Protein AF-0000000068979580 (afdb_homodimer)

Nearest PDB structures (foldseek):
  6kvr-assembly1_B  TM=8.149E-01  e=3.297E-34  Candida albicans
  8wv2-assembly1_D  TM=8.778E-01  e=6.333E-31  Candida parapsilosis
  3kfu-assembly1_H  TM=7.842E-01  e=4.506E-25  Thermus thermophilus HB8
  8xac-assembly1_C  TM=8.462E-01  e=1.359E-22  Pseudonocardia acaciae
  8es6-assembly2_B  TM=8.123E-01  e=9.593E-22  Escherichia coli

Secondary structure (DSSP, 8-state):
-HHHHHHHHHHHHHHT-TT---HHHHHHHHHHHHHHS-HHHHHHHHHHHHHHHHHS-------HHHHHHHHHHHHHHHHHHHHHHHHHHTS-HHHHHHHHHHHTS-HHHHHHHHHTTSS-HHHHHHHHHHHHHHHHHHHS---EEEE-THHHHHHHHHHHS--TTGGGSTTTT-EEEEETTB--TTS---TT-GGGTT---SS--HHHHHHHHTT-EEEEEE---GGG--SS---TTT-----SS-TTB---SSSHHHHHHHHTTS-SEEEEEESSSTTHHHHHHHT-EEEE--GGGS--TTB--S-TTSS-TT---EEEEEESSHHHHHHHHHHHSSHHHHHH-TTS------HHHHTTTT-PPPEEEE-SS---TTSPPPPHHHHHHHHHHHHHHHHTT-EEEE---SSHHHHHHHHHHHH-TTTTHHHHHHHTTS---HHHHHHHHHHHS-GGGHHHHHHHHHHHT-GGG--TTTTPPP-SHHHHHHHHHHHHHHHHHHHHHHHHHH---EEEEESSSSSSPBTT--HHHHSGGGHHHHHHHHTT--EEEEEEEE--HHHHHHHHHHHHHHHHTT-HHHHHHHHGGGG-TT-EEEEEEEE-TT-HHHHHHHHHHHHHHHHHHH-/-HHHHHHHHHHHHHHT-TT---HHHHHHHHHHHHHH--HHHHHHHHHHHHHHHHHS-------HHHHHHHHHHHHHHHHHHHHHHHHHHTS-HHHHHHHHHHHTS-HHHHHHHHHTTSS-HHHHHHHHHHHHHHHHHHHS---EEEE-THHHHHHHHHHHS--TTGGGSTTTT-EEEEETTB--BTS---TT-GGGTT--BSS--HHHHHHHHTT-EEEEEE---GGG--SS---TTT-----SS-TTB---SSSHHHHHHHHTTS-SEEEEEESSSTTHHHHHHHT-EEEE--GGGS--TTB--S-TTSS-TT---EEEEEESSHHHHHHHHHHHSSHHHHHH-TTS------HHHHTTTT-PPPEEEE-SS---TTSPPPPHHHHHHHHHHHHHHHHTT-EEEE---SSHHHHHHHHHHHH-TTTTHHHHHHHTTS---HHHHHHHHHHTS-GGGHHHHHHHHHHHT-GGG--TTTTPPP-SHHHHHHHHHHHHHHHHHHHHHHHHHH---EEEE-SSSSSSPBTT--HHHHSGGGHHHHHHHHTT--EEEEEEEE--HHHHHHHHHHHHHHHHTT-HHHHHHHHGGGG-TT-EEEEEEEE-TT-HHHHHHHHHHHHHHHHHTT-

InterPro domains:
  IPR023631 Amidase signature domain [PF01425] (123-612)
  IPR036928 Amidase signature (AS) superfamily [G3DSA:3.90.1300.10] (67-625)
  IPR036928 Amidase signature (AS) superfamily [SSF75304] (98-618)
  IPR052096 Endocannabinoid-regulating amidase [PTHR45847] (65-620)

Organism: Fasciola gigantica (NCBI:txid46835)

Structure (mmCIF, N/CA/C/O backbone):
data_AF-0000000068979580-model_v1
#
loop_
_entity.id
_entity.type
_entity.pdbx_description
1 polymer 'Fatty-acid amide hydrolase 1'
#
loop_
_atom_site.group_PDB
_atom_site.id
_atom_site.type_symbol
_atom_site.label_atom_id
_atom_site.label_alt_id
_atom_site.label_comp_id
_atom_site.label_asym_id
_atom_site.label_entity_id
_atom_site.label_seq_id
_atom_site.pdbx_PDB_ins_code
_atom_site.Cartn_x
_atom_site.Cartn_y
_atom_site.Cartn_z
_atom_site.occupancy
_atom_site.B_iso_or_equiv
_atom_site.auth_seq_id
_atom_site.auth_comp_id
_atom_site.auth_asym_id
_atom_site.auth_atom_id
_atom_site.pdbx_PDB_model_num
ATOM 1 N N . MET A 1 1 ? 7.863 11.422 59.75 1 36.72 1 MET A N 1
ATOM 2 C CA . MET A 1 1 ? 7.617 12.562 58.875 1 36.72 1 MET A CA 1
ATOM 3 C C . MET A 1 1 ? 8.789 13.539 58.906 1 36.72 1 MET A C 1
ATOM 5 O O . MET A 1 1 ? 9.211 14.055 57.875 1 36.72 1 MET A O 1
ATOM 9 N N . ASP A 1 2 ? 9.32 13.68 60.156 1 47.12 2 ASP A N 1
ATOM 10 C CA . ASP A 1 2 ? 10.352 14.695 60.375 1 47.12 2 ASP A CA 1
ATOM 11 C C . ASP A 1 2 ? 11.703 14.219 59.844 1 47.12 2 ASP A C 1
ATOM 13 O O . ASP A 1 2 ? 12.453 14.992 59.25 1 47.12 2 ASP A O 1
ATOM 17 N N . GLN A 1 3 ? 11.984 12.914 60.188 1 47.88 3 GLN A N 1
ATOM 18 C CA . GLN A 1 3 ? 13.281 12.406 59.75 1 47.88 3 GLN A CA 1
ATOM 19 C C . GLN A 1 3 ? 13.344 12.25 58.219 1 47.88 3 GLN A C 1
ATOM 21 O O . GLN A 1 3 ? 14.391 12.477 57.625 1 47.88 3 GLN A O 1
ATOM 26 N N . LEU A 1 4 ? 12.18 11.859 57.625 1 42.75 4 LEU A N 1
ATOM 27 C CA . LEU A 1 4 ? 12.109 11.75 56.188 1 42.75 4 LEU A CA 1
ATOM 28 C C . LEU A 1 4 ? 12.203 13.125 55.531 1 42.75 4 LEU A C 1
ATOM 30 O O . LEU A 1 4 ? 12.883 13.289 54.5 1 42.75 4 LEU A O 1
ATOM 34 N N . SER A 1 5 ? 11.594 14.141 56.125 1 46.78 5 SER A N 1
ATOM 35 C CA . SER A 1 5 ? 11.688 15.516 55.656 1 46.78 5 SER A CA 1
ATOM 36 C C . SER A 1 5 ? 13.125 16.031 55.719 1 46.78 5 SER A C 1
ATOM 38 O O . SER A 1 5 ? 13.594 16.703 54.781 1 46.78 5 SER A O 1
ATOM 40 N N . GLU A 1 6 ? 13.82 15.641 56.75 1 51.78 6 GLU A N 1
ATOM 41 C CA . GLU A 1 6 ? 15.203 16.094 56.875 1 51.78 6 GLU A CA 1
ATOM 42 C C . GLU A 1 6 ? 16.109 15.414 55.875 1 51.78 6 GLU A C 1
ATOM 44 O O . GLU A 1 6 ? 17 16.047 55.312 1 51.78 6 GLU A O 1
ATOM 49 N N . ARG A 1 7 ? 15.773 14.094 55.562 1 49.12 7 ARG A N 1
ATOM 50 C CA . ARG A 1 7 ? 16.609 13.398 54.594 1 49.12 7 ARG A CA 1
ATOM 51 C C . ARG A 1 7 ? 16.312 13.891 53.188 1 49.12 7 ARG A C 1
ATOM 53 O O . ARG A 1 7 ? 17.219 14 52.344 1 49.12 7 ARG A O 1
ATOM 60 N N . LEU A 1 8 ? 15.055 14.242 53.031 1 47.12 8 LEU A N 1
ATOM 61 C CA . LEU A 1 8 ? 14.648 14.828 51.75 1 47.12 8 LEU A CA 1
ATOM 62 C C . LEU A 1 8 ? 15.234 16.219 51.594 1 47.12 8 LEU A C 1
ATOM 64 O O . LEU A 1 8 ? 15.68 16.594 50.5 1 47.12 8 LEU A O 1
ATOM 68 N N . GLU A 1 9 ? 15.281 16.984 52.688 1 54.94 9 GLU A N 1
ATOM 69 C CA . GLU A 1 9 ? 15.938 18.297 52.656 1 54.94 9 GLU A CA 1
ATOM 70 C C . GLU A 1 9 ? 17.438 18.156 52.469 1 54.94 9 GLU A C 1
ATOM 72 O O . GLU A 1 9 ? 18.062 18.938 51.75 1 54.94 9 GLU A O 1
ATOM 77 N N . CYS A 1 10 ? 18 17.109 53.094 1 52.06 10 CYS A N 1
ATOM 78 C CA . CYS A 1 10 ? 19.422 16.844 52.906 1 52.06 10 CYS A CA 1
ATOM 79 C C . CYS A 1 10 ? 19.719 16.406 51.469 1 52.06 10 CYS A C 1
ATOM 81 O O . CYS A 1 10 ? 20.688 16.859 50.844 1 52.06 10 CYS A O 1
ATOM 83 N N . ALA A 1 11 ? 18.781 15.5 50.906 1 48.97 11 ALA A N 1
ATOM 84 C CA . ALA A 1 11 ? 18.938 15.109 49.5 1 48.97 11 ALA A CA 1
ATOM 85 C C . ALA A 1 11 ? 18.734 16.297 48.562 1 48.97 11 ALA A C 1
ATOM 87 O O . ALA A 1 11 ? 19.484 16.484 47.594 1 48.97 11 ALA A O 1
ATOM 88 N N . ARG A 1 12 ? 17.812 17.219 48.875 1 48.75 12 ARG A N 1
ATOM 89 C CA . ARG A 1 12 ? 17.594 18.469 48.156 1 48.75 12 ARG A CA 1
ATOM 90 C C . ARG A 1 12 ? 18.828 19.359 48.25 1 48.75 12 ARG A C 1
ATOM 92 O O . ARG A 1 12 ? 19.203 20 47.25 1 48.75 12 ARG A O 1
ATOM 99 N N . ARG A 1 13 ? 19.422 19.5 49.375 1 53.25 13 ARG A N 1
ATOM 100 C CA . ARG A 1 13 ? 20.625 20.312 49.562 1 53.25 13 ARG A CA 1
ATOM 101 C C . ARG A 1 13 ? 21.812 19.719 48.812 1 53.25 13 ARG A C 1
ATOM 103 O O . ARG A 1 13 ? 22.625 20.453 48.219 1 53.25 13 ARG A O 1
ATOM 110 N N . LYS A 1 14 ? 21.906 18.359 48.844 1 50.66 14 LYS A N 1
ATOM 111 C CA . LYS A 1 14 ? 23.016 17.719 48.156 1 50.66 14 LYS A CA 1
ATOM 112 C C . LYS A 1 14 ? 22.844 17.844 46.625 1 50.66 14 LYS A C 1
ATOM 114 O O . LYS A 1 14 ? 23.812 18.016 45.906 1 50.66 14 LYS A O 1
ATOM 119 N N . LEU A 1 15 ? 21.594 17.797 46.188 1 46.41 15 LEU A N 1
ATOM 120 C CA . LEU A 1 15 ? 21.297 17.922 44.75 1 46.41 15 LEU A CA 1
ATOM 121 C C . LEU A 1 15 ? 21.516 19.359 44.281 1 46.41 15 LEU A C 1
ATOM 123 O O . LEU A 1 15 ? 21.75 19.609 43.094 1 46.41 15 LEU A O 1
ATOM 127 N N . LYS A 1 16 ? 21.453 20.375 45.156 1 46.03 16 LYS A N 1
ATOM 128 C CA . LYS A 1 16 ? 21.781 21.781 44.875 1 46.03 16 LYS A CA 1
ATOM 129 C C . LYS A 1 16 ? 23.281 22.016 44.906 1 46.03 16 LYS A C 1
ATOM 131 O O . LYS A 1 16 ? 23.75 23.094 44.531 1 46.03 16 LYS A O 1
ATOM 136 N N . ASP A 1 17 ? 24.094 21.094 45.5 1 43.78 17 ASP A N 1
ATOM 137 C CA . ASP A 1 17 ? 25.547 21.234 45.438 1 43.78 17 ASP A CA 1
ATOM 138 C C . ASP A 1 17 ? 26.078 20.891 44.062 1 43.78 17 ASP A C 1
ATOM 140 O O . ASP A 1 17 ? 25.844 19.781 43.562 1 43.78 17 ASP A O 1
ATOM 144 N N . PRO A 1 18 ? 26.516 21.875 43.25 1 44.28 18 PRO A N 1
ATOM 145 C CA . PRO A 1 18 ? 27.016 21.703 41.875 1 44.28 18 PRO A CA 1
ATOM 146 C C . PRO A 1 18 ? 28.062 20.594 41.781 1 44.28 18 PRO A C 1
ATOM 148 O O . PRO A 1 18 ? 28.359 20.125 40.656 1 44.28 18 PRO A O 1
ATOM 151 N N . ASN A 1 19 ? 28.828 20.328 42.906 1 41.09 19 ASN A N 1
ATOM 152 C CA . ASN A 1 19 ? 29.906 19.359 42.875 1 41.09 19 ASN A CA 1
ATOM 153 C C . ASN A 1 19 ? 29.391 17.938 43.094 1 41.09 19 ASN A C 1
ATOM 155 O O . ASN A 1 19 ? 30.172 17 43.219 1 41.09 19 ASN A O 1
ATOM 159 N N . TYR A 1 20 ? 28.188 17.812 43.562 1 41.44 20 TYR A N 1
ATOM 160 C CA . TYR A 1 20 ? 27.75 16.453 43.875 1 41.44 20 TYR A CA 1
ATOM 161 C C . TYR A 1 20 ? 27.391 15.711 42.594 1 41.44 20 TYR A C 1
ATOM 163 O O . TYR A 1 20 ? 26.453 16.094 41.875 1 41.44 20 TYR A O 1
ATOM 171 N N . HIS A 1 21 ? 28.406 15 41.844 1 36.78 21 HIS A N 1
ATOM 172 C CA . HIS A 1 21 ? 28.375 14.297 40.562 1 36.78 21 HIS A CA 1
ATOM 173 C C . HIS A 1 21 ? 27.703 12.938 40.719 1 36.78 21 HIS A C 1
ATOM 175 O O . HIS A 1 21 ? 27.609 12.172 39.75 1 36.78 21 HIS A O 1
ATOM 181 N N . LYS A 1 22 ? 27.531 12.406 41.906 1 40.5 22 LYS A N 1
ATOM 182 C CA . LYS A 1 22 ? 27.094 11.016 41.906 1 40.5 22 LYS A CA 1
ATOM 183 C C . LYS A 1 22 ? 25.562 10.922 41.844 1 40.5 22 LYS A C 1
ATOM 185 O O . LYS A 1 22 ? 24.922 10.789 42.906 1 40.5 22 LYS A O 1
ATOM 190 N N . LEU A 1 23 ? 24.984 11.281 40.75 1 38.5 23 LEU A N 1
ATOM 191 C CA . LEU A 1 23 ? 23.562 11.164 40.438 1 38.5 23 LEU A CA 1
ATOM 192 C C . LEU A 1 23 ? 23.047 9.758 40.75 1 38.5 23 LEU A C 1
ATOM 194 O O . LEU A 1 23 ? 21.875 9.57 41.031 1 38.5 23 LEU A O 1
ATOM 198 N N . SER A 1 24 ? 23.969 8.797 40.719 1 42.97 24 SER A N 1
ATOM 199 C CA . SER A 1 24 ? 23.609 7.406 41 1 42.97 24 SER A CA 1
ATOM 200 C C . SER A 1 24 ? 23.125 7.223 42.406 1 42.97 24 SER A C 1
ATOM 202 O O . SER A 1 24 ? 22.219 6.414 42.656 1 42.97 24 SER A O 1
ATOM 204 N N . GLU A 1 25 ? 23.734 7.82 43.406 1 44.09 25 GLU A N 1
ATOM 205 C CA . GLU A 1 25 ? 23.344 7.668 44.781 1 44.09 25 GLU A CA 1
ATOM 206 C C . GLU A 1 25 ? 21.953 8.258 45.031 1 44.09 25 GLU A C 1
ATOM 208 O O . GLU A 1 25 ? 21.156 7.707 45.812 1 44.09 25 GLU A O 1
ATOM 213 N N . VAL A 1 26 ? 21.625 9.383 44.312 1 42.31 26 VAL A N 1
ATOM 214 C CA . VAL A 1 26 ? 20.281 9.945 44.438 1 42.31 26 VAL A CA 1
ATOM 215 C C . VAL A 1 26 ? 19.266 9 43.781 1 42.31 26 VAL A C 1
ATOM 217 O O . VAL A 1 26 ? 18.188 8.773 44.344 1 42.31 26 VAL A O 1
ATOM 220 N N . GLU A 1 27 ? 19.703 8.375 42.656 1 43.88 27 GLU A N 1
ATOM 221 C CA . GLU A 1 27 ? 18.797 7.395 42.031 1 43.88 27 GLU A CA 1
ATOM 222 C C . GLU A 1 27 ? 18.562 6.219 43 1 43.88 27 GLU A C 1
ATOM 224 O O . GLU A 1 27 ? 17.438 5.715 43.094 1 43.88 27 GLU A O 1
ATOM 229 N N . GLY A 1 28 ? 19.516 5.75 43.719 1 45.16 28 GLY A N 1
ATOM 230 C CA . GLY A 1 28 ? 19.375 4.695 44.719 1 45.16 28 GLY A CA 1
ATOM 231 C C . GLY A 1 28 ? 18.453 5.07 45.844 1 45.16 28 GLY A C 1
ATOM 232 O O . GLY A 1 28 ? 17.609 4.262 46.281 1 45.16 28 GLY A O 1
ATOM 233 N N . ILE A 1 29 ? 18.578 6.242 46.344 1 43.78 29 ILE A N 1
ATOM 234 C CA . ILE A 1 29 ? 17.734 6.676 47.438 1 43.78 29 ILE A CA 1
ATOM 235 C C . ILE A 1 29 ? 16.281 6.773 46.969 1 43.78 29 ILE A C 1
ATOM 237 O O . ILE A 1 29 ? 15.367 6.328 47.688 1 43.78 29 ILE A O 1
ATOM 241 N N . VAL A 1 30 ? 16.094 7.273 45.688 1 42.12 30 VAL A N 1
ATOM 242 C CA . VAL A 1 30 ? 14.727 7.398 45.188 1 42.12 30 VAL A CA 1
ATOM 243 C C . VAL A 1 30 ? 14.117 6.012 45 1 42.12 30 VAL A C 1
ATOM 245 O O . VAL A 1 30 ? 12.953 5.785 45.344 1 42.12 30 VAL A O 1
ATOM 248 N N . LYS A 1 31 ? 14.945 5.094 44.531 1 42.81 31 LYS A N 1
ATOM 249 C CA . LYS A 1 31 ? 14.477 3.721 44.375 1 42.81 31 LYS A CA 1
ATOM 250 C C . LYS A 1 31 ? 14.086 3.115 45.719 1 42.81 31 LYS A C 1
ATOM 252 O O . LYS A 1 31 ? 13.07 2.428 45.812 1 42.81 31 LYS A O 1
ATOM 257 N N . GLU A 1 32 ? 14.875 3.244 46.719 1 41.97 32 GLU A N 1
ATOM 258 C CA . GLU A 1 32 ? 14.57 2.684 48.031 1 41.97 32 GLU A CA 1
ATOM 259 C C . GLU A 1 32 ? 13.32 3.326 48.625 1 41.97 32 GLU A C 1
ATOM 261 O O . GLU A 1 32 ? 12.523 2.652 49.281 1 41.97 32 GLU A O 1
ATOM 266 N N . LEU A 1 33 ? 13.211 4.664 48.469 1 37.31 33 LEU A N 1
ATOM 267 C CA . LEU A 1 33 ? 12.023 5.324 49 1 37.31 33 LEU A CA 1
ATOM 268 C C . LEU A 1 33 ? 10.773 4.855 48.25 1 37.31 33 LEU A C 1
ATOM 270 O O . LEU A 1 33 ? 9.695 4.766 48.844 1 37.31 33 LEU A O 1
ATOM 274 N N . TRP A 1 34 ? 10.906 4.48 46.969 1 35.72 34 TRP A N 1
ATOM 275 C CA . TRP A 1 34 ? 9.758 4.008 46.219 1 35.72 34 TRP A CA 1
ATOM 276 C C . TRP A 1 34 ? 9.141 2.775 46.844 1 35.72 34 TRP A C 1
ATOM 278 O O . TRP A 1 34 ? 7.918 2.619 46.875 1 35.72 34 TRP A O 1
ATOM 288 N N . PHE A 1 35 ? 9.914 1.855 47.312 1 36.88 35 PHE A N 1
ATOM 289 C CA . PHE A 1 35 ? 9.344 0.635 47.875 1 36.88 35 PHE A CA 1
ATOM 290 C C . PHE A 1 35 ? 8.578 0.934 49.156 1 36.88 35 PHE A C 1
ATOM 292 O O . PHE A 1 35 ? 7.746 0.134 49.594 1 36.88 35 PHE A O 1
ATOM 299 N N . SER A 1 36 ? 9.109 1.795 50.031 1 33.72 36 SER A N 1
ATOM 300 C CA . SER A 1 36 ? 8.461 1.94 51.312 1 33.72 36 SER A CA 1
ATOM 301 C C . SER A 1 36 ? 7.316 2.945 51.25 1 33.72 36 SER A C 1
ATOM 303 O O . SER A 1 36 ? 6.688 3.246 52.281 1 33.72 36 SER A O 1
ATOM 305 N N . LEU A 1 37 ? 7.355 3.904 50.312 1 33.19 37 LEU A N 1
ATOM 306 C CA . LEU A 1 37 ? 6.406 5 50.469 1 33.19 37 LEU A CA 1
ATOM 307 C C . LEU A 1 37 ? 4.984 4.527 50.188 1 33.19 37 LEU A C 1
ATOM 309 O O . LEU A 1 37 ? 4.773 3.637 49.344 1 33.19 37 LEU A O 1
ATOM 313 N N . SER A 1 38 ? 4.105 4.723 51.188 1 32.22 38 SER A N 1
ATOM 314 C CA . SER A 1 38 ? 2.658 4.582 51.094 1 32.22 38 SER A CA 1
ATOM 315 C C . SER A 1 38 ? 2.129 5.234 49.812 1 32.22 38 SER A C 1
ATOM 317 O O . SER A 1 38 ? 2.809 6.062 49.219 1 32.22 38 SER A O 1
ATOM 319 N N . PHE A 1 39 ? 0.906 4.863 49.281 1 32.59 39 PHE A N 1
ATOM 320 C CA . PHE A 1 39 ? 0.174 5.262 48.094 1 32.59 39 PHE A CA 1
ATOM 321 C C . PHE A 1 39 ? 0.13 6.777 47.969 1 32.59 39 PHE A C 1
ATOM 323 O O . PHE A 1 39 ? 0.215 7.316 46.875 1 32.59 39 PHE A O 1
ATOM 330 N N . ARG A 1 40 ? -0.081 7.582 49.062 1 33.69 40 ARG A N 1
ATOM 331 C CA . ARG A 1 40 ? -0.168 9.039 49.062 1 33.69 40 ARG A CA 1
ATOM 332 C C . ARG A 1 40 ? 1.164 9.672 48.656 1 33.69 40 ARG A C 1
ATOM 334 O O . ARG A 1 40 ? 1.193 10.672 47.938 1 33.69 40 ARG A O 1
ATOM 341 N N . GLU A 1 41 ? 2.23 9.148 49.188 1 34.69 41 GLU A N 1
ATOM 342 C CA . GLU A 1 41 ? 3.572 9.672 48.938 1 34.69 41 GLU A CA 1
ATOM 343 C C . GLU A 1 41 ? 4.023 9.391 47.5 1 34.69 41 GLU A C 1
ATOM 345 O O . GLU A 1 41 ? 4.82 10.141 46.938 1 34.69 41 GLU A O 1
ATOM 350 N N . ALA A 1 42 ? 3.43 8.398 46.875 1 34.19 42 ALA A N 1
ATOM 351 C CA . ALA A 1 42 ? 3.756 8.117 45.469 1 34.19 42 ALA A CA 1
ATOM 352 C C . ALA A 1 42 ? 3.266 9.242 44.562 1 34.19 42 ALA A C 1
ATOM 354 O O . ALA A 1 42 ? 3.943 9.609 43.594 1 34.19 42 ALA A O 1
ATOM 355 N N . PHE A 1 43 ? 2.09 9.812 44.938 1 34.56 43 PHE A N 1
ATOM 356 C CA . PHE A 1 43 ? 1.573 10.93 44.156 1 34.56 43 PHE A CA 1
ATOM 357 C C . PHE A 1 43 ? 2.461 12.164 44.312 1 34.56 43 PHE A C 1
ATOM 359 O O . PHE A 1 43 ? 2.65 12.922 43.375 1 34.56 43 PHE A O 1
ATOM 366 N N . VAL A 1 44 ? 3.004 12.445 45.5 1 35 44 VAL A N 1
ATOM 367 C CA . VAL A 1 44 ? 3.908 13.57 45.719 1 35 44 VAL A CA 1
ATOM 368 C C . VAL A 1 44 ? 5.191 13.367 44.938 1 35 44 VAL A C 1
ATOM 370 O O . VAL A 1 44 ? 5.734 14.328 44.375 1 35 44 VAL A O 1
ATOM 373 N N . ILE A 1 45 ? 5.605 12.164 44.688 1 36.06 45 ILE A N 1
ATOM 374 C CA . ILE A 1 45 ? 6.824 11.93 43.906 1 36.06 45 ILE A CA 1
ATOM 375 C C . ILE A 1 45 ? 6.566 12.188 42.438 1 36.06 45 ILE A C 1
ATOM 377 O O . ILE A 1 45 ? 7.391 12.805 41.75 1 36.06 45 ILE A O 1
ATOM 381 N N . ILE A 1 46 ? 5.398 11.844 41.938 1 38.28 46 ILE A N 1
ATOM 382 C CA . ILE A 1 46 ? 5.09 12.141 40.562 1 38.28 46 ILE A CA 1
ATOM 383 C C . ILE A 1 46 ? 4.969 13.656 40.375 1 38.28 46 ILE A C 1
ATOM 385 O O . ILE A 1 46 ? 5.465 14.211 39.375 1 38.28 46 ILE A O 1
ATOM 389 N N . LYS A 1 47 ? 4.359 14.43 41.312 1 36.53 47 LYS A N 1
ATOM 390 C CA . LYS A 1 47 ? 4.34 15.891 41.281 1 36.53 47 LYS A CA 1
ATOM 391 C C . LYS A 1 47 ? 5.742 16.469 41.469 1 36.53 47 LYS A C 1
ATOM 393 O O . LYS A 1 47 ? 6.094 17.469 40.844 1 36.53 47 LYS A O 1
ATOM 398 N N . VAL A 1 48 ? 6.516 15.93 42.406 1 36.09 48 VAL A N 1
ATOM 399 C CA . VAL A 1 48 ? 7.879 16.391 42.625 1 36.09 48 VAL A CA 1
ATOM 400 C C . VAL A 1 48 ? 8.734 16.094 41.406 1 36.09 48 VAL A C 1
ATOM 402 O O . VAL A 1 48 ? 9.523 16.938 40.969 1 36.09 48 VAL A O 1
ATOM 405 N N . ASP A 1 49 ? 8.609 14.922 40.812 1 35.34 49 ASP A N 1
ATOM 406 C CA . ASP A 1 49 ? 9.328 14.656 39.594 1 35.34 49 ASP A CA 1
ATOM 407 C C . ASP A 1 49 ? 8.836 15.562 38.438 1 35.34 49 ASP A C 1
ATOM 409 O O . ASP A 1 49 ? 9.641 16.062 37.656 1 35.34 49 ASP A O 1
ATOM 413 N N . TYR A 1 50 ? 7.535 15.844 38.375 1 35.66 50 TYR A N 1
ATOM 414 C CA . TYR A 1 50 ? 7.039 16.859 37.469 1 35.66 50 TYR A CA 1
ATOM 415 C C . TYR A 1 50 ? 7.582 18.234 37.812 1 35.66 50 TYR A C 1
ATOM 417 O O . TYR A 1 50 ? 7.977 19 36.938 1 35.66 50 TYR A O 1
ATOM 425 N N . THR A 1 51 ? 7.453 18.688 39.125 1 32.78 51 THR A N 1
ATOM 426 C CA . THR A 1 51 ? 8.031 19.953 39.562 1 32.78 51 THR A CA 1
ATOM 427 C C . THR A 1 51 ? 9.547 19.922 39.469 1 32.78 51 THR A C 1
ATOM 429 O O . THR A 1 51 ? 10.18 20.906 39.094 1 32.78 51 THR A O 1
ATOM 432 N N . ILE A 1 52 ? 10.18 18.875 39.969 1 34.66 52 ILE A N 1
ATOM 433 C CA . ILE A 1 52 ? 11.633 18.766 39.812 1 34.66 52 ILE A CA 1
ATOM 434 C C . ILE A 1 52 ? 11.984 18.734 38.312 1 34.66 52 ILE A C 1
ATOM 436 O O . ILE A 1 52 ? 12.961 19.344 37.906 1 34.66 52 ILE A O 1
ATOM 440 N N . GLY A 1 53 ? 11.266 18.016 37.5 1 33.97 53 GLY A N 1
ATOM 441 C CA . GLY A 1 53 ? 11.43 18.094 36.062 1 33.97 53 GLY A CA 1
ATOM 442 C C . GLY A 1 53 ? 11.172 19.469 35.5 1 33.97 53 GLY A C 1
ATOM 443 O O . GLY A 1 53 ? 11.82 19.891 34.531 1 33.97 53 GLY A O 1
ATOM 444 N N . ARG A 1 54 ? 10.203 20.25 36 1 34.34 54 ARG A N 1
ATOM 445 C CA . ARG A 1 54 ? 10.031 21.641 35.594 1 34.34 54 ARG A CA 1
ATOM 446 C C . ARG A 1 54 ? 11.234 22.484 36 1 34.34 54 ARG A C 1
ATOM 448 O O . ARG A 1 54 ? 11.578 23.453 35.344 1 34.34 54 ARG A O 1
ATOM 455 N N . MET A 1 55 ? 11.602 22.422 37.312 1 31.69 55 MET A N 1
ATOM 456 C CA . MET A 1 55 ? 12.664 23.297 37.781 1 31.69 55 MET A CA 1
ATOM 457 C C . MET A 1 55 ? 14 22.938 37.156 1 31.69 55 MET A C 1
ATOM 459 O O . MET A 1 55 ? 14.992 23.641 37.312 1 31.69 55 MET A O 1
ATOM 463 N N . SER A 1 56 ? 14.258 21.672 36.969 1 31.36 56 SER A N 1
ATOM 464 C CA . SER A 1 56 ? 15.555 21.562 36.312 1 31.36 56 SER A CA 1
ATOM 465 C C . SER A 1 56 ? 15.539 22.188 34.938 1 31.36 56 SER A C 1
ATOM 467 O O . SER A 1 56 ? 14.773 21.766 34.062 1 31.36 56 SER A O 1
ATOM 469 N N . GLN A 1 57 ? 15.68 23.406 34.844 1 33.62 57 GLN A N 1
ATOM 470 C CA . GLN A 1 57 ? 16.125 24 33.594 1 33.62 57 GLN A CA 1
ATOM 471 C C . GLN A 1 57 ? 16.875 22.984 32.719 1 33.62 57 GLN A C 1
ATOM 473 O O . GLN A 1 57 ? 17.672 22.203 33.25 1 33.62 57 GLN A O 1
ATOM 478 N N . PRO A 1 58 ? 16.25 22.531 31.641 1 36.5 58 PRO A N 1
ATOM 479 C CA . PRO A 1 58 ? 17.078 21.672 30.781 1 36.5 58 PRO A CA 1
ATOM 480 C C . PRO A 1 58 ? 18.562 22.031 30.828 1 36.5 58 PRO A C 1
ATOM 482 O O . PRO A 1 58 ? 18.953 23.125 30.438 1 36.5 58 PRO A O 1
ATOM 485 N N . LYS A 1 59 ? 19.203 21.906 32 1 36.94 59 LYS A N 1
ATOM 486 C CA . LYS A 1 59 ? 20.656 21.969 31.844 1 36.94 59 LYS A CA 1
ATOM 487 C C . LYS A 1 59 ? 21.109 21.297 30.547 1 36.94 59 LYS A C 1
ATOM 489 O O . LYS A 1 59 ? 20.766 20.141 30.297 1 36.94 59 LYS A O 1
ATOM 494 N N . MET A 1 60 ? 21.281 21.984 29.547 1 42.16 60 MET A N 1
ATOM 495 C CA . MET A 1 60 ? 22 21.672 28.312 1 42.16 60 MET A CA 1
ATOM 496 C C . MET A 1 60 ? 23.141 20.703 28.562 1 42.16 60 MET A C 1
ATOM 498 O O . MET A 1 60 ? 24.203 21.109 29.062 1 42.16 60 MET A O 1
ATOM 502 N N . LEU A 1 61 ? 22.969 19.734 29.359 1 48.41 61 LEU A N 1
ATOM 503 C CA . LEU A 1 61 ? 24.172 18.922 29.391 1 48.41 61 LEU A CA 1
ATOM 504 C C . LEU A 1 61 ? 24.656 18.609 27.969 1 48.41 61 LEU A C 1
ATOM 506 O O . LEU A 1 61 ? 24.375 17.531 27.438 1 48.41 61 LEU A O 1
ATOM 510 N N . SER A 1 62 ? 24.234 19.531 27.109 1 56.38 62 SER A N 1
ATOM 511 C CA . SER A 1 62 ? 24.812 19.172 25.828 1 56.38 62 SER A CA 1
ATOM 512 C C . SER A 1 62 ? 26.328 18.969 25.938 1 56.38 62 SER A C 1
ATOM 514 O O . SER A 1 62 ? 27 19.703 26.672 1 56.38 62 SER A O 1
ATOM 516 N N . SER A 1 63 ? 26.703 17.781 25.766 1 69.38 63 SER A N 1
ATOM 517 C CA . SER A 1 63 ? 28.125 17.484 25.625 1 69.38 63 SER A CA 1
ATOM 518 C C . SER A 1 63 ? 28.859 18.609 24.891 1 69.38 63 SER A C 1
ATOM 520 O O . SER A 1 63 ? 28.25 19.312 24.078 1 69.38 63 SER A O 1
ATOM 522 N N . PRO A 1 64 ? 29.922 19.047 25.484 1 73.75 64 PRO A N 1
ATOM 523 C CA . PRO A 1 64 ? 30.734 20.047 24.781 1 73.75 64 PRO A CA 1
ATOM 524 C C . PRO A 1 64 ? 30.75 19.828 23.266 1 73.75 64 PRO A C 1
ATOM 526 O O . PRO A 1 64 ? 30.734 20.781 22.5 1 73.75 64 PRO A O 1
ATOM 529 N N . SER A 1 65 ? 30.688 18.625 22.953 1 78.38 65 SER A N 1
ATOM 530 C CA . SER A 1 65 ? 30.703 18.312 21.531 1 78.38 65 SER A CA 1
ATOM 531 C C . SER A 1 65 ? 29.406 18.75 20.859 1 78.38 65 SER A C 1
ATOM 533 O O . SER A 1 65 ? 29.422 19.25 19.734 1 78.38 65 SER A O 1
ATOM 535 N N . VAL A 1 66 ? 28.281 18.609 21.516 1 81.12 66 VAL A N 1
ATOM 536 C CA . VAL A 1 66 ? 26.984 18.984 20.984 1 81.12 66 VAL A CA 1
ATOM 537 C C . VAL A 1 66 ? 26.875 20.516 20.891 1 81.12 66 VAL A C 1
ATOM 539 O O . VAL A 1 66 ? 26.375 21.047 19.906 1 81.12 66 VAL A O 1
ATOM 542 N N . ASN A 1 67 ? 27.422 21.156 21.797 1 82.56 67 ASN A N 1
ATOM 543 C CA . ASN A 1 67 ? 27.406 22.609 21.812 1 82.56 67 ASN A CA 1
ATOM 544 C C . ASN A 1 67 ? 28.266 23.188 20.688 1 82.56 67 ASN A C 1
ATOM 546 O O . ASN A 1 67 ? 27.891 24.203 20.078 1 82.56 67 ASN A O 1
ATOM 550 N N . LYS A 1 68 ? 29.375 22.547 20.516 1 85.19 68 LYS A N 1
ATOM 551 C CA . LYS A 1 68 ? 30.25 23.016 19.438 1 85.19 68 LYS A CA 1
ATOM 552 C C . LYS A 1 68 ? 29.578 22.844 18.078 1 85.19 68 LYS A C 1
ATOM 554 O O . LYS A 1 68 ? 29.641 23.75 17.25 1 85.19 68 LYS A O 1
ATOM 559 N N . LYS A 1 69 ? 28.953 21.734 17.906 1 87.38 69 LYS A N 1
ATOM 560 C CA . LYS A 1 69 ? 28.234 21.469 16.672 1 87.38 69 LYS A CA 1
ATOM 561 C C . LYS A 1 69 ? 27.156 22.516 16.438 1 87.38 69 LYS A C 1
ATOM 563 O O . LYS A 1 69 ? 26.969 22.984 15.312 1 87.38 69 LYS A O 1
ATOM 568 N N . LEU A 1 70 ? 26.422 22.797 17.453 1 91.25 70 LEU A N 1
ATOM 569 C CA . LEU A 1 70 ? 25.344 23.781 17.375 1 91.25 70 LEU A CA 1
ATOM 570 C C . LEU A 1 70 ? 25.891 25.172 17.047 1 91.25 70 LEU A C 1
ATOM 572 O O . LEU A 1 70 ? 25.328 25.875 16.203 1 91.25 70 LEU A O 1
ATOM 576 N N . LEU A 1 71 ? 26.953 25.547 17.641 1 90.25 71 LEU A N 1
ATOM 577 C CA . LEU A 1 71 ? 27.547 26.859 17.406 1 90.25 71 LEU A CA 1
ATOM 578 C C . LEU A 1 71 ? 28.078 26.969 15.977 1 90.25 71 LEU A C 1
ATOM 580 O O . LEU A 1 71 ? 27.906 28 15.336 1 90.25 71 LEU A O 1
ATOM 584 N N . ASP A 1 72 ? 28.719 25.938 15.562 1 89.56 72 ASP A N 1
ATOM 585 C CA . ASP A 1 72 ? 29.219 25.922 14.195 1 89.56 72 ASP A CA 1
ATOM 586 C C . ASP A 1 72 ? 28.078 26.062 13.188 1 89.56 72 ASP A C 1
ATOM 588 O O . ASP A 1 72 ? 28.203 26.812 12.211 1 89.56 72 ASP A O 1
ATOM 592 N N . LYS A 1 73 ? 27.031 25.344 13.43 1 91.38 73 LYS A N 1
ATOM 593 C CA . LYS A 1 73 ? 25.875 25.422 12.539 1 91.38 73 LYS A CA 1
ATOM 594 C C . LYS A 1 73 ? 25.266 26.812 12.555 1 91.38 73 LYS A C 1
ATOM 596 O O . LYS A 1 73 ? 24.891 27.344 11.508 1 91.38 73 LYS A O 1
ATOM 601 N N . LYS A 1 74 ? 25.156 27.406 13.672 1 90 74 LYS A N 1
ATOM 602 C CA . LYS A 1 74 ? 24.594 28.75 13.797 1 90 74 LYS A CA 1
ATOM 603 C C . LYS A 1 74 ? 25.438 29.766 13.055 1 90 74 LYS A C 1
ATOM 605 O O . LYS A 1 74 ? 24.906 30.703 12.445 1 90 74 LYS A O 1
ATOM 610 N N . CYS A 1 75 ? 26.719 29.578 13.086 1 90.25 75 CYS A N 1
ATOM 611 C CA . CYS A 1 75 ? 27.625 30.469 12.359 1 90.25 75 CYS A CA 1
ATOM 612 C C . CYS A 1 75 ? 27.438 30.312 10.852 1 90.25 75 CYS A C 1
ATOM 614 O O . CYS A 1 75 ? 27.406 31.312 10.133 1 90.25 75 CYS A O 1
ATOM 616 N N . GLU A 1 76 ? 27.344 29.125 10.5 1 89.75 76 GLU A N 1
ATOM 617 C CA . GLU A 1 76 ? 27.109 28.859 9.086 1 89.75 76 GLU A CA 1
ATOM 618 C C . GLU A 1 76 ? 25.797 29.484 8.609 1 89.75 76 GLU A C 1
ATOM 620 O O . GLU A 1 76 ? 25.75 30.094 7.543 1 89.75 76 GLU A O 1
ATOM 625 N N . LEU A 1 77 ? 24.797 29.312 9.398 1 89.62 77 LEU A N 1
ATOM 626 C CA . LEU A 1 77 ? 23.469 29.828 9.062 1 89.62 77 LEU A CA 1
ATOM 627 C C . LEU A 1 77 ? 23.484 31.344 9.008 1 89.62 77 LEU A C 1
ATOM 629 O O . LEU A 1 77 ? 22.891 31.953 8.102 1 89.62 77 LEU A O 1
ATOM 633 N N . SER A 1 78 ? 24.141 31.938 9.93 1 89.44 78 SER A N 1
ATOM 634 C CA . SER A 1 78 ? 24.25 33.375 9.977 1 89.44 78 SER A CA 1
ATOM 635 C C . SER A 1 78 ? 25 33.938 8.766 1 89.44 78 SER A C 1
ATOM 637 O O . SER A 1 78 ? 24.641 34.969 8.203 1 89.44 78 SER A O 1
ATOM 639 N N . SER A 1 79 ? 26.047 33.25 8.422 1 89.44 79 SER A N 1
ATOM 640 C CA . SER A 1 79 ? 26.828 33.656 7.266 1 89.44 79 SER A CA 1
ATOM 641 C C . SER A 1 79 ? 26.016 33.594 5.984 1 89.44 79 SER A C 1
ATOM 643 O O . SER A 1 79 ? 26.062 34.5 5.16 1 89.44 79 SER A O 1
ATOM 645 N N . ARG A 1 80 ? 25.297 32.531 5.859 1 87.19 80 ARG A N 1
ATOM 646 C CA . ARG A 1 80 ? 24.469 32.375 4.672 1 87.19 80 ARG A CA 1
ATOM 647 C C . ARG A 1 80 ? 23.344 33.406 4.629 1 87.19 80 ARG A C 1
ATOM 649 O O . ARG A 1 80 ? 23.031 33.969 3.566 1 87.19 80 ARG A O 1
ATOM 656 N N . PHE A 1 81 ? 22.781 33.625 5.773 1 89.06 81 PHE A N 1
ATOM 657 C CA . PHE A 1 81 ? 21.719 34.625 5.863 1 89.06 81 PHE A CA 1
ATOM 658 C C . PHE A 1 81 ? 22.25 36 5.5 1 89.06 81 PHE A C 1
ATOM 660 O O . PHE A 1 81 ? 21.625 36.719 4.734 1 89.06 81 PHE A O 1
ATOM 667 N N . THR A 1 82 ? 23.422 36.312 5.973 1 88.81 82 THR A N 1
ATOM 668 C CA . THR A 1 82 ? 24.047 37.625 5.715 1 88.81 82 THR A CA 1
ATOM 669 C C . THR A 1 82 ? 24.391 37.75 4.234 1 88.81 82 THR A C 1
ATOM 671 O O . THR A 1 82 ? 24.297 38.844 3.67 1 88.81 82 THR A O 1
ATOM 674 N N . PHE A 1 83 ? 24.812 36.75 3.719 1 88.75 83 PHE A N 1
ATOM 675 C CA . PHE A 1 83 ? 25.125 36.75 2.295 1 88.75 83 PHE A CA 1
ATOM 676 C C . PHE A 1 83 ? 23.922 37.188 1.472 1 88.75 83 PHE A C 1
ATOM 678 O O . PHE A 1 83 ? 24.016 38.062 0.615 1 88.75 83 PHE A O 1
ATOM 685 N N . PHE A 1 84 ? 22.797 36.594 1.749 1 88.5 84 PHE A N 1
ATOM 686 C CA . PHE A 1 84 ? 21.578 36.906 1.006 1 88.5 84 PHE A CA 1
ATOM 687 C C . PHE A 1 84 ? 21.078 38.312 1.341 1 88.5 84 PHE A C 1
ATOM 689 O O . PHE A 1 84 ? 20.578 39.031 0.468 1 88.5 84 PHE A O 1
ATOM 696 N N . GLU A 1 85 ? 21.234 38.656 2.572 1 87.94 85 GLU A N 1
ATOM 697 C CA . GLU A 1 85 ? 20.859 40 2.996 1 87.94 85 GLU A CA 1
ATOM 698 C C . GLU A 1 85 ? 21.672 41.062 2.252 1 87.94 85 GLU A C 1
ATOM 700 O O . GLU A 1 85 ? 21.125 42.062 1.78 1 87.94 85 GLU A O 1
ATOM 705 N N . ASN A 1 86 ? 22.938 40.875 2.143 1 88.5 86 ASN A N 1
ATOM 706 C CA . ASN A 1 86 ? 23.828 41.812 1.488 1 88.5 86 ASN A CA 1
ATOM 707 C C . ASN A 1 86 ? 23.547 41.906 -0.008 1 88.5 86 ASN A C 1
ATOM 709 O O . ASN A 1 86 ? 23.656 43 -0.595 1 88.5 86 ASN A O 1
ATOM 713 N N . LYS A 1 87 ? 23.234 40.844 -0.532 1 83.62 87 LYS A N 1
ATOM 714 C CA . LYS A 1 87 ? 22.906 40.844 -1.952 1 83.62 87 LYS A CA 1
ATOM 715 C C . LYS A 1 87 ? 21.672 41.688 -2.229 1 83.62 87 LYS A C 1
ATOM 717 O O . LYS A 1 87 ? 21.625 42.406 -3.221 1 83.62 87 LYS A O 1
ATOM 722 N N . LEU A 1 88 ? 20.766 41.656 -1.363 1 81.5 88 LEU A N 1
ATOM 723 C CA . LEU A 1 88 ? 19.5 42.344 -1.595 1 81.5 88 LEU A CA 1
ATOM 724 C C . LEU A 1 88 ? 19.562 43.812 -1.104 1 81.5 88 LEU A C 1
ATOM 726 O O . LEU A 1 88 ? 18.781 44.656 -1.525 1 81.5 88 LEU A O 1
ATOM 730 N N . LYS A 1 89 ? 20.484 44.094 -0.238 1 81.5 89 LYS A N 1
ATOM 731 C CA . LYS A 1 89 ? 20.734 45.469 0.232 1 81.5 89 LYS A CA 1
ATOM 732 C C . LYS A 1 89 ? 21.219 46.375 -0.902 1 81.5 89 LYS A C 1
ATOM 734 O O . LYS A 1 89 ? 21.078 47.594 -0.845 1 81.5 89 LYS A O 1
ATOM 739 N N . GLN A 1 90 ? 21.812 45.75 -1.877 1 83.19 90 GLN A N 1
ATOM 740 C CA . GLN A 1 90 ? 22.375 46.5 -2.996 1 83.19 90 GLN A CA 1
ATOM 741 C C . GLN A 1 90 ? 21.266 47.031 -3.918 1 83.19 90 GLN A C 1
ATOM 743 O O . GLN A 1 90 ? 21.516 47.875 -4.777 1 83.19 90 GLN A O 1
ATOM 748 N N . LEU A 1 91 ? 20.094 46.625 -3.537 1 83.94 91 LEU A N 1
ATOM 749 C CA . LEU A 1 91 ? 18.969 47.031 -4.375 1 83.94 91 LEU A CA 1
ATOM 750 C C . LEU A 1 91 ? 18.547 48.469 -4.055 1 83.94 91 LEU A C 1
ATOM 752 O O . LEU A 1 91 ? 18.656 48.906 -2.91 1 83.94 91 LEU A O 1
ATOM 756 N N . THR A 1 92 ? 18.109 49.219 -5.078 1 85.88 92 THR A N 1
ATOM 757 C CA . THR A 1 92 ? 17.578 50.562 -4.902 1 85.88 92 THR A CA 1
ATOM 758 C C . THR A 1 92 ? 16.203 50.531 -4.238 1 85.88 92 THR A C 1
ATOM 760 O O . THR A 1 92 ? 15.57 49.469 -4.168 1 85.88 92 THR A O 1
ATOM 763 N N . ASP A 1 93 ? 15.836 51.656 -3.797 1 86.44 93 ASP A N 1
ATOM 764 C CA . ASP A 1 93 ? 14.516 51.781 -3.174 1 86.44 93 ASP A CA 1
ATOM 765 C C . ASP A 1 93 ? 13.414 51.406 -4.156 1 86.44 93 ASP A C 1
ATOM 767 O O . ASP A 1 93 ? 12.422 50.781 -3.775 1 86.44 93 ASP A O 1
ATOM 771 N N . ASP A 1 94 ? 13.633 51.781 -5.34 1 88.25 94 ASP A N 1
ATOM 772 C CA . ASP A 1 94 ? 12.664 51.438 -6.379 1 88.25 94 ASP A CA 1
ATOM 773 C C . ASP A 1 94 ? 12.602 49.938 -6.629 1 88.25 94 ASP A C 1
ATOM 775 O O . ASP A 1 94 ? 11.523 49.375 -6.805 1 88.25 94 ASP A O 1
ATOM 779 N N . GLU A 1 95 ? 13.703 49.406 -6.59 1 88 95 GLU A N 1
ATOM 780 C CA . GLU A 1 95 ? 13.789 47.969 -6.789 1 88 95 GLU A CA 1
ATOM 781 C C . GLU A 1 95 ? 13.164 47.219 -5.617 1 88 95 GLU A C 1
ATOM 783 O O . GLU A 1 95 ? 12.477 46.219 -5.816 1 88 95 GLU A O 1
ATOM 788 N N . ARG A 1 96 ? 13.375 47.688 -4.5 1 89 96 ARG A N 1
ATOM 789 C CA . ARG A 1 96 ? 12.797 47.094 -3.301 1 89 96 ARG A CA 1
ATOM 790 C C . ARG A 1 96 ? 11.281 47.219 -3.312 1 89 96 ARG A C 1
ATOM 792 O O . ARG A 1 96 ? 10.586 46.281 -2.9 1 89 96 ARG A O 1
ATOM 799 N N . GLY A 1 97 ? 10.867 48.375 -3.674 1 90.06 97 GLY A N 1
ATOM 800 C CA . GLY A 1 97 ? 9.43 48.562 -3.809 1 90.06 97 GLY A CA 1
ATOM 801 C C . GLY A 1 97 ? 8.797 47.594 -4.805 1 90.06 97 GLY A C 1
ATOM 802 O O . GLY A 1 97 ? 7.715 47.062 -4.555 1 90.06 97 GLY A O 1
ATOM 803 N N . LYS A 1 98 ? 9.445 47.438 -5.828 1 92.94 98 LYS A N 1
AT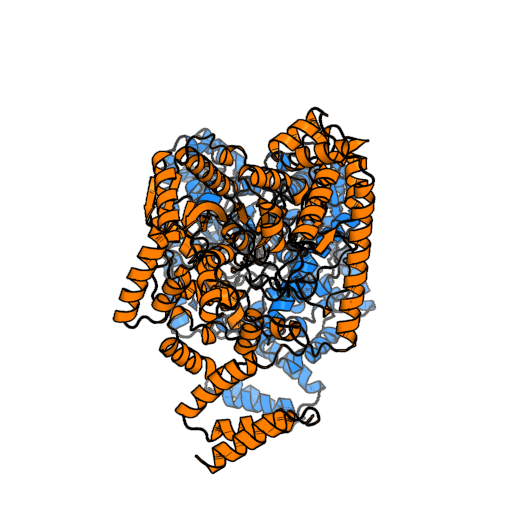OM 804 C CA . LYS A 1 98 ? 8.969 46.5 -6.844 1 92.94 98 LYS A CA 1
ATOM 805 C C . LYS A 1 98 ? 8.922 45.062 -6.301 1 92.94 98 LYS A C 1
ATOM 807 O O . LYS A 1 98 ? 7.938 44.344 -6.504 1 92.94 98 LYS A O 1
ATOM 812 N N . LEU A 1 99 ? 9.945 44.719 -5.633 1 94.06 99 LEU A N 1
ATOM 813 C CA . LEU A 1 99 ? 10.016 43.375 -5.074 1 94.06 99 LEU A CA 1
ATOM 814 C C . LEU A 1 99 ? 8.93 43.156 -4.027 1 94.06 99 LEU A C 1
ATOM 816 O O . LEU A 1 99 ? 8.32 42.094 -3.967 1 94.06 99 LEU A O 1
ATOM 820 N N . SER A 1 100 ? 8.711 44.156 -3.234 1 94 100 SER A N 1
ATOM 821 C CA . SER A 1 100 ? 7.645 44.094 -2.236 1 94 100 SER A CA 1
ATOM 822 C C . SER A 1 100 ? 6.281 43.906 -2.895 1 94 100 SER A C 1
ATOM 824 O O . SER A 1 100 ? 5.426 43.188 -2.369 1 94 100 SER A O 1
ATOM 826 N N . GLY A 1 101 ? 6.098 44.594 -3.943 1 95.5 101 GLY A N 1
ATOM 827 C CA . GLY A 1 101 ? 4.867 44.438 -4.703 1 95.5 101 GLY A CA 1
ATOM 828 C C . GLY A 1 101 ? 4.684 43.062 -5.266 1 95.5 101 GLY A C 1
ATOM 829 O O . GLY A 1 101 ? 3.576 42.5 -5.246 1 95.5 101 GLY A O 1
ATOM 830 N N . ILE A 1 102 ? 5.715 42.5 -5.742 1 97.12 102 ILE A N 1
ATOM 831 C CA . ILE A 1 102 ? 5.691 41.156 -6.309 1 97.12 102 ILE A CA 1
ATOM 832 C C . ILE A 1 102 ? 5.355 40.125 -5.215 1 97.12 102 ILE A C 1
ATOM 834 O O . ILE A 1 102 ? 4.57 39.219 -5.441 1 97.12 102 ILE A O 1
ATOM 838 N N . ALA A 1 103 ? 5.871 40.312 -4.039 1 96.94 103 ALA A N 1
ATOM 839 C CA . ALA A 1 103 ? 5.684 39.375 -2.936 1 96.94 103 ALA A CA 1
ATOM 840 C C . ALA A 1 103 ? 4.242 39.375 -2.439 1 96.94 103 ALA A C 1
ATOM 842 O O . ALA A 1 103 ? 3.814 38.469 -1.724 1 96.94 103 ALA A O 1
ATOM 843 N N . ARG A 1 104 ? 3.475 40.375 -2.842 1 96.5 104 ARG A N 1
ATOM 844 C CA . ARG A 1 104 ? 2.092 40.531 -2.396 1 96.5 104 ARG A CA 1
ATOM 845 C C . ARG A 1 104 ? 1.128 39.906 -3.41 1 96.5 104 ARG A C 1
ATOM 847 O O . ARG A 1 104 ? -0.052 39.719 -3.113 1 96.5 104 ARG A O 1
ATOM 854 N N . LEU A 1 105 ? 1.647 39.531 -4.527 1 96.69 105 LEU A N 1
ATOM 855 C CA . LEU A 1 105 ? 0.807 38.969 -5.57 1 96.69 105 LEU A CA 1
ATOM 856 C C . LEU A 1 105 ? 0.381 37.562 -5.207 1 96.69 105 LEU A C 1
ATOM 858 O O . LEU A 1 105 ? 1.129 36.812 -4.551 1 96.69 105 LEU A O 1
ATOM 862 N N . SER A 1 106 ? -0.825 37.219 -5.652 1 96.62 106 SER A N 1
ATOM 863 C CA . SER A 1 106 ? -1.269 35.844 -5.52 1 96.62 106 SER A CA 1
ATOM 864 C C . SER A 1 106 ? -0.497 34.906 -6.457 1 96.62 106 SER A C 1
ATOM 866 O O . SER A 1 106 ? 0.143 35.375 -7.402 1 96.62 106 SER A O 1
ATOM 868 N N . LEU A 1 107 ? -0.55 33.656 -6.098 1 97.25 107 LEU A N 1
ATOM 869 C CA . LEU A 1 107 ? 0.155 32.688 -6.934 1 97.25 107 LEU A CA 1
ATOM 870 C C . LEU A 1 107 ? -0.342 32.75 -8.375 1 97.25 107 LEU A C 1
ATOM 872 O O . LEU A 1 107 ? 0.446 32.594 -9.312 1 97.25 107 LEU A O 1
ATOM 876 N N . ASP A 1 108 ? -1.65 32.969 -8.594 1 95.75 108 ASP A N 1
ATOM 877 C CA . ASP A 1 108 ? -2.191 33.094 -9.945 1 95.75 108 ASP A CA 1
ATOM 878 C C . ASP A 1 108 ? -1.613 34.344 -10.633 1 95.75 108 ASP A C 1
ATOM 880 O O . ASP A 1 108 ? -1.293 34.281 -11.828 1 95.75 108 ASP A O 1
ATOM 884 N N . GLN A 1 109 ? -1.505 35.375 -9.914 1 96.94 109 GLN A N 1
ATOM 885 C CA . GLN A 1 109 ? -0.97 36.625 -10.461 1 96.94 109 GLN A CA 1
ATOM 886 C C . GLN A 1 109 ? 0.514 36.469 -10.797 1 96.94 109 GLN A C 1
ATOM 888 O O . GLN A 1 109 ? 0.979 37 -11.812 1 96.94 109 GLN A O 1
ATOM 893 N N . LEU A 1 110 ? 1.196 35.844 -9.953 1 97.56 110 LEU A N 1
ATOM 894 C CA . LEU A 1 110 ? 2.609 35.594 -10.211 1 97.56 110 LEU A CA 1
ATOM 895 C C . LEU A 1 110 ? 2.789 34.75 -11.477 1 97.56 110 LEU A C 1
ATOM 897 O O . LEU A 1 110 ? 3.609 35.094 -12.336 1 97.56 110 LEU A O 1
ATOM 901 N N . SER A 1 111 ? 2.049 33.656 -11.555 1 95.81 111 SER A N 1
ATOM 902 C CA . SER A 1 111 ? 2.127 32.75 -12.711 1 95.81 111 SER A CA 1
ATOM 903 C C . SER A 1 111 ? 1.777 33.5 -14 1 95.81 111 SER A C 1
ATOM 905 O O . SER A 1 111 ? 2.453 33.344 -15.016 1 95.81 111 SER A O 1
ATOM 907 N N . ALA A 1 112 ? 0.741 34.281 -13.961 1 95.44 112 ALA A N 1
ATOM 908 C CA . ALA A 1 112 ? 0.343 35.094 -15.117 1 95.44 112 ALA A CA 1
ATOM 909 C C . ALA A 1 112 ? 1.428 36.094 -15.484 1 95.44 112 ALA A C 1
ATOM 911 O O . ALA A 1 112 ? 1.694 36.344 -16.672 1 95.44 112 ALA A O 1
ATOM 912 N N . GLY A 1 113 ? 1.996 36.719 -14.492 1 95.88 113 GLY A N 1
ATOM 913 C CA . GLY A 1 113 ? 3.07 37.656 -14.719 1 95.88 113 GLY A CA 1
ATOM 914 C C . GLY A 1 113 ? 4.285 37.062 -15.391 1 95.88 113 GLY A C 1
ATOM 915 O O . GLY A 1 113 ? 4.891 37.656 -16.266 1 95.88 113 GLY A O 1
ATOM 916 N N . ILE A 1 114 ? 4.617 35.875 -14.961 1 95.31 114 ILE A N 1
ATOM 917 C CA . ILE A 1 114 ? 5.746 35.188 -15.562 1 95.31 114 ILE A CA 1
ATOM 918 C C . ILE A 1 114 ? 5.418 34.812 -17.016 1 95.31 114 ILE A C 1
ATOM 920 O O . ILE A 1 114 ? 6.258 34.969 -17.906 1 95.31 114 ILE A O 1
ATOM 924 N N . GLN A 1 115 ? 4.227 34.375 -17.25 1 92.06 115 GLN A N 1
ATOM 925 C CA . GLN A 1 115 ? 3.799 33.969 -18.578 1 92.06 115 GLN A CA 1
ATOM 926 C C . GLN A 1 115 ? 3.787 35.156 -19.531 1 92.06 115 GLN A C 1
ATOM 928 O O . GLN A 1 115 ? 4.125 35 -20.719 1 92.06 115 GLN A O 1
ATOM 933 N N . ASN A 1 116 ? 3.406 36.344 -19.031 1 92.38 116 ASN A N 1
ATOM 934 C CA . ASN A 1 116 ? 3.324 37.5 -19.906 1 92.38 116 ASN A CA 1
ATOM 935 C C . ASN A 1 116 ? 4.598 38.344 -19.828 1 92.38 116 ASN A C 1
ATOM 937 O O . ASN A 1 116 ? 4.645 39.469 -20.359 1 92.38 116 ASN A O 1
ATOM 941 N N . ASN A 1 117 ? 5.52 37.938 -19.047 1 92 117 ASN A N 1
ATOM 942 C CA . ASN A 1 117 ? 6.859 38.5 -18.953 1 92 117 ASN A CA 1
ATOM 943 C C . ASN A 1 117 ? 6.844 39.844 -18.234 1 92 117 ASN A C 1
ATOM 945 O O . ASN A 1 117 ? 7.734 40.688 -18.438 1 92 117 ASN A O 1
ATOM 949 N N . SER A 1 118 ? 5.832 40.031 -17.5 1 95.38 118 SER A N 1
ATOM 950 C CA . SER A 1 118 ? 5.824 41.25 -16.672 1 95.38 118 SER A CA 1
ATOM 951 C C . SER A 1 118 ? 6.742 41.094 -15.469 1 95.38 118 SER A C 1
ATOM 953 O O . SER A 1 118 ? 7.184 42.094 -14.891 1 95.38 118 SER A O 1
ATOM 955 N N . VAL A 1 119 ? 6.941 39.906 -15.023 1 96.12 119 VAL A N 1
ATOM 956 C CA . VAL A 1 119 ? 7.941 39.562 -14.016 1 96.12 119 VAL A CA 1
ATOM 957 C C . VAL A 1 119 ? 8.727 38.344 -14.461 1 96.12 119 VAL A C 1
ATOM 959 O O . VAL A 1 119 ? 8.242 37.531 -15.273 1 96.12 119 VAL A O 1
ATOM 962 N N . THR A 1 120 ? 9.953 38.219 -14.016 1 95.88 120 THR A N 1
ATOM 963 C CA . THR A 1 120 ? 10.773 37.062 -14.336 1 95.88 120 THR A CA 1
ATOM 964 C C . THR A 1 120 ? 10.867 36.125 -13.133 1 95.88 120 THR A C 1
ATOM 966 O O . THR A 1 120 ? 10.688 36.531 -11.992 1 95.88 120 THR A O 1
ATOM 969 N N . PRO A 1 121 ? 11.164 34.844 -13.414 1 97 121 PRO A N 1
ATOM 970 C CA . PRO A 1 121 ? 11.383 33.938 -12.297 1 97 121 PRO A CA 1
ATOM 971 C C . PRO A 1 121 ? 12.414 34.438 -11.297 1 97 121 PRO A C 1
ATOM 973 O O . PRO A 1 121 ? 12.25 34.281 -10.086 1 97 121 PRO A O 1
ATOM 976 N N . LEU A 1 122 ? 13.43 35.094 -11.758 1 96.12 122 LEU A N 1
ATOM 977 C CA . LEU A 1 122 ? 14.484 35.594 -10.891 1 96.12 122 LEU A CA 1
ATOM 978 C C . LEU A 1 122 ? 13.969 36.719 -10.016 1 96.12 122 LEU A C 1
ATOM 980 O O . LEU A 1 122 ? 14.289 36.812 -8.828 1 96.12 122 LEU A O 1
ATOM 984 N N . GLU A 1 123 ? 13.195 37.625 -10.609 1 96 123 GLU A N 1
ATOM 985 C CA . GLU A 1 123 ? 12.594 38.688 -9.828 1 96 123 GLU A CA 1
ATOM 986 C C . GLU A 1 123 ? 11.664 38.156 -8.75 1 96 123 GLU A C 1
ATOM 988 O O . GLU A 1 123 ? 11.656 38.656 -7.625 1 96 123 GLU A O 1
ATOM 993 N N . VAL A 1 124 ? 10.891 37.156 -9.125 1 98 124 VAL A N 1
ATOM 994 C CA . VAL A 1 124 ? 9.969 36.562 -8.172 1 98 124 VAL A CA 1
ATOM 995 C C . VAL A 1 124 ? 10.758 35.906 -7.023 1 98 124 VAL A C 1
ATOM 997 O O . VAL A 1 124 ? 10.391 36.062 -5.855 1 98 124 VAL A O 1
ATOM 1000 N N . LEU A 1 125 ? 11.859 35.188 -7.352 1 97.56 125 LEU A N 1
ATOM 1001 C CA . LEU A 1 125 ? 12.703 34.625 -6.32 1 97.56 125 LEU A CA 1
ATOM 1002 C C . LEU A 1 125 ? 13.234 35.688 -5.371 1 97.56 125 LEU A C 1
ATOM 1004 O O . LEU A 1 125 ? 13.148 35.531 -4.148 1 97.56 125 LEU A O 1
ATOM 1008 N N . HIS A 1 126 ? 13.742 36.75 -5.918 1 96.38 126 HIS A N 1
ATOM 1009 C CA . HIS A 1 126 ? 14.305 37.844 -5.113 1 96.38 126 HIS A CA 1
ATOM 1010 C C . HIS A 1 126 ? 13.242 38.469 -4.223 1 96.38 126 HIS A C 1
ATOM 1012 O O . HIS A 1 126 ? 13.531 38.875 -3.09 1 96.38 126 HIS A O 1
ATOM 1018 N N . ALA A 1 127 ? 12.078 38.625 -4.746 1 97.62 127 ALA A N 1
ATOM 1019 C CA . ALA A 1 127 ? 10.977 39.188 -3.971 1 97.62 127 ALA A CA 1
ATOM 1020 C C . ALA A 1 127 ? 10.719 38.375 -2.707 1 97.62 127 ALA A C 1
ATOM 1022 O O . ALA A 1 127 ? 10.578 38.938 -1.617 1 97.62 127 ALA A O 1
ATOM 1023 N N . PHE A 1 128 ? 10.664 37.094 -2.814 1 98 128 PHE A N 1
ATOM 1024 C CA . PHE A 1 128 ? 10.336 36.281 -1.667 1 98 128 PHE A CA 1
ATOM 1025 C C . PHE A 1 128 ? 11.547 36.094 -0.751 1 98 128 PHE A C 1
ATOM 1027 O O . PHE A 1 128 ? 11.398 36 0.468 1 98 128 PHE A O 1
ATOM 1034 N N . GLN A 1 129 ? 12.773 36.062 -1.331 1 96.62 129 GLN A N 1
ATOM 1035 C CA . GLN A 1 129 ? 13.961 36.094 -0.482 1 96.62 129 GLN A CA 1
ATOM 1036 C C . GLN A 1 129 ? 14 37.344 0.373 1 96.62 129 GLN A C 1
ATOM 1038 O O . GLN A 1 129 ? 14.305 37.281 1.565 1 96.62 129 GLN A O 1
ATOM 1043 N N . SER A 1 130 ? 13.648 38.438 -0.267 1 95.5 130 SER A N 1
ATOM 1044 C CA . SER A 1 130 ? 13.602 39.688 0.456 1 95.5 130 SER A CA 1
ATOM 1045 C C . SER A 1 130 ? 12.547 39.656 1.556 1 95.5 130 SER A C 1
ATOM 1047 O O . SER A 1 130 ? 12.773 40.188 2.65 1 95.5 130 SER A O 1
ATOM 1049 N N . LYS A 1 131 ? 11.461 39.156 1.242 1 96.5 131 LYS A N 1
ATOM 1050 C CA . LYS A 1 131 ? 10.375 39.062 2.219 1 96.5 131 LYS A CA 1
ATOM 1051 C C . LYS A 1 131 ? 10.766 38.188 3.406 1 96.5 131 LYS A C 1
ATOM 1053 O O . LYS A 1 131 ? 10.438 38.5 4.551 1 96.5 131 LYS A O 1
ATOM 1058 N N . VAL A 1 132 ? 11.406 37.094 3.16 1 96.94 132 VAL A N 1
ATOM 1059 C CA . VAL A 1 132 ? 11.852 36.188 4.23 1 96.94 132 VAL A CA 1
ATOM 1060 C C . VAL A 1 132 ? 12.812 36.938 5.152 1 96.94 132 VAL A C 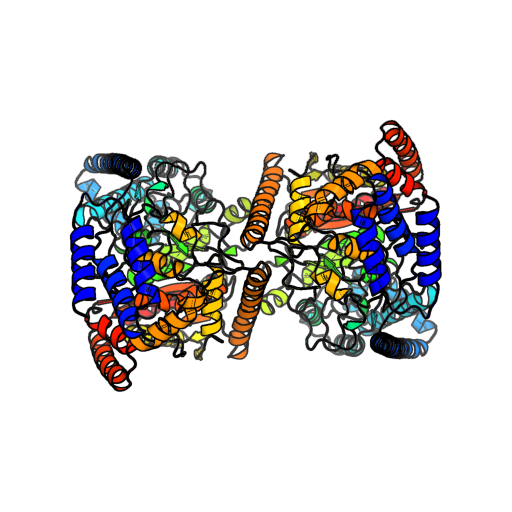1
ATOM 1062 O O . VAL A 1 132 ? 12.719 36.812 6.375 1 96.94 132 VAL A O 1
ATOM 1065 N N . ILE A 1 133 ? 13.711 37.656 4.578 1 94.44 133 ILE A N 1
ATOM 1066 C CA . ILE A 1 133 ? 14.688 38.438 5.348 1 94.44 133 ILE A CA 1
ATOM 1067 C C . ILE A 1 133 ? 13.961 39.469 6.199 1 94.44 133 ILE A C 1
ATOM 1069 O O . ILE A 1 133 ? 14.289 39.656 7.375 1 94.44 133 ILE A O 1
ATOM 1073 N N . GLU A 1 134 ? 13 40.094 5.594 1 93.56 134 GLU A N 1
ATOM 1074 C CA . GLU A 1 134 ? 12.203 41.062 6.316 1 93.56 134 GLU A CA 1
ATOM 1075 C C . GLU A 1 134 ? 11.508 40.438 7.523 1 93.56 134 GLU A C 1
ATOM 1077 O O . GLU A 1 134 ? 11.555 41 8.625 1 93.56 134 GLU A O 1
ATOM 1082 N N . ILE A 1 135 ? 10.898 39.312 7.352 1 95.44 135 ILE A N 1
ATOM 1083 C CA . ILE A 1 135 ? 10.188 38.656 8.422 1 95.44 135 ILE A CA 1
ATOM 1084 C C . ILE A 1 135 ? 11.164 38.25 9.531 1 95.44 135 ILE A C 1
ATOM 1086 O O . ILE A 1 135 ? 10.891 38.469 10.711 1 95.44 135 ILE A O 1
ATOM 1090 N N . GLN A 1 136 ? 12.266 37.688 9.133 1 93.56 136 GLN A N 1
ATOM 1091 C CA . GLN A 1 136 ? 13.25 37.219 10.109 1 93.56 136 GLN A CA 1
ATOM 1092 C C . GLN A 1 136 ? 13.812 38.406 10.914 1 93.56 136 GLN A C 1
ATOM 1094 O O . GLN A 1 136 ? 14.008 38.281 12.125 1 93.56 136 GLN A O 1
ATOM 1099 N N . LYS A 1 137 ? 14.039 39.469 10.32 1 90.62 137 LYS A N 1
ATOM 1100 C CA . LYS A 1 137 ? 14.609 40.656 10.992 1 90.62 137 LYS A CA 1
ATOM 1101 C C . LYS A 1 137 ? 13.578 41.312 11.906 1 90.62 137 LYS A C 1
ATOM 1103 O O . LYS A 1 137 ? 13.93 41.812 12.977 1 90.62 137 LYS A O 1
ATOM 1108 N N . ASN A 1 138 ? 12.398 41.281 11.484 1 90.94 138 ASN A N 1
ATOM 1109 C CA . ASN A 1 138 ? 11.352 41.969 12.234 1 90.94 138 ASN A CA 1
ATOM 1110 C C . ASN A 1 138 ? 10.898 41.156 13.445 1 90.94 138 ASN A C 1
ATOM 1112 O O . ASN A 1 138 ? 10.719 41.719 14.531 1 90.94 138 ASN A O 1
ATOM 1116 N N . SER A 1 139 ? 10.703 39.906 13.297 1 89.62 139 SER A N 1
ATOM 1117 C CA . SER A 1 139 ? 10.07 39.125 14.359 1 89.62 139 SER A CA 1
ATOM 1118 C C . SER A 1 139 ? 10.922 37.938 14.758 1 89.62 139 SER A C 1
ATOM 1120 O O . SER A 1 139 ? 10.68 37.312 15.797 1 89.62 139 SER A O 1
ATOM 1122 N N . GLY A 1 140 ? 11.898 37.625 14.008 1 90.5 140 GLY A N 1
ATOM 1123 C CA . GLY A 1 140 ? 12.672 36.438 14.273 1 90.5 140 GLY A CA 1
ATOM 1124 C C . GLY A 1 140 ? 11.859 35.156 14.133 1 90.5 140 GLY A C 1
ATOM 1125 O O . GLY A 1 140 ? 12.273 34.094 14.594 1 90.5 140 GLY A O 1
ATOM 1126 N N . ASN A 1 141 ? 10.688 35.219 13.602 1 94.5 141 ASN A N 1
ATOM 1127 C CA . ASN A 1 141 ? 9.703 34.125 13.547 1 94.5 141 ASN A CA 1
ATOM 1128 C C . ASN A 1 141 ? 9.398 33.719 12.109 1 94.5 141 ASN A C 1
ATOM 1130 O O . ASN A 1 141 ? 8.234 33.562 11.742 1 94.5 141 ASN A O 1
ATOM 1134 N N . SER A 1 142 ? 10.484 33.625 11.258 1 93.62 142 SER A N 1
ATOM 1135 C CA . SER A 1 142 ? 10.281 33.25 9.859 1 93.62 142 SER A CA 1
ATOM 1136 C C . SER A 1 142 ? 10.047 31.75 9.719 1 93.62 142 SER A C 1
ATOM 1138 O O . SER A 1 142 ? 9.492 31.297 8.711 1 93.62 142 SER A O 1
ATOM 1140 N N . GLY A 1 143 ? 10.547 30.969 10.703 1 96.56 143 GLY A N 1
ATOM 1141 C CA . GLY A 1 143 ? 10.383 29.531 10.664 1 96.56 143 GLY A CA 1
ATOM 1142 C C . GLY A 1 143 ? 11.312 28.844 9.68 1 96.56 143 GLY A C 1
ATOM 1143 O O . GLY A 1 143 ? 11.156 27.656 9.383 1 96.56 143 GLY A O 1
ATOM 1144 N N . ILE A 1 144 ? 12.336 29.516 9.117 1 96.56 144 ILE A N 1
ATOM 1145 C CA . ILE A 1 144 ? 13.195 28.906 8.109 1 96.56 144 ILE A CA 1
ATOM 1146 C C . ILE A 1 144 ? 14.414 28.281 8.781 1 96.56 144 ILE A C 1
ATOM 1148 O O . ILE A 1 144 ? 14.828 28.703 9.859 1 96.56 144 ILE A O 1
ATOM 1152 N N . CYS A 1 145 ? 14.898 27.234 8.164 1 96.5 145 CYS A N 1
ATOM 1153 C CA . CYS A 1 145 ? 16.219 26.703 8.5 1 96.5 145 CYS A CA 1
ATOM 1154 C C . CYS A 1 145 ? 17.312 27.5 7.809 1 96.5 145 CYS A C 1
ATOM 1156 O O . CYS A 1 145 ? 18.188 28.062 8.469 1 96.5 145 CYS A O 1
ATOM 1158 N N . GLU A 1 146 ? 17.203 27.516 6.5 1 95.12 146 GLU A N 1
ATOM 1159 C CA . GLU A 1 146 ? 18.203 28.219 5.703 1 95.12 146 GLU A CA 1
ATOM 1160 C C . GLU A 1 146 ? 17.75 28.391 4.258 1 95.12 146 GLU A C 1
ATOM 1162 O O . GLU A 1 146 ? 16.828 27.703 3.816 1 95.12 146 GLU A O 1
ATOM 1167 N N . PHE A 1 147 ? 18.375 29.344 3.602 1 96.62 147 PHE A N 1
ATOM 1168 C CA . PHE A 1 147 ? 18.156 29.531 2.174 1 96.62 147 PHE A CA 1
ATOM 1169 C C . PHE A 1 147 ? 18.844 28.422 1.371 1 96.62 147 PHE A C 1
ATOM 1171 O O . PHE A 1 147 ? 19.906 27.953 1.75 1 96.62 147 PHE A O 1
ATOM 1178 N N . ILE A 1 148 ? 18.219 28 0.316 1 97.44 148 ILE A N 1
ATOM 1179 C CA . ILE A 1 148 ? 18.812 27.078 -0.632 1 97.44 148 ILE A CA 1
ATOM 1180 C C . ILE A 1 148 ? 19.641 27.844 -1.668 1 97.44 148 ILE A C 1
ATOM 1182 O O . ILE A 1 148 ? 19.078 28.578 -2.484 1 97.44 148 ILE A O 1
ATOM 1186 N N . SER A 1 149 ? 20.875 27.625 -1.728 1 95.25 149 SER A N 1
ATOM 1187 C CA . SER A 1 149 ? 21.797 28.422 -2.529 1 95.25 149 SER A CA 1
ATOM 1188 C C . SER A 1 149 ? 21.562 28.203 -4.02 1 95.25 149 SER A C 1
ATOM 1190 O O . SER A 1 149 ? 21.75 29.125 -4.824 1 95.25 149 SER A O 1
ATOM 1192 N N . GLU A 1 150 ? 21.141 27.047 -4.359 1 96.88 150 GLU A N 1
ATOM 1193 C CA . GLU A 1 150 ? 20.953 26.656 -5.758 1 96.88 150 GLU A CA 1
ATOM 1194 C C . GLU A 1 150 ? 19.766 27.391 -6.383 1 96.88 150 GLU A C 1
ATOM 1196 O O . GLU A 1 150 ? 19.625 27.422 -7.605 1 96.88 150 GLU A O 1
ATOM 1201 N N . ALA A 1 151 ? 18.922 28 -5.574 1 97.94 151 ALA A N 1
ATOM 1202 C CA . ALA A 1 151 ? 17.703 28.641 -6.059 1 97.94 151 ALA A CA 1
ATOM 1203 C C . ALA A 1 151 ? 18.016 29.766 -7.043 1 97.94 151 ALA A C 1
ATOM 1205 O O . ALA A 1 151 ? 17.297 29.969 -8.016 1 97.94 151 ALA A O 1
ATOM 1206 N N . GLU A 1 152 ? 19.078 30.5 -6.785 1 95.5 152 GLU A N 1
ATOM 1207 C CA . GLU A 1 152 ? 19.469 31.609 -7.648 1 95.5 152 GLU A CA 1
ATOM 1208 C C . GLU A 1 152 ? 19.781 31.125 -9.062 1 95.5 152 GLU A C 1
ATOM 1210 O O . GLU A 1 152 ? 19.234 31.656 -10.039 1 95.5 152 GLU A O 1
ATOM 1215 N N . ASP A 1 153 ? 20.641 30.156 -9.117 1 97 153 ASP A N 1
ATOM 1216 C CA . ASP A 1 153 ? 21.016 29.609 -10.414 1 97 153 ASP A CA 1
ATOM 1217 C C . ASP A 1 153 ? 19.812 28.984 -11.125 1 97 153 ASP A C 1
ATOM 1219 O O . ASP A 1 153 ? 19.656 29.125 -12.336 1 97 153 ASP A O 1
ATOM 1223 N N . GLU A 1 154 ? 18.969 28.328 -10.406 1 97.06 154 GLU A N 1
ATOM 1224 C CA . GLU A 1 154 ? 17.781 27.703 -10.969 1 97.06 154 GLU A CA 1
ATOM 1225 C C . GLU A 1 154 ? 16.828 28.734 -11.547 1 97.06 154 GLU A C 1
ATOM 1227 O O . GLU A 1 154 ? 16.359 28.609 -12.68 1 97.06 154 GLU A O 1
ATOM 1232 N N . ALA A 1 155 ? 16.562 29.781 -10.805 1 97.38 155 ALA A N 1
ATOM 1233 C CA . ALA A 1 155 ? 15.672 30.844 -11.258 1 97.38 155 ALA A CA 1
ATOM 1234 C C . ALA A 1 155 ? 16.266 31.594 -12.453 1 97.38 155 ALA A C 1
ATOM 1236 O O . ALA A 1 155 ? 15.531 31.984 -13.367 1 97.38 155 ALA A O 1
ATOM 1237 N N . ARG A 1 156 ? 17.578 31.766 -12.422 1 96.88 156 ARG A N 1
ATOM 1238 C CA . ARG A 1 156 ? 18.25 32.438 -13.539 1 96.88 156 ARG A CA 1
ATOM 1239 C C . ARG A 1 156 ? 18.109 31.609 -14.82 1 96.88 156 ARG A C 1
ATOM 1241 O O . ARG A 1 156 ? 17.828 32.156 -15.883 1 96.88 156 ARG A O 1
ATOM 1248 N N . GLN A 1 157 ? 18.344 30.344 -14.711 1 95.81 157 GLN A N 1
ATOM 1249 C CA . GLN A 1 157 ? 18.203 29.484 -15.867 1 95.81 157 GLN A CA 1
ATOM 1250 C C . GLN A 1 157 ? 16.781 29.516 -16.438 1 95.81 157 GLN A C 1
ATOM 1252 O O . GLN A 1 157 ? 16.594 29.531 -17.656 1 95.81 157 GLN A O 1
ATOM 1257 N N . LEU A 1 158 ? 15.781 29.578 -15.586 1 96 158 LEU A N 1
ATOM 1258 C CA . LEU A 1 158 ? 14.391 29.625 -16.016 1 96 158 LEU A CA 1
ATOM 1259 C C . LEU A 1 158 ? 14.078 30.969 -16.688 1 96 158 LEU A C 1
ATOM 1261 O O . LEU A 1 158 ? 13.203 31.047 -17.547 1 96 158 LEU A O 1
ATOM 1265 N N . THR A 1 159 ? 14.773 31.984 -16.234 1 95.06 159 THR A N 1
ATOM 1266 C CA . THR A 1 159 ? 14.578 33.312 -16.781 1 95.06 159 THR A CA 1
ATOM 1267 C C . THR A 1 159 ? 15.219 33.438 -18.156 1 95.06 159 THR A C 1
ATOM 1269 O O . THR A 1 159 ? 14.602 33.969 -19.094 1 95.06 159 THR A O 1
ATOM 1272 N N . GLU A 1 160 ? 16.391 32.906 -18.281 1 94.38 160 GLU A N 1
ATOM 1273 C CA . GLU A 1 160 ? 17.203 33.125 -19.469 1 94.38 160 GLU A CA 1
ATOM 1274 C C . GLU A 1 160 ? 16.953 32.062 -20.531 1 94.38 160 GLU A C 1
ATOM 1276 O O . GLU A 1 160 ? 17.094 32.312 -21.719 1 94.38 160 GLU A O 1
ATOM 1281 N N . ASN A 1 161 ? 16.578 30.859 -20.094 1 88.88 161 ASN A N 1
ATOM 1282 C CA . ASN A 1 161 ? 16.391 29.734 -21 1 88.88 161 ASN A CA 1
ATOM 1283 C C . ASN A 1 161 ? 15.055 29.047 -20.766 1 88.88 161 ASN A C 1
ATOM 1285 O O . ASN A 1 161 ? 15.016 27.859 -20.438 1 88.88 161 ASN A O 1
ATOM 1289 N N . PRO A 1 162 ? 14.039 29.828 -21.031 1 83.81 162 PRO A N 1
ATOM 1290 C CA . PRO A 1 162 ? 12.742 29.156 -20.844 1 83.81 162 PRO A CA 1
ATOM 1291 C C . PRO A 1 162 ? 12.516 28.031 -21.828 1 83.81 162 PRO A C 1
ATOM 1293 O O . PRO A 1 162 ? 12.789 28.172 -23.016 1 83.81 162 PRO A O 1
ATOM 1296 N N . ARG A 1 163 ? 12.359 26.781 -21.359 1 67.69 163 ARG A N 1
ATOM 1297 C CA . ARG A 1 163 ? 12.016 25.703 -22.281 1 67.69 163 ARG A CA 1
ATOM 1298 C C . ARG A 1 163 ? 10.531 25.719 -22.609 1 67.69 163 ARG A C 1
ATOM 1300 O O . ARG A 1 163 ? 9.703 26.031 -21.766 1 67.69 163 ARG A O 1
ATOM 1307 N N . SER A 1 164 ? 10.195 25.719 -23.969 1 58.81 164 SER A N 1
ATOM 1308 C CA . SER A 1 164 ? 8.836 25.859 -24.484 1 58.81 164 SER A CA 1
ATOM 1309 C C . SER A 1 164 ? 7.836 25.062 -23.656 1 58.81 164 SER A C 1
ATOM 1311 O O . SER A 1 164 ? 6.789 25.578 -23.266 1 58.81 164 SER A O 1
ATOM 1313 N N . ASP A 1 165 ? 8.023 23.844 -23.344 1 67.06 165 ASP A N 1
ATOM 1314 C CA . ASP A 1 165 ? 7.047 22.969 -22.688 1 67.06 165 ASP A CA 1
ATOM 1315 C C . ASP A 1 165 ? 7.039 23.188 -21.188 1 67.06 165 ASP A C 1
ATOM 1317 O O . ASP A 1 165 ? 6.055 22.875 -20.5 1 67.06 165 ASP A O 1
ATOM 1321 N N . ASP A 1 166 ? 7.879 24 -20.766 1 65.44 166 ASP A N 1
ATOM 1322 C CA . ASP A 1 166 ? 8.031 24.156 -19.328 1 65.44 166 ASP A CA 1
ATOM 1323 C C . ASP A 1 166 ? 7.113 25.266 -18.797 1 65.44 166 ASP A C 1
ATOM 1325 O O . ASP A 1 166 ? 6.586 25.156 -17.688 1 65.44 166 ASP A O 1
ATOM 1329 N N . LYS A 1 167 ? 6.875 26.172 -19.641 1 69.94 167 LYS A N 1
ATOM 1330 C CA . LYS A 1 167 ? 6.098 27.312 -19.203 1 69.94 167 LYS A CA 1
ATOM 1331 C C . LYS A 1 167 ? 4.641 26.938 -18.953 1 69.94 167 LYS A C 1
ATOM 1333 O O . LYS A 1 167 ? 3.904 27.672 -18.297 1 69.94 167 LYS A O 1
ATOM 1338 N N . LYS A 1 168 ? 4.344 25.781 -19.297 1 80.81 168 LYS A N 1
ATOM 1339 C CA . LYS A 1 168 ? 2.967 25.328 -19.109 1 80.81 168 LYS A CA 1
ATOM 1340 C C . LYS A 1 168 ? 2.762 24.75 -17.703 1 80.81 168 LYS A C 1
ATOM 1342 O O . LYS A 1 168 ? 1.625 24.594 -17.266 1 80.81 168 LYS A O 1
ATOM 1347 N N . SER A 1 169 ? 3.84 24.672 -17.047 1 91.44 169 SER A N 1
ATOM 1348 C CA . SER A 1 169 ? 3.736 24.125 -15.695 1 91.44 169 SER A CA 1
ATOM 1349 C C . SER A 1 169 ? 3.062 25.125 -14.758 1 91.44 169 SER A C 1
ATOM 1351 O O . SER A 1 169 ? 3.365 26.312 -14.789 1 91.44 169 SER A O 1
ATOM 1353 N N . PRO A 1 170 ? 2.225 24.594 -13.922 1 93.44 170 PRO A N 1
ATOM 1354 C CA . PRO A 1 170 ? 1.527 25.469 -12.969 1 93.44 170 PRO A CA 1
ATOM 1355 C C . PRO A 1 170 ? 2.475 26.125 -11.969 1 93.44 170 PRO A C 1
ATOM 1357 O O . PRO A 1 170 ? 2.094 27.094 -11.297 1 93.44 170 PRO A O 1
ATOM 1360 N N . LEU A 1 171 ? 3.75 25.703 -11.875 1 96.69 171 LEU A N 1
ATOM 1361 C CA . LEU A 1 171 ? 4.656 26.25 -10.875 1 96.69 171 LEU A CA 1
ATOM 1362 C C . LEU A 1 171 ? 5.93 26.781 -11.516 1 96.69 171 LEU A C 1
ATOM 1364 O O . LEU A 1 171 ? 6.945 26.953 -10.844 1 96.69 171 LEU A O 1
ATOM 1368 N N . TYR A 1 172 ? 5.852 27 -12.836 1 96.88 172 TYR A N 1
ATOM 1369 C CA . TYR A 1 172 ? 7.039 27.484 -13.531 1 96.88 172 TYR A CA 1
ATOM 1370 C C . TYR A 1 172 ? 7.52 28.797 -12.953 1 96.88 172 TYR A C 1
ATOM 1372 O O . TYR A 1 172 ? 6.773 29.781 -12.922 1 96.88 172 TYR A O 1
ATOM 1380 N N . GLY A 1 173 ? 8.703 28.797 -12.445 1 97.12 173 GLY A N 1
ATOM 1381 C CA . GLY A 1 173 ? 9.336 30.016 -11.953 1 97.12 173 GLY A CA 1
ATOM 1382 C C . GLY A 1 173 ? 8.883 30.406 -10.562 1 97.12 173 GLY A C 1
ATOM 1383 O O . GLY A 1 173 ? 9.242 31.469 -10.055 1 97.12 173 GLY A O 1
ATOM 1384 N N . ILE A 1 174 ? 8.094 29.578 -9.945 1 98.12 174 ILE A N 1
ATOM 1385 C CA . ILE A 1 174 ? 7.516 29.891 -8.648 1 98.12 174 ILE A CA 1
ATOM 1386 C C . ILE A 1 174 ? 8.43 29.375 -7.535 1 98.12 174 ILE A C 1
ATOM 1388 O O . ILE A 1 174 ? 8.758 28.188 -7.492 1 98.12 174 ILE A O 1
ATOM 1392 N N . PRO A 1 175 ? 8.891 30.266 -6.613 1 98.69 175 PRO A N 1
ATOM 1393 C CA . PRO A 1 175 ? 9.594 29.781 -5.422 1 98.69 175 PRO A CA 1
ATOM 1394 C C . PRO A 1 175 ? 8.695 28.953 -4.508 1 98.69 175 PRO A C 1
ATOM 1396 O O . PRO A 1 175 ? 7.527 29.297 -4.305 1 98.69 175 PRO A O 1
ATOM 1399 N N . VAL A 1 176 ? 9.234 27.859 -3.996 1 98.81 176 VAL A N 1
ATOM 1400 C CA . VAL A 1 176 ? 8.5 26.969 -3.111 1 98.81 176 VAL A CA 1
ATOM 1401 C C . VAL A 1 176 ? 9.32 26.703 -1.848 1 98.81 176 VAL A C 1
ATOM 1403 O O . VAL A 1 176 ? 10.492 26.328 -1.927 1 98.81 176 VAL A O 1
ATOM 1406 N N . SER A 1 177 ? 8.719 26.953 -0.664 1 98.88 177 SER A N 1
ATOM 1407 C CA . SER A 1 177 ? 9.367 26.547 0.576 1 98.88 177 SER A CA 1
ATOM 1408 C C . SER A 1 177 ? 9.18 25.047 0.827 1 98.88 177 SER A C 1
ATOM 1410 O O . SER A 1 177 ? 8.18 24.469 0.405 1 98.88 177 SER A O 1
ATOM 1412 N N . VAL A 1 178 ? 10.188 24.453 1.483 1 98.81 178 VAL A N 1
ATOM 1413 C CA . VAL A 1 178 ? 10.133 23 1.68 1 98.81 178 VAL A CA 1
ATOM 1414 C C . VAL A 1 178 ? 10.539 22.656 3.113 1 98.81 178 VAL A C 1
ATOM 1416 O O . VAL A 1 178 ? 11.555 23.156 3.611 1 98.81 178 VAL A O 1
ATOM 1419 N N . LYS A 1 179 ? 9.703 21.828 3.768 1 98.56 179 LYS A N 1
ATOM 1420 C CA . LYS A 1 179 ? 10.055 21.328 5.09 1 98.56 179 LYS A CA 1
ATOM 1421 C C . LYS A 1 179 ? 11.391 20.578 5.059 1 98.56 179 LYS A C 1
ATOM 1423 O O . LYS A 1 179 ? 11.672 19.844 4.113 1 98.56 179 LYS A O 1
ATOM 1428 N N . GLU A 1 180 ? 12.164 20.734 6.047 1 97.81 180 GLU A N 1
ATOM 1429 C CA . GLU A 1 180 ? 13.531 20.219 6.051 1 97.81 180 GLU A CA 1
ATOM 1430 C C . GLU A 1 180 ? 13.539 18.688 5.938 1 97.81 180 GLU A C 1
ATOM 1432 O O . GLU A 1 180 ? 14.578 18.094 5.629 1 97.81 180 GLU A O 1
ATOM 1437 N N . LEU A 1 181 ? 12.398 18.031 6.176 1 97.88 181 LEU A N 1
ATOM 1438 C CA . LEU A 1 181 ? 12.344 16.562 6.098 1 97.88 181 LEU A CA 1
ATOM 1439 C C . LEU A 1 181 ? 12.469 16.094 4.652 1 97.88 181 LEU A C 1
ATOM 1441 O O . LEU A 1 181 ? 12.703 14.914 4.402 1 97.88 181 LEU A O 1
ATOM 1445 N N . LEU A 1 182 ? 12.195 16.938 3.719 1 98.5 182 LEU A N 1
ATOM 1446 C CA . LEU A 1 182 ? 12.422 16.609 2.314 1 98.5 182 LEU A CA 1
ATOM 1447 C C . LEU A 1 182 ? 13.891 16.797 1.945 1 98.5 182 LEU A C 1
ATOM 1449 O O . LEU A 1 182 ? 14.383 17.922 1.89 1 98.5 182 LEU A O 1
ATOM 1453 N N . SER A 1 183 ? 14.547 15.758 1.629 1 98.12 183 SER A N 1
ATOM 1454 C CA . SER A 1 183 ? 15.992 15.797 1.402 1 98.12 183 SER A CA 1
ATOM 1455 C C . SER A 1 183 ? 16.328 16.641 0.177 1 98.12 183 SER A C 1
ATOM 1457 O O . SER A 1 183 ? 15.727 16.484 -0.883 1 98.12 183 SER A O 1
ATOM 1459 N N . ILE A 1 184 ? 17.203 17.5 0.358 1 98.38 184 ILE A N 1
ATOM 1460 C CA . ILE A 1 184 ? 17.844 18.25 -0.71 1 98.38 184 ILE A CA 1
ATOM 1461 C C . ILE A 1 184 ? 19.359 18.016 -0.674 1 98.38 184 ILE A C 1
ATOM 1463 O O . ILE A 1 184 ? 19.969 18.062 0.391 1 98.38 184 ILE A O 1
ATOM 1467 N N . ARG A 1 185 ? 19.875 17.719 -1.828 1 97.94 185 ARG A N 1
ATOM 1468 C CA . ARG A 1 185 ? 21.297 17.453 -1.907 1 97.94 185 ARG A CA 1
ATOM 1469 C C . ARG A 1 185 ? 22.109 18.609 -1.307 1 97.94 185 ARG A C 1
ATOM 1471 O O . ARG A 1 185 ? 21.891 19.766 -1.654 1 97.94 185 ARG A O 1
ATOM 1478 N N . GLY A 1 186 ? 22.969 18.281 -0.349 1 97.12 186 GLY A N 1
ATOM 1479 C CA . GLY A 1 186 ? 23.891 19.266 0.195 1 97.12 186 GLY A CA 1
ATOM 1480 C C . GLY A 1 186 ? 23.375 19.906 1.475 1 97.12 186 GLY A C 1
ATOM 1481 O O . GLY A 1 186 ? 24.109 20.672 2.123 1 97.12 186 GLY A O 1
ATOM 1482 N N . TYR A 1 187 ? 22.219 19.609 1.946 1 97.25 187 TYR A N 1
ATOM 1483 C CA . TYR A 1 187 ? 21.625 20.219 3.135 1 97.25 187 TYR A CA 1
ATOM 1484 C C . TYR A 1 187 ? 21.281 19.156 4.176 1 97.25 187 TYR A C 1
ATOM 1486 O O . TYR A 1 187 ? 21.109 17.984 3.844 1 97.25 187 TYR A O 1
ATOM 1494 N N . ASP A 1 188 ? 21.188 19.531 5.438 1 96.25 188 ASP A N 1
ATOM 1495 C CA . ASP A 1 188 ? 20.875 18.641 6.543 1 96.25 188 ASP A CA 1
ATOM 1496 C C . ASP A 1 188 ? 19.359 18.453 6.672 1 96.25 188 ASP A C 1
ATOM 1498 O O . ASP A 1 188 ? 18.578 19.312 6.254 1 96.25 188 ASP A O 1
ATOM 1502 N N . CYS A 1 189 ? 18.984 17.359 7.145 1 96.88 189 CYS A N 1
ATOM 1503 C CA . CYS A 1 189 ? 17.672 17.094 7.746 1 96.88 189 CYS A CA 1
ATOM 1504 C C . CYS A 1 189 ? 17.812 16.766 9.227 1 96.88 189 CYS A C 1
ATOM 1506 O O . CYS A 1 189 ? 18.078 15.625 9.602 1 96.88 189 CYS A O 1
ATOM 1508 N N . THR A 1 190 ? 17.516 17.703 10.078 1 96.12 190 THR A N 1
ATOM 1509 C CA . THR A 1 190 ? 17.891 17.547 11.477 1 96.12 190 THR A CA 1
ATOM 1510 C C . THR A 1 190 ? 16.719 17.016 12.305 1 96.12 190 THR A C 1
ATOM 1512 O O . THR A 1 190 ? 16.922 16.484 13.398 1 96.12 190 THR A O 1
ATOM 1515 N N . ILE A 1 191 ? 15.516 17.297 11.883 1 95.88 191 ILE A N 1
ATOM 1516 C CA . ILE A 1 191 ? 14.273 16.969 12.578 1 95.88 191 ILE A CA 1
ATOM 1517 C C . ILE A 1 191 ? 14.281 17.594 13.969 1 95.88 191 ILE A C 1
ATOM 1519 O O . ILE A 1 191 ? 13.789 17 14.93 1 95.88 191 ILE A O 1
ATOM 1523 N N . GLY A 1 192 ? 14.977 18.641 14.078 1 95.19 192 GLY A N 1
ATOM 1524 C CA . GLY A 1 192 ? 15.031 19.391 15.328 1 95.19 192 GLY A CA 1
ATOM 1525 C C . GLY A 1 192 ? 15.992 18.781 16.344 1 95.19 192 GLY A C 1
ATOM 1526 O O . GLY A 1 192 ? 15.836 18.984 17.547 1 95.19 192 GLY A O 1
ATOM 1527 N N . LEU A 1 193 ? 16.938 17.953 15.953 1 95.5 193 LEU A N 1
ATOM 1528 C CA . LEU A 1 193 ? 17.922 17.344 16.828 1 95.5 193 LEU A CA 1
ATOM 1529 C C . LEU A 1 193 ? 19.328 17.828 16.484 1 95.5 193 LEU A C 1
ATOM 1531 O O . LEU A 1 193 ? 19.75 17.75 15.336 1 95.5 193 LEU A O 1
ATOM 1535 N N . ILE A 1 194 ? 20.094 18.219 17.469 1 95.44 194 ILE A N 1
ATOM 1536 C CA . ILE A 1 194 ? 21.438 18.781 17.297 1 95.44 194 ILE A CA 1
ATOM 1537 C C . ILE A 1 194 ? 22.391 17.688 16.812 1 95.44 194 ILE A C 1
ATOM 1539 O O . ILE A 1 194 ? 23.266 17.953 15.984 1 95.44 194 ILE A O 1
ATOM 1543 N N . LYS A 1 195 ? 22.219 16.453 17.203 1 93.06 195 LYS A N 1
ATOM 1544 C CA . LYS A 1 195 ? 23.125 15.359 16.859 1 93.06 195 LYS A CA 1
ATOM 1545 C C . LYS A 1 195 ? 23.078 15.055 15.367 1 93.06 195 LYS A C 1
ATOM 1547 O O . LYS A 1 195 ? 23.984 14.406 14.836 1 93.06 195 LYS A O 1
ATOM 1552 N N . LEU A 1 196 ? 22.094 15.555 14.703 1 94.38 196 LEU A N 1
ATOM 1553 C CA . LEU A 1 196 ? 21.969 15.25 13.281 1 94.38 196 LEU A CA 1
ATOM 1554 C C . LEU A 1 196 ? 22.516 16.391 12.43 1 94.38 196 LEU A C 1
ATOM 1556 O O . LEU A 1 196 ? 22.422 16.344 11.195 1 94.38 196 LEU A O 1
ATOM 1560 N N . ILE A 1 197 ? 23.094 17.406 13.031 1 95.25 197 ILE A N 1
ATOM 1561 C CA . ILE A 1 197 ? 23.766 18.484 12.32 1 95.25 197 ILE A CA 1
ATOM 1562 C C . ILE A 1 197 ? 25.031 17.953 11.641 1 95.25 197 ILE A C 1
ATOM 1564 O O . ILE A 1 197 ? 25.75 17.141 12.219 1 95.25 197 ILE A O 1
ATOM 1568 N N . GLY A 1 198 ? 25.266 18.422 10.414 1 93.38 198 GLY A N 1
ATOM 1569 C CA . GLY A 1 198 ? 26.5 18.109 9.719 1 93.38 198 GLY A CA 1
ATOM 1570 C C . GLY A 1 198 ? 26.438 16.812 8.953 1 93.38 198 GLY A C 1
ATOM 1571 O O . GLY A 1 198 ? 27.469 16.125 8.789 1 93.38 198 GLY A O 1
ATOM 1572 N N . GLN A 1 199 ? 25.297 16.422 8.609 1 94.38 199 GLN A N 1
ATOM 1573 C CA . GLN A 1 199 ? 25.078 15.219 7.816 1 94.38 199 GLN A CA 1
ATOM 1574 C C . GLN A 1 199 ? 24.25 15.531 6.57 1 94.38 199 GLN A C 1
ATOM 1576 O O . GLN A 1 199 ? 23.141 15.008 6.41 1 94.38 199 GLN A O 1
ATOM 1581 N N . PRO A 1 200 ? 24.812 16.297 5.738 1 96.06 200 PRO A N 1
ATOM 1582 C CA . PRO A 1 200 ? 24.047 16.688 4.555 1 96.06 200 PRO A CA 1
ATOM 1583 C C . PRO A 1 200 ? 23.625 15.492 3.693 1 96.06 200 PRO A C 1
ATOM 1585 O O . PRO A 1 200 ? 24.375 14.516 3.596 1 96.06 200 PRO A O 1
ATOM 1588 N N . LYS A 1 201 ? 22.547 15.57 3.102 1 97.31 201 LYS A N 1
ATOM 1589 C CA . LYS A 1 201 ? 22.031 14.508 2.242 1 97.31 201 LYS A CA 1
ATOM 1590 C C . LYS A 1 201 ? 22.766 14.484 0.906 1 97.31 201 LYS A C 1
ATOM 1592 O O . LYS A 1 201 ? 23.219 15.516 0.421 1 97.31 201 LYS A O 1
ATOM 1597 N N . SER A 1 202 ? 22.844 13.312 0.29 1 96.31 202 SER A N 1
ATOM 1598 C CA . SER A 1 202 ? 23.641 13.133 -0.921 1 96.31 202 SER A CA 1
ATOM 1599 C C . SER A 1 202 ? 22.797 13.336 -2.172 1 96.31 202 SER A C 1
ATOM 1601 O O . SER A 1 202 ? 23.328 13.539 -3.266 1 96.31 202 SER A O 1
ATOM 1603 N N . GLU A 1 203 ? 21.484 13.25 -2.018 1 96.5 203 GLU A N 1
ATOM 1604 C CA . GLU A 1 203 ? 20.594 13.359 -3.174 1 96.5 203 GLU A CA 1
ATOM 1605 C C . GLU A 1 203 ? 19.297 14.078 -2.811 1 96.5 203 GLU A C 1
ATOM 1607 O O . GLU A 1 203 ? 18.938 14.156 -1.637 1 96.5 203 GLU A O 1
ATOM 1612 N N . ASP A 1 204 ? 18.656 14.633 -3.844 1 98.19 204 ASP A N 1
ATOM 1613 C CA . ASP A 1 204 ? 17.297 15.164 -3.701 1 98.19 204 ASP A CA 1
ATOM 1614 C C . ASP A 1 204 ? 16.281 14.039 -3.547 1 98.19 204 ASP A C 1
ATOM 1616 O O . ASP A 1 204 ? 16.406 12.992 -4.188 1 98.19 204 ASP A O 1
ATOM 1620 N N . CYS A 1 205 ? 15.328 14.281 -2.658 1 98 205 CYS A N 1
ATOM 1621 C CA . CYS A 1 205 ? 14.219 13.344 -2.682 1 98 205 CYS A CA 1
ATOM 1622 C C . CYS A 1 205 ? 13.43 13.453 -3.984 1 98 205 CYS A C 1
ATOM 1624 O O . CYS A 1 205 ? 13.602 14.422 -4.73 1 98 205 CYS A O 1
ATOM 1626 N N . VAL A 1 206 ? 12.562 12.523 -4.281 1 98.12 206 VAL A N 1
ATOM 1627 C CA . VAL A 1 206 ? 11.828 12.445 -5.543 1 98.12 206 VAL A CA 1
ATOM 1628 C C . VAL A 1 206 ? 10.93 13.672 -5.688 1 98.12 206 VAL A C 1
ATOM 1630 O O . VAL A 1 206 ? 10.82 14.25 -6.773 1 98.12 206 VAL A O 1
ATOM 1633 N N . VAL A 1 207 ? 10.273 14.117 -4.617 1 98.62 207 VAL A N 1
ATOM 1634 C CA . VAL A 1 207 ? 9.359 15.25 -4.648 1 98.62 207 VAL A CA 1
ATOM 1635 C C . VAL A 1 207 ? 10.094 16.5 -5.113 1 98.62 207 VAL A C 1
ATOM 1637 O O . VAL A 1 207 ? 9.586 17.25 -5.949 1 98.62 207 VAL A O 1
ATOM 1640 N N . ILE A 1 208 ? 11.312 16.688 -4.621 1 98.62 208 ILE A N 1
ATOM 1641 C CA . ILE A 1 208 ? 12.109 17.844 -4.996 1 98.62 208 ILE A CA 1
ATOM 1642 C C . ILE A 1 208 ? 12.477 17.766 -6.477 1 98.62 208 ILE A C 1
ATOM 1644 O O . ILE A 1 208 ? 12.414 18.766 -7.195 1 98.62 208 ILE A O 1
ATOM 1648 N N . ARG A 1 209 ? 12.852 16.609 -6.934 1 98.25 209 ARG A N 1
ATOM 1649 C CA . ARG A 1 209 ? 13.211 16.422 -8.336 1 98.25 209 ARG A CA 1
ATOM 1650 C C . ARG A 1 209 ? 12.023 16.703 -9.25 1 98.25 209 ARG A C 1
ATOM 1652 O O . ARG A 1 209 ? 12.18 17.328 -10.305 1 98.25 209 ARG A O 1
ATOM 1659 N N . VAL A 1 210 ? 10.859 16.266 -8.836 1 97.88 210 VAL A N 1
ATOM 1660 C CA . VAL A 1 210 ? 9.641 16.484 -9.617 1 97.88 210 VAL A CA 1
ATOM 1661 C C . VAL A 1 210 ? 9.328 17.984 -9.664 1 97.88 210 VAL A C 1
ATOM 1663 O O . VAL A 1 210 ? 8.969 18.516 -10.711 1 97.88 210 VAL A O 1
ATOM 1666 N N . LEU A 1 211 ? 9.461 18.672 -8.547 1 97.62 211 LEU A N 1
ATOM 1667 C CA . LEU A 1 211 ? 9.227 20.109 -8.492 1 97.62 211 LEU A CA 1
ATOM 1668 C C . LEU A 1 211 ? 10.188 20.859 -9.406 1 97.62 211 LEU A C 1
ATOM 1670 O O . LEU A 1 211 ? 9.766 21.719 -10.18 1 97.62 211 LEU A O 1
ATOM 1674 N N . ARG A 1 212 ? 11.438 20.516 -9.352 1 96.81 212 ARG A N 1
ATOM 1675 C CA . ARG A 1 212 ? 12.453 21.156 -10.18 1 96.81 212 ARG A CA 1
ATOM 1676 C C . ARG A 1 212 ? 12.195 20.906 -11.656 1 96.81 212 ARG A C 1
ATOM 1678 O O . ARG A 1 212 ? 12.336 21.812 -12.484 1 96.81 212 ARG A O 1
ATOM 1685 N N . LYS A 1 213 ? 11.844 19.688 -11.977 1 95.31 213 LYS A N 1
ATOM 1686 C CA . LYS A 1 213 ? 11.531 19.344 -13.359 1 95.31 213 LYS A CA 1
ATOM 1687 C C . LYS A 1 213 ? 10.359 20.188 -13.875 1 95.31 213 LYS A C 1
ATOM 1689 O O . LYS A 1 213 ? 10.32 20.547 -15.055 1 95.31 213 LYS A O 1
ATOM 1694 N N . ALA A 1 214 ? 9.438 20.531 -13.008 1 95.62 214 ALA A N 1
ATOM 1695 C CA . ALA A 1 214 ? 8.266 21.328 -13.375 1 95.62 214 ALA A CA 1
ATOM 1696 C C . ALA A 1 214 ? 8.602 22.812 -13.414 1 95.62 214 ALA A C 1
ATOM 1698 O O . ALA A 1 214 ? 7.746 23.641 -13.727 1 95.62 214 ALA A O 1
ATOM 1699 N N . GLY A 1 215 ? 9.781 23.172 -13.055 1 96.06 215 GLY A N 1
ATOM 1700 C CA . GLY A 1 215 ? 10.234 24.562 -13.109 1 96.06 215 GLY A CA 1
ATOM 1701 C C . GLY A 1 215 ? 10.008 25.312 -11.812 1 96.06 215 GLY A C 1
ATOM 1702 O O . GLY A 1 215 ? 10.188 26.531 -11.758 1 96.06 215 GLY A O 1
ATOM 1703 N N . ALA A 1 216 ? 9.531 24.641 -10.797 1 97.31 216 ALA A N 1
ATOM 1704 C CA . ALA A 1 216 ? 9.469 25.266 -9.477 1 97.31 216 ALA A CA 1
ATOM 1705 C C . ALA A 1 216 ? 10.867 25.5 -8.906 1 97.31 216 ALA A C 1
ATOM 1707 O O . ALA A 1 216 ? 11.82 24.812 -9.297 1 97.31 216 ALA A O 1
ATOM 1708 N N . VAL A 1 217 ? 10.961 26.422 -7.977 1 98.38 217 VAL A N 1
ATOM 1709 C CA . VAL A 1 217 ? 12.266 26.781 -7.438 1 98.38 217 VAL A CA 1
ATOM 1710 C C . VAL A 1 217 ? 12.258 26.625 -5.918 1 98.38 217 VAL A C 1
ATOM 1712 O O . VAL A 1 217 ? 11.977 27.594 -5.199 1 98.38 217 VAL A O 1
ATOM 1715 N N . PRO A 1 218 ? 12.641 25.422 -5.43 1 98.75 218 PRO A N 1
ATOM 1716 C CA . PRO A 1 218 ? 12.844 25.359 -3.98 1 98.75 218 PRO A CA 1
ATOM 1717 C C . PRO A 1 218 ? 13.852 26.406 -3.488 1 98.75 218 PRO A C 1
ATOM 1719 O O . PRO A 1 218 ? 14.984 26.438 -3.971 1 98.75 218 PRO A O 1
ATOM 1722 N N . PHE A 1 219 ? 13.43 27.219 -2.43 1 98.44 219 PHE A N 1
ATOM 1723 C CA . PHE A 1 219 ? 14.312 28.359 -2.211 1 98.44 219 PHE A CA 1
ATOM 1724 C C . PHE A 1 219 ? 14.664 28.5 -0.733 1 98.44 219 PHE A C 1
ATOM 1726 O O . PHE A 1 219 ? 15.641 29.172 -0.381 1 98.44 219 PHE A O 1
ATOM 1733 N N . VAL A 1 220 ? 13.867 27.891 0.143 1 98.31 220 VAL A N 1
ATOM 1734 C CA . VAL A 1 220 ? 14.18 27.891 1.568 1 98.31 220 VAL A CA 1
ATOM 1735 C C . VAL A 1 220 ? 13.766 26.547 2.18 1 98.31 220 VAL A C 1
ATOM 1737 O O . VAL A 1 220 ? 12.789 25.938 1.753 1 98.31 220 VAL A O 1
ATOM 1740 N N . LEU A 1 221 ? 14.57 26.062 3.113 1 98.31 221 LEU A N 1
ATOM 1741 C CA . LEU A 1 221 ? 14.18 24.969 4 1 98.31 221 LEU A CA 1
ATOM 1742 C C . LEU A 1 221 ? 13.477 25.516 5.246 1 98.31 221 LEU A C 1
ATOM 1744 O O . LEU A 1 221 ? 13.922 26.516 5.828 1 98.31 221 LEU A O 1
ATOM 1748 N N . THR A 1 222 ? 12.375 24.891 5.566 1 98.62 222 THR A N 1
ATOM 1749 C CA . THR A 1 222 ? 11.641 25.328 6.742 1 98.62 222 THR A CA 1
ATOM 1750 C C . THR A 1 222 ? 11.789 24.344 7.891 1 98.62 222 THR A C 1
ATOM 1752 O O . THR A 1 222 ? 11.953 23.141 7.66 1 98.62 222 THR A O 1
ATOM 1755 N N . ALA A 1 223 ? 11.727 24.875 9.086 1 98.06 223 ALA A N 1
ATOM 1756 C CA . ALA A 1 223 ? 12.023 24.109 10.289 1 98.06 223 ALA A CA 1
ATOM 1757 C C . ALA A 1 223 ? 10.805 23.312 10.75 1 98.06 223 ALA A C 1
ATOM 1759 O O . ALA A 1 223 ? 9.664 23.734 10.539 1 98.06 223 ALA A O 1
ATOM 1760 N N . THR A 1 224 ? 11.102 22.188 11.352 1 97.69 224 THR A N 1
ATOM 1761 C CA . THR A 1 224 ? 10.086 21.344 11.969 1 97.69 224 THR A CA 1
ATOM 1762 C C . THR A 1 224 ? 10.141 21.438 13.492 1 97.69 224 THR A C 1
ATOM 1764 O O . THR A 1 224 ? 11.086 22.016 14.047 1 97.69 224 THR A O 1
ATOM 1767 N N . SER A 1 225 ? 9.062 21.031 14.125 1 96.06 225 SER A N 1
ATOM 1768 C CA . SER A 1 225 ? 9.141 20.828 15.57 1 96.06 225 SER A CA 1
ATOM 1769 C C . SER A 1 225 ? 10.07 19.656 15.914 1 96.06 225 SER A C 1
ATOM 1771 O O . SER A 1 225 ? 10.398 18.844 15.047 1 96.06 225 SER A O 1
ATOM 1773 N N . GLN A 1 226 ? 10.5 19.562 17.141 1 95.44 226 GLN A N 1
ATOM 1774 C CA . GLN A 1 226 ? 11.484 18.547 17.516 1 95.44 226 GLN A CA 1
ATOM 1775 C C . GLN A 1 226 ? 10.938 17.141 17.281 1 95.44 226 GLN A C 1
ATOM 1777 O O . GLN A 1 226 ? 9.812 16.828 17.672 1 95.44 226 GLN A O 1
ATOM 1782 N N . LEU A 1 227 ? 11.68 16.312 16.594 1 94.94 227 LEU A N 1
ATOM 1783 C CA . LEU A 1 227 ? 11.375 14.938 16.188 1 94.94 227 LEU A CA 1
ATOM 1784 C C . LEU A 1 227 ? 10.305 14.914 15.109 1 94.94 227 LEU A C 1
ATOM 1786 O O . LEU A 1 227 ? 9.992 13.852 14.57 1 94.94 227 LEU A O 1
ATOM 1790 N N . ALA A 1 228 ? 9.773 16.078 14.727 1 95.06 228 ALA A N 1
ATOM 1791 C CA . ALA A 1 228 ? 8.633 16.156 13.828 1 95.06 228 ALA A CA 1
ATOM 1792 C C . ALA A 1 228 ? 7.426 15.414 14.398 1 95.06 228 ALA A C 1
ATOM 1794 O O . ALA A 1 228 ? 6.602 14.875 13.656 1 95.06 228 ALA A O 1
ATOM 1795 N N . LEU A 1 229 ? 7.348 15.367 15.781 1 93.38 229 LEU A N 1
ATOM 1796 C CA . LEU A 1 229 ? 6.297 14.602 16.438 1 93.38 229 LEU A CA 1
ATOM 1797 C C . LEU A 1 229 ? 5.566 15.453 17.469 1 93.38 229 LEU A C 1
ATOM 1799 O O . LEU A 1 229 ? 4.805 14.93 18.297 1 93.38 229 LEU A O 1
ATOM 1803 N N . THR A 1 230 ? 5.844 16.734 17.453 1 94.5 230 THR A N 1
ATOM 1804 C CA . THR A 1 230 ? 5.188 17.625 18.406 1 94.5 230 THR A CA 1
ATOM 1805 C C . THR A 1 230 ? 4.422 18.734 17.688 1 94.5 230 THR A C 1
ATOM 1807 O O . THR A 1 230 ? 4.621 18.953 16.5 1 94.5 230 THR A O 1
ATOM 1810 N N . THR A 1 231 ? 3.539 19.281 18.469 1 96.12 231 THR A N 1
ATOM 1811 C CA . THR A 1 231 ? 2.703 20.328 17.875 1 96.12 231 THR A CA 1
ATOM 1812 C C . THR A 1 231 ? 3.105 21.703 18.406 1 96.12 231 THR A C 1
ATOM 1814 O O . THR A 1 231 ? 2.439 22.703 18.125 1 96.12 231 THR A O 1
ATOM 1817 N N . ASN A 1 232 ? 4.164 21.766 19.188 1 95.31 232 ASN A N 1
ATOM 1818 C CA . ASN A 1 232 ? 4.68 23.047 19.641 1 95.31 232 ASN A CA 1
ATOM 1819 C C . ASN A 1 232 ? 5.77 23.578 18.719 1 95.31 232 ASN A C 1
ATOM 1821 O O . ASN A 1 232 ? 6.18 22.875 17.781 1 95.31 232 ASN A O 1
ATOM 1825 N N . GLY A 1 233 ? 6.207 24.812 18.938 1 95.94 233 GLY A N 1
ATOM 1826 C CA . GLY A 1 233 ? 7.141 25.453 18.031 1 95.94 233 GLY A CA 1
ATOM 1827 C C . GLY A 1 233 ? 8.586 25.328 18.469 1 95.94 233 GLY A C 1
ATOM 1828 O O . GLY A 1 233 ? 9.461 26.016 17.953 1 95.94 233 GLY A O 1
ATOM 1829 N N . PHE A 1 234 ? 8.891 24.359 19.312 1 95.81 234 PHE A N 1
ATOM 1830 C CA . PHE A 1 234 ? 10.227 24.25 19.891 1 95.81 234 PHE A CA 1
ATOM 1831 C C . PHE A 1 234 ? 11.188 23.625 18.891 1 95.81 234 PHE A C 1
ATOM 1833 O O . PHE A 1 234 ? 10.914 22.562 18.344 1 95.81 234 PHE A O 1
ATOM 1840 N N . ASN A 1 235 ? 12.266 24.25 18.656 1 96.38 235 ASN A N 1
ATOM 1841 C CA . ASN A 1 235 ? 13.398 23.766 17.859 1 96.38 235 ASN A CA 1
ATOM 1842 C C . ASN A 1 235 ? 14.719 24.328 18.391 1 96.38 235 ASN A C 1
ATOM 1844 O O . ASN A 1 235 ? 14.969 25.531 18.281 1 96.38 235 ASN A O 1
ATOM 1848 N N . PRO A 1 236 ? 15.539 23.516 18.859 1 93.75 236 PRO A N 1
ATOM 1849 C CA . PRO A 1 236 ? 16.734 24.016 19.531 1 93.75 236 PRO A CA 1
ATOM 1850 C C . PRO A 1 236 ? 17.797 24.5 18.547 1 93.75 236 PRO A C 1
ATOM 1852 O O . PRO A 1 236 ? 18.766 25.156 18.938 1 93.75 236 PRO A O 1
ATOM 1855 N N . ILE A 1 237 ? 17.656 24.219 17.328 1 94.88 237 ILE A N 1
ATOM 1856 C CA . ILE A 1 237 ? 18.672 24.547 16.344 1 94.88 237 ILE A CA 1
ATOM 1857 C C . ILE A 1 237 ? 18.328 25.891 15.68 1 94.88 237 ILE A C 1
ATOM 1859 O O . ILE A 1 237 ? 19.172 26.781 15.586 1 94.88 237 ILE A O 1
ATOM 1863 N N . PHE A 1 238 ? 17.094 26.047 15.297 1 94.75 238 PHE A N 1
ATOM 1864 C CA . PHE A 1 238 ? 16.719 27.156 14.438 1 94.75 238 PHE A CA 1
ATOM 1865 C C . PHE A 1 238 ? 15.914 28.203 15.211 1 94.75 238 PHE A C 1
ATOM 1867 O O . PHE A 1 238 ? 15.578 29.25 14.672 1 94.75 238 PHE A O 1
ATOM 1874 N N . GLY A 1 239 ? 15.57 27.844 16.469 1 91.31 239 GLY A N 1
ATOM 1875 C CA . GLY A 1 239 ? 14.867 28.781 17.328 1 91.31 239 GLY A CA 1
ATOM 1876 C C . GLY A 1 239 ? 13.438 28.375 17.609 1 91.31 239 GLY A C 1
ATOM 1877 O O . GLY A 1 239 ? 12.859 27.578 16.875 1 91.31 239 GLY A O 1
ATOM 1878 N N . ASN A 1 240 ? 12.875 28.938 18.672 1 92.25 240 ASN A N 1
ATOM 1879 C CA . ASN A 1 240 ? 11.484 28.688 19.031 1 92.25 240 ASN A CA 1
ATOM 1880 C C . ASN A 1 240 ? 10.531 29.469 18.125 1 92.25 240 ASN A C 1
ATOM 1882 O O . ASN A 1 240 ? 10.734 30.656 17.891 1 92.25 240 ASN A O 1
ATOM 1886 N N . MET A 1 241 ? 9.617 28.797 17.656 1 96.5 241 MET A N 1
ATOM 1887 C CA . MET A 1 241 ? 8.617 29.375 16.766 1 96.5 241 MET A CA 1
ATOM 1888 C C . MET A 1 241 ? 7.297 29.594 17.5 1 96.5 241 MET A C 1
ATOM 1890 O O . MET A 1 241 ? 6.961 28.844 18.422 1 96.5 241 MET A O 1
ATOM 1894 N N . HIS A 1 242 ? 6.57 30.625 17.109 1 95.94 242 HIS A N 1
ATOM 1895 C CA . HIS A 1 242 ? 5.289 30.938 17.75 1 95.94 242 HIS A CA 1
ATOM 1896 C C . HIS A 1 242 ? 4.227 31.266 16.703 1 95.94 242 HIS A C 1
ATOM 1898 O O . HIS A 1 242 ? 4.547 31.531 15.547 1 95.94 242 HIS A O 1
ATOM 1904 N N . ASN A 1 243 ? 3.016 31.234 17.141 1 97.19 243 ASN A N 1
ATOM 1905 C CA . ASN A 1 243 ? 1.898 31.562 16.266 1 97.19 243 ASN A CA 1
ATOM 1906 C C . ASN A 1 243 ? 1.979 33 15.75 1 97.19 243 ASN A C 1
ATOM 1908 O O . ASN A 1 243 ? 2.164 33.938 16.547 1 97.19 243 ASN A O 1
ATOM 1912 N N . PRO A 1 244 ? 1.86 33.188 14.5 1 95.25 244 PRO A N 1
ATOM 1913 C CA . PRO A 1 244 ? 2.021 34.531 13.938 1 95.25 244 PRO A CA 1
ATOM 1914 C C . PRO A 1 244 ? 0.88 35.469 14.328 1 95.25 244 PRO A C 1
ATOM 1916 O O . PRO A 1 244 ? 1.026 36.688 14.234 1 95.25 244 PRO A O 1
ATOM 1919 N N . VAL A 1 245 ? -0.22 34.938 14.766 1 94.94 245 VAL A N 1
ATOM 1920 C CA . VAL A 1 245 ? -1.383 35.75 15.125 1 94.94 245 VAL A CA 1
ATOM 1921 C C . VAL A 1 245 ? -1.308 36.125 16.609 1 94.94 245 VAL A C 1
ATOM 1923 O O . VAL A 1 245 ? -1.809 37.188 17 1 94.94 245 VAL A O 1
ATOM 1926 N N . SER A 1 246 ? -0.717 35.25 17.375 1 95.56 246 SER A N 1
ATOM 1927 C CA . SER A 1 246 ? -0.594 35.469 18.812 1 95.56 246 SER A CA 1
ATOM 1928 C C . SER A 1 246 ? 0.701 34.875 19.344 1 95.56 246 SER A C 1
ATOM 1930 O O . SER A 1 246 ? 0.861 33.656 19.375 1 95.56 246 SER A O 1
ATOM 1932 N N . GLU A 1 247 ? 1.519 35.656 19.906 1 93.88 247 GLU A N 1
ATOM 1933 C CA . GLU A 1 247 ? 2.82 35.219 20.391 1 93.88 247 GLU A CA 1
ATOM 1934 C C . GLU A 1 247 ? 2.668 34.281 21.594 1 93.88 247 GLU A C 1
ATOM 1936 O O . GLU A 1 247 ? 3.582 33.5 21.906 1 93.88 247 GLU A O 1
ATOM 1941 N N . LYS A 1 248 ? 1.541 34.344 22.188 1 95.19 248 LYS A N 1
ATOM 1942 C CA . LYS A 1 248 ? 1.292 33.531 23.375 1 95.19 248 LYS A CA 1
ATOM 1943 C C . LYS A 1 248 ? 0.895 32.094 23 1 95.19 248 LYS A C 1
ATOM 1945 O O . LYS A 1 248 ? 0.887 31.219 23.859 1 95.19 248 LYS A O 1
ATOM 1950 N N . HIS A 1 249 ? 0.649 31.875 21.797 1 97.81 249 HIS A N 1
ATOM 1951 C CA . HIS A 1 249 ? 0.091 30.594 21.375 1 97.81 249 HIS A CA 1
ATOM 1952 C C . HIS A 1 249 ? 1.071 29.828 20.5 1 97.81 249 HIS A C 1
ATOM 1954 O O . HIS A 1 249 ? 1.973 30.422 19.906 1 97.81 249 HIS A O 1
ATOM 1960 N N . GLU A 1 250 ? 0.944 28.531 20.484 1 97.75 250 GLU A N 1
ATOM 1961 C CA . GLU A 1 250 ? 1.785 27.641 19.688 1 97.75 250 GLU A CA 1
ATOM 1962 C C . GLU A 1 250 ? 1.396 27.672 18.219 1 97.75 250 GLU A C 1
ATOM 1964 O O . GLU A 1 250 ? 0.234 27.922 17.875 1 97.75 250 GLU A O 1
ATOM 1969 N N . PRO A 1 251 ? 2.303 27.453 17.344 1 97.94 251 PRO A N 1
ATOM 1970 C CA . PRO A 1 251 ? 2.049 27.531 15.898 1 97.94 251 PRO A CA 1
ATOM 1971 C C . PRO A 1 251 ? 1.497 26.234 15.328 1 97.94 251 PRO A C 1
ATOM 1973 O O . PRO A 1 251 ? 1.042 26.203 14.18 1 97.94 251 PRO A O 1
ATOM 1976 N N . GLY A 1 252 ? 1.471 25.141 16.078 1 97.38 252 GLY A N 1
ATOM 1977 C CA . GLY A 1 252 ? 1.163 23.828 15.531 1 97.38 252 GLY A CA 1
ATOM 1978 C C . GLY A 1 252 ? 2.363 23.141 14.906 1 97.38 252 GLY A C 1
ATOM 1979 O O . GLY A 1 252 ? 3.414 23.766 14.727 1 97.38 252 GLY A O 1
ATOM 1980 N N . GLY A 1 253 ? 2.242 21.906 14.523 1 94.81 253 GLY A N 1
ATOM 1981 C CA . GLY A 1 253 ? 3.301 21.094 13.945 1 94.81 253 GLY A CA 1
ATOM 1982 C C . GLY A 1 253 ? 2.814 19.734 13.461 1 94.81 253 GLY A C 1
ATOM 1983 O O . GLY A 1 253 ? 1.643 19.391 13.625 1 94.81 253 GLY A O 1
ATOM 1984 N N . SER A 1 254 ? 3.781 19.047 12.633 1 95.88 254 SER A N 1
ATOM 1985 C CA . SER A 1 254 ? 5.215 19.328 12.688 1 95.88 254 SER A CA 1
ATOM 1986 C C . SER A 1 254 ? 5.66 20.172 11.5 1 95.88 254 SER A C 1
ATOM 1988 O O . SER A 1 254 ? 6.84 20.516 11.383 1 95.88 254 SER A O 1
ATOM 1990 N N . SER A 1 255 ? 4.836 20.516 10.539 1 98.56 255 SER A N 1
ATOM 1991 C CA . SER A 1 255 ? 5.23 21.453 9.492 1 98.56 255 SER A CA 1
ATOM 1992 C C . SER A 1 255 ? 5.109 22.891 9.969 1 98.56 255 SER A C 1
ATOM 1994 O O . SER A 1 255 ? 4.5 23.719 9.297 1 98.56 255 SER A O 1
ATOM 1996 N N . THR A 1 256 ? 5.766 23.156 11 1 98.44 256 THR A N 1
ATOM 1997 C CA . THR A 1 256 ? 5.633 24.391 11.758 1 98.44 256 THR A CA 1
ATOM 1998 C C . THR A 1 256 ? 6.129 25.578 10.945 1 98.44 256 THR A C 1
ATOM 2000 O O . THR A 1 256 ? 5.414 26.578 10.781 1 98.44 256 THR A O 1
ATOM 2003 N N . GLY A 1 257 ? 7.363 25.469 10.484 1 98.62 257 GLY A N 1
ATOM 2004 C CA . GLY A 1 257 ? 7.957 26.547 9.727 1 98.62 257 GLY A CA 1
ATOM 2005 C C . GLY A 1 257 ? 7.164 26.906 8.477 1 98.62 257 GLY A C 1
ATOM 2006 O O . GLY A 1 257 ? 7.078 28.078 8.109 1 98.62 257 GLY A O 1
ATOM 2007 N N . GLU A 1 258 ? 6.59 25.906 7.82 1 98.69 258 GLU A N 1
ATOM 2008 C CA . GLU A 1 258 ? 5.766 26.141 6.641 1 98.69 258 GLU A CA 1
ATOM 2009 C C . GLU A 1 258 ? 4.559 27.016 6.98 1 98.69 258 GLU A C 1
ATOM 2011 O O . GLU A 1 258 ? 4.254 27.969 6.27 1 98.69 258 GLU A O 1
ATOM 2016 N N . GLY A 1 259 ? 3.914 26.641 8.102 1 98.31 259 GLY A N 1
ATOM 2017 C CA . GLY A 1 259 ? 2.74 27.391 8.516 1 98.31 259 GLY A CA 1
ATOM 2018 C C . GLY A 1 259 ? 3.033 28.844 8.789 1 98.31 259 GLY A C 1
ATOM 2019 O O . GLY A 1 259 ? 2.318 29.734 8.312 1 98.31 259 GLY A O 1
ATOM 2020 N N . LEU A 1 260 ? 4.117 29.125 9.461 1 96.94 260 LEU A N 1
ATOM 2021 C CA . LEU A 1 260 ? 4.516 30.484 9.852 1 96.94 260 LEU A CA 1
ATOM 2022 C C . LEU A 1 260 ? 4.898 31.312 8.625 1 96.94 260 LEU A C 1
ATOM 2024 O O . LEU A 1 260 ? 4.41 32.438 8.453 1 96.94 260 LEU A O 1
ATOM 2028 N N . LEU A 1 261 ? 5.719 30.672 7.879 1 98.5 261 LEU A N 1
ATOM 2029 C CA . LEU A 1 261 ? 6.297 31.391 6.75 1 98.5 261 LEU A CA 1
ATOM 2030 C C . LEU A 1 261 ? 5.219 31.797 5.754 1 98.5 261 LEU A C 1
ATOM 2032 O O . LEU A 1 261 ? 5.18 32.938 5.305 1 98.5 261 LEU A O 1
ATOM 2036 N N . ILE A 1 262 ? 4.352 30.922 5.434 1 98.56 262 ILE A N 1
ATOM 2037 C CA . ILE A 1 262 ? 3.322 31.172 4.43 1 98.56 262 ILE A CA 1
ATOM 2038 C C . ILE A 1 262 ? 2.305 32.156 4.961 1 98.56 262 ILE A C 1
ATOM 2040 O O . ILE A 1 262 ? 1.888 33.094 4.242 1 98.56 262 ILE A O 1
ATOM 2044 N N . ARG A 1 263 ? 1.889 32.031 6.223 1 98 263 ARG A N 1
ATOM 2045 C CA . ARG A 1 263 ? 0.932 32.969 6.82 1 98 263 ARG A CA 1
ATOM 2046 C C . ARG A 1 263 ? 1.443 34.406 6.758 1 98 263 ARG A C 1
ATOM 2048 O O . ARG A 1 263 ? 0.665 35.344 6.551 1 98 263 ARG A O 1
ATOM 2055 N N . GLN A 1 264 ? 2.725 34.594 6.879 1 97.44 264 GLN A N 1
ATOM 2056 C CA . GLN A 1 264 ? 3.33 35.906 6.945 1 97.44 264 GLN A CA 1
ATOM 2057 C C . GLN A 1 264 ? 3.721 36.406 5.555 1 97.44 264 GLN A C 1
ATOM 2059 O O . GLN A 1 264 ? 4.285 37.5 5.414 1 97.44 264 GLN A O 1
ATOM 2064 N N . GLY A 1 265 ? 3.484 35.594 4.562 1 97.5 265 GLY A N 1
ATOM 2065 C CA . GLY A 1 265 ? 3.709 36 3.184 1 97.5 265 GLY A CA 1
ATOM 2066 C C . GLY A 1 265 ? 5.117 35.719 2.697 1 97.5 265 GLY A C 1
ATOM 2067 O O . GLY A 1 265 ? 5.527 36.219 1.643 1 97.5 265 GLY A O 1
ATOM 2068 N N . GLY A 1 266 ? 5.844 34.938 3.426 1 98.25 266 GLY A N 1
ATOM 2069 C CA . GLY A 1 266 ? 7.234 34.656 3.09 1 98.25 266 GLY A CA 1
ATOM 2070 C C . GLY A 1 266 ? 7.391 33.625 2 1 98.25 266 GLY A C 1
ATOM 2071 O O . GLY A 1 266 ? 8.477 33.438 1.447 1 98.25 266 GLY A O 1
ATOM 2072 N N . SER A 1 267 ? 6.359 32.906 1.69 1 98.69 267 SER A N 1
ATOM 2073 C CA . SER A 1 267 ? 6.336 31.922 0.601 1 98.69 267 SER A CA 1
ATOM 2074 C C . SER A 1 267 ? 4.957 31.875 -0.053 1 98.69 267 SER A C 1
ATOM 2076 O O . SER A 1 267 ? 3.936 31.922 0.635 1 98.69 267 SER A O 1
ATOM 2078 N N . PRO A 1 268 ? 4.891 31.844 -1.387 1 98.31 268 PRO A N 1
ATOM 2079 C CA . PRO A 1 268 ? 3.58 31.734 -2.031 1 98.31 268 PRO A CA 1
ATOM 2080 C C . PRO A 1 268 ? 2.912 30.391 -1.788 1 98.31 268 PRO A C 1
ATOM 2082 O O . PRO A 1 268 ? 1.683 30.297 -1.755 1 98.31 268 PRO A O 1
ATOM 2085 N N . VAL A 1 269 ? 3.701 29.344 -1.664 1 98.62 269 VAL A N 1
ATOM 2086 C CA . VAL A 1 269 ? 3.25 27.984 -1.389 1 98.62 269 VAL A CA 1
ATOM 2087 C C . VAL A 1 269 ? 4.402 27.172 -0.82 1 98.62 269 VAL A C 1
ATOM 2089 O O . VAL A 1 269 ? 5.57 27.547 -0.959 1 98.62 269 VAL A O 1
ATOM 2092 N N . GLY A 1 270 ? 4.09 26.125 -0.13 1 98.81 270 GLY A N 1
ATOM 2093 C CA . GLY A 1 270 ? 5.117 25.281 0.444 1 98.81 270 GLY A CA 1
ATOM 2094 C C . GLY A 1 270 ? 4.715 23.812 0.504 1 98.81 270 GLY A C 1
ATOM 2095 O O . GLY A 1 270 ? 3.58 23.469 0.178 1 98.81 270 GLY A O 1
ATOM 2096 N N . ILE A 1 271 ? 5.703 22.938 0.863 1 98.88 271 ILE A N 1
ATOM 2097 C CA . ILE A 1 271 ? 5.488 21.5 0.967 1 98.88 271 ILE A CA 1
ATOM 2098 C C . ILE A 1 271 ? 5.828 21.031 2.379 1 98.88 271 ILE A C 1
ATOM 2100 O O . ILE A 1 271 ? 6.934 21.266 2.869 1 98.88 271 ILE A O 1
ATOM 2104 N N . GLY A 1 272 ? 4.863 20.406 3.002 1 98.75 272 GLY A N 1
ATOM 2105 C CA . GLY A 1 272 ? 5.059 19.797 4.309 1 98.75 272 GLY A CA 1
ATOM 2106 C C . GLY A 1 272 ? 4.91 18.297 4.301 1 98.75 272 GLY A C 1
ATOM 2107 O O . GLY A 1 272 ? 4.855 17.672 3.232 1 98.75 272 GLY A O 1
ATOM 2108 N N . THR A 1 273 ? 5.027 17.688 5.508 1 98.12 273 THR A N 1
ATOM 2109 C CA . THR A 1 273 ? 4.785 16.266 5.715 1 98.12 273 THR A CA 1
ATOM 2110 C C . THR A 1 273 ? 3.754 16.047 6.82 1 98.12 273 THR A C 1
ATOM 2112 O O . THR A 1 273 ? 3.564 16.922 7.68 1 98.12 273 THR A O 1
ATOM 2115 N N . ASP A 1 274 ? 3.061 14.93 6.75 1 98.06 274 ASP A N 1
ATOM 2116 C CA . ASP A 1 274 ? 1.944 14.672 7.656 1 98.06 274 ASP A CA 1
ATOM 2117 C C . ASP A 1 274 ? 1.857 13.188 8.016 1 98.06 274 ASP A C 1
ATOM 2119 O O . ASP A 1 274 ? 1.51 12.359 7.168 1 98.06 274 ASP A O 1
ATOM 2123 N N . LEU A 1 275 ? 2.166 12.906 9.242 1 96.06 275 LEU A N 1
ATOM 2124 C CA . LEU A 1 275 ? 2.064 11.547 9.75 1 96.06 275 LEU A CA 1
ATOM 2125 C C . LEU A 1 275 ? 0.837 11.391 10.641 1 96.06 275 LEU A C 1
ATOM 2127 O O . LEU A 1 275 ? 0.224 10.32 10.68 1 96.06 275 LEU A O 1
ATOM 2131 N N . LEU A 1 276 ? 0.563 12.469 11.391 1 96.75 276 LEU A N 1
ATOM 2132 C CA . LEU A 1 276 ? -0.543 12.461 12.344 1 96.75 276 LEU A CA 1
ATOM 2133 C C . LEU A 1 276 ? -1.315 13.773 12.289 1 96.75 276 LEU A C 1
ATOM 2135 O O . LEU A 1 276 ? -2.021 14.125 13.234 1 96.75 276 LEU A O 1
ATOM 2139 N N . GLY A 1 277 ? -1.132 14.523 11.242 1 98.19 277 GLY A N 1
ATOM 2140 C CA . GLY A 1 277 ? -1.785 15.82 11.141 1 98.19 277 GLY A CA 1
ATOM 2141 C C . GLY A 1 277 ? -0.812 16.969 10.922 1 98.19 277 GLY A C 1
ATOM 2142 O O . GLY A 1 277 ? -1.221 18.125 10.828 1 98.19 277 GLY A O 1
ATOM 2143 N N . SER A 1 278 ? 0.344 16.688 10.648 1 98.19 278 SER A N 1
ATOM 2144 C CA . SER A 1 278 ? 1.435 17.656 10.719 1 98.19 278 SER A CA 1
ATOM 2145 C C . SER A 1 278 ? 1.341 18.672 9.586 1 98.19 278 SER A C 1
ATOM 2147 O O . SER A 1 278 ? 2.053 19.688 9.594 1 98.19 278 SER A O 1
ATOM 2149 N N . ILE A 1 279 ? 0.575 18.484 8.656 1 98.88 279 ILE A N 1
ATOM 2150 C CA . ILE A 1 279 ? 0.275 19.516 7.676 1 98.88 279 ILE A CA 1
ATOM 2151 C C . ILE A 1 279 ? -0.977 20.281 8.102 1 98.88 279 ILE A C 1
ATOM 2153 O O . ILE A 1 279 ? -0.986 21.516 8.117 1 98.88 279 ILE A O 1
ATOM 2157 N N . ARG A 1 280 ? -1.936 19.578 8.523 1 98.88 280 ARG A N 1
ATOM 2158 C CA . ARG A 1 280 ? -3.264 20.125 8.789 1 98.88 280 ARG A CA 1
ATOM 2159 C C . ARG A 1 280 ? -3.279 20.922 10.094 1 98.88 280 ARG A C 1
ATOM 2161 O O . ARG A 1 280 ? -3.916 21.984 10.172 1 98.88 280 ARG A O 1
ATOM 2168 N N . ILE A 1 281 ? -2.529 20.5 11.086 1 98.81 281 ILE A N 1
ATOM 2169 C CA . ILE A 1 281 ? -2.541 21.125 12.398 1 98.81 281 ILE A CA 1
ATOM 2170 C C . ILE A 1 281 ? -1.915 22.516 12.305 1 98.81 281 ILE A C 1
ATOM 2172 O O . ILE A 1 281 ? -2.551 23.516 12.648 1 98.81 281 ILE A O 1
ATOM 2176 N N . PRO A 1 282 ? -0.713 22.625 11.797 1 98.69 282 PRO A N 1
ATOM 2177 C CA . PRO A 1 282 ? -0.169 23.984 11.703 1 98.69 282 PRO A CA 1
ATOM 2178 C C . PRO A 1 282 ? -0.938 24.859 10.719 1 98.69 282 PRO A C 1
ATOM 2180 O O . PRO A 1 282 ? -1.004 26.078 10.898 1 98.69 282 PRO A O 1
ATOM 2183 N N . SER A 1 283 ? -1.513 24.266 9.711 1 98.88 283 SER A N 1
ATOM 2184 C CA . SER A 1 283 ? -2.363 25.047 8.812 1 98.88 283 SER A CA 1
ATOM 2185 C C . SER A 1 283 ? -3.557 25.625 9.562 1 98.88 283 SER A C 1
ATOM 2187 O O . SER A 1 283 ? -3.875 26.812 9.406 1 98.88 283 SER A O 1
ATOM 2189 N N . ALA A 1 284 ? -4.176 24.828 10.352 1 98.75 284 ALA A N 1
ATOM 2190 C CA . ALA A 1 284 ? -5.328 25.281 11.133 1 98.75 284 ALA A CA 1
ATOM 2191 C C . ALA A 1 284 ? -4.93 26.344 12.148 1 98.75 284 ALA A C 1
ATOM 2193 O O . ALA A 1 284 ? -5.621 27.359 12.305 1 98.75 284 ALA A O 1
ATOM 2194 N N . PHE A 1 285 ? -3.84 26.125 12.867 1 98.69 285 PHE A N 1
ATOM 2195 C CA . PHE A 1 285 ? -3.395 27.031 13.922 1 98.69 285 PHE A CA 1
ATOM 2196 C C . PHE A 1 285 ? -2.988 28.391 13.344 1 98.69 285 PHE A C 1
ATOM 2198 O O . PHE A 1 285 ? -3.238 29.422 13.953 1 98.69 285 PHE A O 1
ATOM 2205 N N . CYS A 1 286 ? -2.379 28.359 12.141 1 98.25 286 CYS A N 1
ATOM 2206 C CA . CYS A 1 286 ? -1.847 29.594 11.555 1 98.25 286 CYS A CA 1
ATOM 2207 C C . CYS A 1 286 ? -2.861 30.234 10.617 1 98.25 286 CYS A C 1
ATOM 2209 O O . CYS A 1 286 ? -2.66 31.344 10.148 1 98.25 286 CYS A O 1
ATOM 2211 N N . GLY A 1 287 ? -3.928 29.562 10.344 1 98.12 287 GLY A N 1
ATOM 2212 C CA . GLY A 1 287 ? -4.977 30.141 9.516 1 98.12 287 GLY A CA 1
ATOM 2213 C C . GLY A 1 287 ? -4.66 30.094 8.031 1 98.12 287 GLY A C 1
ATOM 2214 O O . GLY A 1 287 ? -4.914 31.062 7.312 1 98.12 287 GLY A O 1
ATOM 2215 N N . ILE A 1 288 ? -4.059 29.016 7.57 1 98.44 288 ILE A N 1
ATOM 2216 C CA . ILE A 1 288 ? -3.822 28.797 6.145 1 98.44 288 ILE A CA 1
ATOM 2217 C C . ILE A 1 288 ? -4.398 27.453 5.723 1 98.44 288 ILE A C 1
ATOM 2219 O O . ILE A 1 288 ? -4.953 26.719 6.547 1 98.44 288 ILE A O 1
ATOM 2223 N N . CYS A 1 289 ? -4.332 27.141 4.445 1 98.81 289 CYS A N 1
ATOM 2224 C CA . CYS A 1 289 ? -4.816 25.859 3.92 1 98.81 289 CYS A CA 1
ATOM 2225 C C . CYS A 1 289 ? -3.707 24.812 3.908 1 98.81 289 CYS A C 1
ATOM 2227 O O . CYS A 1 289 ? -2.535 25.156 3.73 1 98.81 289 CYS A O 1
ATOM 2229 N N . GLY A 1 290 ? -3.998 23.625 4.18 1 98.94 290 GLY A N 1
ATOM 2230 C CA . GLY A 1 290 ? -3.107 22.484 4.062 1 98.94 290 GLY A CA 1
ATOM 2231 C C . GLY A 1 290 ? -3.805 21.234 3.555 1 98.94 290 GLY A C 1
ATOM 2232 O O . GLY A 1 290 ? -4.988 21.031 3.818 1 98.94 290 GLY A O 1
ATOM 2233 N N . PHE A 1 291 ? -3.098 20.406 2.82 1 98.94 291 PHE A N 1
ATOM 2234 C CA . PHE A 1 291 ? -3.697 19.219 2.227 1 98.94 291 PHE A CA 1
ATOM 2235 C C . PHE A 1 291 ? -2.781 18.016 2.391 1 98.94 291 PHE A C 1
ATOM 2237 O O . PHE A 1 291 ? -1.615 18.062 1.994 1 98.94 291 PHE A O 1
ATOM 2244 N N . LYS A 1 292 ? -3.238 17.016 3.068 1 98.88 292 LYS A N 1
ATOM 2245 C CA . LYS A 1 292 ? -2.615 15.688 3.143 1 98.88 292 LYS A CA 1
ATOM 2246 C C . LYS A 1 292 ? -3.211 14.742 2.105 1 98.88 292 LYS A C 1
ATOM 2248 O O . LYS A 1 292 ? -4.262 14.141 2.34 1 98.88 292 LYS A O 1
ATOM 2253 N N . PRO A 1 293 ? -2.557 14.523 1.001 1 98.75 293 PRO A N 1
ATOM 2254 C CA . PRO A 1 293 ? -3.094 13.609 -0.008 1 98.75 293 PRO A CA 1
ATOM 2255 C C . PRO A 1 293 ? -3.1 12.156 0.459 1 98.75 293 PRO A C 1
ATOM 2257 O O . PRO A 1 293 ? -2.602 11.852 1.547 1 98.75 293 PRO A O 1
ATOM 2260 N N . THR A 1 294 ? -3.889 11.312 -0.279 1 98.5 294 THR A N 1
ATOM 2261 C CA . THR A 1 294 ? -3.605 9.891 -0.131 1 98.5 294 THR A CA 1
ATOM 2262 C C . THR A 1 294 ? -2.104 9.633 -0.171 1 98.5 294 THR A C 1
ATOM 2264 O O . THR A 1 294 ? -1.438 9.961 -1.155 1 98.5 294 THR A O 1
ATOM 2267 N N . ALA A 1 295 ? -1.595 9.086 0.894 1 97.38 295 ALA A N 1
ATOM 2268 C CA . ALA A 1 295 ? -0.147 9.031 1.085 1 97.38 295 ALA A CA 1
ATOM 2269 C C . ALA A 1 295 ? 0.523 8.219 -0.018 1 97.38 295 ALA A C 1
ATOM 2271 O O . ALA A 1 295 ? 1.633 8.539 -0.449 1 97.38 295 ALA A O 1
ATOM 2272 N N . THR A 1 296 ? -0.117 7.227 -0.528 1 96.06 296 THR A N 1
ATOM 2273 C CA . THR A 1 296 ? 0.484 6.312 -1.493 1 96.06 296 THR A CA 1
ATOM 2274 C C . THR A 1 296 ? 0.566 6.961 -2.873 1 96.06 296 THR A C 1
ATOM 2276 O O . THR A 1 296 ? 1.217 6.43 -3.775 1 96.06 296 THR A O 1
ATOM 2279 N N . ARG A 1 297 ? -0.008 8.125 -3.066 1 97.75 297 ARG A N 1
ATOM 2280 C CA . ARG A 1 297 ? -0.011 8.781 -4.371 1 97.75 297 ARG A CA 1
ATOM 2281 C C . ARG A 1 297 ? 1.234 9.641 -4.555 1 97.75 297 ARG A C 1
ATOM 2283 O O . ARG A 1 297 ? 1.475 10.164 -5.641 1 97.75 297 ARG A O 1
ATOM 2290 N N . ILE A 1 298 ? 2.049 9.773 -3.51 1 98.19 298 ILE A N 1
ATOM 2291 C CA . ILE A 1 298 ? 3.262 10.578 -3.59 1 98.19 298 ILE A CA 1
ATOM 2292 C C . ILE A 1 298 ? 4.449 9.781 -3.059 1 98.19 298 ILE A C 1
ATOM 2294 O O . ILE A 1 298 ? 4.34 9.094 -2.041 1 98.19 298 ILE A O 1
ATOM 2298 N N . SER A 1 299 ? 5.559 9.891 -3.715 1 97.69 299 SER A N 1
ATOM 2299 C CA . SER A 1 299 ? 6.773 9.172 -3.336 1 97.69 299 SER A CA 1
ATOM 2300 C C . SER A 1 299 ? 7.312 9.664 -1.999 1 97.69 299 SER A C 1
ATOM 2302 O O . SER A 1 299 ? 7.273 10.867 -1.712 1 97.69 299 SER A O 1
ATOM 2304 N N . THR A 1 300 ? 7.871 8.758 -1.254 1 95.19 300 THR A N 1
ATOM 2305 C CA . THR A 1 300 ? 8.531 9.141 -0.012 1 95.19 300 THR A CA 1
ATOM 2306 C C . THR A 1 300 ? 10.031 8.836 -0.08 1 95.19 300 THR A C 1
ATOM 2308 O O . THR A 1 300 ? 10.719 8.836 0.943 1 95.19 300 THR A O 1
ATOM 2311 N N . ILE A 1 301 ? 10.492 8.445 -1.289 1 95.44 301 ILE A N 1
ATOM 2312 C CA . ILE A 1 301 ? 11.922 8.219 -1.449 1 95.44 301 ILE A CA 1
ATOM 2313 C C . ILE A 1 301 ? 12.688 9.5 -1.134 1 95.44 301 ILE A C 1
ATOM 2315 O O . ILE A 1 301 ? 12.461 10.539 -1.763 1 95.44 301 ILE A O 1
ATOM 2319 N N . GLY A 1 302 ? 13.531 9.445 -0.176 1 95.44 302 GLY A N 1
ATOM 2320 C CA . GLY A 1 302 ? 14.336 10.594 0.224 1 95.44 302 GLY A CA 1
ATOM 2321 C C . GLY A 1 302 ? 13.672 11.438 1.294 1 95.44 302 GLY A C 1
ATOM 2322 O O . GLY A 1 302 ? 14.258 12.414 1.769 1 95.44 302 GLY A O 1
ATOM 2323 N N . VAL A 1 303 ? 12.453 11.164 1.706 1 96.44 303 VAL A N 1
ATOM 2324 C CA . VAL A 1 303 ? 11.805 11.859 2.811 1 96.44 303 VAL A CA 1
ATOM 2325 C C . VAL A 1 303 ? 12.289 11.289 4.141 1 96.44 303 VAL A C 1
ATOM 2327 O O . VAL A 1 303 ? 12.203 10.078 4.367 1 96.44 303 VAL A O 1
ATOM 2330 N N . VAL A 1 304 ? 12.734 12.102 4.938 1 91.62 304 VAL A N 1
ATOM 2331 C CA . VAL A 1 304 ? 13.344 11.68 6.199 1 91.62 304 VAL A CA 1
ATOM 2332 C C . VAL A 1 304 ? 12.266 11.594 7.281 1 91.62 304 VAL A C 1
ATOM 2334 O O . VAL A 1 304 ? 11.359 12.43 7.336 1 91.62 304 VAL A O 1
ATOM 2337 N N . ASP A 1 305 ? 12.32 10.547 7.992 1 82 305 ASP A N 1
ATOM 2338 C CA . ASP A 1 305 ? 11.5 10.414 9.195 1 82 305 ASP A CA 1
ATOM 2339 C C . ASP A 1 305 ? 12.32 9.906 10.375 1 82 305 ASP A C 1
ATOM 2341 O O . ASP A 1 305 ? 13.539 9.766 10.266 1 82 305 ASP A O 1
ATOM 2345 N N . LEU A 1 306 ? 11.758 9.906 11.523 1 79.94 306 LEU A N 1
ATOM 2346 C CA . LEU A 1 306 ? 12.445 9.492 12.742 1 79.94 306 LEU A CA 1
ATOM 2347 C C . LEU A 1 306 ? 13.109 8.133 12.555 1 79.94 306 LEU A C 1
ATOM 2349 O O . LEU A 1 306 ? 14.312 7.984 12.789 1 79.94 306 LEU A O 1
ATOM 2353 N N . ASP A 1 307 ? 12.375 7.156 12.172 1 82.5 307 ASP A N 1
ATOM 2354 C CA . ASP A 1 307 ? 12.773 5.797 11.82 1 82.5 307 ASP A CA 1
ATOM 2355 C C . ASP A 1 307 ? 11.758 5.145 10.898 1 82.5 307 ASP A C 1
ATOM 2357 O O . ASP A 1 307 ? 10.656 4.793 11.32 1 82.5 307 ASP A O 1
ATOM 2361 N N . PRO A 1 308 ? 12.266 5.023 9.695 1 75.62 308 PRO A N 1
ATOM 2362 C CA . PRO A 1 308 ? 11.305 4.473 8.727 1 75.62 308 PRO A CA 1
ATOM 2363 C C . PRO A 1 308 ? 10.781 3.098 9.141 1 75.62 308 PRO A C 1
ATOM 2365 O O . PRO A 1 308 ? 9.758 2.643 8.617 1 75.62 308 PRO A O 1
ATOM 2368 N N . ARG A 1 309 ? 11.367 2.469 10.164 1 83.38 309 ARG A N 1
ATOM 2369 C CA . ARG A 1 309 ? 10.945 1.148 10.617 1 83.38 309 ARG A CA 1
ATOM 2370 C C . ARG A 1 309 ? 9.859 1.258 11.688 1 83.38 309 ARG A C 1
ATOM 2372 O O . ARG A 1 309 ? 9.172 0.28 11.977 1 83.38 309 ARG A O 1
ATOM 2379 N N . ASN A 1 310 ? 9.656 2.385 12.125 1 78.38 310 ASN A N 1
ATOM 2380 C CA . ASN A 1 310 ? 8.859 2.492 13.344 1 78.38 310 ASN A CA 1
ATOM 2381 C C . ASN A 1 310 ? 7.43 2.93 13.039 1 78.38 310 ASN A C 1
ATOM 2383 O O . ASN A 1 310 ? 6.746 3.475 13.914 1 78.38 310 ASN A O 1
ATOM 2387 N N . VAL A 1 311 ? 6.992 2.83 11.891 1 81.44 311 VAL A N 1
ATOM 2388 C CA . VAL A 1 311 ? 5.609 3.105 11.523 1 81.44 311 VAL A CA 1
ATOM 2389 C C . VAL A 1 311 ? 5.016 1.895 10.805 1 81.44 311 VAL A C 1
ATOM 2391 O O . VAL A 1 311 ? 5.574 1.416 9.812 1 81.44 311 VAL A O 1
ATOM 2394 N N . LEU A 1 312 ? 3.924 1.419 11.375 1 87.69 312 LEU A N 1
ATOM 2395 C CA . LEU A 1 312 ? 3.334 0.196 10.844 1 87.69 312 LEU A CA 1
ATOM 2396 C C . LEU A 1 312 ? 2.359 0.51 9.719 1 87.69 312 LEU A C 1
ATOM 2398 O O . LEU A 1 312 ? 1.521 1.406 9.844 1 87.69 312 LEU A O 1
ATOM 2402 N N . PRO A 1 313 ? 2.512 -0.224 8.609 1 86.31 313 PRO A N 1
ATOM 2403 C CA . PRO A 1 313 ? 1.486 -0.087 7.574 1 86.31 313 PRO A CA 1
ATOM 2404 C C . PRO A 1 313 ? 0.087 -0.434 8.078 1 86.31 313 PRO A C 1
ATOM 2406 O O . PRO A 1 313 ? -0.059 -1.248 8.992 1 86.31 313 PRO A O 1
ATOM 2409 N N . PRO A 1 314 ? -0.905 0.255 7.531 1 85.56 314 PRO A N 1
ATOM 2410 C CA . PRO A 1 314 ? -0.845 1.123 6.352 1 85.56 314 PRO A CA 1
ATOM 2411 C C . PRO A 1 314 ? -0.45 2.557 6.695 1 85.56 314 PRO A C 1
ATOM 2413 O O . PRO A 1 314 ? -0.387 3.412 5.809 1 85.56 314 PRO A O 1
ATOM 2416 N N . PHE A 1 315 ? -0.167 2.795 7.914 1 88.25 315 PHE A N 1
ATOM 2417 C CA . PHE A 1 315 ? 0.272 4.125 8.312 1 88.25 315 PHE A CA 1
ATOM 2418 C C . PHE A 1 315 ? 1.548 4.52 7.582 1 88.25 315 PHE A C 1
ATOM 2420 O O . PHE A 1 315 ? 2.453 3.699 7.41 1 88.25 315 PHE A O 1
ATOM 2427 N N . ARG A 1 316 ? 1.549 5.719 7.027 1 91.12 316 ARG A N 1
ATOM 2428 C CA . ARG A 1 316 ? 2.723 6.227 6.324 1 91.12 316 ARG A CA 1
ATOM 2429 C C . ARG A 1 316 ? 2.74 7.75 6.316 1 91.12 316 ARG A C 1
ATOM 2431 O O . ARG A 1 316 ? 1.695 8.391 6.453 1 91.12 316 ARG A O 1
ATOM 2438 N N . VAL A 1 317 ? 3.877 8.281 6.16 1 95.06 317 VAL A N 1
ATOM 2439 C CA . VAL A 1 317 ? 4.016 9.727 6.066 1 95.06 317 VAL A CA 1
ATOM 2440 C C . VAL A 1 317 ? 3.504 10.211 4.707 1 95.06 317 VAL A C 1
ATOM 2442 O O . VAL A 1 317 ? 3.758 9.57 3.684 1 95.06 317 VAL A O 1
ATOM 2445 N N . ALA A 1 318 ? 2.738 11.242 4.758 1 97.38 318 ALA A N 1
ATOM 2446 C CA . ALA A 1 318 ? 2.248 11.875 3.535 1 97.38 318 ALA A CA 1
ATOM 2447 C C . ALA A 1 318 ? 2.959 13.203 3.281 1 97.38 318 ALA A C 1
ATOM 2449 O O . ALA A 1 318 ? 3.266 13.938 4.223 1 97.38 318 ALA A O 1
ATOM 2450 N N . VAL A 1 319 ? 3.299 13.469 2.045 1 98.62 319 VAL A N 1
ATOM 2451 C CA . VAL A 1 319 ? 3.828 14.758 1.606 1 98.62 319 VAL A CA 1
ATOM 2452 C C . VAL A 1 319 ? 2.727 15.57 0.927 1 98.62 319 VAL A C 1
ATOM 2454 O O . VAL A 1 319 ? 1.975 15.039 0.106 1 98.62 319 VAL A O 1
ATOM 2457 N N . GLY A 1 320 ? 2.582 16.812 1.304 1 98.75 320 GLY A N 1
ATOM 2458 C CA . GLY A 1 320 ? 1.506 17.594 0.719 1 98.75 320 GLY A CA 1
ATOM 2459 C C . GLY A 1 320 ? 1.744 19.094 0.797 1 98.75 320 GLY A C 1
ATOM 2460 O O . GLY A 1 320 ? 2.691 19.547 1.446 1 98.75 320 GLY A O 1
ATOM 2461 N N . PRO A 1 321 ? 0.883 19.844 0.146 1 98.94 321 PRO A N 1
ATOM 2462 C CA . PRO A 1 321 ? 1.073 21.297 0.014 1 98.94 321 PRO A CA 1
ATOM 2463 C C . PRO A 1 321 ? 0.413 22.078 1.143 1 98.94 321 PRO A C 1
ATOM 2465 O O . PRO A 1 321 ? -0.533 21.594 1.768 1 98.94 321 PRO A O 1
ATOM 2468 N N . MET A 1 322 ? 0.942 23.219 1.381 1 98.88 322 MET A N 1
ATOM 2469 C CA . MET A 1 322 ? 0.396 24.25 2.252 1 98.88 322 MET A CA 1
ATOM 2470 C C . MET A 1 322 ? 0.388 25.609 1.547 1 98.88 322 MET A C 1
ATOM 2472 O O . MET A 1 322 ? 1.311 25.922 0.795 1 98.88 322 MET A O 1
ATOM 2476 N N . GLY A 1 323 ? -0.633 26.359 1.721 1 98.75 323 GLY A N 1
ATOM 2477 C CA . GLY A 1 323 ? -0.79 27.656 1.094 1 98.75 323 GLY A CA 1
ATOM 2478 C C . GLY A 1 323 ? -1.935 28.469 1.675 1 98.75 323 GLY A C 1
ATOM 2479 O O . GLY A 1 323 ? -2.654 27.984 2.557 1 98.75 323 GLY A O 1
ATOM 2480 N N . LYS A 1 324 ? -2.105 29.688 1.203 1 97.5 324 LYS A N 1
ATOM 2481 C CA . LYS A 1 324 ? -3.145 30.578 1.724 1 97.5 324 LYS A CA 1
ATOM 2482 C C . LYS A 1 324 ? -4.5 30.25 1.098 1 97.5 324 LYS A C 1
ATOM 2484 O O . LYS A 1 324 ? -5.543 30.469 1.722 1 97.5 324 LYS A O 1
ATOM 2489 N N . ARG A 1 325 ? -4.438 29.812 -0.157 1 97.88 325 ARG A N 1
ATOM 2490 C CA . ARG A 1 325 ? -5.676 29.5 -0.866 1 97.88 325 ARG A CA 1
ATOM 2491 C C . ARG A 1 325 ? -5.68 28.047 -1.345 1 97.88 325 ARG A C 1
ATOM 2493 O O . ARG A 1 325 ? -4.629 27.484 -1.657 1 97.88 325 ARG A O 1
ATOM 2500 N N . VAL A 1 326 ? -6.871 27.484 -1.424 1 98.56 326 VAL A N 1
ATOM 2501 C CA . VAL A 1 326 ? -7.02 26.094 -1.873 1 98.56 326 VAL A CA 1
ATOM 2502 C C . VAL A 1 326 ? -6.492 25.953 -3.299 1 98.56 326 VAL A C 1
ATOM 2504 O O . VAL A 1 326 ? -5.848 24.969 -3.637 1 98.56 326 VAL A O 1
ATOM 2507 N N . VAL A 1 327 ? -6.691 26.969 -4.16 1 98.19 327 VAL A N 1
ATOM 2508 C CA . VAL A 1 327 ? -6.277 26.922 -5.559 1 98.19 327 VAL A CA 1
ATOM 2509 C C . VAL A 1 327 ? -4.754 26.812 -5.641 1 98.19 327 VAL A C 1
ATOM 2511 O O . VAL A 1 327 ? -4.219 26.219 -6.578 1 98.19 327 VAL A O 1
ATOM 2514 N N . ASP A 1 328 ? -4.055 27.375 -4.668 1 98.38 328 ASP A N 1
ATOM 2515 C CA . ASP A 1 328 ? -2.6 27.266 -4.629 1 98.38 328 ASP A CA 1
ATOM 2516 C C . ASP A 1 328 ? -2.166 25.828 -4.379 1 98.38 328 ASP A C 1
ATOM 2518 O O . ASP A 1 328 ? -1.18 25.359 -4.953 1 98.38 328 ASP A O 1
ATOM 2522 N N . LEU A 1 329 ? -2.891 25.141 -3.49 1 98.81 329 LEU A N 1
ATOM 2523 C CA . LEU A 1 329 ? -2.615 23.734 -3.219 1 98.81 329 LEU A CA 1
ATOM 2524 C C . LEU A 1 329 ? -2.848 22.875 -4.465 1 98.81 329 LEU A C 1
ATOM 2526 O O . LEU A 1 329 ? -2.084 21.953 -4.738 1 98.81 329 LEU A O 1
ATOM 2530 N N . VAL A 1 330 ? -3.928 23.219 -5.172 1 98.56 330 VAL A N 1
ATOM 2531 C CA . VAL A 1 330 ? -4.301 22.469 -6.375 1 98.56 330 VAL A CA 1
ATOM 2532 C C . VAL A 1 330 ? -3.172 22.562 -7.398 1 98.56 330 VAL A C 1
ATOM 2534 O O . VAL A 1 330 ? -2.836 21.562 -8.039 1 98.56 330 VAL A O 1
ATOM 2537 N N . ARG A 1 331 ? -2.547 23.672 -7.551 1 97.62 331 ARG A N 1
ATOM 2538 C CA . ARG A 1 331 ? -1.438 23.844 -8.484 1 97.62 331 ARG A CA 1
ATOM 2539 C C . ARG A 1 331 ? -0.281 22.922 -8.133 1 97.62 331 ARG A C 1
ATOM 2541 O O . ARG A 1 331 ? 0.335 22.328 -9.016 1 97.62 331 ARG A O 1
ATOM 2548 N N . VAL A 1 332 ? 0.002 22.844 -6.867 1 98.56 332 VAL A N 1
ATOM 2549 C CA . VAL A 1 332 ? 1.074 21.953 -6.418 1 98.56 332 VAL A CA 1
ATOM 2550 C C . VAL A 1 332 ? 0.705 20.5 -6.711 1 98.56 332 VAL A C 1
ATOM 2552 O O . VAL A 1 332 ? 1.534 19.734 -7.199 1 98.56 332 VAL A O 1
ATOM 2555 N N . MET A 1 333 ? -0.55 20.094 -6.422 1 98.69 333 MET A N 1
ATOM 2556 C CA . MET A 1 333 ? -0.987 18.719 -6.625 1 98.69 333 MET A CA 1
ATOM 2557 C C . MET A 1 333 ? -0.967 18.359 -8.102 1 98.69 333 MET A C 1
ATOM 2559 O O . MET A 1 333 ? -0.677 17.219 -8.461 1 98.69 333 MET A O 1
ATOM 2563 N N . GLN A 1 334 ? -1.304 19.328 -8.969 1 97.88 334 GLN A N 1
ATOM 2564 C CA . GLN A 1 334 ? -1.244 19.109 -10.414 1 97.88 334 GLN A CA 1
ATOM 2565 C C . GLN A 1 334 ? 0.173 18.75 -10.852 1 97.88 334 GLN A C 1
ATOM 2567 O O . GLN A 1 334 ? 0.359 17.922 -11.75 1 97.88 334 GLN A O 1
ATOM 2572 N N . VAL A 1 335 ? 1.159 19.344 -10.25 1 97.19 335 VAL A N 1
ATOM 2573 C CA . VAL A 1 335 ? 2.559 19.078 -10.57 1 97.19 335 VAL A CA 1
ATOM 2574 C C . VAL A 1 335 ? 2.973 17.719 -10.008 1 97.19 335 VAL A C 1
ATOM 2576 O O . VAL A 1 335 ? 3.672 16.953 -10.68 1 97.19 335 VAL A O 1
ATOM 2579 N N . LEU A 1 336 ? 2.498 17.391 -8.781 1 98 336 LEU A N 1
ATOM 2580 C CA . LEU A 1 336 ? 2.947 16.172 -8.094 1 98 336 LEU A CA 1
ATOM 2581 C C . LEU A 1 336 ? 2.236 14.945 -8.648 1 98 336 LEU A C 1
ATOM 2583 O O . LEU A 1 336 ? 2.773 13.836 -8.594 1 98 336 LEU A O 1
ATOM 2587 N N . PHE A 1 337 ? 0.961 15.125 -9.117 1 96.88 337 PHE A N 1
ATOM 2588 C CA . PHE A 1 337 ? 0.195 14.023 -9.688 1 96.88 337 PHE A CA 1
ATOM 2589 C C . PHE A 1 337 ? 0.405 13.945 -11.195 1 96.88 337 PHE A C 1
ATOM 2591 O O . PHE A 1 337 ? -0.56 13.969 -11.961 1 96.88 337 PHE A O 1
ATOM 2598 N N . GLU A 1 338 ? 1.625 13.898 -11.617 1 91.5 338 GLU A N 1
ATOM 2599 C CA . GLU A 1 338 ? 1.937 13.844 -13.039 1 91.5 338 GLU A CA 1
ATOM 2600 C C . GLU A 1 338 ? 2.967 12.758 -13.336 1 91.5 338 GLU A C 1
ATOM 2602 O O . GLU A 1 338 ? 3.52 12.148 -12.414 1 91.5 338 GLU A O 1
ATOM 2607 N N . SER A 1 339 ? 3.281 12.57 -14.641 1 88.44 339 SER A N 1
ATOM 2608 C CA . SER A 1 339 ? 4.074 11.453 -15.141 1 88.44 339 SER A CA 1
ATOM 2609 C C . SER A 1 339 ? 5.477 11.461 -14.539 1 88.44 339 SER A C 1
ATOM 2611 O O . SER A 1 339 ? 6.059 10.398 -14.289 1 88.44 339 SER A O 1
ATOM 2613 N N . SER A 1 340 ? 6.012 12.625 -14.242 1 93.5 340 SER A N 1
ATOM 2614 C CA . SER A 1 340 ? 7.355 12.695 -13.672 1 93.5 340 SER A CA 1
ATOM 2615 C C . SER A 1 340 ? 7.441 11.938 -12.352 1 93.5 340 SER A C 1
ATOM 2617 O O . SER A 1 340 ? 8.438 11.266 -12.078 1 93.5 340 SER A O 1
ATOM 2619 N N . MET A 1 341 ? 6.418 12.062 -11.555 1 95.69 341 MET A N 1
ATOM 2620 C CA . MET A 1 341 ? 6.348 11.359 -10.281 1 95.69 341 MET A CA 1
ATOM 2621 C C . MET A 1 341 ? 6.391 9.852 -10.484 1 95.69 341 MET A C 1
ATOM 2623 O O . MET A 1 341 ? 7.191 9.156 -9.852 1 95.69 341 MET A O 1
ATOM 2627 N N . PHE A 1 342 ? 5.641 9.32 -11.43 1 95.25 342 PHE A N 1
ATOM 2628 C CA . PHE A 1 342 ? 5.508 7.883 -11.641 1 95.25 342 PHE A CA 1
ATOM 2629 C C . PHE A 1 342 ? 6.754 7.316 -12.312 1 95.25 342 PHE A C 1
ATOM 2631 O O . PHE A 1 342 ? 7.133 6.172 -12.062 1 95.25 342 PHE A O 1
ATOM 2638 N N . ASP A 1 343 ? 7.355 8.133 -13.141 1 94.62 343 ASP A N 1
ATOM 2639 C CA . ASP A 1 343 ? 8.578 7.719 -13.82 1 94.62 343 ASP A CA 1
ATOM 2640 C C . ASP A 1 343 ? 9.742 7.602 -12.836 1 94.62 343 ASP A C 1
ATOM 2642 O O . ASP A 1 343 ? 10.547 6.676 -12.938 1 94.62 343 ASP A O 1
ATOM 2646 N N . MET A 1 344 ? 9.742 8.539 -11.914 1 96.25 344 MET A N 1
ATOM 2647 C CA . MET A 1 344 ? 10.867 8.586 -10.984 1 96.25 344 MET A CA 1
ATOM 2648 C C . MET A 1 344 ? 10.672 7.586 -9.852 1 96.25 344 MET A C 1
ATOM 2650 O O . MET A 1 344 ? 11.641 7.18 -9.203 1 96.25 344 MET A O 1
ATOM 2654 N N . ASP A 1 345 ? 9.484 7.203 -9.57 1 97 345 ASP A N 1
ATOM 2655 C CA . ASP A 1 345 ? 9.156 6.18 -8.586 1 97 345 ASP A CA 1
ATOM 2656 C C . ASP A 1 345 ? 8.039 5.266 -9.086 1 97 345 ASP A C 1
ATOM 2658 O O . ASP A 1 345 ? 6.863 5.512 -8.812 1 97 345 ASP A O 1
ATOM 2662 N N . PRO A 1 346 ? 8.398 4.16 -9.648 1 96.69 346 PRO A N 1
ATOM 2663 C CA . PRO A 1 346 ? 7.41 3.277 -10.281 1 96.69 346 PRO A CA 1
ATOM 2664 C C . PRO A 1 346 ? 6.488 2.605 -9.266 1 96.69 346 PRO A C 1
ATOM 2666 O O . PRO A 1 346 ? 5.504 1.97 -9.648 1 96.69 346 PRO A O 1
ATOM 2669 N N . ILE A 1 347 ? 6.734 2.736 -7.977 1 95.94 347 ILE A N 1
ATOM 2670 C CA . ILE A 1 347 ? 5.898 2.121 -6.949 1 95.94 347 ILE A CA 1
ATOM 2671 C C . ILE A 1 347 ? 4.672 2.988 -6.691 1 95.94 347 ILE A C 1
ATOM 2673 O O . ILE A 1 347 ? 3.674 2.518 -6.141 1 95.94 347 ILE A O 1
ATOM 2677 N N . VAL A 1 348 ? 4.719 4.25 -7.055 1 97.5 348 VAL A N 1
ATOM 2678 C CA . VAL A 1 348 ? 3.584 5.16 -6.918 1 97.5 348 VAL A CA 1
ATOM 2679 C C . VAL A 1 348 ? 2.545 4.855 -7.996 1 97.5 348 VAL A C 1
ATOM 2681 O O . VAL A 1 348 ? 2.865 4.832 -9.188 1 97.5 348 VAL A O 1
ATOM 2684 N N . PRO A 1 349 ? 1.239 4.566 -7.594 1 97.56 349 PRO A N 1
ATOM 2685 C CA . PRO A 1 349 ? 0.225 4.336 -8.625 1 97.56 349 PRO A CA 1
ATOM 2686 C C . PRO A 1 349 ? 0.107 5.5 -9.609 1 97.56 349 PRO A C 1
ATOM 2688 O O . PRO A 1 349 ? -0.024 6.652 -9.188 1 97.56 349 PRO A O 1
ATOM 2691 N N . PRO A 1 350 ? 0.165 5.219 -10.875 1 97.25 350 PRO A N 1
ATOM 2692 C CA . PRO A 1 350 ? 0.15 6.285 -11.883 1 97.25 350 PRO A CA 1
ATOM 2693 C C . PRO A 1 350 ? -1.25 6.844 -12.125 1 97.25 350 PRO A C 1
ATOM 2695 O O . PRO A 1 350 ? -1.843 6.594 -13.18 1 97.25 350 PRO A O 1
ATOM 2698 N N . ILE A 1 351 ? -1.758 7.613 -11.219 1 97.31 351 ILE A N 1
ATOM 2699 C CA . ILE A 1 351 ? -3.064 8.258 -11.289 1 97.31 351 ILE A CA 1
ATOM 2700 C C . ILE A 1 351 ? -2.885 9.766 -11.461 1 97.31 351 ILE A C 1
ATOM 2702 O O . ILE A 1 351 ? -2.668 10.492 -10.484 1 97.31 351 ILE A O 1
ATOM 2706 N N . PRO A 1 352 ? -3.039 10.273 -12.648 1 96.94 352 PRO A N 1
ATOM 2707 C CA . PRO A 1 352 ? -2.9 11.719 -12.867 1 96.94 352 PRO A CA 1
ATOM 2708 C C . PRO A 1 352 ? -3.977 12.531 -12.148 1 96.94 352 PRO A C 1
ATOM 2710 O O . PRO A 1 352 ? -5.012 11.984 -11.766 1 96.94 352 PRO A O 1
ATOM 2713 N N . PHE A 1 353 ? -3.672 13.812 -11.992 1 97.88 353 PHE A N 1
ATOM 2714 C CA . PHE A 1 353 ? -4.633 14.711 -11.367 1 97.88 353 PHE A CA 1
ATOM 2715 C C . PHE A 1 353 ? -5.941 14.734 -12.148 1 97.88 353 PHE A C 1
ATOM 2717 O O . PHE A 1 353 ? -5.945 14.953 -13.359 1 97.88 353 PHE A O 1
ATOM 2724 N N . LYS A 1 354 ? -7.055 14.523 -11.477 1 97.12 354 LYS A N 1
ATOM 2725 C CA . LYS A 1 354 ? -8.367 14.484 -12.109 1 97.12 354 LYS A CA 1
ATOM 2726 C C . LYS A 1 354 ? -9.023 15.859 -12.094 1 97.12 354 LYS A C 1
ATOM 2728 O O . LYS A 1 354 ? -9.906 16.125 -11.273 1 97.12 354 LYS A O 1
ATOM 2733 N N . SER A 1 355 ? -8.703 16.641 -13.055 1 97.19 355 SER A N 1
ATOM 2734 C CA . SER A 1 355 ? -9.195 18.016 -13.133 1 97.19 355 SER A CA 1
ATOM 2735 C C . SER A 1 355 ? -10.719 18.062 -13.211 1 97.19 355 SER A C 1
ATOM 2737 O O . SER A 1 355 ? -11.344 18.938 -12.625 1 97.19 355 SER A O 1
ATOM 2739 N N . ASP A 1 356 ? -11.344 17.062 -13.883 1 96.5 356 ASP A N 1
ATOM 2740 C CA . ASP A 1 356 ? -12.797 17.031 -14.031 1 96.5 356 ASP A CA 1
ATOM 2741 C C . ASP A 1 356 ? -13.484 16.875 -12.68 1 96.5 356 ASP A C 1
ATOM 2743 O O . ASP A 1 356 ? -14.531 17.484 -12.43 1 96.5 356 ASP A O 1
ATOM 2747 N N . MET A 1 357 ? -12.914 16.078 -11.891 1 96.19 357 MET A N 1
ATOM 2748 C CA . MET A 1 357 ? -13.469 15.859 -10.562 1 96.19 357 MET A CA 1
ATOM 2749 C C . MET A 1 357 ? -13.336 17.125 -9.703 1 96.19 357 MET A C 1
ATOM 2751 O O . MET A 1 357 ? -14.289 17.516 -9.031 1 96.19 357 MET A O 1
ATOM 2755 N N . TYR A 1 358 ? -12.156 17.781 -9.719 1 97.81 358 TYR A N 1
ATOM 2756 C CA . TYR A 1 358 ? -11.922 19 -8.953 1 97.81 358 TYR A CA 1
ATOM 2757 C C . TYR A 1 358 ? -12.867 20.109 -9.398 1 97.81 358 TYR A C 1
ATOM 2759 O O . TYR A 1 358 ? -13.398 20.859 -8.562 1 97.81 358 TYR A O 1
ATOM 2767 N N . GLU A 1 359 ? -13.109 20.188 -10.688 1 96.31 359 GLU A N 1
ATOM 2768 C CA . GLU A 1 359 ? -13.898 21.281 -11.258 1 96.31 359 GLU A CA 1
ATOM 2769 C C . GLU A 1 359 ? -15.391 20.953 -11.219 1 96.31 359 GLU A C 1
ATOM 2771 O O . GLU A 1 359 ? -16.219 21.734 -11.695 1 96.31 359 GLU A O 1
ATOM 2776 N N . ALA A 1 360 ? -15.75 19.797 -10.695 1 94.62 360 ALA A N 1
ATOM 2777 C CA . ALA A 1 360 ? -17.156 19.391 -10.617 1 94.62 360 ALA A CA 1
ATOM 2778 C C . ALA A 1 360 ? -17.828 19.469 -11.984 1 94.62 360 ALA A C 1
ATOM 2780 O O . ALA A 1 360 ? -18.906 20.047 -12.125 1 94.62 360 ALA A O 1
ATOM 2781 N N . LYS A 1 361 ? -17.203 18.938 -12.945 1 90.69 361 LYS A N 1
ATOM 2782 C CA . LYS A 1 361 ? -17.75 19.031 -14.305 1 90.69 361 LYS A CA 1
ATOM 2783 C C . LYS A 1 361 ? -19.047 18.25 -14.438 1 90.69 361 LYS A C 1
ATOM 2785 O O . LYS A 1 361 ? -19.922 18.609 -15.234 1 90.69 361 LYS A O 1
ATOM 2790 N N . ASP A 1 362 ? -19.188 17.188 -13.672 1 86.69 362 ASP A N 1
ATOM 2791 C CA . ASP A 1 362 ? -20.406 16.391 -13.727 1 86.69 362 ASP A CA 1
ATOM 2792 C C . ASP A 1 362 ? -21.562 17.094 -13 1 86.69 362 ASP A C 1
ATOM 2794 O O . ASP A 1 362 ? -22.703 16.672 -13.086 1 86.69 362 ASP A O 1
ATOM 2798 N N . ARG A 1 363 ? -21.312 18.141 -12.328 1 84.62 363 ARG A N 1
ATOM 2799 C CA . ARG A 1 363 ? -22.281 18.969 -11.625 1 84.62 363 ARG A CA 1
ATOM 2800 C C . ARG A 1 363 ? -23.094 18.156 -10.625 1 84.62 363 ARG A C 1
ATOM 2802 O O . ARG A 1 363 ? -24.25 18.484 -10.336 1 84.62 363 ARG A O 1
ATOM 2809 N N . LYS A 1 364 ? -22.516 17.141 -10.188 1 88.69 364 LYS A N 1
ATOM 2810 C CA . LYS A 1 364 ? -23.234 16.266 -9.258 1 88.69 364 LYS A CA 1
ATOM 2811 C C . LYS A 1 364 ? -23.094 16.766 -7.82 1 88.69 364 LYS A C 1
ATOM 2813 O O . LYS A 1 364 ? -22.031 17.219 -7.41 1 88.69 364 LYS A O 1
ATOM 2818 N N . SER A 1 365 ? -24.234 16.781 -7.129 1 96.38 365 SER A N 1
ATOM 2819 C CA . SER A 1 365 ? -24.219 17.047 -5.695 1 96.38 365 SER A CA 1
ATOM 2820 C C . SER A 1 365 ? -23.562 15.906 -4.93 1 96.38 365 SER A C 1
ATOM 2822 O O . SER A 1 365 ? -23.719 14.734 -5.305 1 96.38 365 SER A O 1
ATOM 2824 N N . LEU A 1 366 ? -22.922 16.266 -3.908 1 98 366 LEU A N 1
ATOM 2825 C CA . LEU A 1 366 ? -22.234 15.273 -3.086 1 98 366 LEU A CA 1
ATOM 2826 C C . LEU A 1 366 ? -23.078 14.93 -1.854 1 98 366 LEU A C 1
ATOM 2828 O O . LEU A 1 366 ? -23.891 15.734 -1.414 1 98 366 LEU A O 1
ATOM 2832 N N . VAL A 1 367 ? -22.922 13.758 -1.399 1 98.62 367 VAL A N 1
ATOM 2833 C CA . VAL A 1 367 ? -23.391 13.391 -0.065 1 98.62 367 VAL A CA 1
ATOM 2834 C C . VAL A 1 367 ? -22.266 13.609 0.951 1 98.62 367 VAL A C 1
ATOM 2836 O O . VAL A 1 367 ? -21.234 12.945 0.898 1 98.62 367 VAL A O 1
ATOM 2839 N N . ILE A 1 368 ? -22.484 14.508 1.874 1 98.81 368 ILE A N 1
ATOM 2840 C CA . ILE A 1 368 ? -21.453 14.953 2.795 1 98.81 368 ILE A CA 1
ATOM 2841 C C . ILE A 1 368 ? -21.812 14.547 4.223 1 98.81 368 ILE A C 1
ATOM 2843 O O . ILE A 1 368 ? -22.875 14.922 4.727 1 98.81 368 ILE A O 1
ATOM 2847 N N . GLY A 1 369 ? -20.969 13.68 4.816 1 98.88 369 GLY A N 1
ATOM 2848 C CA . GLY A 1 369 ? -21.094 13.438 6.246 1 98.88 369 GLY A CA 1
ATOM 2849 C C . GLY A 1 369 ? -20.406 14.5 7.09 1 98.88 369 GLY A C 1
ATOM 2850 O O . GLY A 1 369 ? -19.438 15.109 6.656 1 98.88 369 GLY A O 1
ATOM 2851 N N . TYR A 1 370 ? -20.922 14.742 8.297 1 98.88 370 TYR A N 1
ATOM 2852 C CA . TYR A 1 370 ? -20.234 15.695 9.156 1 98.88 370 TYR A CA 1
ATOM 2853 C C . TYR A 1 370 ? -20.359 15.289 10.617 1 98.88 370 TYR A C 1
ATOM 2855 O O . TYR A 1 370 ? -21.281 14.578 11 1 98.88 370 TYR A O 1
ATOM 2863 N N . TYR A 1 371 ? -19.375 15.625 11.391 1 98.81 371 TYR A N 1
ATOM 2864 C CA . TYR A 1 371 ? -19.422 15.625 12.852 1 98.81 371 TYR A CA 1
ATOM 2865 C C . TYR A 1 371 ? -18.625 16.797 13.422 1 98.81 371 TYR A C 1
ATOM 2867 O O . TYR A 1 371 ? -17.656 17.25 12.812 1 98.81 371 TYR A O 1
ATOM 2875 N N . ASP A 1 372 ? -19.062 17.297 14.516 1 98.44 372 ASP A N 1
ATOM 2876 C CA . ASP A 1 372 ? -18.391 18.453 15.094 1 98.44 372 ASP A CA 1
ATOM 2877 C C . ASP A 1 372 ? -17.594 18.062 16.344 1 98.44 372 ASP A C 1
ATOM 2879 O O . ASP A 1 372 ? -16.844 18.875 16.891 1 98.44 372 ASP A O 1
ATOM 2883 N N . THR A 1 373 ? -17.75 16.828 16.781 1 98.25 373 THR A N 1
ATOM 2884 C CA . THR A 1 373 ? -17 16.234 17.875 1 98.25 373 THR A CA 1
ATOM 2885 C C . THR A 1 373 ? -17.062 14.719 17.828 1 98.25 373 THR A C 1
ATOM 2887 O O . THR A 1 373 ? -17.859 14.148 17.094 1 98.25 373 THR A O 1
ATOM 2890 N N . ILE A 1 374 ? -16.109 14.062 18.391 1 97.56 374 ILE A N 1
ATOM 2891 C CA . ILE A 1 374 ? -16.203 12.625 18.609 1 97.56 374 ILE A CA 1
ATOM 2892 C C . ILE A 1 374 ? -16.828 12.344 19.969 1 97.56 374 ILE A C 1
ATOM 2894 O O . ILE A 1 374 ? -16.188 12.578 21.016 1 97.56 374 ILE A O 1
ATOM 2898 N N . ASP A 1 375 ? -17.984 11.828 19.891 1 93.56 375 ASP A N 1
ATOM 2899 C CA . ASP A 1 375 ? -18.766 11.664 21.125 1 93.56 375 ASP A CA 1
ATOM 2900 C C . ASP A 1 375 ? -18.344 10.398 21.875 1 93.56 375 ASP A C 1
ATOM 2902 O O . ASP A 1 375 ? -19.031 9.375 21.812 1 93.56 375 ASP A O 1
ATOM 2906 N N . ASP A 1 376 ? -17.312 10.453 22.562 1 94.12 376 ASP A N 1
ATOM 2907 C CA . ASP A 1 376 ? -16.734 9.422 23.422 1 94.12 376 ASP A CA 1
ATOM 2908 C C . ASP A 1 376 ? -16.094 10.047 24.672 1 94.12 376 ASP A C 1
ATOM 2910 O O . ASP A 1 376 ? -15.281 10.961 24.562 1 94.12 376 ASP A O 1
ATOM 2914 N N . PRO A 1 377 ? -16.5 9.57 25.859 1 91.06 377 PRO A N 1
ATOM 2915 C CA . PRO A 1 377 ? -16.016 10.188 27.094 1 91.06 377 PRO A CA 1
ATOM 2916 C C . PRO A 1 377 ? -14.492 10.086 27.234 1 91.06 377 PRO A C 1
ATOM 2918 O O . PRO A 1 377 ? -13.891 10.844 28 1 91.06 377 PRO A O 1
ATOM 2921 N N . SER A 1 378 ? -13.906 9.164 26.547 1 94.62 378 SER A N 1
ATOM 2922 C CA . SER A 1 378 ? -12.461 8.961 26.656 1 94.62 378 SER A CA 1
ATOM 2923 C C . SER A 1 378 ? -11.703 9.766 25.609 1 94.62 378 SER A C 1
ATOM 2925 O O . SER A 1 378 ? -10.477 9.703 25.531 1 94.62 378 SER A O 1
ATOM 2927 N N . ILE A 1 379 ? -12.43 10.555 24.828 1 96.81 379 ILE A N 1
ATOM 2928 C CA . ILE A 1 379 ? -11.828 11.375 23.781 1 96.81 379 ILE A CA 1
ATOM 2929 C C . ILE A 1 379 ? -12.109 12.852 24.047 1 96.81 379 ILE A C 1
ATOM 2931 O O . ILE A 1 379 ? -13.219 13.211 24.453 1 96.81 379 ILE A O 1
ATOM 2935 N N . ALA A 1 380 ? -11.078 13.641 23.859 1 97.25 380 ALA A N 1
ATOM 2936 C CA . ALA A 1 380 ? -11.234 15.078 24.047 1 97.25 380 ALA A CA 1
ATOM 2937 C C . ALA A 1 380 ? -12.328 15.641 23.141 1 97.25 380 ALA A C 1
ATOM 2939 O O . ALA A 1 380 ? -12.289 15.453 21.922 1 97.25 380 ALA A O 1
ATOM 2940 N N . GLN A 1 381 ? -13.273 16.312 23.734 1 97.44 381 GLN A N 1
ATOM 2941 C CA . GLN A 1 381 ? -14.352 16.922 22.953 1 97.44 381 GLN A CA 1
ATOM 2942 C C . GLN A 1 381 ? -13.938 18.297 22.438 1 97.44 381 GLN A C 1
ATOM 2944 O O . GLN A 1 381 ? -13.039 18.938 23 1 97.44 381 GLN A O 1
ATOM 2949 N N . THR A 1 382 ? -14.633 18.734 21.422 1 98.56 382 THR A N 1
ATOM 2950 C CA . THR A 1 382 ? -14.281 20.016 20.812 1 98.56 382 THR A CA 1
ATOM 2951 C C . THR A 1 382 ? -14.938 21.172 21.562 1 98.56 382 THR A C 1
ATOM 2953 O O . THR A 1 382 ? -15.906 20.969 22.312 1 98.56 382 THR A O 1
ATOM 2956 N N . VAL A 1 383 ? -14.43 22.359 21.422 1 98.62 383 VAL A N 1
ATOM 2957 C CA . VAL A 1 383 ? -14.922 23.562 22.109 1 98.62 383 VAL A CA 1
ATOM 2958 C C . VAL A 1 383 ? -15.93 24.281 21.219 1 98.62 383 VAL A C 1
ATOM 2960 O O . VAL A 1 383 ? -16.047 23.984 20.016 1 98.62 383 VAL A O 1
ATOM 2963 N N . PRO A 1 384 ? -16.625 25.234 21.703 1 98.56 384 PRO A N 1
ATOM 2964 C CA . PRO A 1 384 ? -17.703 25.891 20.984 1 98.56 384 PRO A CA 1
ATOM 2965 C C . PRO A 1 384 ? -17.234 26.547 19.688 1 98.56 384 PRO A C 1
ATOM 2967 O O . PRO A 1 384 ? -17.922 26.469 18.656 1 98.56 384 PRO A O 1
ATOM 2970 N N . SER A 1 385 ? -16.141 27.219 19.719 1 98.75 385 SER A N 1
ATOM 2971 C CA . SER A 1 385 ? -15.641 27.906 18.516 1 98.75 385 SER A CA 1
ATOM 2972 C C . SER A 1 385 ? -15.445 26.922 17.359 1 98.75 385 SER A C 1
ATOM 2974 O O . SER A 1 385 ? -15.805 27.219 16.219 1 98.75 385 SER A O 1
ATOM 2976 N N . VAL A 1 386 ? -14.891 25.75 17.641 1 98.81 386 VAL A N 1
ATOM 2977 C CA . VAL A 1 386 ? -14.641 24.719 16.641 1 98.81 386 VAL A CA 1
ATOM 2978 C C . VAL A 1 386 ? -15.969 24.156 16.125 1 98.81 386 VAL A C 1
ATOM 2980 O O . VAL A 1 386 ? -16.125 23.938 14.93 1 98.81 386 VAL A O 1
ATOM 2983 N N . ARG A 1 387 ? -16.906 23.953 17.031 1 98.62 387 ARG A N 1
ATOM 2984 C CA . ARG A 1 387 ? -18.234 23.469 16.641 1 98.62 387 ARG A CA 1
ATOM 2985 C C . ARG A 1 387 ? -18.938 24.469 15.727 1 98.62 387 ARG A C 1
ATOM 2987 O O . ARG A 1 387 ? -19.594 24.078 14.766 1 98.62 387 ARG A O 1
ATOM 2994 N N . ARG A 1 388 ? -18.797 25.656 16.078 1 98.44 388 ARG A N 1
ATOM 2995 C CA . ARG A 1 388 ? -19.391 26.703 15.25 1 98.44 388 ARG A CA 1
ATOM 2996 C C . ARG A 1 388 ? -18.781 26.734 13.859 1 98.44 388 ARG A C 1
ATOM 2998 O O . ARG A 1 388 ? -19.484 26.938 12.867 1 98.44 388 ARG A O 1
ATOM 3005 N N . ALA A 1 389 ? -17.484 26.562 13.773 1 98.44 389 ALA A N 1
ATOM 3006 C CA . ALA A 1 389 ? -16.812 26.531 12.469 1 98.44 389 ALA A CA 1
ATOM 3007 C C . ALA A 1 389 ? -17.359 25.391 11.609 1 98.44 389 ALA A C 1
ATOM 3009 O O . ALA A 1 389 ? -17.594 25.578 10.414 1 98.44 389 ALA A O 1
ATOM 3010 N N . VAL A 1 390 ? -17.531 24.203 12.188 1 98.75 390 VAL A N 1
ATOM 3011 C CA . VAL A 1 390 ? -18.078 23.062 11.453 1 98.75 390 VAL A CA 1
ATOM 3012 C C . VAL A 1 390 ? -19.5 23.359 11.008 1 98.75 390 VAL A C 1
ATOM 3014 O O . VAL A 1 390 ? -19.875 23.078 9.867 1 98.75 390 VAL A O 1
ATOM 3017 N N . ALA A 1 391 ? -20.281 23.953 11.914 1 98.56 391 ALA A N 1
ATOM 3018 C CA . ALA A 1 391 ? -21.656 24.297 11.578 1 98.56 391 ALA A CA 1
ATOM 3019 C C . ALA A 1 391 ? -21.703 25.281 10.398 1 98.56 391 ALA A C 1
ATOM 3021 O O . ALA A 1 391 ? -22.562 25.172 9.523 1 98.56 391 ALA A O 1
ATOM 3022 N N . ARG A 1 392 ? -20.844 26.188 10.438 1 98.06 392 ARG A N 1
ATOM 3023 C CA . ARG A 1 392 ? -20.766 27.172 9.359 1 98.06 392 ARG A CA 1
ATOM 3024 C C . ARG A 1 392 ? -20.422 26.5 8.039 1 98.06 392 ARG A C 1
ATOM 3026 O O . ARG A 1 392 ? -21 26.828 6.996 1 98.06 392 ARG A O 1
ATOM 3033 N N . ALA A 1 393 ? -19.469 25.609 8.047 1 98.69 393 ALA A N 1
ATOM 3034 C CA . ALA A 1 393 ? -19.109 24.875 6.84 1 98.69 393 ALA A CA 1
ATOM 3035 C C . ALA A 1 393 ? -20.297 24.094 6.301 1 98.69 393 ALA A C 1
ATOM 3037 O O . ALA A 1 393 ? -20.516 24.047 5.086 1 98.69 393 ALA A O 1
ATOM 3038 N N . VAL A 1 394 ? -21 23.469 7.176 1 98.56 394 VAL A N 1
ATOM 3039 C CA . VAL A 1 394 ? -22.188 22.688 6.812 1 98.56 394 VAL A CA 1
ATOM 3040 C C . VAL A 1 394 ? -23.203 23.594 6.121 1 98.56 394 VAL A C 1
ATOM 3042 O O . VAL A 1 394 ? -23.797 23.203 5.102 1 98.56 394 VAL A O 1
ATOM 3045 N N . GLU A 1 395 ? -23.406 24.75 6.652 1 98 395 GLU A N 1
ATOM 3046 C CA . GLU A 1 395 ? -24.344 25.703 6.055 1 98 395 GLU A CA 1
ATOM 3047 C C . GLU A 1 395 ? -23.906 26.094 4.645 1 98 395 GLU A C 1
ATOM 3049 O O . GLU A 1 395 ? -24.734 26.156 3.732 1 98 395 GLU A O 1
ATOM 3054 N N . ILE A 1 396 ? -22.672 26.344 4.516 1 98 396 ILE A N 1
ATOM 3055 C CA . ILE A 1 396 ? -22.125 26.75 3.229 1 98 396 ILE A CA 1
ATOM 3056 C C . ILE A 1 396 ? -22.391 25.672 2.182 1 98 396 ILE A C 1
ATOM 3058 O O . ILE A 1 396 ? -22.844 25.969 1.077 1 98 396 ILE A O 1
ATOM 3062 N N . VAL A 1 397 ? -22.109 24.406 2.51 1 98 397 VAL A N 1
ATOM 3063 C CA . VAL A 1 397 ? -22.203 23.344 1.509 1 98 397 VAL A CA 1
ATOM 3064 C C . VAL A 1 397 ? -23.656 22.984 1.254 1 98 397 VAL A C 1
ATOM 3066 O O . VAL A 1 397 ? -24.031 22.594 0.142 1 98 397 VAL A O 1
ATOM 3069 N N . LYS A 1 398 ? -24.5 23.109 2.254 1 97.69 398 LYS A N 1
ATOM 3070 C CA . LYS A 1 398 ? -25.938 22.969 2.031 1 97.69 398 LYS A CA 1
ATOM 3071 C C . LYS A 1 398 ? -26.453 23.984 1.032 1 97.69 398 LYS A C 1
ATOM 3073 O O . LYS A 1 398 ? -27.234 23.656 0.133 1 97.69 398 LYS A O 1
ATOM 3078 N N . ASN A 1 399 ? -26.031 25.156 1.232 1 96.06 399 ASN A N 1
ATOM 3079 C CA . ASN A 1 399 ? -26.438 26.25 0.348 1 96.06 399 ASN A CA 1
ATOM 3080 C C . ASN A 1 399 ? -25.922 26.047 -1.07 1 96.06 399 ASN A C 1
ATOM 3082 O O . ASN A 1 399 ? -26.5 26.531 -2.031 1 96.06 399 ASN A O 1
ATOM 3086 N N . ALA A 1 400 ? -24.828 25.359 -1.156 1 95.31 400 ALA A N 1
ATOM 3087 C CA . ALA A 1 400 ? -24.25 25.062 -2.465 1 95.31 400 ALA A CA 1
ATOM 3088 C C . ALA A 1 400 ? -24.969 23.906 -3.139 1 95.31 400 ALA A C 1
ATOM 3090 O O . ALA A 1 400 ? -24.672 23.547 -4.277 1 95.31 400 ALA A O 1
ATOM 3091 N N . GLY A 1 401 ? -25.875 23.203 -2.475 1 96.5 401 GLY A N 1
ATOM 3092 C CA . GLY A 1 401 ? -26.719 22.203 -3.1 1 96.5 401 GLY A CA 1
ATOM 3093 C C . GLY A 1 401 ? -26.344 20.781 -2.73 1 96.5 401 GLY A C 1
ATOM 3094 O O . GLY A 1 401 ? -26.922 19.828 -3.252 1 96.5 401 GLY A O 1
ATOM 3095 N N . HIS A 1 402 ? -25.438 20.609 -1.816 1 98.31 402 HIS A N 1
ATOM 3096 C CA . HIS A 1 402 ? -25.031 19.266 -1.41 1 98.31 402 HIS A CA 1
ATOM 3097 C C . HIS A 1 402 ? -25.969 18.703 -0.359 1 98.31 402 HIS A C 1
ATOM 3099 O O . HIS A 1 402 ? -26.734 19.438 0.268 1 98.31 402 HIS A O 1
ATOM 3105 N N . HIS A 1 403 ? -26.016 17.359 -0.273 1 98.25 403 HIS A N 1
ATOM 3106 C CA . HIS A 1 403 ? -26.75 16.672 0.778 1 98.25 403 HIS A CA 1
ATOM 3107 C C . HIS A 1 403 ? -25.859 16.406 1.986 1 98.25 403 HIS A C 1
ATOM 3109 O O . HIS A 1 403 ? -24.797 15.773 1.858 1 98.25 403 HIS A O 1
ATOM 3115 N N . VAL A 1 404 ? -26.281 16.906 3.143 1 98.56 404 VAL A N 1
ATOM 3116 C CA . VAL A 1 404 ? -25.453 16.781 4.332 1 98.56 404 VAL A CA 1
ATOM 3117 C C . VAL A 1 404 ? -26.125 15.883 5.355 1 98.56 404 VAL A C 1
ATOM 3119 O O . VAL A 1 404 ? -27.312 16.047 5.66 1 98.56 404 VAL A O 1
ATOM 3122 N N . ILE A 1 405 ? -25.406 14.906 5.887 1 98.31 405 ILE A N 1
ATOM 3123 C CA . ILE A 1 405 ? -25.938 13.945 6.84 1 98.31 405 ILE A CA 1
ATOM 3124 C C . ILE A 1 405 ? -25 13.82 8.039 1 98.31 405 ILE A C 1
ATOM 3126 O O . ILE A 1 405 ? -23.781 13.828 7.875 1 98.31 405 ILE A O 1
ATOM 3130 N N . PRO A 1 406 ? -25.531 13.695 9.289 1 98.38 406 PRO A N 1
ATOM 3131 C CA . PRO A 1 406 ? -24.672 13.445 10.445 1 98.38 406 PRO A CA 1
ATOM 3132 C C . PRO A 1 406 ? -23.922 12.117 10.352 1 98.38 406 PRO A C 1
ATOM 3134 O O . PRO A 1 406 ? -24.484 11.125 9.891 1 98.38 406 PRO A O 1
ATOM 3137 N N . PHE A 1 407 ? -22.703 12.109 10.75 1 98.5 407 PHE A N 1
ATOM 3138 C CA . PHE A 1 407 ? -21.844 10.93 10.734 1 98.5 407 PHE A CA 1
ATOM 3139 C C . PHE A 1 407 ? -21.062 10.812 12.031 1 98.5 407 PHE A C 1
ATOM 3141 O O . PHE A 1 407 ? -20.656 11.828 12.617 1 98.5 407 PHE A O 1
ATOM 3148 N N . SER A 1 408 ? -20.859 9.609 12.516 1 97.75 408 SER A N 1
ATOM 3149 C CA . SER A 1 408 ? -20.016 9.328 13.68 1 97.75 408 SER A CA 1
ATOM 3150 C C . SER A 1 408 ? -18.953 8.297 13.352 1 97.75 408 SER A C 1
ATOM 3152 O O . SER A 1 408 ? -19.266 7.184 12.914 1 97.75 408 SER A O 1
ATOM 3154 N N . PRO A 1 409 ? -17.703 8.625 13.57 1 97.94 409 PRO A N 1
ATOM 3155 C CA . PRO A 1 409 ? -16.672 7.609 13.375 1 97.94 409 PRO A CA 1
ATOM 3156 C C . PRO A 1 409 ? -16.891 6.367 14.234 1 97.94 409 PRO A C 1
ATOM 3158 O O . PRO A 1 409 ? -17.188 6.48 15.422 1 97.94 409 PRO A O 1
ATOM 3161 N N . PRO A 1 410 ? -16.719 5.227 13.648 1 97.88 410 PRO A N 1
ATOM 3162 C CA . PRO A 1 410 ? -16.969 4.008 14.422 1 97.88 410 PRO A CA 1
ATOM 3163 C C . PRO A 1 410 ? -15.852 3.703 15.422 1 97.88 410 PRO A C 1
ATOM 3165 O O . PRO A 1 410 ? -14.68 3.918 15.125 1 97.88 410 PRO A O 1
ATOM 3168 N N . ARG A 1 411 ? -16.141 3.285 16.641 1 97.06 411 ARG A N 1
ATOM 3169 C CA . ARG A 1 411 ? -15.25 2.809 17.688 1 97.06 411 ARG A CA 1
ATOM 3170 C C . ARG A 1 411 ? -14.016 3.693 17.797 1 97.06 411 ARG A C 1
ATOM 3172 O O . ARG A 1 411 ? -12.883 3.205 17.734 1 97.06 411 ARG A O 1
ATOM 3179 N N . PRO A 1 412 ? -14.219 4.926 18.094 1 96.94 412 PRO A N 1
ATOM 3180 C CA . PRO A 1 412 ? -13.109 5.879 18.062 1 96.94 412 PRO A CA 1
ATOM 3181 C C . PRO A 1 412 ? -12.023 5.551 19.078 1 96.94 412 PRO A C 1
ATOM 3183 O O . PRO A 1 412 ? -10.836 5.797 18.828 1 96.94 412 PRO A O 1
ATOM 3186 N N . LEU A 1 413 ? -12.336 5.012 20.234 1 96.88 413 LEU A N 1
ATOM 3187 C CA . LEU A 1 413 ? -11.328 4.672 21.234 1 96.88 413 LEU A CA 1
ATOM 3188 C C . LEU A 1 413 ? -10.43 3.547 20.734 1 96.88 413 LEU A C 1
ATOM 3190 O O . LEU A 1 413 ? -9.211 3.582 20.938 1 96.88 413 LEU A O 1
ATOM 3194 N N . ASP A 1 414 ? -11.016 2.527 20.094 1 96.75 414 ASP A N 1
ATOM 3195 C CA . ASP A 1 414 ? -10.234 1.461 19.484 1 96.75 414 ASP A CA 1
ATOM 3196 C C . ASP A 1 414 ? -9.289 2.018 18.422 1 96.75 414 ASP A C 1
ATOM 3198 O O . ASP A 1 414 ? -8.141 1.586 18.328 1 96.75 414 ASP A O 1
ATOM 3202 N N . ALA A 1 415 ? -9.82 2.961 17.641 1 97.62 415 ALA A N 1
ATOM 3203 C CA . ALA A 1 415 ? -9.008 3.6 16.609 1 97.62 415 ALA A CA 1
ATOM 3204 C C . ALA A 1 415 ? -7.809 4.32 17.234 1 97.62 415 ALA A C 1
ATOM 3206 O O . ALA A 1 415 ? -6.691 4.223 16.719 1 97.62 415 ALA A O 1
ATOM 3207 N N . LEU A 1 416 ? -8.055 5.031 18.297 1 97.62 416 LEU A N 1
ATOM 3208 C CA . LEU A 1 416 ? -6.992 5.754 18.984 1 97.62 416 LEU A CA 1
ATOM 3209 C C . LEU A 1 416 ? -5.906 4.793 19.453 1 97.62 416 LEU A C 1
ATOM 3211 O O . LEU A 1 416 ? -4.715 5.059 19.281 1 97.62 416 LEU A O 1
ATOM 3215 N N . GLN A 1 417 ? -6.324 3.756 20.062 1 96.62 417 GLN A N 1
ATOM 3216 C CA . GLN A 1 417 ? -5.375 2.756 20.547 1 96.62 417 GLN A CA 1
ATOM 3217 C C . GLN A 1 417 ? -4.547 2.189 19.391 1 96.62 417 GLN A C 1
ATOM 3219 O O . GLN A 1 417 ? -3.328 2.043 19.516 1 96.62 417 GLN A O 1
ATOM 3224 N N . LEU A 1 418 ? -5.199 1.822 18.312 1 97.06 418 LEU A N 1
ATOM 3225 C CA . LEU A 1 418 ? -4.512 1.283 17.141 1 97.06 418 LEU A CA 1
ATOM 3226 C C . LEU A 1 418 ? -3.516 2.295 16.578 1 97.06 418 LEU A C 1
ATOM 3228 O O . LEU A 1 418 ? -2.396 1.93 16.219 1 97.06 418 LEU A O 1
ATOM 3232 N N . ILE A 1 419 ? -3.893 3.557 16.547 1 96.94 419 ILE A N 1
ATOM 3233 C CA . ILE A 1 419 ? -3.047 4.625 16.016 1 96.94 419 ILE A CA 1
ATOM 3234 C C . ILE A 1 419 ? -1.787 4.75 16.875 1 96.94 419 ILE A C 1
ATOM 3236 O O . ILE A 1 419 ? -0.67 4.738 16.344 1 96.94 419 ILE A O 1
ATOM 3240 N N . LEU A 1 420 ? -1.967 4.805 18.141 1 95.38 420 LEU A N 1
ATOM 3241 C CA . LEU A 1 420 ? -0.843 4.996 19.047 1 95.38 420 LEU A CA 1
ATOM 3242 C C . LEU A 1 420 ? 0.123 3.818 18.984 1 95.38 420 LEU A C 1
ATOM 3244 O O . LEU A 1 420 ? 1.341 4.004 19.016 1 95.38 420 LEU A O 1
ATOM 3248 N N . ARG A 1 421 ? -0.422 2.68 18.812 1 94.44 421 ARG A N 1
ATOM 3249 C CA . ARG A 1 421 ? 0.419 1.491 18.703 1 94.44 421 ARG A CA 1
ATOM 3250 C C . ARG A 1 421 ? 1.122 1.436 17.359 1 94.44 421 ARG A C 1
ATOM 3252 O O . ARG A 1 421 ? 2.26 0.968 17.266 1 94.44 421 ARG A O 1
ATOM 3259 N N . ALA A 1 422 ? 0.488 1.868 16.359 1 94.62 422 ALA A N 1
ATOM 3260 C CA . ALA A 1 422 ? 1.024 1.803 15.008 1 94.62 422 ALA A CA 1
ATOM 3261 C C . ALA A 1 422 ? 2.154 2.811 14.812 1 94.62 422 ALA A C 1
ATOM 3263 O O . ALA A 1 422 ? 3.102 2.555 14.062 1 94.62 422 ALA A O 1
ATOM 3264 N N . VAL A 1 423 ? 2.105 3.951 15.453 1 93.06 423 VAL A N 1
ATOM 3265 C CA . VAL A 1 423 ? 3.1 4.996 15.242 1 93.06 423 VAL A CA 1
ATOM 3266 C C . VAL A 1 423 ? 4.234 4.844 16.25 1 93.06 423 VAL A C 1
ATOM 3268 O O . VAL A 1 423 ? 5.297 5.453 16.094 1 93.06 423 VAL A O 1
ATOM 3271 N N . ASN A 1 424 ? 4 4.02 17.25 1 91.62 424 ASN A N 1
ATOM 3272 C CA . ASN A 1 424 ? 5.008 3.775 18.281 1 91.62 424 ASN A CA 1
ATOM 3273 C C . ASN A 1 424 ? 5.031 2.311 18.703 1 91.62 424 ASN A C 1
ATOM 3275 O O . ASN A 1 424 ? 4.848 2 19.891 1 91.62 424 ASN A O 1
ATOM 3279 N N . PRO A 1 425 ? 5.359 1.469 17.75 1 93 425 PRO A N 1
ATOM 3280 C CA . PRO A 1 425 ? 5.309 0.05 18.109 1 93 425 PRO A CA 1
ATOM 3281 C C . PRO A 1 425 ? 6.336 -0.321 19.188 1 93 425 PRO A C 1
ATOM 3283 O O . PRO A 1 425 ? 6.152 -1.305 19.906 1 93 425 PRO A O 1
ATOM 3286 N N . ASP A 1 426 ? 7.398 0.477 19.359 1 92.5 426 ASP A N 1
ATOM 3287 C CA . ASP A 1 426 ? 8.43 0.188 20.359 1 92.5 426 ASP A CA 1
ATOM 3288 C C . ASP A 1 426 ? 8.164 0.947 21.656 1 92.5 426 ASP A C 1
ATOM 3290 O O . ASP A 1 426 ? 9.039 1.029 22.516 1 92.5 426 ASP A O 1
ATOM 3294 N N . GLY A 1 427 ? 7.004 1.594 21.734 1 91 427 GLY A N 1
ATOM 3295 C CA . GLY A 1 427 ? 6.629 2.309 22.938 1 91 427 GLY A CA 1
ATOM 3296 C C . GLY A 1 427 ? 7.398 3.602 23.141 1 91 427 GLY A C 1
ATOM 3297 O O . GLY A 1 427 ? 7.57 4.066 24.266 1 91 427 GLY A O 1
ATOM 3298 N N . GLY A 1 428 ? 7.977 4.07 22.094 1 92.25 428 GLY A N 1
ATOM 3299 C CA . GLY A 1 428 ? 8.672 5.344 22.172 1 92.25 428 GLY A CA 1
ATOM 3300 C C . GLY A 1 428 ? 10.156 5.195 22.453 1 92.25 428 GLY A C 1
ATOM 3301 O O . GLY A 1 428 ? 10.867 6.191 22.609 1 92.25 428 GLY A O 1
ATOM 3302 N N . GLN A 1 429 ? 10.688 4.035 22.406 1 91.56 429 GLN A N 1
ATOM 3303 C CA . GLN A 1 429 ? 12.086 3.797 22.734 1 91.56 429 GLN A CA 1
ATOM 3304 C C . GLN A 1 429 ? 13.016 4.469 21.734 1 91.56 429 GLN A C 1
ATOM 3306 O O . GLN A 1 429 ? 14.055 5.016 22.109 1 91.56 429 GLN A O 1
ATOM 3311 N N . THR A 1 430 ? 12.664 4.398 20.516 1 92.06 430 THR A N 1
ATOM 3312 C CA . THR A 1 430 ? 13.469 5.059 19.5 1 92.06 430 THR A CA 1
ATOM 3313 C C . THR A 1 430 ? 13.5 6.57 19.719 1 92.06 430 THR A C 1
ATOM 3315 O O . THR A 1 430 ? 14.562 7.191 19.656 1 92.06 430 THR A O 1
ATOM 3318 N N . ALA A 1 431 ? 12.383 7.137 19.969 1 92.38 431 ALA A N 1
ATOM 3319 C CA . ALA A 1 431 ? 12.305 8.562 20.266 1 92.38 431 ALA A CA 1
ATOM 3320 C C . ALA A 1 431 ? 13.164 8.922 21.484 1 92.38 431 ALA A C 1
ATOM 3322 O O . ALA A 1 431 ? 13.859 9.938 21.484 1 92.38 431 ALA A O 1
ATOM 3323 N N . LEU A 1 432 ? 13.062 8.086 22.469 1 92.94 432 LEU A N 1
ATOM 3324 C CA . LEU A 1 432 ? 13.836 8.312 23.688 1 92.94 432 LEU A CA 1
ATOM 3325 C C . LEU A 1 432 ? 15.328 8.312 23.391 1 92.94 432 LEU A C 1
ATOM 3327 O O . LEU A 1 432 ? 16.062 9.172 23.875 1 92.94 432 LEU A O 1
ATOM 3331 N N . ARG A 1 433 ? 15.734 7.363 22.609 1 92.88 433 ARG A N 1
ATOM 3332 C CA . ARG A 1 433 ? 17.141 7.281 22.234 1 92.88 433 ARG A CA 1
ATOM 3333 C C . ARG A 1 433 ? 17.578 8.523 21.469 1 92.88 433 ARG A C 1
ATOM 3335 O O . ARG A 1 433 ? 18.656 9.055 21.703 1 92.88 433 ARG A O 1
ATOM 3342 N N . LEU A 1 434 ? 16.75 9.008 20.688 1 92.56 434 LEU A N 1
ATOM 3343 C CA . LEU A 1 434 ? 17.062 10.164 19.859 1 92.56 434 LEU A CA 1
ATOM 3344 C C . LEU A 1 434 ? 17.078 11.438 20.688 1 92.56 434 LEU A C 1
ATOM 3346 O O . LEU A 1 434 ? 17.828 12.375 20.391 1 92.56 434 LEU A O 1
ATOM 3350 N N . LEU A 1 435 ? 16.312 11.469 21.703 1 93.94 435 LEU A N 1
ATOM 3351 C CA . LEU A 1 435 ? 16.203 12.672 22.531 1 93.94 435 LEU A CA 1
ATOM 3352 C C . LEU A 1 435 ? 17.328 12.734 23.547 1 93.94 435 LEU A C 1
ATOM 3354 O O . LEU A 1 435 ? 17.531 13.773 24.172 1 93.94 435 LEU A O 1
ATOM 3358 N N . SER A 1 436 ? 18.062 11.625 23.641 1 92.5 436 SER A N 1
ATOM 3359 C CA . SER A 1 436 ? 19.141 11.594 24.609 1 92.5 436 SER A CA 1
ATOM 3360 C C . SER A 1 436 ? 20.156 12.695 24.344 1 92.5 436 SER A C 1
ATOM 3362 O O . SER A 1 436 ? 20.594 12.875 23.203 1 92.5 436 SER A O 1
ATOM 3364 N N . ASN A 1 437 ? 20.531 13.469 25.328 1 90.38 437 ASN A N 1
ATOM 3365 C CA . ASN A 1 437 ? 21.516 14.539 25.281 1 90.38 437 ASN A CA 1
ATOM 3366 C C . ASN A 1 437 ? 21.062 15.68 24.375 1 90.38 437 ASN A C 1
ATOM 3368 O O . ASN A 1 437 ? 21.859 16.266 23.656 1 90.38 437 ASN A O 1
ATOM 3372 N N . GLU A 1 438 ? 19.781 15.891 24.234 1 94 438 GLU A N 1
ATOM 3373 C CA . GLU A 1 438 ? 19.172 17 23.5 1 94 438 GLU A CA 1
ATOM 3374 C C . GLU A 1 438 ? 18.375 17.906 24.438 1 94 438 GLU A C 1
ATOM 3376 O O . GLU A 1 438 ? 17.812 17.453 25.438 1 94 438 GLU A O 1
ATOM 3381 N N . PRO A 1 439 ? 18.375 19.219 24.188 1 92.19 439 PRO A N 1
ATOM 3382 C CA . PRO A 1 439 ? 17.375 20.031 24.891 1 92.19 439 PRO A CA 1
ATOM 3383 C C . PRO A 1 439 ? 15.945 19.609 24.609 1 92.19 439 PRO A C 1
ATOM 3385 O O . PRO A 1 439 ? 15.625 19.234 23.484 1 92.19 439 PRO A O 1
ATOM 3388 N N . LEU A 1 440 ? 15.133 19.641 25.656 1 93.12 440 LEU A N 1
ATOM 3389 C CA . LEU A 1 440 ? 13.773 19.125 25.5 1 93.12 440 LEU A CA 1
ATOM 3390 C C . LEU A 1 440 ? 12.742 20.234 25.734 1 93.12 440 LEU A C 1
ATOM 3392 O O . LEU A 1 440 ? 12.977 21.141 26.547 1 93.12 440 LEU A O 1
ATOM 3396 N N . SER A 1 441 ? 11.68 20.172 25 1 90.31 441 SER A N 1
ATOM 3397 C CA . SER A 1 441 ? 10.484 20.953 25.312 1 90.31 441 SER A CA 1
ATOM 3398 C C . SER A 1 441 ? 9.602 20.234 26.328 1 90.31 441 SER A C 1
ATOM 3400 O O . SER A 1 441 ? 9.906 19.109 26.734 1 90.31 441 SER A O 1
ATOM 3402 N N . ASP A 1 442 ? 8.508 20.922 26.703 1 86.69 442 ASP A N 1
ATOM 3403 C CA . ASP A 1 442 ? 7.559 20.297 27.625 1 86.69 442 ASP A CA 1
ATOM 3404 C C . ASP A 1 442 ? 6.957 19.031 27 1 86.69 442 ASP A C 1
ATOM 3406 O O . ASP A 1 442 ? 6.789 18.016 27.703 1 86.69 442 ASP A O 1
ATOM 3410 N N . GLN A 1 443 ? 6.68 19.062 25.75 1 91.19 443 GLN A N 1
ATOM 3411 C CA . GLN A 1 443 ? 6.066 17.922 25.094 1 91.19 443 GLN A CA 1
ATOM 3412 C C . GLN A 1 443 ? 7.055 16.766 24.969 1 91.19 443 GLN A C 1
ATOM 3414 O O . GLN A 1 443 ? 6.699 15.602 25.188 1 91.19 443 GLN A O 1
ATOM 3419 N N . THR A 1 444 ? 8.281 17.062 24.547 1 93.38 444 THR A N 1
ATOM 3420 C CA . THR A 1 444 ? 9.258 15.992 24.406 1 93.38 444 THR A CA 1
ATOM 3421 C C . THR A 1 444 ? 9.688 15.469 25.766 1 93.38 444 THR A C 1
ATOM 3423 O O . THR A 1 444 ? 10.016 14.281 25.906 1 93.38 444 THR A O 1
ATOM 3426 N N . GLN A 1 445 ? 9.656 16.328 26.766 1 90.94 445 GLN A N 1
ATOM 3427 C CA . GLN A 1 445 ? 9.898 15.859 28.125 1 90.94 445 GLN A CA 1
ATOM 3428 C C . GLN A 1 445 ? 8.797 14.898 28.578 1 90.94 445 GLN A C 1
ATOM 3430 O O . GLN A 1 445 ? 9.078 13.883 29.219 1 90.94 445 GLN A O 1
ATOM 3435 N N . ALA A 1 446 ? 7.617 15.297 28.281 1 88.56 446 ALA A N 1
ATOM 3436 C CA . ALA A 1 446 ? 6.492 14.43 28.594 1 88.56 446 ALA A CA 1
ATOM 3437 C C . ALA A 1 446 ? 6.629 13.078 27.891 1 88.56 446 ALA A C 1
ATOM 3439 O O . ALA A 1 446 ? 6.305 12.039 28.469 1 88.56 446 ALA A O 1
ATOM 3440 N N . MET A 1 447 ? 7.059 13.117 26.703 1 89.44 447 MET A N 1
ATOM 3441 C CA . MET A 1 447 ? 7.289 11.883 25.938 1 89.44 447 MET A CA 1
ATOM 3442 C C . MET A 1 447 ? 8.336 11.016 26.625 1 89.44 447 MET A C 1
ATOM 3444 O O . MET A 1 447 ? 8.141 9.805 26.781 1 89.44 447 MET A O 1
ATOM 3448 N N . ARG A 1 448 ? 9.398 11.594 26.969 1 90.81 448 ARG A N 1
ATOM 3449 C CA . ARG A 1 448 ? 10.453 10.867 27.672 1 90.81 448 ARG A CA 1
ATOM 3450 C C . ARG A 1 448 ? 9.922 10.219 28.953 1 90.81 448 ARG A C 1
ATOM 3452 O O . ARG A 1 448 ? 10.188 9.047 29.219 1 90.81 448 ARG A O 1
ATOM 3459 N N . SER A 1 449 ? 9.141 10.953 29.641 1 87.94 449 SER A N 1
ATOM 3460 C CA . SER A 1 449 ? 8.594 10.453 30.906 1 87.94 449 SER A CA 1
ATOM 3461 C C . SER A 1 449 ? 7.629 9.297 30.672 1 87.94 449 SER A C 1
ATOM 3463 O O . SER A 1 449 ? 7.633 8.32 31.406 1 87.94 449 SER A O 1
ATOM 3465 N N . ALA A 1 450 ? 6.867 9.438 29.703 1 87.31 450 ALA A N 1
ATOM 3466 C CA . ALA A 1 450 ? 5.875 8.414 29.391 1 87.31 450 ALA A CA 1
ATOM 3467 C C . ALA A 1 450 ? 6.547 7.102 29 1 87.31 450 ALA A C 1
ATOM 3469 O O . ALA A 1 450 ? 6.059 6.023 29.359 1 87.31 450 ALA A O 1
ATOM 3470 N N . VAL A 1 451 ? 7.59 7.156 28.312 1 89.69 451 VAL A N 1
ATOM 3471 C CA . VAL A 1 451 ? 8.281 5.977 27.797 1 89.69 451 VAL A CA 1
ATOM 3472 C C . VAL A 1 451 ? 8.977 5.242 28.938 1 89.69 451 VAL A C 1
ATOM 3474 O O . VAL A 1 451 ? 9.117 4.016 28.891 1 89.69 451 VAL A O 1
ATOM 3477 N N . THR A 1 452 ? 9.344 5.922 29.953 1 89 452 THR A N 1
ATOM 3478 C CA . THR A 1 452 ? 10.156 5.348 31.016 1 89 452 THR A CA 1
ATOM 3479 C C . THR A 1 452 ? 9.273 4.648 32.062 1 89 452 THR A C 1
ATOM 3481 O O . THR A 1 452 ? 9.781 3.957 32.938 1 89 452 THR A O 1
ATOM 3484 N N . VAL A 1 453 ? 7.996 4.797 31.859 1 89.94 453 VAL A N 1
ATOM 3485 C CA . VAL A 1 453 ? 7.082 4.121 32.781 1 89.94 453 VAL A CA 1
ATOM 3486 C C . VAL A 1 453 ? 7.156 2.609 32.562 1 89.94 453 VAL A C 1
ATOM 3488 O O . VAL A 1 453 ? 6.984 2.125 31.438 1 89.94 453 VAL A O 1
ATOM 3491 N N . PRO A 1 454 ? 7.371 1.871 33.656 1 90.81 454 PRO A N 1
ATOM 3492 C CA . PRO A 1 454 ? 7.387 0.414 33.5 1 90.81 454 PRO A CA 1
ATOM 3493 C C . PRO A 1 454 ? 6.039 -0.151 33.062 1 90.81 454 PRO A C 1
ATOM 3495 O O . PRO A 1 454 ? 4.992 0.333 33.5 1 90.81 454 PRO A O 1
ATOM 3498 N N . ASP A 1 455 ? 6.047 -1.167 32.312 1 89.81 455 ASP A N 1
ATOM 3499 C CA . ASP A 1 455 ? 4.852 -1.754 31.719 1 89.81 455 ASP A CA 1
ATOM 3500 C C . ASP A 1 455 ? 3.842 -2.146 32.781 1 89.81 455 ASP A C 1
ATOM 3502 O O . ASP A 1 455 ? 2.639 -1.929 32.625 1 89.81 455 ASP A O 1
ATOM 3506 N N . GLY A 1 456 ? 4.266 -2.742 33.812 1 90.94 456 GLY A N 1
ATOM 3507 C CA . GLY A 1 456 ? 3.389 -3.23 34.875 1 90.94 456 GLY A CA 1
ATOM 3508 C C . GLY A 1 456 ? 2.682 -2.117 35.625 1 90.94 456 GLY A C 1
ATOM 3509 O O . GLY A 1 456 ? 1.68 -2.357 36.312 1 90.94 456 GLY A O 1
ATOM 3510 N N . LEU A 1 457 ? 3.131 -0.852 35.5 1 93.81 457 LEU A N 1
ATOM 3511 C CA . LEU A 1 457 ? 2.596 0.271 36.25 1 93.81 457 LEU A CA 1
ATOM 3512 C C . LEU A 1 457 ? 1.696 1.141 35.375 1 93.81 457 LEU A C 1
ATOM 3514 O O . LEU A 1 457 ? 1.103 2.107 35.875 1 93.81 457 LEU A O 1
ATOM 3518 N N . ARG A 1 458 ? 1.58 0.903 34.156 1 93.62 458 ARG A N 1
ATOM 3519 C CA . ARG A 1 458 ? 0.858 1.749 33.219 1 93.62 458 ARG A CA 1
ATOM 3520 C C . ARG A 1 458 ? -0.634 1.772 33.531 1 93.62 458 ARG A C 1
ATOM 3522 O O . ARG A 1 458 ? -1.289 2.807 33.406 1 93.62 458 ARG A O 1
ATOM 3529 N N . GLY A 1 459 ? -1.124 0.662 33.938 1 93.19 459 GLY A N 1
ATOM 3530 C CA . GLY A 1 459 ? -2.521 0.633 34.312 1 93.19 459 GLY A CA 1
ATOM 3531 C C . GLY A 1 459 ? -2.816 1.517 35.531 1 93.19 459 GLY A C 1
ATOM 3532 O O . GLY A 1 459 ? -3.826 2.225 35.531 1 93.19 459 GLY A O 1
ATOM 3533 N N . LEU A 1 460 ? -1.967 1.436 36.438 1 94 460 LEU A N 1
ATOM 3534 C CA . LEU A 1 460 ? -2.1 2.254 37.656 1 94 460 LEU A CA 1
ATOM 3535 C C . LEU A 1 460 ? -1.98 3.736 37.312 1 94 460 LEU A C 1
ATOM 3537 O O . LEU A 1 460 ? -2.734 4.559 37.844 1 94 460 LEU A O 1
ATOM 3541 N N . LEU A 1 461 ? -1.051 4.004 36.531 1 93.19 461 LEU A N 1
ATOM 3542 C CA . LEU A 1 461 ? -0.876 5.391 36.094 1 93.19 461 LEU A CA 1
ATOM 3543 C C . LEU A 1 461 ? -2.123 5.898 35.375 1 93.19 461 LEU A C 1
ATOM 3545 O O . LEU A 1 461 ? -2.555 7.031 35.625 1 93.19 461 LEU A O 1
ATOM 3549 N N . ASP A 1 462 ? -2.664 5.109 34.531 1 95.19 462 ASP A N 1
ATOM 3550 C CA . ASP A 1 462 ? -3.889 5.488 33.844 1 95.19 462 ASP A CA 1
ATOM 3551 C C . ASP A 1 462 ? -5.027 5.75 34.844 1 95.19 462 ASP A C 1
ATOM 3553 O O . ASP A 1 462 ? -5.801 6.691 34.656 1 95.19 462 ASP A O 1
ATOM 3557 N N . GLY A 1 463 ? -5.129 4.895 35.781 1 94.19 463 GLY A N 1
ATOM 3558 C CA . GLY A 1 463 ? -6.129 5.117 36.812 1 94.19 463 GLY A CA 1
ATOM 3559 C C . GLY A 1 463 ? -5.969 6.449 37.531 1 94.19 463 GLY A C 1
ATOM 3560 O O . GLY A 1 463 ? -6.945 7.168 37.75 1 94.19 463 GLY A O 1
ATOM 3561 N N . MET A 1 464 ? -4.805 6.812 37.844 1 93.69 464 MET A N 1
ATOM 3562 C CA . MET A 1 464 ? -4.504 8.07 38.531 1 93.69 464 MET A CA 1
ATOM 3563 C C . MET A 1 464 ? -4.816 9.266 37.625 1 93.69 464 MET A C 1
ATOM 3565 O O . MET A 1 464 ? -5.418 10.242 38.062 1 93.69 464 MET A O 1
ATOM 3569 N N . VAL A 1 465 ? -4.371 9.148 36.438 1 93.81 465 VAL A N 1
ATOM 3570 C CA . VAL A 1 465 ? -4.57 10.234 35.5 1 93.81 465 VAL A CA 1
ATOM 3571 C C . VAL A 1 465 ? -6.066 10.422 35.219 1 93.81 465 VAL A C 1
ATOM 3573 O O . VAL A 1 465 ? -6.547 11.555 35.125 1 93.81 465 VAL A O 1
ATOM 3576 N N . ARG A 1 466 ? -6.766 9.32 35.125 1 94.38 466 ARG A N 1
ATOM 3577 C CA . ARG A 1 466 ? -8.211 9.391 34.938 1 94.38 466 ARG A CA 1
ATOM 3578 C C . ARG A 1 466 ? -8.875 10.125 36.094 1 94.38 466 ARG A C 1
ATOM 3580 O O . ARG A 1 466 ? -9.797 10.922 35.875 1 94.38 466 ARG A O 1
ATOM 3587 N N . ASN A 1 467 ? -8.406 9.891 37.25 1 92.5 467 ASN A N 1
ATOM 3588 C CA . ASN A 1 467 ? -9.023 10.453 38.438 1 92.5 467 ASN A CA 1
ATOM 3589 C C . ASN A 1 467 ? -8.609 11.906 38.625 1 92.5 467 ASN A C 1
ATOM 3591 O O . ASN A 1 467 ? -9.398 12.719 39.125 1 92.5 467 ASN A O 1
ATOM 3595 N N . HIS A 1 468 ? -7.453 12.305 38.281 1 92.38 468 HIS A N 1
ATOM 3596 C CA . HIS A 1 468 ? -6.93 13.617 38.625 1 92.38 468 HIS A CA 1
ATOM 3597 C C . HIS A 1 468 ? -7.023 14.578 37.438 1 92.38 468 HIS A C 1
ATOM 3599 O O . HIS A 1 468 ? -7.086 15.797 37.625 1 92.38 468 HIS A O 1
ATOM 3605 N N . VAL A 1 469 ? -6.934 14.117 36.25 1 93.88 469 VAL A N 1
ATOM 3606 C CA . VAL A 1 469 ? -6.949 14.961 35.062 1 93.88 469 VAL A CA 1
ATOM 3607 C C . VAL A 1 469 ? -8.211 14.688 34.25 1 93.88 469 VAL A C 1
ATOM 3609 O O . VAL A 1 469 ? -8.977 15.602 33.969 1 93.88 469 VAL A O 1
ATOM 3612 N N . GLY A 1 470 ? -8.469 13.453 33.969 1 95.12 470 GLY A N 1
ATOM 3613 C CA . GLY A 1 470 ? -9.641 13.055 33.188 1 95.12 470 GLY A CA 1
ATOM 3614 C C . GLY A 1 470 ? -9.352 11.914 32.25 1 95.12 470 GLY A C 1
ATOM 3615 O O . GLY A 1 470 ? -8.195 11.625 31.938 1 95.12 470 GLY A O 1
ATOM 3616 N N . ALA A 1 471 ? -10.398 11.344 31.703 1 94.69 471 ALA A N 1
ATOM 3617 C CA . ALA A 1 471 ? -10.344 10.109 30.922 1 94.69 471 ALA A CA 1
ATOM 3618 C C . ALA A 1 471 ? -9.57 10.328 29.625 1 94.69 471 ALA A C 1
ATOM 3620 O O . ALA A 1 471 ? -8.781 9.469 29.219 1 94.69 471 ALA A O 1
ATOM 3621 N N . PRO A 1 472 ? -9.727 11.469 28.969 1 96.31 472 PRO A N 1
ATOM 3622 C CA . PRO A 1 472 ? -9.047 11.641 27.688 1 96.31 472 PRO A CA 1
ATOM 3623 C C . PRO A 1 472 ? -7.527 11.672 27.812 1 96.31 472 PRO A C 1
ATOM 3625 O O . PRO A 1 472 ? -6.812 11.477 26.828 1 96.31 472 PRO A O 1
ATOM 3628 N N . ALA A 1 473 ? -7 11.859 28.984 1 94.88 473 ALA A N 1
ATOM 3629 C CA . ALA A 1 473 ? -5.566 12 29.203 1 94.88 473 ALA A CA 1
ATOM 3630 C C . ALA A 1 473 ? -4.93 10.648 29.531 1 94.88 473 ALA A C 1
ATOM 3632 O O . ALA A 1 473 ? -3.703 10.523 29.562 1 94.88 473 ALA A O 1
ATOM 3633 N N . ALA A 1 474 ? -5.668 9.594 29.734 1 94.19 474 ALA A N 1
ATOM 3634 C CA . ALA A 1 474 ? -5.164 8.297 30.188 1 94.19 474 ALA A CA 1
ATOM 3635 C C . ALA A 1 474 ? -4.691 7.449 29.016 1 94.19 474 ALA A C 1
ATOM 3637 O O . ALA A 1 474 ? -5.445 6.625 28.5 1 94.19 474 ALA A O 1
ATOM 3638 N N . TRP A 1 475 ? -3.389 7.637 28.672 1 93.12 475 TRP A N 1
ATOM 3639 C CA . TRP A 1 475 ? -2.875 7.012 27.453 1 93.12 475 TRP A CA 1
ATOM 3640 C C . TRP A 1 475 ? -1.777 6.004 27.781 1 93.12 475 TRP A C 1
ATOM 3642 O O . TRP A 1 475 ? -1.246 5.344 26.891 1 93.12 475 TRP A O 1
ATOM 3652 N N . ALA A 1 476 ? -1.453 5.801 29 1 92.56 476 ALA A N 1
ATOM 3653 C CA . ALA A 1 476 ? -0.253 5.055 29.375 1 92.56 476 ALA A CA 1
ATOM 3654 C C . ALA A 1 476 ? -0.303 3.629 28.844 1 92.56 476 ALA A C 1
ATOM 3656 O O . ALA A 1 476 ? 0.666 3.15 28.25 1 92.56 476 ALA A O 1
ATOM 3657 N N . LYS A 1 477 ? -1.38 2.953 29 1 92.31 477 LYS A N 1
ATOM 3658 C CA . LYS A 1 477 ? -1.507 1.574 28.547 1 92.31 477 LYS A CA 1
ATOM 3659 C C . LYS A 1 477 ? -1.539 1.504 27.016 1 92.31 477 LYS A C 1
ATOM 3661 O O . LYS A 1 477 ? -1.011 0.562 26.422 1 92.31 477 LYS A O 1
ATOM 3666 N N . MET A 1 478 ? -2.176 2.463 26.438 1 92.5 478 MET A N 1
ATOM 3667 C CA . MET A 1 478 ? -2.287 2.477 24.984 1 92.5 478 MET A CA 1
ATOM 3668 C C . MET A 1 478 ? -0.921 2.668 24.328 1 92.5 478 MET A C 1
ATOM 3670 O O . MET A 1 478 ? -0.698 2.225 23.203 1 92.5 478 MET A O 1
ATOM 3674 N N . MET A 1 479 ? -0.012 3.242 25.047 1 90.88 479 MET A N 1
ATOM 3675 C CA . MET A 1 479 ? 1.31 3.559 24.516 1 90.88 479 MET A CA 1
ATOM 3676 C C . MET A 1 479 ? 2.314 2.465 24.859 1 90.88 479 MET A C 1
ATOM 3678 O O . MET A 1 479 ? 3.508 2.605 24.594 1 90.88 479 MET A O 1
ATOM 3682 N N . GLN A 1 480 ? 1.823 1.438 25.438 1 91.75 480 GLN A N 1
ATOM 3683 C CA . GLN A 1 480 ? 2.717 0.345 25.812 1 91.75 480 GLN A CA 1
ATOM 3684 C C . GLN A 1 480 ? 3.369 -0.276 24.578 1 91.75 480 GLN A C 1
ATOM 3686 O O . GLN A 1 480 ? 2.717 -0.449 23.547 1 91.75 480 GLN A O 1
ATOM 3691 N N . LYS A 1 481 ? 4.664 -0.566 24.703 1 92 481 LYS A N 1
ATOM 3692 C CA . LYS A 1 481 ? 5.398 -1.175 23.594 1 92 481 LYS A CA 1
ATOM 3693 C C . LYS A 1 481 ? 4.855 -2.564 23.266 1 92 481 LYS A C 1
ATOM 3695 O O . LYS A 1 481 ? 4.336 -3.252 24.156 1 92 481 LYS A O 1
ATOM 3700 N N . LEU A 1 482 ? 4.953 -2.955 22.031 1 93.06 482 LEU A N 1
ATOM 3701 C CA . LEU A 1 482 ? 4.641 -4.316 21.625 1 93.06 482 LEU A CA 1
ATOM 3702 C C . LEU A 1 482 ? 5.812 -5.254 21.891 1 93.06 482 LEU A C 1
ATOM 3704 O O . LEU A 1 482 ? 6.91 -5.055 21.359 1 93.06 482 LEU A O 1
ATOM 3708 N N . ASN A 1 483 ? 5.559 -6.277 22.625 1 91.25 483 ASN A N 1
ATOM 3709 C CA . ASN A 1 483 ? 6.656 -7.105 23.109 1 91.25 483 ASN A CA 1
ATOM 3710 C C . ASN A 1 483 ? 6.824 -8.367 22.266 1 91.25 483 ASN A C 1
ATOM 3712 O O . ASN A 1 483 ? 7.875 -9.008 22.297 1 91.25 483 ASN A O 1
ATOM 3716 N N . ARG A 1 484 ? 5.824 -8.75 21.531 1 93.56 484 ARG A N 1
ATOM 3717 C CA . ARG A 1 484 ? 5.879 -9.961 20.719 1 93.56 484 ARG A CA 1
ATOM 3718 C C . ARG A 1 484 ? 5.578 -9.656 19.266 1 93.56 484 ARG A C 1
ATOM 3720 O O . ARG A 1 484 ? 4.762 -8.789 18.953 1 93.56 484 ARG A O 1
ATOM 3727 N N . PRO A 1 485 ? 6.254 -10.461 18.312 1 93.06 485 PRO A N 1
ATOM 3728 C CA . PRO A 1 485 ? 5.977 -10.273 16.875 1 93.06 485 PRO A CA 1
ATOM 3729 C C . PRO A 1 485 ? 4.496 -10.43 16.547 1 93.06 485 PRO A C 1
ATOM 3731 O O . PRO A 1 485 ? 3.963 -9.68 15.727 1 93.06 485 PRO A O 1
ATOM 3734 N N . ARG A 1 486 ? 3.854 -11.281 17.234 1 91.56 486 ARG A N 1
ATOM 3735 C CA . ARG A 1 486 ? 2.445 -11.539 16.953 1 91.56 486 ARG A CA 1
ATOM 3736 C C . ARG A 1 486 ? 1.592 -10.32 17.266 1 91.56 486 ARG A C 1
ATOM 3738 O O . ARG A 1 486 ? 0.584 -10.07 16.594 1 91.56 486 ARG A O 1
ATOM 3745 N N . ASP A 1 487 ? 2.004 -9.555 18.234 1 93.38 487 ASP A N 1
ATOM 3746 C CA . ASP A 1 487 ? 1.262 -8.352 18.594 1 93.38 487 ASP A CA 1
ATOM 3747 C C . ASP A 1 487 ? 1.367 -7.301 17.484 1 93.38 487 ASP A C 1
ATOM 3749 O O . ASP A 1 487 ? 0.399 -6.594 17.203 1 93.38 487 ASP A O 1
ATOM 3753 N N . LEU A 1 488 ? 2.559 -7.25 16.984 1 93.94 488 LEU A N 1
ATOM 3754 C CA . LEU A 1 488 ? 2.764 -6.332 15.867 1 93.94 488 LEU A CA 1
ATOM 3755 C C . LEU A 1 488 ? 1.894 -6.719 14.68 1 93.94 488 LEU A C 1
ATOM 3757 O O . LEU A 1 488 ? 1.257 -5.859 14.062 1 93.94 488 LEU A O 1
ATOM 3761 N N . LEU A 1 489 ? 1.863 -7.977 14.375 1 93.19 489 LEU A N 1
ATOM 3762 C CA . LEU A 1 489 ? 1.058 -8.5 13.273 1 93.19 489 LEU A CA 1
ATOM 3763 C C . LEU A 1 489 ? -0.425 -8.234 13.516 1 93.19 489 LEU A C 1
ATOM 3765 O O . LEU A 1 489 ? -1.157 -7.895 12.586 1 93.19 489 LEU A O 1
ATOM 3769 N N . GLU A 1 490 ? -0.831 -8.352 14.703 1 93.88 490 GLU A N 1
ATOM 3770 C CA . GLU A 1 490 ? -2.229 -8.133 15.062 1 93.88 490 GLU A CA 1
ATOM 3771 C C . GLU A 1 490 ? -2.631 -6.676 14.883 1 93.88 490 GLU A C 1
ATOM 3773 O O . GLU A 1 490 ? -3.725 -6.383 14.398 1 93.88 490 GLU A O 1
ATOM 3778 N N . VAL A 1 491 ? -1.759 -5.773 15.258 1 95.25 491 VAL A N 1
ATOM 3779 C CA . VAL A 1 491 ? -2.049 -4.352 15.102 1 95.25 491 VAL A CA 1
ATOM 3780 C C . VAL A 1 491 ? -2.205 -4.012 13.625 1 95.25 491 VAL A C 1
ATOM 3782 O O . VAL A 1 491 ? -3.15 -3.318 13.234 1 95.25 491 VAL A O 1
ATOM 3785 N N . MET A 1 492 ? -1.328 -4.504 12.828 1 94.19 492 MET A N 1
ATOM 3786 C CA . MET A 1 492 ? -1.409 -4.266 11.391 1 94.19 492 MET A CA 1
ATOM 3787 C C . MET A 1 492 ? -2.715 -4.809 10.82 1 94.19 492 MET A C 1
ATOM 3789 O O . MET A 1 492 ? -3.379 -4.137 10.023 1 94.19 492 MET A O 1
ATOM 3793 N N . HIS A 1 493 ? -3.051 -5.965 11.266 1 93.69 493 HIS A N 1
ATOM 3794 C CA . HIS A 1 493 ? -4.285 -6.594 10.805 1 93.69 493 HIS A CA 1
ATOM 3795 C C . HIS A 1 493 ? -5.508 -5.797 11.242 1 93.69 493 HIS A C 1
ATOM 3797 O O . HIS A 1 493 ? -6.41 -5.543 10.438 1 93.69 493 HIS A O 1
ATOM 3803 N N . GLN A 1 494 ? -5.516 -5.371 12.469 1 95.81 494 GLN A N 1
ATOM 3804 C CA . GLN A 1 494 ? -6.66 -4.641 13.008 1 95.81 494 GLN A CA 1
ATOM 3805 C C . GLN A 1 494 ? -6.824 -3.287 12.32 1 95.81 494 GLN A C 1
ATOM 3807 O O . GLN A 1 494 ? -7.945 -2.811 12.133 1 95.81 494 GLN A O 1
ATOM 3812 N N . LEU A 1 495 ? -5.75 -2.697 11.922 1 95.88 495 LEU A N 1
ATOM 3813 C CA . LEU A 1 495 ? -5.832 -1.437 11.195 1 95.88 495 LEU A CA 1
ATOM 3814 C C . LEU A 1 495 ? -6.496 -1.637 9.836 1 95.88 495 LEU A C 1
ATOM 3816 O O . LEU A 1 495 ? -7.309 -0.812 9.406 1 95.88 495 LEU A O 1
ATOM 3820 N N . ARG A 1 496 ? -6.176 -2.703 9.188 1 94.06 496 ARG A N 1
ATOM 3821 C CA . ARG A 1 496 ? -6.809 -3.004 7.906 1 94.06 496 ARG A CA 1
ATOM 3822 C C . ARG A 1 496 ? -8.305 -3.254 8.078 1 94.06 496 ARG A C 1
ATOM 3824 O O . ARG A 1 496 ? -9.117 -2.779 7.285 1 94.06 496 ARG A O 1
ATOM 3831 N N . VAL A 1 497 ? -8.602 -3.996 9.094 1 94.81 497 VAL A N 1
ATOM 3832 C CA . VAL A 1 497 ? -10 -4.305 9.383 1 94.81 497 VAL A CA 1
ATOM 3833 C C . VAL A 1 497 ? -10.758 -3.018 9.703 1 94.81 497 VAL A C 1
ATOM 3835 O O . VAL A 1 497 ? -11.875 -2.812 9.227 1 94.81 497 VAL A O 1
ATOM 3838 N N . TYR A 1 498 ? -10.148 -2.18 10.508 1 97.31 498 TYR A N 1
ATOM 3839 C CA . TYR A 1 498 ? -10.797 -0.932 10.898 1 97.31 498 TYR A CA 1
ATOM 3840 C C . TYR A 1 498 ? -11.031 -0.04 9.688 1 97.31 498 TYR A C 1
ATOM 3842 O O . TYR A 1 498 ? -12.078 0.601 9.57 1 97.31 498 TYR A O 1
ATOM 3850 N N . ARG A 1 499 ? -10.047 0.079 8.82 1 97.06 499 ARG A N 1
ATOM 3851 C CA . ARG A 1 499 ? -10.195 0.867 7.602 1 97.06 499 ARG A CA 1
ATOM 3852 C C . ARG A 1 499 ? -11.414 0.413 6.801 1 97.06 499 ARG A C 1
ATOM 3854 O O . ARG A 1 499 ? -12.195 1.239 6.328 1 97.06 499 ARG A O 1
ATOM 3861 N N . ARG A 1 500 ? -11.617 -0.85 6.668 1 95.44 500 ARG A N 1
ATOM 3862 C CA . ARG A 1 500 ? -12.766 -1.4 5.961 1 95.44 500 ARG A CA 1
ATOM 3863 C C . ARG A 1 500 ? -14.062 -1.062 6.684 1 95.44 500 ARG A C 1
ATOM 3865 O O . ARG A 1 500 ? -15.062 -0.704 6.051 1 95.44 500 ARG A O 1
ATOM 3872 N N . GLU A 1 501 ? -14.016 -1.221 7.969 1 97.25 501 GLU A N 1
ATOM 3873 C CA . GLU A 1 501 ? -15.188 -0.908 8.781 1 97.25 501 GLU A CA 1
ATOM 3874 C C . GLU A 1 501 ? -15.594 0.553 8.617 1 97.25 501 GLU A C 1
ATOM 3876 O O . GLU A 1 501 ? -16.781 0.865 8.531 1 97.25 501 GLU A O 1
ATOM 3881 N N . PHE A 1 502 ? -14.664 1.437 8.625 1 98.44 502 PHE A N 1
ATOM 3882 C CA . PHE A 1 502 ? -14.93 2.863 8.477 1 98.44 502 PHE A CA 1
ATOM 3883 C C . PHE A 1 502 ? -15.586 3.156 7.133 1 98.44 502 PHE A C 1
ATOM 3885 O O . PHE A 1 502 ? -16.578 3.883 7.07 1 98.44 502 PHE A O 1
ATOM 3892 N N . LEU A 1 503 ? -15.047 2.586 6.07 1 98 503 LEU A N 1
ATOM 3893 C CA . LEU A 1 503 ? -15.594 2.764 4.73 1 98 503 LEU A CA 1
ATOM 3894 C C . LEU A 1 503 ? -17.016 2.207 4.648 1 98 503 LEU A C 1
ATOM 3896 O O . LEU A 1 503 ? -17.891 2.816 4.031 1 98 503 LEU A O 1
ATOM 3900 N N . GLN A 1 504 ? -17.234 1.055 5.254 1 97.12 504 GLN A N 1
ATOM 3901 C CA . GLN A 1 504 ? -18.562 0.467 5.285 1 97.12 504 GLN A CA 1
ATOM 3902 C C . GLN A 1 504 ? -19.547 1.367 6.035 1 97.12 504 GLN A C 1
ATOM 3904 O O . GLN A 1 504 ? -20.703 1.489 5.641 1 97.12 504 GLN A O 1
ATOM 3909 N N . SER A 1 505 ? -19.062 1.968 7.133 1 98.25 505 SER A N 1
ATOM 3910 C CA . SER A 1 505 ? -19.906 2.883 7.898 1 98.25 505 SER A CA 1
ATOM 3911 C C . SER A 1 505 ? -20.328 4.086 7.062 1 98.25 505 SER A C 1
ATOM 3913 O O . SER A 1 505 ? -21.469 4.523 7.125 1 98.25 505 SER A O 1
ATOM 3915 N N . MET A 1 506 ? -19.438 4.652 6.309 1 98.31 506 MET A N 1
ATOM 3916 C CA . MET A 1 506 ? -19.75 5.762 5.418 1 98.31 506 MET A CA 1
ATOM 3917 C C . MET A 1 506 ? -20.812 5.352 4.395 1 98.31 506 MET A C 1
ATOM 3919 O O . MET A 1 506 ? -21.734 6.117 4.105 1 98.31 506 MET A O 1
ATOM 3923 N N . GLU A 1 507 ? -20.594 4.141 3.855 1 96.81 507 GLU A N 1
ATOM 3924 C CA . GLU A 1 507 ? -21.516 3.619 2.859 1 96.81 507 GLU A CA 1
ATOM 3925 C C . GLU A 1 507 ? -22.906 3.393 3.459 1 96.81 507 GLU A C 1
ATOM 3927 O O . GLU A 1 507 ? -23.906 3.822 2.893 1 96.81 507 GLU A O 1
ATOM 3932 N N . GLN A 1 508 ? -23 2.809 4.617 1 97.12 508 GLN A N 1
ATOM 3933 C CA . GLN A 1 508 ? -24.266 2.4 5.238 1 97.12 508 GLN A CA 1
ATOM 3934 C C . GLN A 1 508 ? -25.031 3.605 5.773 1 97.12 508 GLN A C 1
ATOM 3936 O O . GLN A 1 508 ? -26.25 3.582 5.852 1 97.12 508 GLN A O 1
ATOM 3941 N N . THR A 1 509 ? -24.234 4.594 6.195 1 97.62 509 THR A N 1
ATOM 3942 C CA . THR A 1 509 ? -24.891 5.785 6.727 1 97.62 509 THR A CA 1
ATOM 3943 C C . THR A 1 509 ? -25.641 6.527 5.621 1 97.62 509 THR A C 1
ATOM 3945 O O . THR A 1 509 ? -26.703 7.109 5.867 1 97.62 509 THR A O 1
ATOM 3948 N N . GLY A 1 510 ? -25.219 6.539 4.367 1 97.12 510 GLY A N 1
ATOM 3949 C CA . GLY A 1 510 ? -25.891 7.207 3.271 1 97.12 510 GLY A CA 1
ATOM 3950 C C . GLY A 1 510 ? -25.031 7.387 2.045 1 97.12 510 GLY A C 1
ATOM 3951 O O . GLY A 1 510 ? -25.078 8.43 1.392 1 97.12 510 GLY A O 1
ATOM 3952 N N . HIS A 1 511 ? -24.188 6.457 1.815 1 96.38 511 HIS A N 1
ATOM 3953 C CA . HIS A 1 511 ? -23.297 6.543 0.664 1 96.38 511 HIS A CA 1
ATOM 3954 C C . HIS A 1 511 ? -22.5 7.848 0.67 1 96.38 511 HIS A C 1
ATOM 3956 O O . HIS A 1 511 ? -22.5 8.578 -0.324 1 96.38 511 HIS A O 1
ATOM 3962 N N . ILE A 1 512 ? -21.844 8.148 1.75 1 98.31 512 ILE A N 1
ATOM 3963 C CA . ILE A 1 512 ? -21.141 9.406 1.983 1 98.31 512 ILE A CA 1
ATOM 3964 C C . ILE A 1 512 ? -19.922 9.5 1.068 1 98.31 512 ILE A C 1
ATOM 3966 O O . ILE A 1 512 ? -19.141 8.562 0.989 1 98.31 512 ILE A O 1
ATOM 3970 N N . ASP A 1 513 ? -19.734 10.648 0.417 1 98 513 ASP A N 1
ATOM 3971 C CA . ASP A 1 513 ? -18.609 10.898 -0.478 1 98 513 ASP A CA 1
ATOM 3972 C C . ASP A 1 513 ? -17.438 11.516 0.277 1 98 513 ASP A C 1
ATOM 3974 O O . ASP A 1 513 ? -16.281 11.141 0.05 1 98 513 ASP A O 1
ATOM 3978 N N . VAL A 1 514 ? -17.734 12.461 1.091 1 98.5 514 VAL A N 1
ATOM 3979 C CA . VAL A 1 514 ? -16.734 13.258 1.781 1 98.5 514 VAL A CA 1
ATOM 3980 C C . VAL A 1 514 ? -17.234 13.625 3.176 1 98.5 514 VAL A C 1
ATOM 3982 O O . VAL A 1 514 ? -18.438 13.586 3.441 1 98.5 514 VAL A O 1
ATOM 3985 N N . LEU A 1 515 ? -16.281 13.922 4.051 1 98.94 515 LEU A N 1
ATOM 3986 C CA . LEU A 1 515 ? -16.625 14.297 5.418 1 98.94 515 LEU A CA 1
ATOM 3987 C C . LEU A 1 515 ? -16.172 15.727 5.715 1 98.94 515 LEU A C 1
ATOM 3989 O O . LEU A 1 515 ? -15.164 16.188 5.184 1 98.94 515 LEU A O 1
ATOM 3993 N N . ILE A 1 516 ? -16.922 16.422 6.547 1 98.94 516 ILE A N 1
ATOM 3994 C CA . ILE A 1 516 ? -16.531 17.672 7.195 1 98.94 516 ILE A CA 1
ATOM 3995 C C . ILE A 1 516 ? -16.406 17.453 8.703 1 98.94 516 ILE A C 1
ATOM 3997 O O . ILE A 1 516 ? -17.344 16.969 9.344 1 98.94 516 ILE A O 1
ATOM 4001 N N . CYS A 1 517 ? -15.281 17.781 9.25 1 98.94 517 CYS A N 1
ATOM 4002 C CA . CYS A 1 517 ? -15.055 17.5 10.664 1 98.94 517 CYS A CA 1
ATOM 4003 C C . CYS A 1 517 ? -13.977 18.422 11.234 1 98.94 517 CYS A C 1
ATOM 4005 O O . CYS A 1 517 ? -13.43 19.266 10.516 1 98.94 517 CYS A O 1
ATOM 4007 N N . PRO A 1 518 ? -13.727 18.406 12.508 1 98.81 518 PRO A N 1
ATOM 4008 C CA . PRO A 1 518 ? -12.703 19.266 13.109 1 98.81 518 PRO A CA 1
ATOM 4009 C C . PRO A 1 518 ? -11.281 18.844 12.727 1 98.81 518 PRO A C 1
ATOM 4011 O O . PRO A 1 518 ? -11.016 17.656 12.547 1 98.81 518 PRO A O 1
ATOM 4014 N N . VAL A 1 519 ? -10.359 19.766 12.625 1 98.81 519 VAL A N 1
ATOM 4015 C CA . VAL A 1 519 ? -8.938 19.469 12.5 1 98.81 519 VAL A CA 1
ATOM 4016 C C . VAL A 1 519 ? -8.359 19.125 13.875 1 98.81 519 VAL A C 1
ATOM 4018 O O . VAL A 1 519 ? -7.508 18.25 13.992 1 98.81 519 VAL A O 1
ATOM 4021 N N . TRP A 1 520 ? -8.773 19.844 14.82 1 98.25 520 TRP A N 1
ATOM 4022 C CA . TRP A 1 520 ? -8.328 19.766 16.203 1 98.25 520 TRP A CA 1
ATOM 4023 C C . TRP A 1 520 ? -9.484 20.078 17.156 1 98.25 520 TRP A C 1
ATOM 4025 O O . TRP A 1 520 ? -10.555 20.516 16.719 1 98.25 520 TRP A O 1
ATOM 4035 N N . ALA A 1 521 ? -9.312 19.859 18.453 1 98.31 521 ALA A N 1
ATOM 4036 C CA . ALA A 1 521 ? -10.414 20 19.406 1 98.31 521 ALA A CA 1
ATOM 4037 C C . ALA A 1 521 ? -10.633 21.469 19.781 1 98.31 521 ALA A C 1
ATOM 4039 O O . ALA A 1 521 ? -11.703 21.828 20.281 1 98.31 521 ALA A O 1
ATOM 4040 N N . TYR A 1 522 ? -9.688 22.297 19.641 1 98.38 522 TYR A N 1
ATOM 4041 C CA . TYR A 1 522 ? -9.719 23.703 20.016 1 98.38 522 TYR A CA 1
ATOM 4042 C C . TYR A 1 522 ? -8.719 24.5 19.188 1 98.38 522 TYR A C 1
ATOM 4044 O O . TYR A 1 522 ? -7.895 23.922 18.469 1 98.38 522 TYR A O 1
ATOM 4052 N N . PRO A 1 523 ? -8.789 25.828 19.156 1 98.19 523 PRO A N 1
ATOM 4053 C CA . PRO A 1 523 ? -7.789 26.641 18.438 1 98.19 523 PRO A CA 1
ATOM 4054 C C . PRO A 1 523 ? -6.395 26.516 19.047 1 98.19 523 PRO A C 1
ATOM 4056 O O . PRO A 1 523 ? -6.207 25.797 20.031 1 98.19 523 PRO A O 1
ATOM 4059 N N . ALA A 1 524 ? -5.387 27.188 18.406 1 98.5 524 ALA A N 1
ATOM 4060 C CA . ALA A 1 524 ? -4.008 27.141 18.891 1 98.5 524 ALA A CA 1
ATOM 4061 C C . ALA A 1 524 ? -3.953 27.328 20.406 1 98.5 524 ALA A C 1
ATOM 4063 O O . ALA A 1 524 ? -4.594 28.219 20.953 1 98.5 524 ALA A O 1
ATOM 4064 N N . TYR A 1 525 ? -3.297 26.516 21.125 1 97.25 525 TYR A N 1
ATOM 4065 C CA . TYR A 1 525 ? -3.23 26.578 22.578 1 97.25 525 TYR A CA 1
ATOM 4066 C C . TYR A 1 525 ? -2.023 27.391 23.031 1 97.25 525 TYR A C 1
ATOM 4068 O O . TYR A 1 525 ? -1.103 27.641 22.25 1 97.25 525 TYR A O 1
ATOM 4076 N N . GLU A 1 526 ? -2.045 27.766 24.234 1 96.75 526 GLU A N 1
ATOM 4077 C CA . GLU A 1 526 ? -1.003 28.609 24.812 1 96.75 526 GLU A CA 1
ATOM 4078 C C . GLU A 1 526 ? 0.292 27.828 25.016 1 96.75 526 GLU A C 1
ATOM 4080 O O . GLU A 1 526 ? 0.265 26.609 25.188 1 96.75 526 GLU A O 1
ATOM 4085 N N . LYS A 1 527 ? 1.36 28.578 24.969 1 94.19 527 LYS A N 1
ATOM 4086 C CA . LYS A 1 527 ? 2.654 28 25.328 1 94.19 527 LYS A CA 1
ATOM 4087 C C . LYS A 1 527 ? 2.621 27.391 26.719 1 94.19 527 LYS A C 1
ATOM 4089 O O . LYS A 1 527 ? 1.926 27.906 27.609 1 94.19 527 LYS A O 1
ATOM 4094 N N . ASN A 1 528 ? 3.25 26.281 26.922 1 88 528 ASN A N 1
ATOM 4095 C CA . ASN A 1 528 ? 3.408 25.594 28.188 1 88 528 ASN A CA 1
ATOM 4096 C C . ASN A 1 528 ? 2.141 24.844 28.578 1 88 528 ASN A C 1
ATOM 4098 O O . ASN A 1 528 ? 1.978 24.453 29.734 1 88 528 ASN A O 1
ATOM 4102 N N . THR A 1 529 ? 1.186 24.734 27.703 1 94.12 529 THR A N 1
ATOM 4103 C CA . THR A 1 529 ? 0.062 23.844 27.938 1 94.12 529 THR A CA 1
ATOM 4104 C C . THR A 1 529 ? 0.553 22.422 28.203 1 94.12 529 THR A C 1
ATOM 4106 O O . THR A 1 529 ? 1.329 21.875 27.406 1 94.12 529 THR A O 1
ATOM 4109 N N . PRO A 1 530 ? 0.049 21.812 29.297 1 91.81 530 PRO A N 1
ATOM 4110 C CA . PRO A 1 530 ? 0.497 20.453 29.594 1 91.81 530 PRO A CA 1
ATOM 4111 C C . PRO A 1 530 ? 0.123 19.453 28.484 1 91.81 530 PRO A C 1
ATOM 4113 O O . PRO A 1 530 ? -0.939 19.594 27.875 1 91.81 530 PRO A O 1
ATOM 4116 N N . SER A 1 531 ? 0.923 18.438 28.328 1 91.88 531 SER A N 1
ATOM 4117 C CA . SER A 1 531 ? 0.771 17.453 27.266 1 91.88 531 SER A CA 1
ATOM 4118 C C . SER A 1 531 ? -0.527 16.672 27.406 1 91.88 531 SER A C 1
ATOM 4120 O O . SER A 1 531 ? -1.082 16.172 26.422 1 91.88 531 SER A O 1
ATOM 4122 N N . PHE A 1 532 ? -1.093 16.641 28.625 1 92.25 532 PHE A N 1
ATOM 4123 C CA . PHE A 1 532 ? -2.354 15.953 28.891 1 92.25 532 PHE A CA 1
ATOM 4124 C C . PHE A 1 532 ? -3.496 16.609 28.125 1 92.25 532 PHE A C 1
ATOM 4126 O O . PHE A 1 532 ? -4.555 16 27.938 1 92.25 532 PHE A O 1
ATOM 4133 N N . TYR A 1 533 ? -3.215 17.828 27.766 1 94.31 533 TYR A N 1
ATOM 4134 C CA . TYR A 1 533 ? -4.258 18.547 27.047 1 94.31 533 TYR A CA 1
ATOM 4135 C C . TYR A 1 533 ? -3.879 18.75 25.578 1 94.31 533 TYR A C 1
ATOM 4137 O O . TYR A 1 533 ? -4.75 18.859 24.719 1 94.31 533 TYR A O 1
ATOM 4145 N N . SER A 1 534 ? -2.582 18.781 25.281 1 95.06 534 SER A N 1
ATOM 4146 C CA . SER A 1 534 ? -2.148 19.109 23.922 1 95.06 534 SER A CA 1
ATOM 4147 C C . SER A 1 534 ? -2.053 17.859 23.062 1 95.06 534 SER A C 1
ATOM 4149 O O . SER A 1 534 ? -2.115 17.953 21.828 1 95.06 534 SER A O 1
ATOM 4151 N N . ASN A 1 535 ? -1.989 16.656 23.578 1 94.06 535 ASN A N 1
ATOM 4152 C CA . ASN A 1 535 ? -1.752 15.445 22.797 1 94.06 535 ASN A CA 1
ATOM 4153 C C . ASN A 1 535 ? -3.062 14.773 22.391 1 94.06 535 ASN A C 1
ATOM 4155 O O . ASN A 1 535 ? -3.211 14.336 21.25 1 94.06 535 ASN A O 1
ATOM 4159 N N . PRO A 1 536 ? -4.059 14.703 23.266 1 95.44 536 PRO A N 1
ATOM 4160 C CA . PRO A 1 536 ? -5.242 13.875 23.016 1 95.44 536 PRO A CA 1
ATOM 4161 C C . PRO A 1 536 ? -5.988 14.289 21.75 1 95.44 536 PRO A C 1
ATOM 4163 O O . PRO A 1 536 ? -6.484 13.422 21.016 1 95.44 536 PRO A O 1
ATOM 4166 N N . PRO A 1 537 ? -6.023 15.562 21.375 1 97.44 537 PRO A N 1
ATOM 4167 C CA . PRO A 1 537 ? -6.801 15.945 20.188 1 97.44 537 PRO A CA 1
ATOM 4168 C C . PRO A 1 537 ? -6.219 15.383 18.891 1 97.44 537 PRO A C 1
ATOM 4170 O O . PRO A 1 537 ? -6.836 15.508 17.828 1 97.44 537 PRO A O 1
ATOM 4173 N N . MET A 1 538 ? -5.102 14.727 18.922 1 96.44 538 MET A N 1
ATOM 4174 C CA . MET A 1 538 ? -4.434 14.203 17.734 1 96.44 538 MET A CA 1
ATOM 4175 C C . MET A 1 538 ? -5.32 13.203 17.016 1 96.44 538 MET A C 1
ATOM 4177 O O . MET A 1 538 ? -5.133 12.953 15.82 1 96.44 538 MET A O 1
ATOM 4181 N N . ILE A 1 539 ? -6.352 12.625 17.672 1 98 539 ILE A N 1
ATOM 4182 C CA . ILE A 1 539 ? -7.234 11.625 17.078 1 98 539 ILE A CA 1
ATOM 4183 C C . ILE A 1 539 ? -8.008 12.25 15.922 1 98 539 ILE A C 1
ATOM 4185 O O . ILE A 1 539 ? -8.352 11.562 14.961 1 98 539 ILE A O 1
ATOM 4189 N N . TYR A 1 540 ? -8.242 13.57 15.922 1 98.75 540 TYR A N 1
ATOM 4190 C CA . TYR A 1 540 ? -9.062 14.234 14.906 1 98.75 540 TYR A CA 1
ATOM 4191 C C . TYR A 1 540 ? -8.344 14.273 13.562 1 98.75 540 TYR A C 1
ATOM 4193 O O . TYR A 1 540 ? -8.984 14.367 12.516 1 98.75 540 TYR A O 1
ATOM 4201 N N . THR A 1 541 ? -7.039 14.203 13.531 1 98.56 541 THR A N 1
ATOM 4202 C CA . THR A 1 541 ? -6.27 14.148 12.297 1 98.56 541 THR A CA 1
ATOM 4203 C C . THR A 1 541 ? -5.688 12.75 12.086 1 98.56 541 THR A C 1
ATOM 4205 O O . THR A 1 541 ? -5.801 12.18 11 1 98.56 541 THR A O 1
ATOM 4208 N N . GLY A 1 542 ? -5.172 12.18 13.18 1 98.12 542 GLY A N 1
ATOM 4209 C CA . GLY A 1 542 ? -4.488 10.898 13.102 1 98.12 542 GLY A CA 1
ATOM 4210 C C . GLY A 1 542 ? -5.363 9.789 12.555 1 98.12 542 GLY A C 1
ATOM 4211 O O . GLY A 1 542 ? -4.871 8.859 11.914 1 98.12 542 GLY A O 1
ATOM 4212 N N . LEU A 1 543 ? -6.652 9.922 12.812 1 98.38 543 LEU A N 1
ATOM 4213 C CA . LEU A 1 543 ? -7.605 8.93 12.328 1 98.38 543 LEU A CA 1
ATOM 4214 C C . LEU A 1 543 ? -7.508 8.773 10.812 1 98.38 543 LEU A C 1
ATOM 4216 O O . LEU A 1 543 ? -7.48 7.648 10.305 1 98.38 543 LEU A O 1
ATOM 4220 N N . TYR A 1 544 ? -7.383 9.805 10.117 1 98.69 544 TYR A N 1
ATOM 4221 C CA . TYR A 1 544 ? -7.43 9.766 8.656 1 98.69 544 TYR A CA 1
ATOM 4222 C C . TYR A 1 544 ? -6.062 9.445 8.078 1 98.69 544 TYR A C 1
ATOM 4224 O O . TYR A 1 544 ? -5.953 9.047 6.914 1 98.69 544 TYR A O 1
ATOM 4232 N N . ASN A 1 545 ? -4.973 9.609 8.867 1 98 545 ASN A N 1
ATOM 4233 C CA . ASN A 1 545 ? -3.682 9.031 8.5 1 98 545 ASN A CA 1
ATOM 4234 C C . ASN A 1 545 ? -3.703 7.512 8.594 1 98 545 ASN A C 1
ATOM 4236 O O . ASN A 1 545 ? -3.203 6.824 7.699 1 98 545 ASN A O 1
ATOM 4240 N N . ALA A 1 546 ? -4.344 7.055 9.695 1 97.38 546 ALA A N 1
ATOM 4241 C CA . ALA A 1 546 ? -4.434 5.613 9.898 1 97.38 546 ALA A CA 1
ATOM 4242 C C . ALA A 1 546 ? -5.195 4.945 8.758 1 97.38 546 ALA A C 1
ATOM 4244 O O . ALA A 1 546 ? -4.914 3.797 8.406 1 97.38 546 ALA A O 1
ATOM 4245 N N . LEU A 1 547 ? -6.09 5.66 8.211 1 97.75 547 LEU A N 1
ATOM 4246 C CA . LEU A 1 547 ? -6.945 5.133 7.152 1 97.75 547 LEU A CA 1
ATOM 4247 C C . LEU A 1 547 ? -6.363 5.438 5.777 1 97.75 547 LEU A C 1
ATOM 4249 O O . LEU A 1 547 ? -6.84 4.918 4.766 1 97.75 547 LEU A O 1
ATOM 4253 N N . ASP A 1 548 ? -5.352 6.297 5.711 1 97.44 548 ASP A N 1
ATOM 4254 C CA . ASP A 1 548 ? -4.738 6.84 4.5 1 97.44 548 ASP A CA 1
ATOM 4255 C C . ASP A 1 548 ? -5.773 7.555 3.637 1 97.44 548 ASP A C 1
ATOM 4257 O O . ASP A 1 548 ? -5.805 7.375 2.418 1 97.44 548 ASP A O 1
ATOM 4261 N N . PHE A 1 549 ? -6.672 8.266 4.285 1 98.69 549 PHE A N 1
ATOM 4262 C CA . PHE A 1 549 ? -7.637 9.125 3.607 1 98.69 549 PHE A CA 1
ATOM 4263 C C . PHE A 1 549 ? -7.023 10.484 3.287 1 98.69 549 PHE A C 1
ATOM 4265 O O . PHE A 1 549 ? -6.285 11.047 4.098 1 98.69 549 PHE A O 1
ATOM 4272 N N . PRO A 1 550 ? -7.277 10.977 2.053 1 98.81 550 PRO A N 1
ATOM 4273 C CA . PRO A 1 550 ? -6.922 12.383 1.857 1 98.81 550 PRO A CA 1
ATOM 4274 C C . PRO A 1 550 ? -7.742 13.328 2.732 1 98.81 550 PRO A C 1
ATOM 4276 O O . PRO A 1 550 ? -8.93 13.078 2.965 1 98.81 550 PRO A O 1
ATOM 4279 N N . ALA A 1 551 ? -7.062 14.328 3.242 1 98.94 551 ALA A N 1
ATOM 4280 C CA . ALA A 1 551 ? -7.703 15.273 4.148 1 98.94 551 ALA A CA 1
ATOM 4281 C C . ALA A 1 551 ? -7.039 16.641 4.07 1 98.94 551 ALA A C 1
ATOM 4283 O O . ALA A 1 551 ? -5.82 16.75 3.936 1 98.94 551 ALA A O 1
ATOM 4284 N N . GLY A 1 552 ? -7.867 17.688 4.109 1 98.88 552 GLY A N 1
ATOM 4285 C CA . GLY A 1 552 ? -7.336 19.031 4.055 1 98.88 552 GLY A CA 1
ATOM 4286 C C . GLY A 1 552 ? -7.961 19.969 5.078 1 98.88 552 GLY A C 1
ATOM 4287 O O . GLY A 1 552 ? -9.062 19.703 5.566 1 98.88 552 GLY A O 1
ATOM 4288 N N . SER A 1 553 ? -7.234 20.938 5.453 1 98.81 553 SER A N 1
ATOM 4289 C CA . SER A 1 553 ? -7.668 21.984 6.371 1 98.81 553 SER A CA 1
ATOM 4290 C C . SER A 1 553 ? -7.926 23.297 5.629 1 98.81 553 SER A C 1
ATOM 4292 O O . SER A 1 553 ? -7.102 23.734 4.82 1 98.81 553 SER A O 1
ATOM 4294 N N . VAL A 1 554 ? -9.055 23.906 5.887 1 98.38 554 VAL A N 1
ATOM 4295 C CA . VAL A 1 554 ? -9.406 25.188 5.281 1 98.38 554 VAL A CA 1
ATOM 4296 C C . VAL A 1 554 ? -9.805 26.188 6.371 1 98.38 554 VAL A C 1
ATOM 4298 O O . VAL A 1 554 ? -10.617 25.875 7.238 1 98.38 554 VAL A O 1
ATOM 4301 N N . PRO A 1 555 ? -9.203 27.328 6.348 1 97.62 555 PRO A N 1
ATOM 4302 C CA . PRO A 1 555 ? -9.57 28.328 7.34 1 97.62 555 PRO A CA 1
ATOM 4303 C C . PRO A 1 555 ? -11.031 28.781 7.211 1 97.62 555 PRO A C 1
ATOM 4305 O O . PRO A 1 555 ? -11.531 28.938 6.098 1 97.62 555 PRO A O 1
ATOM 4308 N N . LEU A 1 556 ? -11.641 28.938 8.297 1 97.25 556 LEU A N 1
ATOM 4309 C CA . LEU A 1 556 ? -13.031 29.359 8.305 1 97.25 556 LEU A CA 1
ATOM 4310 C C . LEU A 1 556 ? -13.336 30.219 9.531 1 97.25 556 LEU A C 1
ATOM 4312 O O . LEU A 1 556 ? -13.891 29.719 10.516 1 97.25 556 LEU A O 1
ATOM 4316 N N . GLY A 1 557 ? -13.008 31.453 9.469 1 95.19 557 GLY A N 1
ATOM 4317 C CA . GLY A 1 557 ? -13.312 32.406 10.516 1 95.19 557 GLY A CA 1
ATOM 4318 C C . GLY A 1 557 ? -12.273 32.438 11.625 1 95.19 557 GLY A C 1
ATOM 4319 O O . GLY A 1 557 ? -11.18 31.891 11.469 1 95.19 557 GLY A O 1
ATOM 4320 N N . GLN A 1 558 ? -12.617 33.188 12.742 1 97.62 558 GLN A N 1
ATOM 4321 C CA . GLN A 1 558 ? -11.805 33.344 13.938 1 97.62 558 GLN A CA 1
ATOM 4322 C C . GLN A 1 558 ? -12.641 33.156 15.203 1 97.62 558 GLN A C 1
ATOM 4324 O O . GLN A 1 558 ? -13.867 33.25 15.156 1 97.62 558 GLN A O 1
ATOM 4329 N N . VAL A 1 559 ? -11.961 32.938 16.266 1 98.56 559 VAL A N 1
ATOM 4330 C CA . VAL A 1 559 ? -12.641 32.812 17.562 1 98.56 559 VAL A CA 1
ATOM 4331 C C . VAL A 1 559 ? -13.289 34.156 17.906 1 98.56 559 VAL A C 1
ATOM 4333 O O . VAL A 1 559 ? -12.633 35.219 17.844 1 98.56 559 VAL A O 1
ATOM 4336 N N . THR A 1 560 ? -14.539 34.125 18.328 1 98.31 560 THR A N 1
ATOM 4337 C CA . THR A 1 560 ? -15.273 35.344 18.672 1 98.31 560 THR A CA 1
ATOM 4338 C C . THR A 1 560 ? -15.383 35.469 20.188 1 98.31 560 THR A C 1
ATOM 4340 O O . THR A 1 560 ? -15.055 34.562 20.938 1 98.31 560 THR A O 1
ATOM 4343 N N . ARG A 1 561 ? -15.82 36.656 20.547 1 98.12 561 ARG A N 1
ATOM 4344 C CA . ARG A 1 561 ? -16.078 36.875 21.969 1 98.12 561 ARG A CA 1
ATOM 4345 C C . ARG A 1 561 ? -17.188 36 22.484 1 98.12 561 ARG A C 1
ATOM 4347 O O . ARG A 1 561 ? -17.156 35.531 23.625 1 98.12 561 ARG A O 1
ATOM 4354 N N . GLU A 1 562 ? -18.141 35.781 21.656 1 98.25 562 GLU A N 1
ATOM 4355 C CA . GLU A 1 562 ? -19.25 34.875 22.016 1 98.25 562 GLU A CA 1
ATOM 4356 C C . GLU A 1 562 ? -18.75 33.469 22.25 1 98.25 562 GLU A C 1
ATOM 4358 O O . GLU A 1 562 ? -19.234 32.781 23.156 1 98.25 562 GLU A O 1
ATOM 4363 N N . ASP A 1 563 ? -17.844 33.031 21.422 1 98.5 563 ASP A N 1
ATOM 4364 C CA . ASP A 1 563 ? -17.234 31.719 21.609 1 98.5 563 ASP A CA 1
ATOM 4365 C C . ASP A 1 563 ? -16.578 31.594 23 1 98.5 563 ASP A C 1
ATOM 4367 O O . ASP A 1 563 ? -16.719 30.578 23.672 1 98.5 563 ASP A O 1
ATOM 4371 N N . VAL A 1 564 ? -15.852 32.625 23.359 1 98.31 564 VAL A N 1
ATOM 4372 C CA . VAL A 1 564 ? -15.125 32.656 24.625 1 98.31 564 VAL A CA 1
ATOM 4373 C C . VAL A 1 564 ? -16.109 32.625 25.781 1 98.31 564 VAL A C 1
ATOM 4375 O O . VAL A 1 564 ? -15.914 31.875 26.75 1 98.31 564 VAL A O 1
ATOM 4378 N N . GLU A 1 565 ? -17.188 33.375 25.656 1 98.25 565 GLU A N 1
ATOM 4379 C CA . GLU A 1 565 ? -18.203 33.406 26.719 1 98.25 565 GLU A CA 1
ATOM 4380 C C . GLU A 1 565 ? -18.906 32.062 26.844 1 98.25 565 GLU A C 1
ATOM 4382 O O . GLU A 1 565 ? -19.203 31.609 27.953 1 98.25 565 GLU A O 1
ATOM 4387 N N . GLN A 1 566 ? -19.234 31.531 25.766 1 98.44 566 GLN A N 1
ATOM 4388 C CA . GLN A 1 566 ? -19.875 30.219 25.797 1 98.44 566 GLN A CA 1
ATOM 4389 C C . GLN A 1 566 ? -18.969 29.172 26.438 1 98.44 566 GLN A C 1
ATOM 4391 O O . GLN A 1 566 ? -19.438 28.297 27.156 1 98.44 566 GLN A O 1
ATOM 4396 N N . SER A 1 567 ? -17.688 29.219 26.109 1 98.38 567 SER A N 1
ATOM 4397 C CA . SER A 1 567 ? -16.719 28.297 26.719 1 98.38 567 SER A CA 1
ATOM 4398 C C . SER A 1 567 ? -16.656 28.469 28.234 1 98.38 567 SER A C 1
ATOM 4400 O O . SER A 1 567 ? -16.547 27.484 28.969 1 98.38 567 SER A O 1
ATOM 4402 N N . LYS A 1 568 ? -16.766 29.672 28.672 1 97.81 568 LYS A N 1
ATOM 4403 C CA . LYS A 1 568 ? -16.766 29.953 30.094 1 97.81 568 LYS A CA 1
ATOM 4404 C C . LYS A 1 568 ? -17.984 29.328 30.781 1 97.81 568 LYS A C 1
ATOM 4406 O O . LYS A 1 568 ? -17.859 28.75 31.859 1 97.81 568 LYS A O 1
ATOM 4411 N N . GLU A 1 569 ? -19.094 29.469 30.172 1 98.06 569 GLU A N 1
ATOM 4412 C CA . GLU A 1 569 ? -20.312 28.906 30.719 1 98.06 569 GLU A CA 1
ATOM 4413 C C . GLU A 1 569 ? -20.25 27.375 30.766 1 98.06 569 GLU A C 1
ATOM 4415 O O . GLU A 1 569 ? -20.641 26.766 31.766 1 98.06 569 GLU A O 1
ATOM 4420 N N . LEU A 1 570 ? -19.766 26.875 29.719 1 97.81 570 LEU A N 1
ATOM 4421 C CA . LEU A 1 570 ? -19.656 25.422 29.656 1 97.81 570 LEU A CA 1
ATOM 4422 C C . LEU A 1 570 ? -18.641 24.906 30.656 1 97.81 570 LEU A C 1
ATOM 4424 O O . LEU A 1 570 ? -18.797 23.812 31.203 1 97.81 570 LEU A O 1
ATOM 4428 N N . ALA A 1 571 ? -17.531 25.641 30.828 1 97.81 571 ALA A N 1
ATOM 4429 C CA . ALA A 1 571 ? -16.531 25.266 31.828 1 97.81 571 ALA A CA 1
ATOM 4430 C C . ALA A 1 571 ? -17.172 25.125 33.219 1 97.81 571 ALA A C 1
ATOM 4432 O O . ALA A 1 571 ? -16.859 24.188 33.938 1 97.81 571 ALA A O 1
ATOM 4433 N N . LYS A 1 572 ? -18.078 26.016 33.531 1 97.38 572 LYS A N 1
ATOM 4434 C CA . LYS A 1 572 ? -18.797 25.969 34.812 1 97.38 572 LYS A CA 1
ATOM 4435 C C . LYS A 1 572 ? -19.672 24.734 34.906 1 97.38 572 LYS A C 1
ATOM 4437 O O . LYS A 1 572 ? -19.75 24.094 35.969 1 97.38 572 LYS A O 1
ATOM 4442 N N . GLU A 1 573 ? -20.281 24.406 33.844 1 97.19 573 GLU A N 1
ATOM 4443 C CA . GLU A 1 573 ? -21.156 23.234 33.812 1 97.19 573 GLU A CA 1
ATOM 4444 C C . GLU A 1 573 ? -20.344 21.953 34.031 1 97.19 573 GLU A C 1
ATOM 4446 O O . GLU A 1 573 ? -20.766 21.062 34.781 1 97.19 573 GLU A O 1
ATOM 4451 N N . HIS A 1 574 ? -19.266 21.844 33.312 1 96.44 574 HIS A N 1
ATOM 4452 C CA . HIS A 1 574 ? -18.422 20.672 33.469 1 96.44 574 HIS A CA 1
ATOM 4453 C C . HIS A 1 574 ? -17.812 20.609 34.844 1 96.44 574 HIS A C 1
ATOM 4455 O O . HIS A 1 574 ? -17.594 19.516 35.406 1 96.44 574 HIS A O 1
ATOM 4461 N N . GLY A 1 575 ? -17.5 21.75 35.344 1 94.94 575 GLY A N 1
ATOM 4462 C CA . GLY A 1 575 ? -17.031 21.797 36.719 1 94.94 575 GLY A CA 1
ATOM 4463 C C . GLY A 1 575 ? -18.047 21.234 37.719 1 94.94 575 GLY A C 1
ATOM 4464 O O . GLY A 1 575 ? -17.688 20.453 38.594 1 94.94 575 GLY A O 1
ATOM 4465 N N . LYS A 1 576 ? -19.281 21.562 37.562 1 96.38 576 LYS A N 1
ATOM 4466 C CA . LYS A 1 576 ? -20.359 21.062 38.406 1 96.38 576 LYS A CA 1
ATOM 4467 C C . LYS A 1 576 ? -20.5 19.547 38.25 1 96.38 576 LYS A C 1
ATOM 4469 O O . LYS A 1 576 ? -20.812 18.844 39.219 1 96.38 576 LYS A O 1
ATOM 4474 N N . ALA A 1 577 ? -20.25 19.141 37.125 1 94.88 577 ALA A N 1
ATOM 4475 C CA . ALA A 1 577 ? -20.375 17.703 36.844 1 94.88 577 ALA A CA 1
ATOM 4476 C C . ALA A 1 577 ? -19.109 16.953 37.219 1 94.88 577 ALA A C 1
ATOM 4478 O O . ALA A 1 577 ? -19 15.742 37 1 94.88 577 ALA A O 1
ATOM 4479 N N . LYS A 1 578 ? -18.094 17.594 37.688 1 93.56 578 LYS A N 1
ATOM 4480 C CA . LYS A 1 578 ? -16.812 17.031 38.156 1 93.56 578 LYS A CA 1
ATOM 4481 C C . LYS A 1 578 ? -16.016 16.453 36.969 1 93.56 578 LYS A C 1
ATOM 4483 O O . LYS A 1 578 ? -15.32 15.453 37.156 1 93.56 578 LYS A O 1
ATOM 4488 N N . ASP A 1 579 ? -16.312 16.969 35.812 1 95.31 579 ASP A N 1
ATOM 4489 C CA . ASP A 1 579 ? -15.484 16.688 34.656 1 95.31 579 ASP A CA 1
ATOM 4490 C C . ASP A 1 579 ? -14.312 17.656 34.562 1 95.31 579 ASP A C 1
ATOM 4492 O O . ASP A 1 579 ? -14.367 18.641 33.812 1 95.31 579 ASP A O 1
ATOM 4496 N N . ARG A 1 580 ? -13.211 17.359 35.188 1 94.56 580 ARG A N 1
ATOM 4497 C CA . ARG A 1 580 ? -12.07 18.25 35.344 1 94.56 580 ARG A CA 1
ATOM 4498 C C . ARG A 1 580 ? -11.367 18.484 34 1 94.56 580 ARG A C 1
ATOM 4500 O O . ARG A 1 580 ? -10.852 19.578 33.75 1 94.56 580 ARG A O 1
ATOM 4507 N N . TYR A 1 581 ? -11.297 17.469 33.219 1 96.69 581 TYR A N 1
ATOM 4508 C CA . TYR A 1 581 ? -10.594 17.562 31.938 1 96.69 581 TYR A CA 1
ATOM 4509 C C . TYR A 1 581 ? -11.227 18.641 31.062 1 96.69 581 TYR A C 1
ATOM 4511 O O . TYR A 1 581 ? -10.539 19.562 30.609 1 96.69 581 TYR A O 1
ATOM 4519 N N . HIS A 1 582 ? -12.523 18.562 30.859 1 97.31 582 HIS A N 1
ATOM 4520 C CA . HIS A 1 582 ? -13.18 19.5 29.953 1 97.31 582 HIS A CA 1
ATOM 4521 C C . HIS A 1 582 ? -13.375 20.859 30.609 1 97.31 582 HIS A C 1
ATOM 4523 O O . HIS A 1 582 ? -13.414 21.891 29.922 1 97.31 582 HIS A O 1
ATOM 4529 N N . GLU A 1 583 ? -13.5 20.844 31.969 1 97.31 583 GLU A N 1
ATOM 4530 C CA . GLU A 1 583 ? -13.484 22.141 32.656 1 97.31 583 GLU A CA 1
ATOM 4531 C C . GLU A 1 583 ? -12.219 22.922 32.312 1 97.31 583 GLU A C 1
ATOM 4533 O O . GLU A 1 583 ? -12.281 24.109 31.984 1 97.31 583 GLU A O 1
ATOM 4538 N N . HIS A 1 584 ? -11.125 22.266 32.375 1 96.38 584 HIS A N 1
ATOM 4539 C CA . HIS A 1 584 ? -9.836 22.891 32.125 1 96.38 584 HIS A CA 1
ATOM 4540 C C . HIS A 1 584 ? -9.719 23.281 30.641 1 96.38 584 HIS A C 1
ATOM 4542 O O . HIS A 1 584 ? -9.289 24.391 30.312 1 96.38 584 HIS A O 1
ATOM 4548 N N . LEU A 1 585 ? -10.039 22.344 29.781 1 96.56 585 LEU A N 1
ATOM 4549 C CA . LEU A 1 585 ? -9.961 22.578 28.344 1 96.56 585 LEU A CA 1
ATOM 4550 C C . LEU A 1 585 ? -10.758 23.812 27.938 1 96.56 585 LEU A C 1
ATOM 4552 O O . LEU A 1 585 ? -10.289 24.625 27.141 1 96.56 585 LEU A O 1
ATOM 4556 N N . LEU A 1 586 ? -11.93 23.969 28.484 1 97.88 586 LEU A N 1
ATOM 4557 C CA . LEU A 1 586 ? -12.797 25.094 28.172 1 97.88 586 LEU A CA 1
ATOM 4558 C C . LEU A 1 586 ? -12.266 26.375 28.812 1 97.88 586 LEU A C 1
ATOM 4560 O O . LEU A 1 586 ? -12.383 27.453 28.219 1 97.88 586 LEU A O 1
ATOM 4564 N N . THR A 1 587 ? -11.703 26.281 29.953 1 96.94 587 THR A N 1
ATOM 4565 C CA . THR A 1 587 ? -11.109 27.438 30.625 1 96.94 587 THR A CA 1
ATOM 4566 C C . THR A 1 587 ? -9.938 27.984 29.812 1 96.94 587 THR A C 1
ATOM 4568 O O . THR A 1 587 ? -9.734 29.188 29.75 1 96.94 587 THR A O 1
ATOM 4571 N N . MET A 1 588 ? -9.195 27.125 29.188 1 95.62 588 MET A N 1
ATOM 4572 C CA . MET A 1 588 ? -8.047 27.5 28.375 1 95.62 588 MET A CA 1
ATOM 4573 C C . MET A 1 588 ? -8.477 28.375 27.203 1 95.62 588 MET A C 1
ATOM 4575 O O . MET A 1 588 ? -7.645 29.062 26.594 1 95.62 588 MET A O 1
ATOM 4579 N N . GLN A 1 589 ? -9.766 28.453 26.891 1 97.25 589 GLN A N 1
ATOM 4580 C CA . GLN A 1 589 ? -10.258 29.188 25.734 1 97.25 589 GLN A CA 1
ATOM 4581 C C . GLN A 1 589 ? -10.398 30.672 26.062 1 97.25 589 GLN A C 1
ATOM 4583 O O . GLN A 1 589 ? -10.641 31.484 25.172 1 97.25 589 GLN A O 1
ATOM 4588 N N . SER A 1 590 ? -10.172 31.078 27.266 1 96.12 590 SER A N 1
ATOM 4589 C CA . SER A 1 590 ? -10.359 32.469 27.688 1 96.12 590 SER A CA 1
ATOM 4590 C C . SER A 1 590 ? -9.453 33.406 26.906 1 96.12 590 SER A C 1
ATOM 4592 O O . SER A 1 590 ? -9.797 34.594 26.719 1 96.12 590 SER A O 1
ATOM 4594 N N . GLU A 1 591 ? -8.32 32.969 26.391 1 94.31 591 GLU A N 1
ATOM 4595 C CA . GLU A 1 591 ? -7.363 33.812 25.703 1 94.31 591 GLU A CA 1
ATOM 4596 C C . GLU A 1 591 ? -7.328 33.5 24.203 1 94.31 591 GLU A C 1
ATOM 4598 O O . GLU A 1 591 ? -6.359 33.844 23.516 1 94.31 591 GLU A O 1
ATOM 4603 N N . SER A 1 592 ? -8.336 32.875 23.734 1 97.44 592 SER A N 1
ATOM 4604 C CA . SER A 1 592 ? -8.289 32.375 22.375 1 97.44 592 SER A CA 1
ATOM 4605 C C . SER A 1 592 ? -8.898 33.375 21.391 1 97.44 592 SER A C 1
ATOM 4607 O O . SER A 1 592 ? -8.883 33.125 20.172 1 97.44 592 SER A O 1
ATOM 4609 N N . PHE A 1 593 ? -9.414 34.5 21.859 1 97.62 593 PHE A N 1
ATOM 4610 C CA . PHE A 1 593 ? -10.102 35.469 21 1 97.62 593 PHE A CA 1
ATOM 4611 C C . PHE A 1 593 ? -9.219 35.875 19.828 1 97.62 593 PHE A C 1
ATOM 4613 O O . PHE A 1 593 ? -8.039 36.188 20.016 1 97.62 593 PHE A O 1
ATOM 4620 N N . GLY A 1 594 ? -9.758 35.812 18.641 1 97.5 594 GLY A N 1
ATOM 4621 C CA . GLY A 1 594 ? -9.07 36.312 17.453 1 97.5 594 GLY A CA 1
ATOM 4622 C C . GLY A 1 594 ? -8.242 35.25 16.766 1 97.5 594 GLY A C 1
ATOM 4623 O O . GLY A 1 594 ? -7.812 35.406 15.625 1 97.5 594 GLY A O 1
ATOM 4624 N N . LEU A 1 595 ? -8.039 34.062 17.359 1 98.38 595 LEU A N 1
ATOM 4625 C CA . LEU A 1 595 ? -7.262 33 16.75 1 98.38 595 LEU A CA 1
ATOM 4626 C C . LEU A 1 595 ? -8.008 32.406 15.57 1 98.38 595 LEU A C 1
ATOM 4628 O O . LEU A 1 595 ? -9.234 32.344 15.562 1 98.38 595 LEU A O 1
ATOM 4632 N N . PRO A 1 596 ? -7.27 31.938 14.586 1 98.19 596 PRO A N 1
ATOM 4633 C CA . PRO A 1 596 ? -7.898 31.328 13.406 1 98.19 596 PRO A CA 1
ATOM 4634 C C . PRO A 1 596 ? -8.641 30.031 13.734 1 98.19 596 PRO A C 1
ATOM 4636 O O . PRO A 1 596 ? -8.227 29.297 14.625 1 98.19 596 PRO A O 1
ATOM 4639 N N . LEU A 1 597 ? -9.711 29.828 13.031 1 98.31 597 LEU A N 1
ATOM 4640 C CA . LEU A 1 597 ? -10.422 28.562 13.031 1 98.31 597 LEU A CA 1
ATOM 4641 C C . LEU A 1 597 ? -10.344 27.891 11.664 1 98.31 597 LEU A C 1
ATOM 4643 O O . LEU A 1 597 ? -10.148 28.562 10.648 1 98.31 597 LEU A O 1
ATOM 4647 N N . ALA A 1 598 ? -10.43 26.578 11.641 1 98.5 598 ALA A N 1
ATOM 4648 C CA . ALA A 1 598 ? -10.375 25.812 10.398 1 98.5 598 ALA A CA 1
ATOM 4649 C C . ALA A 1 598 ? -11.289 24.594 10.461 1 98.5 598 ALA A C 1
ATOM 4651 O O . ALA A 1 598 ? -11.664 24.141 11.555 1 98.5 598 ALA A O 1
ATOM 4652 N N . VAL A 1 599 ? -11.688 24.109 9.375 1 98.75 599 VAL A N 1
ATOM 4653 C CA . VAL A 1 599 ? -12.406 22.844 9.273 1 98.75 599 VAL A CA 1
ATOM 4654 C C . VAL A 1 599 ? -11.617 21.875 8.391 1 98.75 599 VAL A C 1
ATOM 4656 O O . VAL A 1 599 ? -10.789 22.297 7.582 1 98.75 599 VAL A O 1
ATOM 4659 N N . GLN A 1 600 ? -11.867 20.625 8.641 1 98.94 600 GLN A N 1
ATOM 4660 C CA . GLN A 1 600 ? -11.211 19.547 7.906 1 98.94 600 GLN A CA 1
ATOM 4661 C C . GLN A 1 600 ? -12.18 18.891 6.922 1 98.94 600 GLN A C 1
ATOM 4663 O O . GLN A 1 600 ? -13.344 18.656 7.254 1 98.94 600 GLN A O 1
ATOM 4668 N N . VAL A 1 601 ? -11.734 18.734 5.703 1 98.94 601 VAL A N 1
ATOM 4669 C CA . VAL A 1 601 ? -12.453 17.969 4.688 1 98.94 601 VAL A CA 1
ATOM 4670 C C . VAL A 1 601 ? -11.719 16.656 4.414 1 98.94 601 VAL A C 1
ATOM 4672 O O . VAL A 1 601 ? -10.508 16.656 4.184 1 98.94 601 VAL A O 1
ATOM 4675 N N . VAL A 1 602 ? -12.461 15.523 4.48 1 98.94 602 VAL A N 1
ATOM 4676 C CA . VAL A 1 602 ? -11.844 14.211 4.363 1 98.94 602 VAL A CA 1
ATOM 4677 C C . VAL A 1 602 ? -12.562 13.398 3.281 1 98.94 602 VAL A C 1
ATOM 4679 O O . VAL A 1 602 ? -13.789 13.414 3.195 1 98.94 602 VAL A O 1
ATOM 4682 N N . GLY A 1 603 ? -11.836 12.812 2.398 1 98.75 603 GLY A N 1
ATOM 4683 C CA . GLY A 1 603 ? -12.414 11.945 1.379 1 98.75 603 GLY A CA 1
ATOM 4684 C C . GLY A 1 603 ? -11.883 10.531 1.425 1 98.75 603 GLY A C 1
ATOM 4685 O O . GLY A 1 603 ? -11.016 10.211 2.24 1 98.75 603 GLY A O 1
ATOM 4686 N N . LYS A 1 604 ? -12.469 9.633 0.652 1 98.25 604 LYS A N 1
ATOM 4687 C CA . LYS A 1 604 ? -12 8.258 0.515 1 98.25 604 LYS A CA 1
ATOM 4688 C C . LYS A 1 604 ? -10.633 8.211 -0.174 1 98.25 604 LYS A C 1
ATOM 4690 O O . LYS A 1 604 ? -10.219 9.188 -0.794 1 98.25 604 LYS A O 1
ATOM 4695 N N . PRO A 1 605 ? -9.898 7.078 -0.018 1 97.81 605 PRO A N 1
ATOM 4696 C CA . PRO A 1 605 ? -8.609 6.965 -0.703 1 97.81 605 PRO A CA 1
ATOM 4697 C C . PRO A 1 605 ? -8.711 7.223 -2.205 1 97.81 605 PRO A C 1
ATOM 4699 O O . PRO A 1 605 ? -9.68 6.797 -2.842 1 97.81 605 PRO A O 1
ATOM 4702 N N . TYR A 1 606 ? -7.789 8.062 -2.721 1 97.88 606 TYR A N 1
ATOM 4703 C CA . TYR A 1 606 ? -7.613 8.352 -4.141 1 97.88 606 TYR A CA 1
ATOM 4704 C C . TYR A 1 606 ? -8.688 9.305 -4.641 1 97.88 606 TYR A C 1
ATOM 4706 O O . TYR A 1 606 ? -8.828 9.523 -5.848 1 97.88 606 TYR A O 1
ATOM 4714 N N . GLN A 1 607 ? -9.484 9.82 -3.711 1 97.94 607 GLN A N 1
ATOM 4715 C CA . GLN A 1 607 ? -10.438 10.867 -4.055 1 97.94 607 GLN A CA 1
ATOM 4716 C C . GLN A 1 607 ? -9.93 12.234 -3.619 1 97.94 607 GLN A C 1
ATOM 4718 O O . GLN A 1 607 ? -10.672 13.008 -3.006 1 97.94 607 GLN A O 1
ATOM 4723 N N . ASP A 1 608 ? -8.703 12.406 -3.887 1 98.81 608 ASP A N 1
ATOM 4724 C CA . ASP A 1 608 ? -8 13.617 -3.463 1 98.81 608 ASP A CA 1
ATOM 4725 C C . ASP A 1 608 ? -8.641 14.867 -4.07 1 98.81 608 ASP A C 1
ATOM 4727 O O . ASP A 1 608 ? -8.867 15.852 -3.371 1 98.81 608 ASP A O 1
ATOM 4731 N N . GLU A 1 609 ? -8.961 14.812 -5.34 1 98.75 609 GLU A N 1
ATOM 4732 C CA . GLU A 1 609 ? -9.5 15.969 -6.062 1 98.75 609 GLU A CA 1
ATOM 4733 C C . GLU A 1 609 ? -10.891 16.328 -5.551 1 98.75 609 GLU A C 1
ATOM 4735 O O . GLU A 1 609 ? -11.266 17.5 -5.543 1 98.75 609 GLU A O 1
ATOM 4740 N N . MET A 1 610 ? -11.625 15.367 -5.09 1 98.38 610 MET A N 1
ATOM 4741 C CA . MET A 1 610 ? -12.938 15.633 -4.508 1 98.38 610 MET A CA 1
ATOM 4742 C C . MET A 1 610 ? -12.805 16.422 -3.213 1 98.38 610 MET A C 1
ATOM 4744 O O . MET A 1 610 ? -13.617 17.312 -2.941 1 98.38 610 MET A O 1
ATOM 4748 N N . VAL A 1 611 ? -11.812 16.062 -2.416 1 98.81 611 VAL A N 1
ATOM 4749 C CA . VAL A 1 611 ? -11.547 16.781 -1.175 1 98.81 611 VAL A CA 1
ATOM 4750 C C . VAL A 1 611 ? -11.172 18.234 -1.488 1 98.81 611 VAL A C 1
ATOM 4752 O O . VAL A 1 611 ? -11.703 19.156 -0.877 1 98.81 611 VAL A O 1
ATOM 4755 N N . LEU A 1 612 ? -10.289 18.375 -2.445 1 98.88 612 LEU A N 1
ATOM 4756 C CA . LEU A 1 612 ? -9.859 19.719 -2.846 1 98.88 612 LEU A CA 1
ATOM 4757 C C . LEU A 1 612 ? -11.039 20.531 -3.377 1 98.88 612 LEU A C 1
ATOM 4759 O O . LEU A 1 612 ? -11.133 21.734 -3.127 1 98.88 612 LEU A O 1
ATOM 4763 N N . ARG A 1 613 ? -11.914 19.859 -4.121 1 98.62 613 ARG A N 1
ATOM 4764 C CA . ARG A 1 613 ? -13.125 20.5 -4.629 1 98.62 613 ARG A CA 1
ATOM 4765 C C . ARG A 1 613 ? -13.945 21.094 -3.49 1 98.62 613 ARG A C 1
ATOM 4767 O O . ARG A 1 613 ? -14.312 22.266 -3.523 1 98.62 613 ARG A O 1
ATOM 4774 N N . LEU A 1 614 ? -14.211 20.266 -2.525 1 98.62 614 LEU A N 1
ATOM 4775 C CA . LEU A 1 614 ? -15.062 20.719 -1.433 1 98.62 614 LEU A CA 1
ATOM 4776 C C . LEU A 1 614 ? -14.359 21.781 -0.595 1 98.62 614 LEU A C 1
ATOM 4778 O O . LEU A 1 614 ? -15 22.719 -0.112 1 98.62 614 LEU A O 1
ATOM 4782 N N . MET A 1 615 ? -13.078 21.641 -0.334 1 98.75 615 MET A N 1
ATOM 4783 C CA . MET A 1 615 ? -12.305 22.672 0.346 1 98.75 615 MET A CA 1
ATOM 4784 C C . MET A 1 615 ? -12.461 24.016 -0.353 1 98.75 615 MET A C 1
ATOM 4786 O O . MET A 1 615 ? -12.664 25.047 0.302 1 98.75 615 MET A O 1
ATOM 4790 N N . HIS A 1 616 ? -12.344 23.984 -1.655 1 98.38 616 HIS A N 1
ATOM 4791 C CA . HIS A 1 616 ? -12.445 25.203 -2.453 1 98.38 616 HIS A CA 1
ATOM 4792 C C . HIS A 1 616 ? -13.828 25.828 -2.326 1 98.38 616 HIS A C 1
ATOM 4794 O O . HIS A 1 616 ? -13.953 27.047 -2.164 1 98.38 616 HIS A O 1
ATOM 4800 N N . GLU A 1 617 ? -14.859 25 -2.396 1 97.5 617 GLU A N 1
ATOM 4801 C CA . GLU A 1 617 ? -16.234 25.484 -2.258 1 97.5 617 GLU A CA 1
ATOM 4802 C C . GLU A 1 617 ? -16.453 26.141 -0.898 1 97.5 617 GLU A C 1
ATOM 4804 O O . GLU A 1 617 ? -17.125 27.172 -0.802 1 97.5 617 GLU A O 1
ATOM 4809 N N . ILE A 1 618 ? -15.891 25.562 0.122 1 98.31 618 ILE A N 1
ATOM 4810 C CA . ILE A 1 618 ? -16.031 26.109 1.468 1 98.31 618 ILE A CA 1
ATOM 4811 C C . ILE A 1 618 ? -15.305 27.453 1.557 1 98.31 618 ILE A C 1
ATOM 4813 O O . ILE A 1 618 ? -15.836 28.422 2.113 1 98.31 618 ILE A O 1
ATOM 4817 N N . GLN A 1 619 ? -14.086 27.484 1.027 1 97.31 619 GLN A N 1
ATOM 4818 C CA . GLN A 1 619 ? -13.32 28.719 1.075 1 97.31 619 GLN A CA 1
ATOM 4819 C C . GLN A 1 619 ? -14.047 29.844 0.348 1 97.31 619 GLN A C 1
ATOM 4821 O O . GLN A 1 619 ? -14.141 30.969 0.857 1 97.31 619 GLN A O 1
ATOM 4826 N N . ILE A 1 620 ? -14.633 29.578 -0.824 1 95.25 620 ILE A N 1
ATOM 4827 C CA . ILE A 1 620 ? -15.352 30.562 -1.609 1 95.25 620 ILE A CA 1
ATOM 4828 C C . ILE A 1 620 ? -16.625 31 -0.87 1 95.25 620 ILE A C 1
ATOM 4830 O O . ILE A 1 620 ? -16.938 32.188 -0.814 1 95.25 620 ILE A O 1
ATOM 4834 N N . GLY A 1 621 ? -17.266 30.016 -0.367 1 93.62 621 GLY A N 1
ATOM 4835 C CA . GLY A 1 621 ? -18.484 30.312 0.372 1 93.62 621 GLY A CA 1
ATOM 4836 C C . GLY A 1 621 ? -18.234 31.172 1.602 1 93.62 621 GLY A C 1
ATOM 4837 O O . GLY A 1 621 ? -19.109 31.953 2.004 1 93.62 621 GLY A O 1
ATOM 4838 N N . SER A 1 622 ? -17.109 31 2.211 1 89.56 622 SER A N 1
ATOM 4839 C CA . SER A 1 622 ? -16.766 31.766 3.406 1 89.56 622 SER A CA 1
ATOM 4840 C C . SER A 1 622 ? -16.469 33.219 3.066 1 89.56 622 SER A C 1
ATOM 4842 O O . SER A 1 622 ? -16.656 34.125 3.9 1 89.56 622 SER A O 1
ATOM 4844 N N . GLU A 1 623 ? -15.891 33.5 1.977 1 81 623 GLU A N 1
ATOM 4845 C CA . GLU A 1 623 ? -15.57 34.844 1.543 1 81 623 GLU A CA 1
ATOM 4846 C C . GLU A 1 623 ? -16.812 35.594 1.089 1 81 623 GLU A C 1
ATOM 4848 O O . GLU A 1 623 ? -16.922 36.812 1.265 1 81 623 GLU A O 1
ATOM 4853 N N . LEU A 1 624 ? -17.609 34.812 0.508 1 55.56 624 LEU A N 1
ATOM 4854 C CA . LEU A 1 624 ? -18.859 35.438 0.038 1 55.56 624 LEU A CA 1
ATOM 4855 C C . LEU A 1 624 ? -19.734 35.844 1.212 1 55.56 624 LEU A C 1
ATOM 4857 O O . LEU A 1 624 ? -20.422 36.875 1.144 1 55.56 624 LEU A O 1
ATOM 4861 N N . ASN A 1 625 ? -19.719 35.125 2.18 1 44.38 625 ASN A N 1
ATOM 4862 C CA . ASN A 1 625 ? -20.531 35.438 3.342 1 44.38 625 ASN A CA 1
ATOM 4863 C C . ASN A 1 625 ? -19.922 36.562 4.168 1 44.38 625 ASN A C 1
ATOM 4865 O O . ASN A 1 625 ? -20.609 37.188 5.004 1 44.38 625 ASN A O 1
ATOM 4869 N N . LYS A 1 626 ? -18.625 36.969 4.055 1 47.78 626 LYS A N 1
ATOM 4870 C CA . LYS A 1 626 ? -18.016 38.125 4.695 1 47.78 626 LYS A CA 1
ATOM 4871 C C . LYS A 1 626 ? -18.391 39.406 3.969 1 47.78 626 LYS A C 1
ATOM 4873 O O . LYS A 1 626 ? -18.312 40.5 4.543 1 47.78 626 LYS A O 1
ATOM 4878 N N . ARG A 1 627 ? -18.812 39.406 2.713 1 36.22 627 ARG A N 1
ATOM 4879 C CA . ARG A 1 627 ? -19.312 40.562 2.029 1 36.22 627 ARG A CA 1
ATOM 4880 C C . ARG A 1 627 ? -20.828 40.719 2.24 1 36.22 627 ARG A C 1
ATOM 4882 O O . ARG A 1 627 ? -21.562 39.75 2.207 1 36.22 627 ARG A O 1
ATOM 4889 N N . MET B 1 1 ? 27.75 -51.469 20.875 1 37.56 1 MET B N 1
ATOM 4890 C CA . MET B 1 1 ? 27.047 -51.531 19.609 1 37.56 1 MET B CA 1
ATOM 4891 C C . MET B 1 1 ? 25.906 -52.562 19.672 1 37.56 1 MET B C 1
ATOM 4893 O O . MET B 1 1 ? 24.812 -52.312 19.156 1 37.56 1 MET B O 1
ATOM 4897 N N . ASP B 1 2 ? 26.25 -53.688 20.359 1 46.78 2 ASP B N 1
ATOM 4898 C CA . ASP B 1 2 ? 25.312 -54.812 20.375 1 46.78 2 ASP B CA 1
ATOM 4899 C C . ASP B 1 2 ? 24.141 -54.562 21.312 1 46.78 2 ASP B C 1
ATOM 4901 O O . ASP B 1 2 ? 23 -54.875 21 1 46.78 2 ASP B O 1
ATOM 4905 N N . GLN B 1 3 ? 24.531 -54.031 22.5 1 48.19 3 GLN B N 1
ATOM 4906 C CA . GLN B 1 3 ? 23.453 -53.781 23.453 1 48.19 3 GLN B CA 1
ATOM 4907 C C . GLN B 1 3 ? 22.531 -52.656 23 1 48.19 3 GLN B C 1
ATOM 4909 O O . GLN B 1 3 ? 21.328 -52.719 23.234 1 48.19 3 GLN B O 1
ATOM 4914 N N . LEU B 1 4 ? 23.156 -51.656 22.344 1 43.66 4 LEU B N 1
ATOM 4915 C CA . LEU B 1 4 ? 22.344 -50.562 21.797 1 43.66 4 LEU B CA 1
ATOM 4916 C C . LEU B 1 4 ? 21.484 -51.031 20.641 1 43.66 4 LEU B C 1
ATOM 4918 O O . LEU B 1 4 ? 20.312 -50.688 20.531 1 43.66 4 LEU B O 1
ATOM 4922 N N . SER B 1 5 ? 21.969 -51.938 19.781 1 46.69 5 SER B N 1
ATOM 4923 C CA . SER B 1 5 ? 21.203 -52.531 18.703 1 46.69 5 SER B CA 1
ATOM 4924 C C . SER B 1 5 ? 20.031 -53.344 19.25 1 46.69 5 SER B C 1
ATOM 4926 O O . SER B 1 5 ? 18.922 -53.312 18.703 1 46.69 5 SER B O 1
ATOM 4928 N N . GLU B 1 6 ? 20.234 -54 20.328 1 53.44 6 GLU B N 1
ATOM 4929 C CA . GLU B 1 6 ? 19.172 -54.812 20.906 1 53.44 6 GLU B CA 1
ATOM 4930 C C . GLU B 1 6 ? 18.094 -53.938 21.516 1 53.44 6 GLU B C 1
ATOM 4932 O O . GLU B 1 6 ? 16.906 -54.25 21.406 1 53.44 6 GLU B O 1
ATOM 4937 N N . ARG B 1 7 ? 18.516 -52.812 22.125 1 49.03 7 ARG B N 1
ATOM 4938 C CA . ARG B 1 7 ? 17.531 -51.938 22.719 1 49.03 7 ARG B CA 1
ATOM 4939 C C . ARG B 1 7 ? 16.75 -51.156 21.656 1 49.03 7 ARG B C 1
ATOM 4941 O O . ARG B 1 7 ? 15.539 -50.938 21.797 1 49.03 7 ARG B O 1
ATOM 4948 N N . LEU B 1 8 ? 17.406 -50.875 20.547 1 47.69 8 LEU B N 1
ATOM 4949 C CA . LEU B 1 8 ? 16.75 -50.25 19.406 1 47.69 8 LEU B CA 1
ATOM 4950 C C . LEU B 1 8 ? 15.797 -51.219 18.734 1 47.69 8 LEU B C 1
ATOM 4952 O O . LEU B 1 8 ? 14.695 -50.844 18.328 1 47.69 8 LEU B O 1
ATOM 4956 N N . GLU B 1 9 ? 16.203 -52.5 18.656 1 53.72 9 GLU B N 1
ATOM 4957 C CA . GLU B 1 9 ? 15.32 -53.562 18.141 1 53.72 9 GLU B CA 1
ATOM 4958 C C . GLU B 1 9 ? 14.141 -53.812 19.094 1 53.72 9 GLU B C 1
ATOM 4960 O O . GLU B 1 9 ? 13.016 -54 18.641 1 53.72 9 GLU B O 1
ATOM 4965 N N . CYS B 1 10 ? 14.391 -53.688 20.375 1 52.19 10 CYS B N 1
ATOM 4966 C CA . CYS B 1 10 ? 13.312 -53.812 21.344 1 52.19 10 CYS B CA 1
ATOM 4967 C C . CYS B 1 10 ? 12.359 -52.625 21.266 1 52.19 10 CYS B C 1
ATOM 4969 O O . CYS B 1 10 ? 11.141 -52.812 21.297 1 52.19 10 CYS B O 1
ATOM 4971 N N . ALA B 1 11 ? 12.961 -51.375 21.078 1 48.78 11 ALA B N 1
ATOM 4972 C CA . ALA B 1 11 ? 12.117 -50.188 20.891 1 48.78 11 ALA B CA 1
ATOM 4973 C C . ALA B 1 11 ? 11.344 -50.281 19.562 1 48.78 11 ALA B C 1
ATOM 4975 O O . ALA B 1 11 ? 10.156 -50 19.516 1 48.78 11 ALA B O 1
ATOM 4976 N N . ARG B 1 12 ? 11.945 -50.844 18.5 1 48.78 12 ARG B N 1
ATOM 4977 C CA . ARG B 1 12 ? 11.289 -51.094 17.219 1 48.78 12 ARG B CA 1
ATOM 4978 C C . ARG B 1 12 ? 10.172 -52.125 17.391 1 48.78 12 ARG B C 1
ATOM 4980 O O . ARG B 1 12 ? 9.102 -52 16.781 1 48.78 12 ARG B O 1
ATOM 4987 N N . ARG B 1 13 ? 10.359 -53.156 18.125 1 53.34 13 ARG B N 1
ATOM 4988 C CA . ARG B 1 13 ? 9.359 -54.188 18.359 1 53.34 13 ARG B CA 1
ATOM 4989 C C . ARG B 1 13 ? 8.203 -53.656 19.203 1 53.34 13 ARG B C 1
ATOM 4991 O O . ARG B 1 13 ? 7.039 -53.969 18.938 1 53.34 13 ARG B O 1
ATOM 4998 N N . LYS B 1 14 ? 8.578 -52.812 20.203 1 50.62 14 LYS B N 1
ATOM 4999 C CA . LYS B 1 14 ? 7.52 -52.25 21.031 1 50.62 14 LYS B CA 1
ATOM 5000 C C . LYS B 1 14 ? 6.691 -51.219 20.25 1 50.62 14 LYS B C 1
ATOM 5002 O O . LYS B 1 14 ? 5.477 -51.156 20.422 1 50.62 14 LYS B O 1
ATOM 5007 N N . LEU B 1 15 ? 7.355 -50.531 19.359 1 46.34 15 LEU B N 1
ATOM 5008 C CA . LEU B 1 15 ? 6.664 -49.531 18.531 1 46.34 15 LEU B CA 1
ATOM 5009 C C . LEU B 1 15 ? 5.801 -50.219 17.484 1 46.34 15 LEU B C 1
ATOM 5011 O O . LEU B 1 15 ? 4.832 -49.656 16.984 1 46.34 15 LEU B O 1
ATOM 5015 N N . LYS B 1 16 ? 6.055 -51.469 17.094 1 46.41 16 LYS B N 1
ATOM 5016 C CA . LYS B 1 16 ? 5.227 -52.312 16.203 1 46.41 16 LYS B CA 1
ATOM 5017 C C . LYS B 1 16 ? 4.07 -52.938 16.969 1 46.41 16 LYS B C 1
ATOM 5019 O O . LYS B 1 16 ? 3.182 -53.531 16.375 1 46.41 16 LYS B O 1
ATOM 5024 N N . ASP B 1 17 ? 4.121 -52.969 18.328 1 44.06 17 ASP B N 1
ATOM 5025 C CA . ASP B 1 17 ? 2.988 -53.469 19.109 1 44.06 17 ASP B CA 1
ATOM 5026 C C . ASP B 1 17 ? 1.843 -52.469 19.125 1 44.06 17 ASP B C 1
ATOM 5028 O O . ASP B 1 17 ? 2.027 -51.312 19.531 1 44.06 17 ASP B O 1
ATOM 5032 N N . PRO B 1 18 ? 0.727 -52.688 18.391 1 44.72 18 PRO B N 1
ATOM 5033 C CA . PRO B 1 18 ? -0.427 -51.812 18.266 1 44.72 18 PRO B CA 1
ATOM 5034 C C . PRO B 1 18 ? -0.93 -51.312 19.625 1 44.72 18 PRO B C 1
ATOM 5036 O O . PRO B 1 18 ? -1.684 -50.312 19.688 1 44.72 18 PRO B O 1
ATOM 5039 N N . ASN B 1 19 ? -0.722 -52.125 20.719 1 41.34 19 ASN B N 1
ATOM 5040 C CA . ASN B 1 19 ? -1.246 -51.781 22.047 1 41.34 19 ASN B CA 1
ATOM 5041 C C . ASN B 1 19 ? -0.295 -50.844 22.797 1 41.34 19 ASN B C 1
ATOM 5043 O O . ASN B 1 19 ? -0.511 -50.562 23.969 1 41.34 19 ASN B O 1
ATOM 5047 N N . TYR B 1 20 ? 0.902 -50.719 22.328 1 41.81 20 TYR B N 1
ATOM 5048 C CA . TYR B 1 20 ? 1.811 -49.875 23.109 1 41.81 20 TYR B CA 1
ATOM 5049 C C . TYR B 1 20 ? 1.515 -48.406 22.891 1 41.81 20 TYR B C 1
ATOM 5051 O O . TYR B 1 20 ? 1.647 -47.906 21.766 1 41.81 20 TYR B O 1
ATOM 5059 N N . HIS B 1 21 ? 0.53 -47.719 23.688 1 37.03 21 HIS B N 1
ATOM 5060 C CA . HIS B 1 21 ? -0.013 -46.375 23.641 1 37.03 21 HIS B CA 1
ATOM 5061 C C . HIS B 1 21 ? 0.973 -45.375 24.234 1 37.03 21 HIS B C 1
ATOM 5063 O O . HIS B 1 21 ? 0.662 -44.188 24.328 1 37.03 21 HIS B O 1
ATOM 5069 N N . LYS B 1 22 ? 1.984 -45.781 24.969 1 40.34 22 LYS B N 1
ATOM 5070 C CA . LYS B 1 22 ? 2.723 -44.719 25.641 1 40.34 22 LYS B CA 1
ATOM 5071 C C . LYS B 1 22 ? 3.844 -44.188 24.766 1 40.34 22 LYS B C 1
ATOM 5073 O O . LYS B 1 22 ? 4.996 -44.594 24.875 1 40.34 22 LYS B O 1
ATOM 5078 N N . LEU B 1 23 ? 3.486 -43.5 23.703 1 38.53 23 LEU B N 1
ATOM 5079 C CA . LEU B 1 23 ? 4.383 -42.781 22.781 1 38.53 23 LEU B CA 1
ATOM 5080 C C . LEU B 1 23 ? 5.359 -41.906 23.547 1 38.53 23 LEU B C 1
ATOM 5082 O O . LEU B 1 23 ? 6.473 -41.656 23.078 1 38.53 23 LEU B O 1
ATOM 5086 N N . SER B 1 24 ? 4.977 -41.5 24.75 1 43.31 24 SER B N 1
ATOM 5087 C CA . SER B 1 24 ? 5.812 -40.656 25.594 1 43.31 24 SER B CA 1
ATOM 5088 C C . SER B 1 24 ? 7.102 -41.375 25.984 1 43.31 24 SER B C 1
ATOM 5090 O O . SER B 1 24 ? 8.156 -40.75 26.094 1 43.31 24 SER B O 1
ATOM 5092 N N . GLU B 1 25 ? 7.062 -42.625 26.328 1 44.34 25 GLU B N 1
ATOM 5093 C CA . GLU B 1 25 ? 8.25 -43.375 26.75 1 44.34 25 GLU B CA 1
ATOM 5094 C C . GLU B 1 25 ? 9.242 -43.531 25.594 1 44.34 25 GLU B C 1
ATOM 5096 O O . GLU B 1 25 ? 10.453 -43.438 25.797 1 44.34 25 GLU B O 1
ATOM 5101 N N . VAL B 1 26 ? 8.711 -43.656 24.344 1 42.38 26 VAL B N 1
ATOM 5102 C CA . VAL B 1 26 ? 9.609 -43.719 23.188 1 42.38 26 VAL B CA 1
ATOM 5103 C C . VAL B 1 26 ? 10.242 -42.344 22.969 1 42.38 26 VAL B C 1
ATOM 5105 O O . VAL B 1 26 ? 11.438 -42.25 22.688 1 42.38 26 VAL B O 1
ATOM 5108 N N . GLU B 1 27 ? 9.422 -41.281 23.203 1 44 27 GLU B N 1
ATOM 5109 C CA . GLU B 1 27 ? 10.008 -39.938 23.094 1 44 27 GLU B CA 1
ATOM 5110 C C . GLU B 1 27 ? 11.109 -39.719 24.125 1 44 27 GLU B C 1
ATOM 5112 O O . GLU B 1 27 ? 12.141 -39.125 23.828 1 44 27 GLU B O 1
ATOM 5117 N N . GLY B 1 28 ? 10.992 -40.219 25.328 1 45.44 28 GLY B N 1
ATOM 5118 C CA . GLY B 1 28 ? 12.016 -40.156 26.359 1 45.44 28 GLY B CA 1
ATOM 5119 C C . GLY B 1 28 ? 13.281 -40.906 25.984 1 45.44 28 GLY B C 1
ATOM 5120 O O . GLY B 1 28 ? 14.391 -40.406 26.203 1 45.44 28 GLY B O 1
ATOM 5121 N N . ILE B 1 29 ? 13.141 -42.062 25.438 1 43.56 29 ILE B N 1
ATOM 5122 C CA . ILE B 1 29 ? 14.305 -42.844 25.078 1 43.56 29 ILE B CA 1
ATOM 5123 C C . ILE B 1 29 ? 15.062 -42.156 23.938 1 43.56 29 ILE B C 1
ATOM 5125 O O . ILE B 1 29 ? 16.297 -42.062 23.984 1 43.56 29 ILE B O 1
ATOM 5129 N N . VAL B 1 30 ? 14.273 -41.562 22.969 1 42.09 30 VAL B N 1
ATOM 5130 C CA . VAL B 1 30 ? 14.93 -40.875 21.844 1 42.09 30 VAL B CA 1
ATOM 5131 C C . VAL B 1 30 ? 15.68 -39.656 22.359 1 42.09 30 VAL B C 1
ATOM 5133 O O . VAL B 1 30 ? 16.812 -39.375 21.938 1 42.09 30 VAL B O 1
ATOM 5136 N N . LYS B 1 31 ? 15.07 -38.969 23.297 1 42.81 31 LYS B N 1
ATOM 5137 C CA . LYS B 1 31 ? 15.719 -37.812 23.891 1 42.81 31 LYS B CA 1
ATOM 5138 C C . LYS B 1 31 ? 17 -38.188 24.609 1 42.81 31 LYS B C 1
ATOM 5140 O O . LYS B 1 31 ? 18.016 -37.5 24.5 1 42.81 31 LYS B O 1
ATOM 5145 N N . GLU B 1 32 ? 17 -39.219 25.391 1 41.72 32 GLU B N 1
ATOM 5146 C CA . GLU B 1 32 ? 18.188 -39.656 26.109 1 41.72 32 GLU B CA 1
ATOM 5147 C C . GLU B 1 32 ? 19.281 -40.125 25.156 1 41.72 32 GLU B C 1
ATOM 5149 O O . GLU B 1 32 ? 20.469 -39.875 25.391 1 41.72 32 GLU B O 1
ATOM 5154 N N . LEU B 1 33 ? 18.875 -40.875 24.094 1 37.22 33 LEU B N 1
ATOM 5155 C CA . LEU B 1 33 ? 19.875 -41.312 23.125 1 37.22 33 LEU B CA 1
ATOM 5156 C C . LEU B 1 33 ? 20.484 -40.125 22.391 1 37.22 33 LEU B C 1
ATOM 5158 O O . LEU B 1 33 ? 21.672 -40.156 22.047 1 37.22 33 LEU B O 1
ATOM 5162 N N . TRP B 1 34 ? 19.734 -39.031 22.219 1 35.59 34 TRP B N 1
ATOM 5163 C CA . TRP B 1 34 ? 20.266 -37.844 21.547 1 35.59 34 TRP B CA 1
ATOM 5164 C C . TRP B 1 34 ? 21.484 -37.312 22.281 1 35.59 34 TRP B C 1
ATOM 5166 O O . TRP B 1 34 ? 22.438 -36.844 21.641 1 35.59 34 TRP B O 1
ATOM 5176 N N . PHE B 1 35 ? 21.469 -37.25 23.562 1 36.53 35 PHE B N 1
ATOM 5177 C CA . PHE B 1 35 ? 22.609 -36.688 24.281 1 36.53 35 PHE B CA 1
ATOM 5178 C C . PHE B 1 35 ? 23.859 -37.531 24.078 1 36.53 35 PHE B C 1
ATOM 5180 O O . PHE B 1 35 ? 24.984 -37.062 24.281 1 36.53 35 PHE B O 1
ATOM 5187 N N . SER B 1 36 ? 23.75 -38.875 24.172 1 34.12 36 SER B N 1
ATOM 5188 C CA . SER B 1 36 ? 24.969 -39.656 24.172 1 34.12 36 SER B CA 1
ATOM 5189 C C . SER B 1 36 ? 25.469 -39.906 22.75 1 34.12 36 SER B C 1
ATOM 5191 O O . SER B 1 36 ? 26.453 -40.625 22.547 1 34.12 36 SER B O 1
ATOM 5193 N N . LEU B 1 37 ? 24.578 -39.938 21.766 1 33.03 37 LEU B N 1
ATOM 5194 C CA . LEU B 1 37 ? 25.031 -40.438 20.484 1 33.03 37 LEU B CA 1
ATOM 5195 C C . LEU B 1 37 ? 26.031 -39.5 19.828 1 33.03 37 LEU B C 1
ATOM 5197 O O . LEU B 1 37 ? 25.938 -38.281 19.984 1 33.03 37 LEU B O 1
ATOM 5201 N N . SER B 1 38 ? 27.25 -40.062 19.547 1 32.09 38 SER B N 1
ATOM 5202 C CA . SER B 1 38 ? 28.281 -39.438 18.719 1 32.09 38 SER B CA 1
ATOM 5203 C C . SER B 1 38 ? 27.688 -38.875 17.438 1 32.09 38 SER B C 1
ATOM 5205 O O . SER B 1 38 ? 26.578 -39.219 17.047 1 32.09 38 SER B O 1
ATOM 5207 N N . PHE B 1 39 ? 28.359 -37.875 16.734 1 32.38 39 PHE B N 1
ATOM 5208 C CA . PHE B 1 39 ? 28.016 -37.094 15.539 1 32.38 39 PHE B CA 1
ATOM 5209 C C . PHE B 1 39 ? 27.516 -38.031 14.422 1 32.38 39 PHE B C 1
ATOM 5211 O O . PHE B 1 39 ? 26.609 -37.656 13.68 1 32.38 39 PHE B O 1
ATOM 5218 N N . ARG B 1 40 ? 28.109 -39.219 14.172 1 33.56 40 ARG B N 1
ATOM 5219 C CA . ARG B 1 40 ? 27.734 -40.188 13.125 1 33.56 40 ARG B CA 1
ATOM 5220 C C . ARG B 1 40 ? 26.328 -40.719 13.352 1 33.56 40 ARG B C 1
ATOM 5222 O O . ARG B 1 40 ? 25.562 -40.906 12.406 1 33.56 40 ARG B O 1
ATOM 5229 N N . GLU B 1 41 ? 26 -41.062 14.57 1 34.53 41 GLU B N 1
ATOM 5230 C CA . GLU B 1 41 ? 24.719 -41.625 14.93 1 34.53 41 GLU B CA 1
ATOM 5231 C C . GLU B 1 41 ? 23.594 -40.594 14.836 1 34.53 41 GLU B C 1
ATOM 5233 O O . GLU B 1 41 ? 22.438 -40.938 14.602 1 34.53 41 GLU B O 1
ATOM 5238 N N . ALA B 1 42 ? 23.953 -39.312 14.906 1 34.16 42 ALA B N 1
ATOM 5239 C CA . ALA B 1 42 ? 22.938 -38.281 14.734 1 34.16 42 ALA B CA 1
ATOM 5240 C C . ALA B 1 42 ? 22.406 -38.281 13.312 1 34.16 42 ALA B C 1
ATOM 5242 O O . ALA B 1 42 ? 21.203 -38.062 13.086 1 34.16 42 ALA B O 1
ATOM 5243 N N . PHE B 1 43 ? 23.312 -38.562 12.336 1 34.59 43 PHE B N 1
ATOM 5244 C CA . PHE B 1 43 ? 22.875 -38.594 10.945 1 34.59 43 PHE B CA 1
ATOM 5245 C C . PHE B 1 43 ? 21.953 -39.781 10.719 1 34.59 43 PHE B C 1
ATOM 5247 O O . PHE B 1 43 ? 21 -39.688 9.938 1 34.59 43 PHE B O 1
ATOM 5254 N N . VAL B 1 44 ? 22.188 -40.969 11.336 1 35.19 44 VAL B N 1
ATOM 5255 C CA . VAL B 1 44 ? 21.328 -42.125 11.211 1 35.19 44 VAL B CA 1
ATOM 5256 C C . VAL B 1 44 ? 19.953 -41.812 11.797 1 35.19 44 VAL B C 1
ATOM 5258 O O . VAL B 1 44 ? 18.922 -42.219 11.25 1 35.19 44 VAL B O 1
ATOM 5261 N N . ILE B 1 45 ? 19.859 -40.969 12.773 1 36.25 45 ILE B N 1
ATOM 5262 C CA . ILE B 1 45 ? 18.562 -40.625 13.367 1 36.25 45 ILE B CA 1
ATOM 5263 C C . ILE B 1 45 ? 17.781 -39.719 12.438 1 36.25 45 ILE B C 1
ATOM 5265 O O . ILE B 1 45 ? 16.578 -39.906 12.242 1 36.25 45 ILE B O 1
ATOM 5269 N N . ILE B 1 46 ? 18.469 -38.812 11.75 1 38.22 46 ILE B N 1
ATOM 5270 C CA . ILE B 1 46 ? 17.766 -37.969 10.797 1 38.22 46 ILE B CA 1
ATOM 5271 C C . ILE B 1 46 ? 17.281 -38.812 9.617 1 38.22 46 ILE B C 1
ATOM 5273 O O . ILE B 1 46 ? 16.156 -38.625 9.148 1 38.22 46 ILE B O 1
ATOM 5277 N N . LYS B 1 47 ? 18.078 -39.812 9.117 1 36.69 47 LYS B N 1
ATOM 5278 C CA . LYS B 1 47 ? 17.625 -40.719 8.086 1 36.69 47 LYS B CA 1
ATOM 5279 C C . LYS B 1 47 ? 16.531 -41.656 8.617 1 36.69 47 LYS B C 1
ATOM 5281 O O . LYS B 1 47 ? 15.586 -41.969 7.898 1 36.69 47 LYS B O 1
ATOM 5286 N N . VAL B 1 48 ? 16.672 -42.156 9.828 1 36.06 48 VAL B N 1
ATOM 5287 C CA . VAL B 1 48 ? 15.656 -43.031 10.43 1 36.06 48 VAL B CA 1
ATOM 5288 C C . VAL B 1 48 ? 14.375 -42.219 10.656 1 36.06 48 VAL B C 1
ATOM 5290 O O . VAL B 1 48 ? 13.273 -42.719 10.383 1 36.06 48 VAL B O 1
ATOM 5293 N N . ASP B 1 49 ? 14.477 -41 11.133 1 35.66 49 ASP B N 1
ATOM 5294 C CA . ASP B 1 49 ? 13.273 -40.188 11.242 1 35.66 49 ASP B CA 1
ATOM 5295 C C . ASP B 1 49 ? 12.68 -39.875 9.867 1 35.66 49 ASP B C 1
ATOM 5297 O O . ASP B 1 49 ? 11.461 -39.906 9.688 1 35.66 49 ASP B O 1
ATOM 5301 N N . TYR B 1 50 ? 13.523 -39.656 8.859 1 35.81 50 TYR B N 1
ATOM 5302 C CA . TYR B 1 50 ? 13.031 -39.531 7.492 1 35.81 50 TYR B CA 1
ATOM 5303 C C . TYR B 1 50 ? 12.422 -40.844 7.027 1 35.81 50 TYR B C 1
ATOM 5305 O O . TYR B 1 50 ? 11.367 -40.875 6.383 1 35.81 50 TYR B O 1
ATOM 5313 N N . THR B 1 51 ? 13.172 -42.031 7.172 1 32.78 51 THR B N 1
ATOM 5314 C CA . THR B 1 51 ? 12.625 -43.344 6.836 1 32.78 51 THR B CA 1
ATOM 5315 C C . THR B 1 51 ? 11.453 -43.688 7.75 1 32.78 51 THR B C 1
ATOM 5317 O O . THR B 1 51 ? 10.461 -44.25 7.297 1 32.78 51 THR B O 1
ATOM 5320 N N . ILE B 1 52 ? 11.594 -43.5 9.055 1 34.78 52 ILE B N 1
ATOM 5321 C CA . ILE B 1 52 ? 10.453 -43.75 9.93 1 34.78 52 ILE B CA 1
ATOM 5322 C C . ILE B 1 52 ? 9.312 -42.812 9.555 1 34.78 52 ILE B C 1
ATOM 5324 O O . ILE B 1 52 ? 8.148 -43.188 9.555 1 34.78 52 ILE B O 1
ATOM 5328 N N . GLY B 1 53 ? 9.562 -41.562 9.25 1 34.09 53 GLY B N 1
ATOM 5329 C CA . GLY B 1 53 ? 8.547 -40.656 8.711 1 34.09 53 GLY B CA 1
ATOM 5330 C C . GLY B 1 53 ? 7.988 -41.125 7.387 1 34.09 53 GLY B C 1
ATOM 5331 O O . GLY B 1 53 ? 6.812 -40.906 7.094 1 34.09 53 GLY B O 1
ATOM 5332 N N . ARG B 1 54 ? 8.781 -41.719 6.477 1 34.5 54 ARG B N 1
ATOM 5333 C CA . ARG B 1 54 ? 8.25 -42.312 5.258 1 34.5 54 ARG B CA 1
ATOM 5334 C C . ARG B 1 54 ? 7.348 -43.5 5.586 1 34.5 54 ARG B C 1
ATOM 5336 O O . ARG B 1 54 ? 6.391 -43.781 4.859 1 34.5 54 ARG B O 1
ATOM 5343 N N . MET B 1 55 ? 7.859 -44.438 6.402 1 31.73 55 MET B N 1
ATOM 5344 C CA . MET B 1 55 ? 7.086 -45.656 6.645 1 31.73 55 MET B CA 1
ATOM 5345 C C . MET B 1 55 ? 5.809 -45.344 7.422 1 31.73 55 MET B C 1
ATOM 5347 O O . MET B 1 55 ? 4.969 -46.219 7.621 1 31.73 55 MET B O 1
ATOM 5351 N N . SER B 1 56 ? 5.887 -44.438 8.352 1 31.59 56 SER B N 1
ATOM 5352 C CA . SER B 1 56 ? 4.559 -44.281 8.938 1 31.59 56 SER B CA 1
ATOM 5353 C C . SER B 1 56 ? 3.557 -43.75 7.914 1 31.59 56 SER B C 1
ATOM 5355 O O . SER B 1 56 ? 3.732 -42.688 7.359 1 31.59 56 SER B O 1
ATOM 5357 N N . GLN B 1 57 ? 3.043 -44.562 7.145 1 33.66 57 GLN B N 1
ATOM 5358 C CA . GLN B 1 57 ? 1.798 -44.219 6.461 1 33.66 57 GLN B CA 1
ATOM 5359 C C . GLN B 1 57 ? 1.025 -43.156 7.207 1 33.66 57 GLN B C 1
ATOM 5361 O O . GLN B 1 57 ? 0.985 -43.125 8.438 1 33.66 57 GLN B O 1
ATOM 5366 N N . PRO B 1 58 ? 0.948 -41.938 6.602 1 36.88 58 PRO B N 1
ATOM 5367 C CA . PRO B 1 58 ? 0.062 -41 7.27 1 36.88 58 PRO B CA 1
ATOM 5368 C C . PRO B 1 58 ? -1.086 -41.656 8.016 1 36.88 58 PRO B C 1
ATOM 5370 O O . PRO B 1 58 ? -1.952 -42.281 7.387 1 36.88 58 PRO B O 1
ATOM 5373 N N . LYS B 1 59 ? -0.804 -42.531 8.992 1 37.5 59 LYS B N 1
ATOM 5374 C CA . LYS B 1 59 ? -1.953 -42.906 9.805 1 37.5 59 LYS B CA 1
ATOM 5375 C C . LYS B 1 59 ? -2.904 -41.719 10.008 1 37.5 59 LYS B C 1
ATOM 5377 O O . LYS B 1 59 ? -2.492 -40.656 10.453 1 37.5 59 LYS B O 1
ATOM 5382 N N . MET B 1 60 ? -3.879 -41.594 9.281 1 42.16 60 MET B N 1
ATOM 5383 C CA . MET B 1 60 ? -5.102 -40.812 9.422 1 42.16 60 MET B CA 1
ATOM 5384 C C . MET B 1 60 ? -5.484 -40.656 10.891 1 42.16 60 MET B C 1
ATOM 5386 O O . MET B 1 60 ? -6.086 -41.562 11.477 1 42.16 60 MET B O 1
ATOM 5390 N N . LEU B 1 61 ? -4.566 -40.469 11.734 1 49 61 LEU B N 1
ATOM 5391 C CA . LEU B 1 61 ? -5.242 -40.375 13.023 1 49 61 LEU B CA 1
ATOM 5392 C C . LEU B 1 61 ? -6.344 -39.312 12.969 1 49 61 LEU B C 1
ATOM 5394 O O . LEU B 1 61 ? -6.129 -38.156 13.336 1 49 61 LEU B O 1
ATOM 5398 N N . SER B 1 62 ? -6.871 -39.219 11.727 1 56.53 62 SER B N 1
ATOM 5399 C CA . SER B 1 62 ? -7.984 -38.281 11.82 1 56.53 62 SER B CA 1
ATOM 5400 C C . SER B 1 62 ? -8.953 -38.688 12.93 1 56.53 62 SER B C 1
ATOM 5402 O O . SER B 1 62 ? -9.219 -39.875 13.125 1 56.53 62 SER B O 1
ATOM 5404 N N . SER B 1 63 ? -8.984 -37.875 13.891 1 69.88 63 SER B N 1
ATOM 5405 C CA . SER B 1 63 ? -10.023 -38.031 14.906 1 69.88 63 SER B CA 1
ATOM 5406 C C . SER B 1 63 ? -11.344 -38.469 14.289 1 69.88 63 SER B C 1
ATOM 5408 O O . SER B 1 63 ? -11.602 -38.219 13.109 1 69.88 63 SER B O 1
ATOM 5410 N N . PRO B 1 64 ? -11.906 -39.469 14.875 1 74 64 PRO B N 1
ATOM 5411 C CA . PRO B 1 64 ? -13.227 -39.906 14.391 1 74 64 PRO B CA 1
ATOM 5412 C C . PRO B 1 64 ? -14.094 -38.719 13.945 1 74 64 PRO B C 1
ATOM 5414 O O . PRO B 1 64 ? -14.82 -38.844 12.953 1 74 64 PRO B O 1
ATOM 5417 N N . SER B 1 65 ? -13.883 -37.688 14.602 1 78.56 65 SER B N 1
ATOM 5418 C CA . SER B 1 65 ? -14.664 -36.5 14.242 1 78.56 65 SER B CA 1
ATOM 5419 C C . SER B 1 65 ? -14.234 -35.938 12.883 1 78.56 65 SER B C 1
ATOM 5421 O O . SER B 1 65 ? -15.078 -35.531 12.094 1 78.56 65 SER B O 1
ATOM 5423 N N . VAL B 1 66 ? -12.969 -35.969 12.57 1 81.31 66 VAL B N 1
ATOM 5424 C CA . VAL B 1 66 ? -12.43 -35.5 11.312 1 81.31 66 VAL B CA 1
ATOM 5425 C C . VAL B 1 66 ? -12.859 -36.406 10.172 1 81.31 66 VAL B C 1
ATOM 5427 O O . VAL B 1 66 ? -13.234 -35.938 9.094 1 81.31 66 VAL B O 1
ATOM 5430 N N . ASN B 1 67 ? -12.891 -37.625 10.438 1 82.75 67 ASN B N 1
ATOM 5431 C CA . ASN B 1 67 ? -13.297 -38.594 9.43 1 82.75 67 ASN B CA 1
ATOM 5432 C C . ASN B 1 67 ? -14.781 -38.469 9.094 1 82.75 67 ASN B C 1
ATOM 5434 O O . ASN B 1 67 ? -15.172 -38.594 7.93 1 82.75 67 ASN B O 1
ATOM 5438 N N . LYS B 1 68 ? -15.523 -38.25 10.141 1 85.25 68 LYS B N 1
ATOM 5439 C CA . LYS B 1 68 ? -16.953 -38.062 9.906 1 85.25 68 LYS B CA 1
ATOM 5440 C C . LYS B 1 68 ? -17.234 -36.812 9.055 1 85.25 68 LYS B C 1
ATOM 5442 O O . LYS B 1 68 ? -18.047 -36.875 8.133 1 85.25 68 LYS B O 1
ATOM 5447 N N . LYS B 1 69 ? -16.531 -35.781 9.383 1 87.56 69 LYS B N 1
ATOM 5448 C CA . LYS B 1 69 ? -16.688 -34.531 8.617 1 87.56 69 LYS B CA 1
ATOM 5449 C C . LYS B 1 69 ? -16.328 -34.75 7.152 1 87.56 69 LYS B C 1
ATOM 5451 O O . LYS B 1 69 ? -17 -34.25 6.258 1 87.56 69 LYS B O 1
ATOM 5456 N N . LEU B 1 70 ? -15.266 -35.438 6.934 1 91.38 70 LEU B N 1
ATOM 5457 C CA . LEU B 1 70 ? -14.797 -35.719 5.582 1 91.38 70 LEU B CA 1
ATOM 5458 C C . LEU B 1 70 ? -15.812 -36.562 4.828 1 91.38 70 LEU B C 1
ATOM 5460 O O . LEU B 1 70 ? -16.109 -36.312 3.662 1 91.38 70 LEU B O 1
ATOM 5464 N N . LEU B 1 71 ? -16.359 -37.531 5.457 1 90.31 71 LEU B N 1
ATOM 5465 C CA . LEU B 1 71 ? -17.328 -38.438 4.832 1 90.31 71 LEU B CA 1
ATOM 5466 C C . LEU B 1 71 ? -18.609 -37.688 4.488 1 90.31 71 LEU B C 1
ATOM 5468 O O . LEU B 1 71 ? -19.188 -37.875 3.414 1 90.31 71 LEU B O 1
ATOM 5472 N N . ASP B 1 72 ? -19.031 -36.906 5.402 1 89.62 72 ASP B N 1
ATOM 5473 C CA . ASP B 1 72 ? -20.219 -36.094 5.156 1 89.62 72 ASP B CA 1
ATOM 5474 C C . ASP B 1 72 ? -20.031 -35.156 3.959 1 89.62 72 ASP B C 1
ATOM 5476 O O . ASP B 1 72 ? -20.922 -35.031 3.123 1 89.62 72 ASP B O 1
ATOM 5480 N N . LYS B 1 73 ? -18.891 -34.531 3.932 1 91.56 73 LYS B N 1
ATOM 5481 C CA . LYS B 1 73 ? -18.594 -33.625 2.822 1 91.56 73 LYS B CA 1
ATOM 5482 C C . LYS B 1 73 ? -18.531 -34.406 1.5 1 91.56 73 LYS B C 1
ATOM 5484 O O . LYS B 1 73 ? -19.031 -33.938 0.482 1 91.56 73 LYS B O 1
ATOM 5489 N N . LYS B 1 74 ? -17.953 -35.531 1.481 1 90.12 74 LYS B N 1
ATOM 5490 C CA . LYS B 1 74 ? -17.859 -36.344 0.272 1 90.12 74 LYS B CA 1
ATOM 5491 C C . LYS B 1 74 ? -19.234 -36.75 -0.219 1 90.12 74 LYS B C 1
ATOM 5493 O O . LYS B 1 74 ? -19.484 -36.812 -1.426 1 90.12 74 LYS B O 1
ATOM 5498 N N . CYS B 1 75 ? -20.109 -37.031 0.7 1 90.31 75 CYS B N 1
ATOM 5499 C CA . CYS B 1 75 ? -21.484 -37.375 0.345 1 90.31 75 CYS B CA 1
ATOM 5500 C C . CYS B 1 75 ? -22.203 -36.188 -0.286 1 90.31 75 CYS B C 1
ATOM 5502 O O . CYS B 1 75 ? -22.906 -36.344 -1.285 1 90.31 75 CYS B O 1
ATOM 5504 N N . GLU B 1 76 ? -22 -35.125 0.33 1 89.94 76 GLU B N 1
ATOM 5505 C CA . GLU B 1 76 ? -22.594 -33.906 -0.201 1 89.94 76 GLU B CA 1
ATOM 5506 C C . GLU B 1 76 ? -22.094 -33.625 -1.61 1 89.94 76 GLU B C 1
ATOM 5508 O O . GLU B 1 76 ? -22.875 -33.281 -2.498 1 89.94 76 GLU B O 1
ATOM 5513 N N . LEU B 1 77 ? -20.828 -33.75 -1.784 1 89.69 77 LEU B N 1
ATOM 5514 C CA . LEU B 1 77 ? -20.203 -33.469 -3.074 1 89.69 77 LEU B CA 1
ATOM 5515 C C . LEU B 1 77 ? -20.688 -34.469 -4.133 1 89.69 77 LEU B C 1
ATOM 5517 O O . LEU B 1 77 ? -20.969 -34.062 -5.266 1 89.69 77 LEU B O 1
ATOM 5521 N N . SER B 1 78 ? -20.797 -35.688 -3.754 1 89.56 78 SER B N 1
ATOM 5522 C CA . SER B 1 78 ? -21.281 -36.719 -4.668 1 89.56 78 SER B CA 1
ATOM 5523 C C . SER B 1 78 ? -22.719 -36.469 -5.07 1 89.56 78 SER B C 1
ATOM 5525 O O . SER B 1 78 ? -23.094 -36.656 -6.23 1 89.56 78 SER B O 1
ATOM 5527 N N . SER B 1 79 ? -23.5 -36.062 -4.117 1 89.62 79 SER B N 1
ATOM 5528 C CA . SER B 1 79 ? -24.906 -35.781 -4.395 1 89.62 79 SER B CA 1
ATOM 5529 C C . SER B 1 79 ? -25.047 -34.625 -5.367 1 89.62 79 SER B C 1
ATOM 5531 O O . SER B 1 79 ? -25.844 -34.688 -6.301 1 89.62 79 SER B O 1
ATOM 5533 N N . ARG B 1 80 ? -24.297 -33.625 -5.137 1 87.38 80 ARG B N 1
ATOM 5534 C CA . ARG B 1 80 ? -24.344 -32.469 -6.008 1 87.38 80 ARG B CA 1
ATOM 5535 C C . ARG B 1 80 ? -23.844 -32.812 -7.414 1 87.38 80 ARG B C 1
ATOM 5537 O O . ARG B 1 80 ? -24.422 -32.344 -8.406 1 87.38 80 ARG B O 1
ATOM 5544 N N . PHE B 1 81 ? -22.797 -33.562 -7.422 1 89.12 81 PHE B N 1
ATOM 5545 C CA . PHE B 1 81 ? -22.25 -33.969 -8.711 1 89.12 81 PHE B CA 1
ATOM 5546 C C . PHE B 1 81 ? -23.266 -34.781 -9.484 1 89.12 81 PHE B C 1
ATOM 5548 O O . PHE B 1 81 ? -23.484 -34.562 -10.68 1 89.12 81 PHE B O 1
ATOM 5555 N N . THR B 1 82 ? -23.938 -35.688 -8.812 1 88.94 82 THR B N 1
ATOM 5556 C CA . THR B 1 82 ? -24.953 -36.531 -9.422 1 88.94 82 THR B CA 1
ATOM 5557 C C . THR B 1 82 ? -26.141 -35.719 -9.914 1 88.94 82 THR B C 1
ATOM 5559 O O . THR B 1 82 ? -26.734 -36.031 -10.945 1 88.94 82 THR B O 1
ATOM 5562 N N . PHE B 1 83 ? -26.453 -34.812 -9.18 1 88.88 83 PHE B N 1
ATOM 5563 C CA . PHE B 1 83 ? -27.562 -33.938 -9.578 1 88.88 83 PHE B CA 1
ATOM 5564 C C . PHE B 1 83 ? -27.281 -33.312 -10.93 1 88.88 83 PHE B C 1
ATOM 5566 O O . PHE B 1 83 ? -28.125 -33.344 -11.82 1 88.88 83 PHE B O 1
ATOM 5573 N N . PHE B 1 84 ? -26.109 -32.781 -11.117 1 88.62 84 PHE B N 1
ATOM 5574 C CA . PHE B 1 84 ? -25.75 -32.125 -12.367 1 88.62 84 PHE B CA 1
ATOM 5575 C C . PHE B 1 84 ? -25.594 -33.156 -13.484 1 88.62 84 PHE B C 1
ATOM 5577 O O . PHE B 1 84 ? -25.953 -32.875 -14.633 1 88.62 84 PHE B O 1
ATOM 5584 N N . GLU B 1 85 ? -25.062 -34.25 -13.125 1 88 85 GLU B N 1
ATOM 5585 C CA . GLU B 1 85 ? -24.938 -35.344 -14.094 1 88 85 GLU B CA 1
ATOM 5586 C C . GLU B 1 85 ? -26.297 -35.781 -14.633 1 88 85 GLU B C 1
ATOM 5588 O O . GLU B 1 85 ? -26.469 -35.969 -15.836 1 88 85 GLU B O 1
ATOM 5593 N N . ASN B 1 86 ? -27.234 -35.938 -13.781 1 88.56 86 ASN B N 1
ATOM 5594 C CA . ASN B 1 86 ? -28.562 -36.375 -14.156 1 88.56 86 ASN B CA 1
ATOM 5595 C C . ASN B 1 86 ? -29.281 -35.344 -15.008 1 88.56 86 ASN B C 1
ATOM 5597 O O . ASN B 1 86 ? -30.047 -35.688 -15.914 1 88.56 86 ASN B O 1
ATOM 5601 N N . LYS B 1 87 ? -29.062 -34.156 -14.672 1 83.5 87 LYS B N 1
ATOM 5602 C CA . LYS B 1 87 ? -29.656 -33.094 -15.445 1 83.5 87 LYS B CA 1
ATOM 5603 C C . LYS B 1 87 ? -29.172 -33.094 -16.891 1 83.5 87 LYS B C 1
ATOM 5605 O O . LYS B 1 87 ? -29.953 -32.906 -17.828 1 83.5 87 LYS B O 1
ATOM 5610 N N . LEU B 1 88 ? -27.969 -33.438 -17.078 1 81.38 88 LEU B N 1
ATOM 5611 C CA . LEU B 1 88 ? -27.375 -33.375 -18.406 1 81.38 88 LEU B CA 1
ATOM 5612 C C . LEU B 1 88 ? -27.547 -34.688 -19.141 1 81.38 88 LEU B C 1
ATOM 5614 O O . LEU B 1 88 ? -27.453 -34.719 -20.375 1 81.38 88 LEU B O 1
ATOM 5618 N N . LYS B 1 89 ? -27.812 -35.75 -18.453 1 81.5 89 LYS B N 1
ATOM 5619 C CA . LYS B 1 89 ? -28.125 -37.062 -19.047 1 81.5 89 LYS B CA 1
ATOM 5620 C C . LYS B 1 89 ? -29.422 -37 -19.828 1 81.5 89 LYS B C 1
ATOM 5622 O O . LYS B 1 89 ? -29.641 -37.812 -20.734 1 81.5 89 LYS B O 1
ATOM 5627 N N . GLN B 1 90 ? -30.266 -36.094 -19.438 1 83.12 90 GLN B N 1
ATOM 5628 C CA . GLN B 1 90 ? -31.578 -36 -20.078 1 83.12 90 GLN B CA 1
ATOM 5629 C C . GLN B 1 90 ? -31.453 -35.375 -21.469 1 83.12 90 GLN B C 1
ATOM 5631 O O . GLN B 1 90 ? -32.406 -35.406 -22.25 1 83.12 90 GLN B O 1
ATOM 5636 N N . LEU B 1 91 ? -30.25 -35.031 -21.766 1 84 91 LEU B N 1
ATOM 5637 C CA . LEU B 1 91 ? -30.031 -34.406 -23.062 1 84 91 LEU B CA 1
ATOM 5638 C C . LEU B 1 91 ? -29.953 -35.469 -24.172 1 84 91 LEU B C 1
ATOM 5640 O O . LEU B 1 91 ? -29.469 -36.562 -23.938 1 84 91 LEU B O 1
ATOM 5644 N N . THR B 1 92 ? -30.453 -35.094 -25.359 1 86.06 92 THR B N 1
ATOM 5645 C CA . THR B 1 92 ? -30.359 -35.969 -26.516 1 86.06 92 THR B CA 1
ATOM 5646 C C . THR B 1 92 ? -28.938 -36 -27.062 1 86.06 92 THR B C 1
ATOM 5648 O O . THR B 1 92 ? -28.109 -35.156 -26.688 1 86.06 92 THR B O 1
ATOM 5651 N N . ASP B 1 93 ? -28.734 -36.969 -27.891 1 86.56 93 ASP B N 1
ATOM 5652 C CA . ASP B 1 93 ? -27.422 -37.062 -28.516 1 86.56 93 ASP B CA 1
ATOM 5653 C C . ASP B 1 93 ? -27.094 -35.812 -29.328 1 86.56 93 ASP B C 1
ATOM 5655 O O . ASP B 1 93 ? -25.938 -35.375 -29.344 1 86.56 93 ASP B O 1
ATOM 5659 N N . ASP B 1 94 ? -28.078 -35.312 -29.922 1 88.38 94 ASP B N 1
ATOM 5660 C CA . ASP B 1 94 ? -27.891 -34.094 -30.703 1 88.38 94 ASP B CA 1
ATOM 5661 C C . ASP B 1 94 ? -27.562 -32.906 -29.812 1 88.38 94 ASP B C 1
ATOM 5663 O O . ASP B 1 94 ? -26.703 -32.094 -30.156 1 88.38 94 ASP B O 1
ATOM 5667 N N . GLU B 1 95 ? -28.203 -32.906 -28.766 1 88.06 95 GLU B N 1
ATOM 5668 C CA . GLU B 1 95 ? -27.953 -31.844 -27.812 1 88.06 95 GLU B CA 1
ATOM 5669 C C . GLU B 1 95 ? -26.562 -31.953 -27.203 1 88.06 95 GLU B C 1
ATOM 5671 O O . GLU B 1 95 ? -25.859 -30.953 -27.016 1 88.06 95 GLU B O 1
ATOM 5676 N N . ARG B 1 96 ? -26.188 -33.094 -26.953 1 89.12 96 ARG B N 1
ATOM 5677 C CA . ARG B 1 96 ? -24.859 -33.375 -26.406 1 89.12 96 ARG B CA 1
ATOM 5678 C C . ARG B 1 96 ? -23.766 -32.969 -27.406 1 89.12 96 ARG B C 1
ATOM 5680 O O . ARG B 1 96 ? -22.734 -32.438 -27.016 1 89.12 96 ARG B O 1
ATOM 5687 N N . GLY B 1 97 ? -24.031 -33.375 -28.594 1 90.25 97 GLY B N 1
ATOM 5688 C CA . GLY B 1 97 ? -23.094 -33 -29.641 1 90.25 97 GLY B CA 1
ATOM 5689 C C . GLY B 1 97 ? -22.953 -31.484 -29.781 1 90.25 97 GLY B C 1
ATOM 5690 O O . GLY B 1 97 ? -21.844 -30.969 -29.969 1 90.25 97 GLY B O 1
ATOM 5691 N N . LYS B 1 98 ? -24 -30.859 -29.672 1 93 98 LYS B N 1
ATOM 5692 C CA . LYS B 1 98 ? -23.984 -29.391 -29.734 1 93 98 LYS B CA 1
ATOM 5693 C C . LYS B 1 98 ? -23.203 -28.812 -28.562 1 93 98 LYS B C 1
ATOM 5695 O O . LYS B 1 98 ? -22.391 -27.906 -28.75 1 93 98 LYS B O 1
ATOM 5700 N N . LEU B 1 99 ? -23.453 -29.328 -27.453 1 94.06 99 LEU B N 1
ATOM 5701 C CA . LEU B 1 99 ? -22.766 -28.844 -26.25 1 94.06 99 LEU B CA 1
ATOM 5702 C C . LEU B 1 99 ? -21.266 -29.094 -26.344 1 94.06 99 LEU B C 1
ATOM 5704 O O . LEU B 1 99 ? -20.469 -28.25 -25.953 1 94.06 99 LEU B O 1
ATOM 5708 N N . SER B 1 100 ? -20.906 -30.234 -26.828 1 94.06 100 SER B N 1
ATOM 5709 C CA . SER B 1 100 ? -19.5 -30.562 -27 1 94.06 100 SER B CA 1
ATOM 5710 C C . SER B 1 100 ? -18.828 -29.578 -27.969 1 94.06 100 SER B C 1
ATOM 5712 O O . SER B 1 100 ? -17.672 -29.219 -27.781 1 94.06 100 SER B O 1
ATOM 5714 N N . GLY B 1 101 ? -19.547 -29.281 -29 1 95.56 101 GLY B N 1
ATOM 5715 C CA . GLY B 1 101 ? -19.047 -28.297 -29.938 1 95.56 101 GLY B CA 1
ATOM 5716 C C . GLY B 1 101 ? -18.828 -26.938 -29.328 1 95.56 101 GLY B C 1
ATOM 5717 O O . GLY B 1 101 ? -17.844 -26.266 -29.609 1 95.56 101 GLY B O 1
ATOM 5718 N N . ILE B 1 102 ? -19.734 -26.531 -28.516 1 97.12 102 ILE B N 1
ATOM 5719 C CA . ILE B 1 102 ? -19.656 -25.25 -27.828 1 97.12 102 ILE B CA 1
ATOM 5720 C C . ILE B 1 102 ? -18.453 -25.219 -26.906 1 97.12 102 ILE B C 1
ATOM 5722 O O . ILE B 1 102 ? -17.719 -24.234 -26.828 1 97.12 102 ILE B O 1
ATOM 5726 N N . ALA B 1 103 ? -18.156 -26.281 -26.219 1 96.94 103 ALA B N 1
ATOM 5727 C CA . ALA B 1 103 ? -17.078 -26.375 -25.234 1 96.94 103 ALA B CA 1
ATOM 5728 C C . ALA B 1 103 ? -15.719 -26.297 -25.922 1 96.94 103 ALA B C 1
ATOM 5730 O O . ALA B 1 103 ? -14.703 -26.062 -25.25 1 96.94 103 ALA B O 1
ATOM 5731 N N . ARG B 1 104 ? -15.68 -26.469 -27.219 1 96.5 104 ARG B N 1
ATOM 5732 C CA . ARG B 1 104 ? -14.43 -26.453 -27.969 1 96.5 104 ARG B CA 1
ATOM 5733 C C . ARG B 1 104 ? -14.148 -25.062 -28.547 1 96.5 104 ARG B C 1
ATOM 5735 O O . ARG B 1 104 ? -13.031 -24.797 -29 1 96.5 104 ARG B O 1
ATOM 5742 N N . LEU B 1 105 ? -15.102 -24.219 -28.438 1 96.69 105 LEU B N 1
ATOM 5743 C CA . LEU B 1 105 ? -14.938 -22.859 -28.969 1 96.69 105 LEU B CA 1
ATOM 5744 C C . LEU B 1 105 ? -13.992 -22.047 -28.109 1 96.69 105 LEU B C 1
ATOM 5746 O O . LEU B 1 105 ? -13.93 -22.234 -26.891 1 96.69 105 LEU B O 1
ATOM 5750 N N . SER B 1 106 ? -13.266 -21.172 -28.797 1 96.62 106 SER B N 1
ATOM 5751 C CA . SER B 1 106 ? -12.453 -20.203 -28.062 1 96.62 106 SER B CA 1
ATOM 5752 C C . SER B 1 106 ? -13.32 -19.172 -27.344 1 96.62 106 SER B C 1
ATOM 5754 O O . SER B 1 106 ? -14.5 -19.031 -27.656 1 96.62 106 SER B O 1
ATOM 5756 N N . LEU B 1 107 ? -12.688 -18.562 -26.359 1 97.25 107 LEU B N 1
ATOM 5757 C CA . LEU B 1 107 ? -13.43 -17.547 -25.609 1 97.25 107 LEU B CA 1
ATOM 5758 C C . LEU B 1 107 ? -13.945 -16.453 -26.531 1 97.25 107 LEU B C 1
ATOM 5760 O O . LEU B 1 107 ? -15.055 -15.953 -26.344 1 97.25 107 LEU B O 1
ATOM 5764 N N . ASP B 1 108 ? -13.172 -16.062 -27.562 1 95.75 108 ASP B N 1
ATOM 5765 C CA . ASP B 1 108 ? -13.625 -15.078 -28.531 1 95.75 108 ASP B CA 1
ATOM 5766 C C . ASP B 1 108 ? -14.836 -15.594 -29.312 1 95.75 108 ASP B C 1
ATOM 5768 O O . ASP B 1 108 ? -15.781 -14.836 -29.578 1 95.75 108 ASP B O 1
ATOM 5772 N N . GLN B 1 109 ? -14.789 -16.812 -29.672 1 96.94 109 GLN B N 1
ATOM 5773 C CA . GLN B 1 109 ? -15.883 -17.422 -30.422 1 96.94 109 GLN B CA 1
ATOM 5774 C C . GLN B 1 109 ? -17.141 -17.531 -29.562 1 96.94 109 GLN B C 1
ATOM 5776 O O . GLN B 1 109 ? -18.25 -17.312 -30.047 1 96.94 109 GLN B O 1
ATOM 5781 N N . LEU B 1 110 ? -16.953 -17.875 -28.375 1 97.56 110 LEU B N 1
ATOM 5782 C CA . LEU B 1 110 ? -18.078 -17.953 -27.453 1 97.56 110 LEU B CA 1
ATOM 5783 C C . LEU B 1 110 ? -18.734 -16.578 -27.281 1 97.56 110 LEU B C 1
ATOM 5785 O O . LEU B 1 110 ? -19.969 -16.453 -27.375 1 97.56 110 LEU B O 1
ATOM 5789 N N . SER B 1 111 ? -17.906 -15.57 -27 1 95.75 111 SER B N 1
ATOM 5790 C CA . SER B 1 111 ? -18.406 -14.211 -26.812 1 95.75 111 SER B CA 1
ATOM 5791 C C . SER B 1 111 ? -19.141 -13.719 -28.062 1 95.75 111 SER B C 1
ATOM 5793 O O . SER B 1 111 ? -20.203 -13.117 -27.953 1 95.75 111 SER B O 1
ATOM 5795 N N . ALA B 1 112 ? -18.578 -13.969 -29.219 1 95.44 112 ALA B N 1
ATOM 5796 C CA . ALA B 1 112 ? -19.219 -13.586 -30.469 1 95.44 112 ALA B CA 1
ATOM 5797 C C . ALA B 1 112 ? -20.547 -14.328 -30.656 1 95.44 112 ALA B C 1
ATOM 5799 O O . ALA B 1 112 ? -21.516 -13.75 -31.141 1 95.44 112 ALA B O 1
ATOM 5800 N N . GLY B 1 113 ? -20.547 -15.586 -30.328 1 95.88 113 GLY B N 1
ATOM 5801 C CA . GLY B 1 113 ? -21.766 -16.375 -30.422 1 95.88 113 GLY B CA 1
ATOM 5802 C C . GLY B 1 113 ? -22.891 -15.867 -29.547 1 95.88 113 GLY B C 1
ATOM 5803 O O . GLY B 1 113 ? -24.047 -15.836 -29.953 1 95.88 113 GLY B O 1
ATOM 5804 N N . ILE B 1 114 ? -22.531 -15.477 -28.375 1 95.38 114 ILE B N 1
ATOM 5805 C CA . ILE B 1 114 ? -23.516 -14.93 -27.453 1 95.38 114 ILE B CA 1
ATOM 5806 C C . ILE B 1 114 ? -24.047 -13.602 -27.984 1 95.38 114 ILE B C 1
ATOM 5808 O O . ILE B 1 114 ? -25.25 -13.336 -27.953 1 95.38 114 ILE B O 1
ATOM 5812 N N . GLN B 1 115 ? -23.156 -12.781 -28.484 1 92.06 115 GLN B N 1
ATOM 5813 C CA . GLN B 1 115 ? -23.531 -11.469 -29 1 92.06 115 GLN B CA 1
ATOM 5814 C C . GLN B 1 115 ? -24.453 -11.594 -30.219 1 92.06 115 GLN B C 1
ATOM 5816 O O . GLN B 1 115 ? -25.359 -10.789 -30.391 1 92.06 115 GLN B O 1
ATOM 5821 N N . ASN B 1 116 ? -24.219 -12.617 -31.062 1 92.38 116 ASN B N 1
ATOM 5822 C CA . ASN B 1 116 ? -25.031 -12.781 -32.25 1 92.38 116 ASN B CA 1
ATOM 5823 C C . ASN B 1 116 ? -26.172 -13.766 -32.031 1 92.38 116 ASN B C 1
ATOM 5825 O O . ASN B 1 116 ? -26.859 -14.148 -33 1 92.38 116 ASN B O 1
ATOM 5829 N N . ASN B 1 117 ? -26.266 -14.312 -30.875 1 92 117 ASN B N 1
ATOM 5830 C CA . ASN B 1 117 ? -27.375 -15.141 -30.422 1 92 117 ASN B CA 1
ATOM 5831 C C . ASN B 1 117 ? -27.328 -16.531 -31.062 1 92 117 ASN B C 1
ATOM 5833 O O . ASN B 1 117 ? -28.344 -17.203 -31.172 1 92 117 ASN B O 1
ATOM 5837 N N . SER B 1 118 ? -26.172 -16.859 -31.5 1 95.38 118 SER B N 1
ATOM 5838 C CA . SER B 1 118 ? -26.031 -18.234 -32 1 95.38 118 SER B CA 1
ATOM 5839 C C . SER B 1 118 ? -25.938 -19.234 -30.859 1 95.38 118 SER B C 1
ATOM 5841 O O . SER B 1 118 ? -26.203 -20.422 -31.031 1 95.38 118 SER B O 1
ATOM 5843 N N . VAL B 1 119 ? -25.484 -18.797 -29.734 1 96.19 119 VAL B N 1
ATOM 5844 C CA . VAL B 1 119 ? -25.516 -19.562 -28.5 1 96.19 119 VAL B CA 1
ATOM 5845 C C . VAL B 1 119 ? -26 -18.672 -27.359 1 96.19 119 VAL B C 1
ATOM 5847 O O . VAL B 1 119 ? -25.891 -17.438 -27.438 1 96.19 119 VAL B O 1
ATOM 5850 N N . THR B 1 120 ? -26.594 -19.25 -26.359 1 95.94 120 THR B N 1
ATOM 5851 C CA . THR B 1 120 ? -27.047 -18.484 -25.188 1 95.94 120 THR B CA 1
ATOM 5852 C C . THR B 1 120 ? -26.109 -18.719 -24 1 95.94 120 THR B C 1
ATOM 5854 O O . THR B 1 120 ? -25.406 -19.734 -23.938 1 95.94 120 THR B O 1
ATOM 5857 N N . PRO B 1 121 ? -26.125 -17.781 -23.062 1 97.06 121 PRO B N 1
ATOM 5858 C CA . PRO B 1 121 ? -25.344 -18 -21.844 1 97.06 121 PRO B CA 1
ATOM 5859 C C . PRO B 1 121 ? -25.656 -19.328 -21.172 1 97.06 121 PRO B C 1
ATOM 5861 O O . PRO B 1 121 ? -24.75 -20.016 -20.688 1 97.06 121 PRO B O 1
ATOM 5864 N N . LEU B 1 122 ? -26.875 -19.734 -21.188 1 96.19 122 LEU B N 1
ATOM 5865 C CA . LEU B 1 122 ? -27.297 -20.984 -20.547 1 96.19 122 LEU B CA 1
ATOM 5866 C C . LEU B 1 122 ? -26.719 -22.188 -21.297 1 96.19 122 LEU B C 1
ATOM 5868 O O . LEU B 1 122 ? -26.266 -23.141 -20.672 1 96.19 122 LEU B O 1
ATOM 5872 N N . GLU B 1 123 ? -26.766 -22.141 -22.609 1 96.06 123 GLU B N 1
ATOM 5873 C CA . GLU B 1 123 ? -26.172 -23.219 -23.406 1 96.06 123 GLU B CA 1
ATOM 5874 C C . GLU B 1 123 ? -24.672 -23.328 -23.156 1 96.06 123 GLU B C 1
ATOM 5876 O O . GLU B 1 123 ? -24.125 -24.422 -23.047 1 96.06 123 GLU B O 1
ATOM 5881 N N . VAL B 1 124 ? -24.016 -22.172 -23.078 1 98.06 124 VAL B N 1
ATOM 5882 C CA . VAL B 1 124 ? -22.578 -22.156 -22.828 1 98.06 124 VAL B CA 1
ATOM 5883 C C . VAL B 1 124 ? -22.281 -22.75 -21.453 1 98.06 124 VAL B C 1
ATOM 5885 O O . VAL B 1 124 ? -21.359 -23.547 -21.297 1 98.06 124 VAL B O 1
ATOM 5888 N N . LEU B 1 125 ? -23.094 -22.391 -20.438 1 97.62 125 LEU B N 1
ATOM 5889 C CA . LEU B 1 125 ? -22.922 -22.953 -19.109 1 97.62 125 LEU B CA 1
ATOM 5890 C C . LEU B 1 125 ? -23.062 -24.469 -19.141 1 97.62 125 LEU B C 1
ATOM 5892 O O . LEU B 1 125 ? -22.219 -25.188 -18.594 1 97.62 125 LEU B O 1
ATOM 5896 N N . HIS B 1 126 ? -24.078 -24.969 -19.797 1 96.44 126 HIS B N 1
ATOM 5897 C CA . HIS B 1 126 ? -24.328 -26.391 -19.875 1 96.44 126 HIS B CA 1
ATOM 5898 C C . HIS B 1 126 ? -23.203 -27.125 -20.594 1 96.44 126 HIS B C 1
ATOM 5900 O O . HIS B 1 126 ? -22.844 -28.25 -20.219 1 96.44 126 HIS B O 1
ATOM 5906 N N . ALA B 1 127 ? -22.688 -26.5 -21.594 1 97.62 127 ALA B N 1
ATOM 5907 C CA . ALA B 1 127 ? -21.578 -27.094 -22.344 1 97.62 127 ALA B CA 1
ATOM 5908 C C . ALA B 1 127 ? -20.375 -27.344 -21.422 1 97.62 127 ALA B C 1
ATOM 5910 O O . ALA B 1 127 ? -19.797 -28.422 -21.453 1 97.62 127 ALA B O 1
ATOM 5911 N N . PHE B 1 128 ? -20.047 -26.422 -20.625 1 98 128 PHE B N 1
ATOM 5912 C CA . PHE B 1 128 ? -18.859 -26.547 -19.797 1 98 128 PHE B CA 1
ATOM 5913 C C . PHE B 1 128 ? -19.141 -27.422 -18.578 1 98 128 PHE B C 1
ATOM 5915 O O . PHE B 1 128 ? -18.266 -28.156 -18.109 1 98 128 PHE B O 1
ATOM 5922 N N . GLN B 1 129 ? -20.391 -27.359 -18.031 1 96.69 129 GLN B N 1
ATOM 5923 C CA . GLN B 1 129 ? -20.766 -28.297 -17 1 96.69 129 GLN B CA 1
ATOM 5924 C C . GLN B 1 129 ? -20.656 -29.734 -17.5 1 96.69 129 GLN B C 1
ATOM 5926 O O . GLN B 1 129 ? -20.141 -30.609 -16.781 1 96.69 129 GLN B O 1
ATOM 5931 N N . SER B 1 130 ? -21.094 -29.922 -18.703 1 95.5 130 SER B N 1
ATOM 5932 C CA . SER B 1 130 ? -21 -31.25 -19.312 1 95.5 130 SER B CA 1
ATOM 5933 C C . SER B 1 130 ? -19.547 -31.672 -19.484 1 95.5 130 SER B C 1
ATOM 5935 O O . SER B 1 130 ? -19.203 -32.844 -19.25 1 95.5 130 SER B O 1
ATOM 5937 N N . LYS B 1 131 ? -18.781 -30.797 -19.906 1 96.5 131 LYS B N 1
ATOM 5938 C CA . LYS B 1 131 ? -17.359 -31.094 -20.109 1 96.5 131 LYS B CA 1
ATOM 5939 C C . LYS B 1 131 ? -16.672 -31.438 -18.797 1 96.5 131 LYS B C 1
ATOM 5941 O O . LYS B 1 131 ? -15.836 -32.344 -18.75 1 96.5 131 LYS B O 1
ATOM 5946 N N . VAL B 1 132 ? -16.969 -30.719 -17.75 1 97 132 VAL B N 1
ATOM 5947 C CA . VAL B 1 132 ? -16.391 -30.984 -16.438 1 97 132 VAL B CA 1
ATOM 5948 C C . VAL B 1 132 ? -16.766 -32.406 -15.992 1 97 132 VAL B C 1
ATOM 5950 O O . VAL B 1 132 ? -15.922 -33.156 -15.477 1 97 132 VAL B O 1
ATOM 5953 N N . ILE B 1 133 ? -17.984 -32.75 -16.172 1 94.56 133 ILE B N 1
ATOM 5954 C CA . ILE B 1 133 ? -18.469 -34.062 -15.789 1 94.56 133 ILE B CA 1
ATOM 5955 C C . ILE B 1 133 ? -17.734 -35.156 -16.594 1 94.56 133 ILE B C 1
ATOM 5957 O O . ILE B 1 133 ? -17.312 -36.156 -16.047 1 94.56 133 ILE B O 1
ATOM 5961 N N . GLU B 1 134 ? -17.562 -34.844 -17.859 1 93.56 134 GLU B N 1
ATOM 5962 C CA . GLU B 1 134 ? -16.844 -35.781 -18.719 1 93.56 134 GLU B CA 1
ATOM 5963 C C . GLU B 1 134 ? -15.414 -36 -18.234 1 93.56 134 GLU B C 1
ATOM 5965 O O . GLU B 1 134 ? -14.945 -37.125 -18.125 1 93.56 134 GLU B O 1
ATOM 5970 N N . ILE B 1 135 ? -14.719 -34.938 -17.891 1 95.44 135 ILE B N 1
ATOM 5971 C CA . ILE B 1 135 ? -13.344 -35.031 -17.422 1 95.44 135 ILE B CA 1
ATOM 5972 C C . ILE B 1 135 ? -13.289 -35.812 -16.109 1 95.44 135 ILE B C 1
ATOM 5974 O O . ILE B 1 135 ? -12.438 -36.688 -15.953 1 95.44 135 ILE B O 1
ATOM 5978 N N . GLN B 1 136 ? -14.18 -35.5 -15.227 1 93.62 136 GLN B N 1
ATOM 5979 C CA . GLN B 1 136 ? -14.188 -36.156 -13.922 1 93.62 136 GLN B CA 1
ATOM 5980 C C . GLN B 1 136 ? -14.461 -37.625 -14.055 1 93.62 136 GLN B C 1
ATOM 5982 O O . GLN B 1 136 ? -13.844 -38.438 -13.367 1 93.62 136 GLN B O 1
ATOM 5987 N N . LYS B 1 137 ? -15.305 -38 -14.898 1 90.69 137 LYS B N 1
ATOM 5988 C CA . LYS B 1 137 ? -15.664 -39.406 -15.078 1 90.69 137 LYS B CA 1
ATOM 5989 C C . LYS B 1 137 ? -14.547 -40.188 -15.781 1 90.69 137 LYS B C 1
ATOM 5991 O O . LYS B 1 137 ? -14.312 -41.344 -15.484 1 90.69 137 LYS B O 1
ATOM 5996 N N . ASN B 1 138 ? -13.922 -39.531 -16.672 1 91 138 ASN B N 1
ATOM 5997 C CA . ASN B 1 138 ? -12.906 -40.219 -17.469 1 91 138 ASN B CA 1
ATOM 5998 C C . ASN B 1 138 ? -11.594 -40.375 -16.703 1 91 138 ASN B C 1
ATOM 6000 O O . ASN B 1 138 ? -10.977 -41.438 -16.734 1 91 138 ASN B O 1
ATOM 6004 N N . SER B 1 139 ? -11.164 -39.375 -16 1 89.69 139 SER B N 1
ATOM 6005 C CA . SER B 1 139 ? -9.82 -39.406 -15.422 1 89.69 139 SER B CA 1
ATOM 6006 C C . SER B 1 139 ? -9.859 -39.125 -13.922 1 89.69 139 SER B C 1
ATOM 6008 O O . SER B 1 139 ? -8.875 -39.375 -13.219 1 89.69 139 SER B O 1
ATOM 6010 N N . GLY B 1 140 ? -10.961 -38.688 -13.43 1 90.62 140 GLY B N 1
ATOM 6011 C CA . GLY B 1 140 ? -11.016 -38.312 -12.031 1 90.62 140 GLY B CA 1
ATOM 6012 C C . GLY B 1 140 ? -10.117 -37.125 -11.703 1 90.62 140 GLY B C 1
ATOM 6013 O O . GLY B 1 140 ? -9.82 -36.875 -10.539 1 90.62 140 GLY B O 1
ATOM 6014 N N . ASN B 1 141 ? -9.586 -36.438 -12.664 1 94.62 141 ASN B N 1
ATOM 6015 C CA . ASN B 1 141 ? -8.578 -35.406 -12.539 1 94.62 141 ASN B CA 1
ATOM 6016 C C . ASN B 1 141 ? -9.102 -34.062 -13.031 1 94.62 141 ASN B C 1
ATOM 6018 O O . ASN B 1 141 ? -8.414 -33.344 -13.789 1 94.62 141 ASN B O 1
ATOM 6022 N N . SER B 1 142 ? -10.383 -33.719 -12.625 1 93.75 142 SER B N 1
ATOM 6023 C CA . SER B 1 142 ? -10.969 -32.438 -13.07 1 93.75 142 SER B CA 1
ATOM 6024 C C . SER B 1 142 ? -10.438 -31.281 -12.234 1 93.75 142 SER B C 1
ATOM 6026 O O . SER B 1 142 ? -10.508 -30.125 -12.664 1 93.75 142 SER B O 1
ATOM 6028 N N . GLY B 1 143 ? -9.969 -31.594 -11.008 1 96.62 143 GLY B N 1
ATOM 6029 C CA . GLY B 1 143 ? -9.445 -30.562 -10.133 1 96.62 143 GLY B CA 1
ATOM 6030 C C . GLY B 1 143 ? -10.531 -29.703 -9.508 1 96.62 143 GLY B C 1
ATOM 6031 O O . GLY B 1 143 ? -10.242 -28.656 -8.914 1 96.62 143 GLY B O 1
ATOM 6032 N N . ILE B 1 144 ? -11.828 -30.047 -9.57 1 96.56 144 ILE B N 1
ATOM 6033 C CA . ILE B 1 144 ? -12.898 -29.203 -9.047 1 96.56 144 ILE B CA 1
ATOM 6034 C C . ILE B 1 144 ? -13.211 -29.609 -7.605 1 96.56 144 ILE B C 1
ATOM 6036 O O . ILE B 1 144 ? -12.984 -30.75 -7.211 1 96.56 144 ILE B O 1
ATOM 6040 N N . CYS B 1 145 ? -13.625 -28.625 -6.852 1 96.5 145 CYS B N 1
ATOM 6041 C CA . CYS B 1 145 ? -14.242 -28.891 -5.559 1 96.5 145 CYS B CA 1
ATOM 6042 C C . CYS B 1 145 ? -15.711 -29.266 -5.723 1 96.5 145 CYS B C 1
ATOM 6044 O O . CYS B 1 145 ? -16.125 -30.344 -5.309 1 96.5 145 CYS B O 1
ATOM 6046 N N . GLU B 1 146 ? -16.422 -28.359 -6.324 1 95.19 146 GLU B N 1
ATOM 6047 C CA . GLU B 1 146 ? -17.844 -28.578 -6.539 1 95.19 146 GLU B CA 1
ATOM 6048 C C . GLU B 1 146 ? -18.422 -27.547 -7.512 1 95.19 146 GLU B C 1
ATOM 6050 O O . GLU B 1 146 ? -17.797 -26.516 -7.773 1 95.19 146 GLU B O 1
ATOM 6055 N N . PHE B 1 147 ? -19.562 -27.922 -8.055 1 96.69 147 PHE B N 1
ATOM 6056 C CA . PHE B 1 147 ? -20.328 -27 -8.891 1 96.69 147 PHE B CA 1
ATOM 6057 C C . PHE B 1 147 ? -20.984 -25.922 -8.047 1 96.69 147 PHE B C 1
ATOM 6059 O O . PHE B 1 147 ? -21.422 -26.188 -6.918 1 96.69 147 PHE B O 1
ATOM 6066 N N . ILE B 1 148 ? -21.047 -24.734 -8.547 1 97.44 148 ILE B N 1
ATOM 6067 C CA . ILE B 1 148 ? -21.781 -23.641 -7.93 1 97.44 148 ILE B CA 1
ATOM 6068 C C . ILE B 1 148 ? -23.25 -23.688 -8.383 1 97.44 148 ILE B C 1
ATOM 6070 O O . ILE B 1 148 ? -23.547 -23.438 -9.555 1 97.44 148 ILE B O 1
ATOM 6074 N N . SER B 1 149 ? -24.125 -23.875 -7.523 1 95.31 149 SER B N 1
ATOM 6075 C CA . SER B 1 149 ? -25.531 -24.125 -7.836 1 95.31 149 SER B CA 1
ATOM 6076 C C . SER B 1 149 ? -26.188 -22.875 -8.43 1 95.31 149 SER B C 1
ATOM 6078 O O . SER B 1 149 ? -27.078 -23 -9.273 1 95.31 149 SER B O 1
ATOM 6080 N N . GLU B 1 150 ? -25.75 -21.75 -8.023 1 96.88 150 GLU B N 1
ATOM 6081 C CA . GLU B 1 150 ? -26.344 -20.484 -8.43 1 96.88 150 GLU B CA 1
ATOM 6082 C C . GLU B 1 150 ? -26.062 -20.188 -9.906 1 96.88 150 GLU B C 1
ATOM 6084 O O . GLU B 1 150 ? -26.703 -19.328 -10.5 1 96.88 150 GLU B O 1
ATOM 6089 N N . ALA B 1 151 ? -25.125 -20.891 -10.508 1 97.94 151 ALA B N 1
ATOM 6090 C CA . ALA B 1 151 ? -24.703 -20.625 -11.875 1 97.94 151 ALA B CA 1
ATOM 6091 C C . ALA B 1 151 ? -25.859 -20.797 -12.852 1 97.94 151 ALA B C 1
ATOM 6093 O O . ALA B 1 151 ? -25.969 -20.047 -13.828 1 97.94 151 ALA B O 1
ATOM 6094 N N . GLU B 1 152 ? -26.703 -21.766 -12.625 1 95.56 152 GLU B N 1
ATOM 6095 C CA . GLU B 1 152 ? -27.844 -22.016 -13.5 1 95.56 152 GLU B CA 1
ATOM 6096 C C . GLU B 1 152 ? -28.781 -20.812 -13.555 1 95.56 152 GLU B C 1
ATOM 6098 O O . GLU B 1 152 ? -29.125 -20.344 -14.641 1 95.56 152 GLU B O 1
ATOM 6103 N N . ASP B 1 153 ? -29.172 -20.406 -12.391 1 97 153 ASP B N 1
ATOM 6104 C CA . ASP B 1 153 ? -30.062 -19.25 -12.312 1 97 153 ASP B CA 1
ATOM 6105 C C . ASP B 1 153 ? -29.422 -18 -12.898 1 97 153 ASP B C 1
ATOM 6107 O O . ASP B 1 153 ? -30.078 -17.219 -13.578 1 97 153 ASP B O 1
ATOM 6111 N N . GLU B 1 154 ? -28.172 -17.812 -12.664 1 97.12 154 GLU B N 1
ATOM 6112 C CA . GLU B 1 154 ? -27.438 -16.656 -13.18 1 97.12 154 GLU B CA 1
ATOM 6113 C C . GLU B 1 154 ? -27.391 -16.672 -14.703 1 97.12 154 GLU B C 1
ATOM 6115 O O . GLU B 1 154 ? -27.688 -15.664 -15.352 1 97.12 154 GLU B O 1
ATOM 6120 N N . ALA B 1 155 ? -27.047 -17.797 -15.281 1 97.44 155 ALA B N 1
ATOM 6121 C CA . ALA B 1 155 ? -26.984 -17.922 -16.734 1 97.44 155 ALA B CA 1
ATOM 6122 C C . ALA B 1 155 ? -28.359 -17.766 -17.375 1 97.44 155 ALA B C 1
ATOM 6124 O O . ALA B 1 155 ? -28.484 -17.203 -18.453 1 97.44 155 ALA B O 1
ATOM 6125 N N . ARG B 1 156 ? -29.375 -18.297 -16.688 1 96.88 156 ARG B N 1
ATOM 6126 C CA . ARG B 1 156 ? -30.734 -18.172 -17.188 1 96.88 156 ARG B CA 1
ATOM 6127 C C . ARG B 1 156 ? -31.172 -16.703 -17.234 1 96.88 156 ARG B C 1
ATOM 6129 O O . ARG B 1 156 ? -31.766 -16.25 -18.219 1 96.88 156 ARG B O 1
ATOM 6136 N N . GLN B 1 157 ? -30.891 -16.016 -16.172 1 95.81 157 GLN B N 1
ATOM 6137 C CA . GLN B 1 157 ? -31.234 -14.594 -16.125 1 95.81 157 GLN B CA 1
ATOM 6138 C C . GLN B 1 157 ? -30.547 -13.82 -17.234 1 95.81 157 GLN B C 1
ATOM 6140 O O . GLN B 1 157 ? -31.141 -12.945 -17.875 1 95.81 157 GLN B O 1
ATOM 6145 N N . LEU B 1 158 ? -29.281 -14.141 -17.547 1 96.06 158 LEU B N 1
ATOM 6146 C CA . LEU B 1 158 ? -28.531 -13.477 -18.594 1 96.06 158 LEU B CA 1
ATOM 6147 C C . LEU B 1 158 ? -29.109 -13.812 -19.969 1 96.06 158 LEU B C 1
ATOM 6149 O O . LEU B 1 158 ? -29 -13.016 -20.906 1 96.06 158 LEU B O 1
ATOM 6153 N N . THR B 1 159 ? -29.656 -14.992 -20.062 1 95.06 159 THR B N 1
ATOM 6154 C CA . THR B 1 159 ? -30.234 -15.461 -21.312 1 95.06 159 THR B CA 1
ATOM 6155 C C . THR B 1 159 ? -31.578 -14.781 -21.578 1 95.06 159 THR B C 1
ATOM 6157 O O . THR B 1 159 ? -31.844 -14.312 -22.688 1 95.06 159 THR B O 1
ATOM 6160 N N . GLU B 1 160 ? -32.344 -14.68 -20.547 1 94.38 160 GLU B N 1
ATOM 6161 C CA . GLU B 1 160 ? -33.75 -14.258 -20.688 1 94.38 160 GLU B CA 1
ATOM 6162 C C . GLU B 1 160 ? -33.875 -12.742 -20.547 1 94.38 160 GLU B C 1
ATOM 6164 O O . GLU B 1 160 ? -34.781 -12.133 -21.125 1 94.38 160 GLU B O 1
ATOM 6169 N N . ASN B 1 161 ? -33 -12.133 -19.781 1 88.94 161 ASN B N 1
ATOM 6170 C CA . ASN B 1 161 ? -33.062 -10.703 -19.5 1 88.94 161 ASN B CA 1
ATOM 6171 C C . ASN B 1 161 ? -31.734 -10.008 -19.734 1 88.94 161 ASN B C 1
ATOM 6173 O O . ASN B 1 161 ? -31.141 -9.43 -18.812 1 88.94 161 ASN B O 1
ATOM 6177 N N . PRO B 1 162 ? -31.391 -10.062 -21 1 84 162 PRO B N 1
ATOM 6178 C CA . PRO B 1 162 ? -30.125 -9.375 -21.25 1 84 162 PRO B CA 1
ATOM 6179 C C . PRO B 1 162 ? -30.219 -7.863 -21.047 1 84 162 PRO B C 1
ATOM 6181 O O . PRO B 1 162 ? -31.188 -7.238 -21.5 1 84 162 PRO B O 1
ATOM 6184 N N . ARG B 1 163 ? -29.453 -7.285 -20.062 1 67.44 163 ARG B N 1
ATOM 6185 C CA . ARG B 1 163 ? -29.438 -5.828 -19.953 1 67.44 163 ARG B CA 1
ATOM 6186 C C . ARG B 1 163 ? -28.531 -5.207 -21 1 67.44 163 ARG B C 1
ATOM 6188 O O . ARG B 1 163 ? -27.484 -5.77 -21.344 1 67.44 163 ARG B O 1
ATOM 6195 N N . SER B 1 164 ? -29.062 -4.188 -21.797 1 59.22 164 SER B N 1
ATOM 6196 C CA . SER B 1 164 ? -28.391 -3.562 -22.938 1 59.22 164 SER B CA 1
ATOM 6197 C C . SER B 1 164 ? -26.922 -3.285 -22.625 1 59.22 164 SER B C 1
ATOM 6199 O O . SER B 1 164 ? -26.047 -3.6 -23.438 1 59.22 164 SER B O 1
ATOM 6201 N N . ASP B 1 165 ? -26.547 -2.768 -21.547 1 67.62 165 ASP B N 1
ATOM 6202 C CA . ASP B 1 165 ? -25.172 -2.342 -21.234 1 67.62 165 ASP B CA 1
ATOM 6203 C C . ASP B 1 165 ? -24.328 -3.518 -20.766 1 67.62 165 ASP B C 1
ATOM 6205 O O . ASP B 1 165 ? -23.094 -3.482 -20.859 1 67.62 165 ASP B O 1
ATOM 6209 N N . ASP B 1 166 ? -24.953 -4.582 -20.625 1 65.69 166 ASP B N 1
ATOM 6210 C CA . ASP B 1 166 ? -24.234 -5.727 -20.062 1 65.69 166 ASP B CA 1
ATOM 6211 C C . ASP B 1 166 ? -23.562 -6.543 -21.172 1 65.69 166 ASP B C 1
ATOM 6213 O O . ASP B 1 166 ? -22.453 -7.059 -20.969 1 65.69 166 ASP B O 1
ATOM 6217 N N . LYS B 1 167 ? -24.156 -6.496 -22.266 1 70.56 167 LYS B N 1
ATOM 6218 C CA . LYS B 1 167 ? -23.641 -7.336 -23.344 1 70.56 167 LYS B CA 1
ATOM 6219 C C . LYS B 1 167 ? -22.297 -6.812 -23.859 1 70.56 167 LYS B C 1
ATOM 6221 O O . LYS B 1 167 ? -21.578 -7.527 -24.547 1 70.56 167 LYS B O 1
ATOM 6226 N N . LYS B 1 168 ? -21.953 -5.715 -23.391 1 81.12 168 LYS B N 1
ATOM 6227 C CA . LYS B 1 168 ? -20.688 -5.133 -23.828 1 81.12 168 LYS B CA 1
ATOM 6228 C C . LYS B 1 168 ? -19.531 -5.645 -22.984 1 81.12 168 LYS B C 1
ATOM 6230 O O . LYS B 1 168 ? -18.359 -5.504 -23.375 1 81.12 168 LYS B O 1
ATOM 6235 N N . SER B 1 169 ? -19.906 -6.375 -22.016 1 91.44 169 SER B N 1
ATOM 6236 C CA . SER B 1 169 ? -18.844 -6.914 -21.156 1 91.44 169 SER B CA 1
ATOM 6237 C C . SER B 1 169 ? -18.078 -8.016 -21.859 1 91.44 169 SER B C 1
ATOM 6239 O O . SER B 1 169 ? -18.672 -8.883 -22.516 1 91.44 169 SER B O 1
ATOM 6241 N N . PRO B 1 170 ? -16.781 -7.988 -21.656 1 93.44 170 PRO B N 1
ATOM 6242 C CA . PRO B 1 170 ? -15.945 -9.016 -22.297 1 93.44 170 PRO B CA 1
ATOM 6243 C C . PRO B 1 170 ? -16.25 -10.422 -21.766 1 93.44 170 PRO B C 1
ATOM 6245 O O . PRO B 1 170 ? -15.836 -11.406 -22.375 1 93.44 170 PRO B O 1
ATOM 6248 N N . LEU B 1 171 ? -17.016 -10.578 -20.656 1 96.75 171 LEU B N 1
ATOM 6249 C CA . LEU B 1 171 ? -17.234 -11.891 -20.078 1 96.75 171 LEU B CA 1
ATOM 6250 C C . LEU B 1 171 ? -18.719 -12.18 -19.938 1 96.75 171 LEU B C 1
ATOM 6252 O O . LEU B 1 171 ? -19.125 -13.055 -19.172 1 96.75 171 LEU B O 1
ATOM 6256 N N . TYR B 1 172 ? -19.531 -11.406 -20.656 1 96.88 172 TYR B N 1
ATOM 6257 C CA . TYR B 1 172 ? -20.969 -11.594 -20.562 1 96.88 172 TYR B CA 1
ATOM 6258 C C . TYR B 1 172 ? -21.359 -13.016 -20.938 1 96.88 172 TYR B C 1
ATOM 6260 O O . TYR B 1 172 ? -21.078 -13.469 -22.047 1 96.88 172 TYR B O 1
ATOM 6268 N N . GLY B 1 173 ? -21.938 -13.703 -20.016 1 97.12 173 GLY B N 1
ATOM 6269 C CA . GLY B 1 173 ? -22.469 -15.031 -20.266 1 97.12 173 GLY B CA 1
ATOM 6270 C C . GLY B 1 173 ? -21.391 -16.109 -20.25 1 97.12 173 GLY B C 1
ATOM 6271 O O . GLY B 1 173 ? -21.672 -17.281 -20.547 1 97.12 173 GLY B O 1
ATOM 6272 N N . ILE B 1 174 ? -20.203 -15.75 -19.906 1 98.12 174 ILE B N 1
ATOM 6273 C CA . ILE B 1 174 ? -19.094 -16.688 -19.953 1 98.12 174 ILE B CA 1
ATOM 6274 C C . ILE B 1 174 ? -18.938 -17.375 -18.594 1 98.12 174 ILE B C 1
ATOM 6276 O O . ILE B 1 174 ? -18.812 -16.719 -17.562 1 98.12 174 ILE B O 1
ATOM 6280 N N . PRO B 1 175 ? -19 -18.734 -18.547 1 98.69 175 PRO B N 1
ATOM 6281 C CA . PRO B 1 175 ? -18.656 -19.438 -17.312 1 98.69 175 PRO B CA 1
ATOM 6282 C C . PRO B 1 175 ? -17.188 -19.25 -16.906 1 98.69 175 PRO B C 1
ATOM 6284 O O . PRO B 1 175 ? -16.297 -19.281 -17.766 1 98.69 175 PRO B O 1
ATOM 6287 N N . VAL B 1 176 ? -16.953 -19.047 -15.633 1 98.81 176 VAL B N 1
ATOM 6288 C CA . VAL B 1 176 ? -15.609 -18.828 -15.102 1 98.81 176 VAL B CA 1
ATOM 6289 C C . VAL B 1 176 ? -15.375 -19.766 -13.914 1 98.81 176 VAL B C 1
ATOM 6291 O O . VAL B 1 176 ? -16.188 -19.812 -12.984 1 98.81 176 VAL B O 1
ATOM 6294 N N . SER B 1 177 ? -14.297 -20.578 -13.977 1 98.88 177 SER B N 1
ATOM 6295 C CA . SER B 1 177 ? -13.906 -21.344 -12.797 1 98.88 177 SER B CA 1
ATOM 6296 C C . SER B 1 177 ? -13.172 -20.469 -11.789 1 98.88 177 SER B C 1
ATOM 6298 O O . SER B 1 177 ? -12.508 -19.5 -12.156 1 98.88 177 SER B O 1
ATOM 6300 N N . VAL B 1 178 ? -13.344 -20.812 -10.492 1 98.81 178 VAL B N 1
ATOM 6301 C CA . VAL B 1 178 ? -12.758 -19.969 -9.461 1 98.81 178 VAL B CA 1
ATOM 6302 C C . VAL B 1 178 ? -12.094 -20.844 -8.398 1 98.81 178 VAL B C 1
ATOM 6304 O O . VAL B 1 178 ? -12.695 -21.812 -7.918 1 98.81 178 VAL B O 1
ATOM 6307 N N . LYS B 1 179 ? -10.828 -20.484 -8.055 1 98.56 179 LYS B N 1
ATOM 6308 C CA . LYS B 1 179 ? -10.148 -21.172 -6.957 1 98.56 179 LYS B CA 1
ATOM 6309 C C . LYS B 1 179 ? -10.938 -21.047 -5.656 1 98.56 179 LYS B C 1
ATOM 6311 O O . LYS B 1 179 ? -11.492 -19.984 -5.363 1 98.56 179 LYS B O 1
ATOM 6316 N N . GLU B 1 180 ? -10.969 -22.047 -4.895 1 97.81 180 GLU B N 1
ATOM 6317 C CA . GLU B 1 180 ? -11.82 -22.109 -3.713 1 97.81 180 GLU B CA 1
ATOM 6318 C C . GLU B 1 180 ? -11.453 -21.016 -2.709 1 97.81 180 GLU B C 1
ATOM 6320 O O . GLU B 1 180 ? -12.227 -20.719 -1.797 1 97.81 180 GLU B O 1
ATOM 6325 N N . LEU B 1 181 ? -10.266 -20.406 -2.848 1 97.94 181 LEU B N 1
ATOM 6326 C CA . LEU B 1 181 ? -9.844 -19.375 -1.912 1 97.94 181 LEU B CA 1
ATOM 6327 C C . LEU B 1 181 ? -10.664 -18.109 -2.1 1 97.94 181 LEU B C 1
ATOM 6329 O O . LEU B 1 181 ? -10.641 -17.203 -1.251 1 97.94 181 LEU B O 1
ATOM 6333 N N . LEU B 1 182 ? -11.273 -17.938 -3.217 1 98.5 182 LEU B N 1
ATOM 6334 C CA . LEU B 1 182 ? -12.195 -16.828 -3.434 1 98.5 182 LEU B CA 1
ATOM 6335 C C . LEU B 1 182 ? -13.555 -17.125 -2.824 1 98.5 182 LEU B C 1
ATOM 6337 O O . LEU B 1 182 ? -14.297 -17.969 -3.328 1 98.5 182 LEU B O 1
ATOM 6341 N N . SER B 1 183 ? -13.922 -16.406 -1.837 1 98.12 183 SER B N 1
ATOM 6342 C CA . SER B 1 183 ? -15.141 -16.703 -1.084 1 98.12 183 SER B CA 1
ATOM 6343 C C . SER B 1 183 ? -16.375 -16.531 -1.948 1 98.12 183 SER B C 1
ATOM 6345 O O . SER B 1 183 ? -16.531 -15.516 -2.639 1 98.12 183 SER B O 1
ATOM 6347 N N . ILE B 1 184 ? -17.172 -17.484 -1.944 1 98.38 184 ILE B N 1
ATOM 6348 C CA . ILE B 1 184 ? -18.516 -17.438 -2.502 1 98.38 184 ILE B CA 1
ATOM 6349 C C . ILE B 1 184 ? -19.531 -17.734 -1.405 1 98.38 184 ILE B C 1
ATOM 6351 O O . ILE B 1 184 ? -19.359 -18.688 -0.63 1 98.38 184 ILE B O 1
ATOM 6355 N N . ARG B 1 185 ? -20.531 -16.906 -1.362 1 98 185 ARG B N 1
ATOM 6356 C CA . ARG B 1 185 ? -21.562 -17.094 -0.351 1 98 185 ARG B CA 1
ATOM 6357 C C . ARG B 1 185 ? -22.125 -18.516 -0.417 1 98 185 ARG B C 1
ATOM 6359 O O . ARG B 1 185 ? -22.516 -18.984 -1.488 1 98 185 ARG B O 1
ATOM 6366 N N . GLY B 1 186 ? -22.109 -19.219 0.724 1 97.12 186 GLY B N 1
ATOM 6367 C CA . GLY B 1 186 ? -22.75 -20.516 0.813 1 97.12 186 GLY B CA 1
ATOM 6368 C C . GLY B 1 186 ? -21.781 -21.672 0.589 1 97.12 186 GLY B C 1
ATOM 6369 O O . GLY B 1 186 ? -22.156 -22.828 0.76 1 97.12 186 GLY B O 1
ATOM 6370 N N . TYR B 1 187 ? -20.547 -21.453 0.287 1 97.25 187 TYR B N 1
ATOM 6371 C CA . TYR B 1 187 ? -19.578 -22.5 -0.006 1 97.25 187 TYR B CA 1
ATOM 6372 C C . TYR B 1 187 ? -18.391 -22.406 0.936 1 97.25 187 TYR B C 1
ATOM 6374 O O . TYR B 1 187 ? -18.109 -21.344 1.495 1 97.25 187 TYR B O 1
ATOM 6382 N N . ASP B 1 188 ? -17.672 -23.484 1.135 1 96.31 188 ASP B N 1
ATOM 6383 C CA . ASP B 1 188 ? -16.5 -23.562 2 1 96.31 188 ASP B CA 1
ATOM 6384 C C . ASP B 1 188 ? -15.242 -23.078 1.27 1 96.31 188 ASP B C 1
ATOM 6386 O O . ASP B 1 188 ? -15.172 -23.141 0.04 1 96.31 188 ASP B O 1
ATOM 6390 N N . CYS B 1 189 ? -14.352 -22.562 1.982 1 96.88 189 CYS B N 1
ATOM 6391 C CA . CYS B 1 189 ? -12.945 -22.422 1.622 1 96.88 189 CYS B CA 1
ATOM 6392 C C . CYS B 1 189 ? -12.062 -23.266 2.521 1 96.88 189 CYS B C 1
ATOM 6394 O O . CYS B 1 189 ? -11.695 -22.844 3.619 1 96.88 189 CYS B O 1
ATOM 6396 N N . THR B 1 190 ? -11.602 -24.375 2.039 1 96.12 190 THR B N 1
ATOM 6397 C CA . THR B 1 190 ? -11 -25.359 2.939 1 96.12 190 THR B CA 1
ATOM 6398 C C . THR B 1 190 ? -9.477 -25.219 2.941 1 96.12 190 THR B C 1
ATOM 6400 O O . THR B 1 190 ? -8.812 -25.688 3.869 1 96.12 190 THR B O 1
ATOM 6403 N N . ILE B 1 191 ? -8.922 -24.766 1.846 1 95.94 191 ILE B N 1
ATOM 6404 C CA . ILE B 1 191 ? -7.484 -24.656 1.612 1 95.94 191 ILE B CA 1
ATOM 6405 C C . ILE B 1 191 ? -6.832 -26.031 1.754 1 95.94 191 ILE B C 1
ATOM 6407 O O . ILE B 1 191 ? -5.711 -26.141 2.254 1 95.94 191 ILE B O 1
ATOM 6411 N N . GLY B 1 192 ? -7.582 -27.016 1.5 1 95.25 192 GLY B N 1
ATOM 6412 C CA . GLY B 1 192 ? -7.082 -28.375 1.531 1 95.25 192 GLY B CA 1
ATOM 6413 C C . GLY B 1 192 ? -7.004 -28.953 2.934 1 95.25 192 GLY B C 1
ATOM 6414 O O . GLY B 1 192 ? -6.227 -29.875 3.189 1 95.25 192 GLY B O 1
ATOM 6415 N N . LEU B 1 193 ? -7.695 -28.406 3.914 1 95.5 193 LEU B N 1
ATOM 6416 C CA . LEU B 1 193 ? -7.719 -28.891 5.289 1 95.5 193 LEU B CA 1
ATOM 6417 C C . LEU B 1 193 ? -9.109 -29.406 5.66 1 95.5 193 LEU B C 1
ATOM 6419 O O . LEU B 1 193 ? -10.094 -28.672 5.516 1 95.5 193 LEU B O 1
ATOM 6423 N N . ILE B 1 194 ? -9.195 -30.562 6.262 1 95.5 194 ILE B N 1
ATOM 6424 C CA . ILE B 1 194 ? -10.453 -31.203 6.617 1 95.5 194 ILE B CA 1
ATOM 6425 C C . ILE B 1 194 ? -11.141 -30.422 7.734 1 95.5 194 ILE B C 1
ATOM 6427 O O . ILE B 1 194 ? -12.367 -30.297 7.75 1 95.5 194 ILE B O 1
ATOM 6431 N N . LYS B 1 195 ? -10.422 -29.812 8.633 1 93.06 195 LYS B N 1
ATOM 6432 C CA . LYS B 1 195 ? -10.969 -29.109 9.789 1 93.06 195 LYS B CA 1
ATOM 6433 C C . LYS B 1 195 ? -11.758 -27.875 9.367 1 93.06 195 LYS B C 1
ATOM 6435 O O . LYS B 1 195 ? -12.555 -27.344 10.133 1 93.06 195 LYS B O 1
ATOM 6440 N N . LEU B 1 196 ? -11.578 -27.469 8.164 1 94.38 196 LEU B N 1
ATOM 6441 C CA . LEU B 1 196 ? -12.242 -26.25 7.715 1 94.38 196 LEU B CA 1
ATOM 6442 C C . LEU B 1 196 ? -13.5 -26.578 6.914 1 94.38 196 LEU B C 1
ATOM 6444 O O . LEU B 1 196 ? -14.172 -25.688 6.398 1 94.38 196 LEU B O 1
ATOM 6448 N N . ILE B 1 197 ? -13.867 -27.844 6.82 1 95.31 197 ILE B N 1
ATOM 6449 C CA . ILE B 1 197 ? -15.109 -28.281 6.199 1 95.31 197 ILE B CA 1
ATOM 6450 C C . ILE B 1 197 ? -16.297 -27.844 7.051 1 95.31 197 ILE B C 1
ATOM 6452 O O . ILE B 1 197 ? -16.234 -27.891 8.281 1 95.31 197 ILE B O 1
ATOM 6456 N N . GLY B 1 198 ? -17.359 -27.375 6.375 1 93.38 198 GLY B N 1
ATOM 6457 C CA . GLY B 1 198 ? -18.594 -27.047 7.059 1 93.38 198 GLY B CA 1
ATOM 6458 C C . GLY B 1 198 ? -18.625 -25.641 7.602 1 93.38 198 GLY B C 1
ATOM 6459 O O . GLY B 1 198 ? -19.297 -25.375 8.609 1 93.38 198 GLY B O 1
ATOM 6460 N N . GLN B 1 199 ? -17.875 -24.812 7.027 1 94.44 199 GLN B N 1
ATOM 6461 C CA . GLN B 1 199 ? -17.828 -23.406 7.395 1 94.44 199 GLN B CA 1
ATOM 6462 C C . GLN B 1 199 ? -18.062 -22.516 6.176 1 94.44 199 GLN B C 1
ATOM 6464 O O . GLN B 1 199 ? -17.188 -21.734 5.797 1 94.44 199 GLN B O 1
ATOM 6469 N N . PRO B 1 200 ? -19.188 -22.625 5.656 1 96.12 200 PRO B N 1
ATOM 6470 C CA . PRO B 1 200 ? -19.453 -21.844 4.441 1 96.12 200 PRO B CA 1
ATOM 6471 C C . PRO B 1 200 ? -19.328 -20.344 4.66 1 96.12 200 PRO B C 1
ATOM 6473 O O . PRO B 1 200 ? -19.641 -19.844 5.742 1 96.12 200 PRO B O 1
ATOM 6476 N N . LYS B 1 201 ? -18.906 -19.656 3.711 1 97.38 201 LYS B N 1
ATOM 6477 C CA . LYS B 1 201 ? -18.734 -18.219 3.781 1 97.38 201 LYS B CA 1
ATOM 6478 C C . LYS B 1 201 ? -20.078 -17.484 3.707 1 97.38 201 LYS B C 1
ATOM 6480 O O . LYS B 1 201 ? -21.016 -17.984 3.074 1 97.38 201 LYS B O 1
ATOM 6485 N N . SER B 1 202 ? -20.156 -16.312 4.316 1 96.38 202 SER B N 1
ATOM 6486 C CA . SER B 1 202 ? -21.422 -15.586 4.43 1 96.38 202 SER B CA 1
ATOM 6487 C C . SER B 1 202 ? -21.609 -14.617 3.27 1 96.38 202 SER B C 1
ATOM 6489 O O . SER B 1 202 ? -22.734 -14.164 3.014 1 96.38 202 SER B O 1
ATOM 6491 N N . GLU B 1 203 ? -20.516 -14.289 2.598 1 96.56 203 GLU B N 1
ATOM 6492 C CA . GLU B 1 203 ? -20.594 -13.305 1.519 1 96.56 203 GLU B CA 1
ATOM 6493 C C . GLU B 1 203 ? -19.625 -13.656 0.39 1 96.56 203 GLU B C 1
ATOM 6495 O O . GLU B 1 203 ? -18.672 -14.398 0.596 1 96.56 203 GLU B O 1
ATOM 6500 N N . ASP B 1 204 ? -19.938 -13.125 -0.806 1 98.25 204 ASP B N 1
ATOM 6501 C CA . ASP B 1 204 ? -19 -13.18 -1.928 1 98.25 204 ASP B CA 1
ATOM 6502 C C . ASP B 1 204 ? -17.828 -12.234 -1.708 1 98.25 204 ASP B C 1
ATOM 6504 O O . ASP B 1 204 ? -18 -11.133 -1.183 1 98.25 204 ASP B O 1
ATOM 6508 N N . CYS B 1 205 ? -16.672 -12.719 -2.088 1 98.06 205 CYS B N 1
ATOM 6509 C CA . CYS B 1 205 ? -15.578 -11.75 -2.125 1 98.06 205 CYS B CA 1
ATOM 6510 C C . CYS B 1 205 ? -15.812 -10.695 -3.205 1 98.06 205 CYS B C 1
ATOM 6512 O O . CYS B 1 205 ? -16.672 -10.875 -4.07 1 98.06 205 CYS B O 1
ATOM 6514 N N . VAL B 1 206 ? -15.062 -9.617 -3.209 1 98.12 206 VAL B N 1
ATOM 6515 C CA . VAL B 1 206 ? -15.266 -8.492 -4.113 1 98.12 206 VAL B CA 1
ATOM 6516 C C . VAL B 1 206 ? -15.039 -8.938 -5.555 1 98.12 206 VAL B C 1
ATOM 6518 O O . VAL B 1 206 ? -15.781 -8.547 -6.457 1 98.12 206 VAL B O 1
ATOM 6521 N N . VAL B 1 207 ? -14.047 -9.781 -5.824 1 98.69 207 VAL B N 1
ATOM 6522 C CA . VAL B 1 207 ? -13.719 -10.242 -7.168 1 98.69 207 VAL B CA 1
ATOM 6523 C C . VAL B 1 207 ? -14.914 -10.977 -7.77 1 98.69 207 VAL B C 1
ATOM 6525 O O . VAL B 1 207 ? -15.266 -10.75 -8.93 1 98.69 207 VAL B O 1
ATOM 6528 N N . ILE B 1 208 ? -15.57 -11.789 -6.945 1 98.69 208 ILE B N 1
ATOM 6529 C CA . ILE B 1 208 ? -16.734 -12.539 -7.418 1 98.69 208 ILE B CA 1
ATOM 6530 C C . ILE B 1 208 ? -17.875 -11.578 -7.738 1 98.69 208 ILE B C 1
ATOM 6532 O O . ILE B 1 208 ? -18.547 -11.727 -8.758 1 98.69 208 ILE B O 1
ATOM 6536 N N . ARG B 1 209 ? -18.078 -10.602 -6.914 1 98.25 209 ARG B N 1
ATOM 6537 C CA . ARG B 1 209 ? -19.141 -9.617 -7.141 1 98.25 209 ARG B CA 1
ATOM 6538 C C . ARG B 1 209 ? -18.891 -8.836 -8.422 1 98.25 209 ARG B C 1
ATOM 6540 O O . ARG B 1 209 ? -19.828 -8.57 -9.18 1 98.25 209 ARG B O 1
ATOM 6547 N N . VAL B 1 210 ? -17.656 -8.477 -8.656 1 97.94 210 VAL B N 1
ATOM 6548 C CA . VAL B 1 210 ? -17.281 -7.738 -9.859 1 97.94 210 VAL B CA 1
ATOM 6549 C C . VAL B 1 210 ? -17.531 -8.609 -11.094 1 97.94 210 VAL B C 1
ATOM 6551 O O . VAL B 1 210 ? -18.047 -8.133 -12.102 1 97.94 210 VAL B O 1
ATOM 6554 N N . LEU B 1 211 ? -17.156 -9.867 -11.031 1 97.75 211 LEU B N 1
ATOM 6555 C CA . LEU B 1 211 ? -17.375 -10.789 -12.133 1 97.75 211 LEU B CA 1
ATOM 6556 C C . LEU B 1 211 ? -18.859 -10.938 -12.438 1 97.75 211 LEU B C 1
ATOM 6558 O O . LEU B 1 211 ? -19.266 -10.852 -13.594 1 97.75 211 LEU B O 1
ATOM 6562 N N . ARG B 1 212 ? -19.641 -11.125 -11.43 1 96.94 212 ARG B N 1
ATOM 6563 C CA . ARG B 1 212 ? -21.078 -11.289 -11.594 1 96.94 212 ARG B CA 1
ATOM 6564 C C . ARG B 1 212 ? -21.719 -10.023 -12.18 1 96.94 212 ARG B C 1
ATOM 6566 O O . ARG B 1 212 ? -22.578 -10.109 -13.047 1 96.94 212 ARG B O 1
ATOM 6573 N N . LYS B 1 213 ? -21.281 -8.891 -11.68 1 95.44 213 LYS B N 1
ATOM 6574 C CA . LYS B 1 213 ? -21.797 -7.625 -12.203 1 95.44 213 LYS B CA 1
ATOM 6575 C C . LYS B 1 213 ? -21.484 -7.48 -13.688 1 95.44 213 LYS B C 1
ATOM 6577 O O . LYS B 1 213 ? -22.266 -6.91 -14.445 1 95.44 213 LYS B O 1
ATOM 6582 N N . ALA B 1 214 ? -20.375 -8.039 -14.133 1 95.69 214 ALA B N 1
ATOM 6583 C CA . ALA B 1 214 ? -19.953 -7.969 -15.531 1 95.69 214 ALA B CA 1
ATOM 6584 C C . ALA B 1 214 ? -20.672 -9.023 -16.359 1 95.69 214 ALA B C 1
ATOM 6586 O O . ALA B 1 214 ? -20.484 -9.102 -17.578 1 95.69 214 ALA B O 1
ATOM 6587 N N . GLY B 1 215 ? -21.438 -9.867 -15.758 1 96.12 215 GLY B N 1
ATOM 6588 C CA . GLY B 1 215 ? -22.219 -10.875 -16.453 1 96.12 215 GLY B CA 1
ATOM 6589 C C . GLY B 1 215 ? -21.484 -12.203 -16.594 1 96.12 215 GLY B C 1
ATOM 6590 O O . GLY B 1 215 ? -21.938 -13.102 -17.297 1 96.12 215 GLY B O 1
ATOM 6591 N N . ALA B 1 216 ? -20.328 -12.312 -15.992 1 97.38 216 ALA B N 1
ATOM 6592 C CA . ALA B 1 216 ? -19.672 -13.609 -15.93 1 97.38 216 ALA B CA 1
ATOM 6593 C C . ALA B 1 216 ? -20.422 -14.562 -15.008 1 97.38 216 ALA B C 1
ATOM 6595 O O . ALA B 1 216 ? -21.156 -14.133 -14.125 1 97.38 216 ALA B O 1
ATOM 6596 N N . VAL B 1 217 ? -20.203 -15.844 -15.203 1 98.44 217 VAL B N 1
ATOM 6597 C CA . VAL B 1 217 ? -20.953 -16.844 -14.445 1 98.44 217 VAL B CA 1
ATOM 6598 C C . VAL B 1 217 ? -19.984 -17.781 -13.734 1 98.44 217 VAL B C 1
ATOM 6600 O O . VAL B 1 217 ? -19.625 -18.828 -14.273 1 98.44 217 VAL B O 1
ATOM 6603 N N . PRO B 1 218 ? -19.609 -17.422 -12.477 1 98.75 218 PRO B N 1
ATOM 6604 C CA . PRO B 1 218 ? -18.875 -18.453 -11.727 1 98.75 218 PRO B CA 1
ATOM 6605 C C . PRO B 1 218 ? -19.641 -19.766 -11.633 1 98.75 218 PRO B C 1
ATOM 6607 O O . PRO B 1 218 ? -20.781 -19.797 -11.164 1 98.75 218 PRO B O 1
ATOM 6610 N N . PHE B 1 219 ? -18.922 -20.922 -12.023 1 98.44 219 PHE B N 1
ATOM 6611 C CA . PHE B 1 219 ? -19.781 -22.094 -12.18 1 98.44 219 PHE B CA 1
ATOM 6612 C C . PHE B 1 219 ? -19.188 -23.297 -11.469 1 98.44 219 PHE B C 1
ATOM 6614 O O . PHE B 1 219 ? -19.906 -24.266 -11.188 1 98.44 219 PHE B O 1
ATOM 6621 N N . VAL B 1 220 ? -17.906 -23.266 -11.172 1 98.31 220 VAL B N 1
ATOM 6622 C CA . VAL B 1 220 ? -17.266 -24.328 -10.406 1 98.31 220 VAL B CA 1
ATOM 6623 C C . VAL B 1 220 ? -16.203 -23.734 -9.484 1 98.31 220 VAL B C 1
ATOM 6625 O O . VAL B 1 220 ? -15.555 -22.75 -9.828 1 98.31 220 VAL B O 1
ATOM 6628 N N . LEU B 1 221 ? -16.094 -24.297 -8.289 1 98.31 221 LEU B N 1
ATOM 6629 C CA . LEU B 1 221 ? -14.938 -24.062 -7.422 1 98.31 221 LEU B CA 1
ATOM 6630 C C . LEU B 1 221 ? -13.828 -25.062 -7.711 1 98.31 221 LEU B C 1
ATOM 6632 O O . LEU B 1 221 ? -14.102 -26.25 -7.895 1 98.31 221 LEU B O 1
ATOM 6636 N N . THR B 1 222 ? -12.633 -24.547 -7.801 1 98.69 222 THR B N 1
ATOM 6637 C CA . THR B 1 222 ? -11.508 -25.438 -8.078 1 98.69 222 THR B CA 1
ATOM 6638 C C . THR B 1 222 ? -10.633 -25.609 -6.84 1 98.69 222 THR B C 1
ATOM 6640 O O . THR B 1 222 ? -10.531 -24.688 -6.016 1 98.69 222 THR B O 1
ATOM 6643 N N . ALA B 1 223 ? -10.016 -26.766 -6.762 1 98.06 223 ALA B N 1
ATOM 6644 C CA . ALA B 1 223 ? -9.289 -27.156 -5.562 1 98.06 223 ALA B CA 1
ATOM 6645 C C . ALA B 1 223 ? -7.871 -26.594 -5.566 1 98.06 223 ALA B C 1
ATOM 6647 O O . ALA B 1 223 ? -7.273 -26.391 -6.625 1 98.06 223 ALA B O 1
ATOM 6648 N N . THR B 1 224 ? -7.395 -26.344 -4.371 1 97.69 224 THR B N 1
ATOM 6649 C CA . THR B 1 224 ? -6.02 -25.922 -4.156 1 97.69 224 THR B CA 1
ATOM 6650 C C . THR B 1 224 ? -5.18 -27.047 -3.574 1 97.69 224 THR B C 1
ATOM 6652 O O . THR B 1 224 ? -5.715 -28.078 -3.174 1 97.69 224 THR B O 1
ATOM 6655 N N . SER B 1 225 ? -3.871 -26.906 -3.682 1 96.12 225 SER B N 1
ATOM 6656 C CA . SER B 1 225 ? -2.998 -27.781 -2.904 1 96.12 225 SER B CA 1
ATOM 6657 C C . SER B 1 225 ? -3.135 -27.5 -1.41 1 96.12 225 SER B C 1
ATOM 6659 O O . SER B 1 225 ? -3.662 -26.469 -1.006 1 96.12 225 SER B O 1
ATOM 6661 N N . GLN B 1 226 ? -2.689 -28.406 -0.59 1 95.5 226 GLN B N 1
ATOM 6662 C CA . GLN B 1 226 ? -2.887 -28.281 0.851 1 95.5 226 GLN B CA 1
ATOM 6663 C C . GLN B 1 226 ? -2.217 -27.016 1.393 1 95.5 226 GLN B C 1
ATOM 6665 O O . GLN B 1 226 ? -1.055 -26.75 1.087 1 95.5 226 GLN B O 1
ATOM 6670 N N . LEU B 1 227 ? -2.934 -26.203 2.133 1 95 227 LEU B N 1
ATOM 6671 C CA . LEU B 1 227 ? -2.553 -24.922 2.729 1 95 227 LEU B CA 1
ATOM 6672 C C . LEU B 1 227 ? -2.406 -23.844 1.658 1 95 227 LEU B C 1
ATOM 6674 O O . LEU B 1 227 ? -2.186 -22.672 1.975 1 95 227 LEU B O 1
ATOM 6678 N N . ALA B 1 228 ? -2.572 -24.203 0.394 1 95.12 228 ALA B N 1
ATOM 6679 C CA . ALA B 1 228 ? -2.291 -23.297 -0.717 1 95.12 228 ALA B CA 1
ATOM 6680 C C . ALA B 1 228 ? -0.834 -22.844 -0.701 1 95.12 228 ALA B C 1
ATOM 6682 O O . ALA B 1 228 ? -0.517 -21.734 -1.134 1 95.12 228 ALA B O 1
ATOM 6683 N N . LEU B 1 229 ? 0.065 -23.75 -0.153 1 93.31 229 LEU B N 1
ATOM 6684 C CA . LEU B 1 229 ? 1.468 -23.375 0.005 1 93.31 229 LEU B CA 1
ATOM 6685 C C . LEU B 1 229 ? 2.381 -24.438 -0.6 1 93.31 229 LEU B C 1
ATOM 6687 O O . LEU B 1 229 ? 3.59 -24.438 -0.36 1 93.31 229 LEU B O 1
ATOM 6691 N N . THR B 1 230 ? 1.783 -25.359 -1.328 1 94.5 230 THR B N 1
ATOM 6692 C CA . THR B 1 230 ? 2.586 -26.406 -1.942 1 94.5 230 THR B CA 1
ATOM 6693 C C . THR B 1 230 ? 2.385 -26.422 -3.455 1 94.5 230 THR B C 1
ATOM 6695 O O . THR B 1 230 ? 1.451 -25.812 -3.971 1 94.5 230 THR B O 1
ATOM 6698 N N . THR B 1 231 ? 3.332 -27.062 -4.059 1 96.12 231 THR B N 1
ATOM 6699 C CA . THR B 1 231 ? 3.289 -27.109 -5.516 1 96.12 231 THR B CA 1
ATOM 6700 C C . THR B 1 231 ? 2.904 -28.516 -6 1 96.12 231 THR B C 1
ATOM 6702 O O . THR B 1 231 ? 2.924 -28.781 -7.203 1 96.12 231 THR B O 1
ATOM 6705 N N . ASN B 1 232 ? 2.584 -29.406 -5.082 1 95.25 232 ASN B N 1
ATOM 6706 C CA . ASN B 1 232 ? 2.096 -30.719 -5.477 1 95.25 232 ASN B CA 1
ATOM 6707 C C . ASN B 1 232 ? 0.572 -30.75 -5.555 1 95.25 232 ASN B C 1
ATOM 6709 O O . ASN B 1 232 ? -0.093 -29.766 -5.215 1 95.25 232 ASN B O 1
ATOM 6713 N N . GLY B 1 233 ? 0.032 -31.875 -6.047 1 95.94 233 GLY B N 1
ATOM 6714 C CA . GLY B 1 233 ? -1.397 -31.953 -6.301 1 95.94 233 GLY B CA 1
ATOM 6715 C C . GLY B 1 233 ? -2.168 -32.594 -5.16 1 95.94 233 GLY B C 1
ATOM 6716 O O . GLY B 1 233 ? -3.34 -32.938 -5.312 1 95.94 233 GLY B O 1
ATOM 6717 N N . PHE B 1 234 ? -1.603 -32.625 -3.975 1 95.75 234 PHE B N 1
ATOM 6718 C CA . PHE B 1 234 ? -2.215 -33.312 -2.855 1 95.75 234 PHE B CA 1
ATOM 6719 C C . PHE B 1 234 ? -3.348 -32.5 -2.25 1 95.75 234 PHE B C 1
ATOM 6721 O O . PHE B 1 234 ? -3.158 -31.328 -1.911 1 95.75 234 PHE B O 1
ATOM 6728 N N . ASN B 1 235 ? -4.48 -33.062 -2.119 1 96.38 235 ASN B N 1
ATOM 6729 C CA . ASN B 1 235 ? -5.652 -32.531 -1.425 1 96.38 235 ASN B CA 1
ATOM 6730 C C . ASN B 1 235 ? -6.48 -33.656 -0.804 1 96.38 235 ASN B C 1
ATOM 6732 O O . ASN B 1 235 ? -7.086 -34.469 -1.52 1 96.38 235 ASN B O 1
ATOM 6736 N N . PRO B 1 236 ? -6.543 -33.688 0.447 1 93.81 236 PRO B N 1
ATOM 6737 C CA . PRO B 1 236 ? -7.184 -34.844 1.104 1 93.81 236 PRO B CA 1
ATOM 6738 C C . PRO B 1 236 ? -8.703 -34.781 1.007 1 93.81 236 PRO B C 1
ATOM 6740 O O . PRO B 1 236 ? -9.375 -35.781 1.311 1 93.81 236 PRO B O 1
ATOM 6743 N N . ILE B 1 237 ? -9.25 -33.719 0.606 1 95 237 ILE B N 1
ATOM 6744 C CA . ILE B 1 237 ? -10.703 -33.594 0.592 1 95 237 ILE B CA 1
ATOM 6745 C C . ILE B 1 237 ? -11.242 -33.906 -0.799 1 95 237 ILE B C 1
ATOM 6747 O O . ILE B 1 237 ? -12.188 -34.688 -0.938 1 95 237 ILE B O 1
ATOM 6751 N N . PHE B 1 238 ? -10.609 -33.375 -1.802 1 94.69 238 PHE B N 1
ATOM 6752 C CA . PHE B 1 238 ? -11.18 -33.438 -3.143 1 94.69 238 PHE B CA 1
ATOM 6753 C C . PHE B 1 238 ? -10.422 -34.406 -4.023 1 94.69 238 PHE B C 1
ATOM 6755 O O . PHE B 1 238 ? -10.805 -34.656 -5.172 1 94.69 238 PHE B O 1
ATOM 6762 N N . GLY B 1 239 ? -9.297 -34.938 -3.482 1 91.19 239 GLY B N 1
ATOM 6763 C CA . GLY B 1 239 ? -8.539 -35.938 -4.207 1 91.19 239 GLY B CA 1
ATOM 6764 C C . GLY B 1 239 ? -7.18 -35.438 -4.668 1 91.19 239 GLY B C 1
ATOM 6765 O O . GLY B 1 239 ? -6.953 -34.25 -4.75 1 91.19 239 GLY B O 1
ATOM 6766 N N . ASN B 1 240 ? -6.297 -36.375 -4.969 1 92.19 240 ASN B N 1
ATOM 6767 C CA . ASN B 1 240 ? -4.98 -36.062 -5.496 1 92.19 240 ASN B CA 1
ATOM 6768 C C . ASN B 1 240 ? -5.047 -35.656 -6.973 1 92.19 240 ASN B C 1
ATOM 6770 O O . ASN B 1 240 ? -5.695 -36.344 -7.766 1 92.19 240 ASN B O 1
ATOM 6774 N N . MET B 1 241 ? -4.453 -34.625 -7.25 1 96.44 241 MET B N 1
ATOM 6775 C CA . MET B 1 241 ? -4.422 -34.125 -8.609 1 96.44 241 MET B CA 1
ATOM 6776 C C . MET B 1 241 ? -3.068 -34.375 -9.266 1 96.44 241 MET B C 1
ATOM 6778 O O . MET B 1 241 ? -2.043 -34.406 -8.586 1 96.44 241 MET B O 1
ATOM 6782 N N . HIS B 1 242 ? -3.068 -34.594 -10.578 1 95.88 242 HIS B N 1
ATOM 6783 C CA . HIS B 1 242 ? -1.829 -34.844 -11.305 1 95.88 242 HIS B CA 1
ATOM 6784 C C . HIS B 1 242 ? -1.762 -34.031 -12.594 1 95.88 242 HIS B C 1
ATOM 6786 O O . HIS B 1 242 ? -2.775 -33.5 -13.055 1 95.88 242 HIS B O 1
ATOM 6792 N N . ASN B 1 243 ? -0.592 -33.969 -13.117 1 97.12 243 ASN B N 1
ATOM 6793 C CA . ASN B 1 243 ? -0.389 -33.25 -14.367 1 97.12 243 ASN B CA 1
AT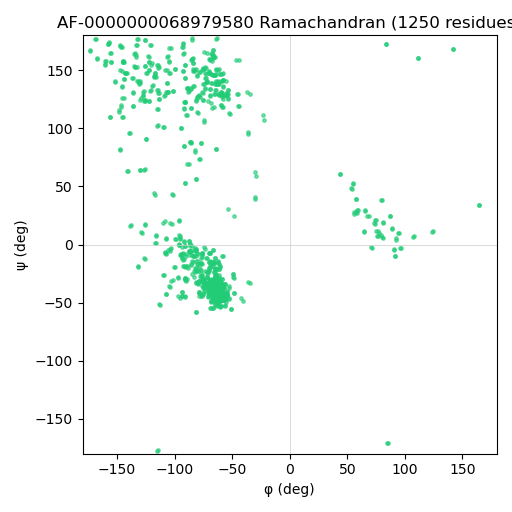OM 6794 C C . ASN B 1 243 ? -1.175 -33.875 -15.516 1 97.12 243 ASN B C 1
ATOM 6796 O O . ASN B 1 243 ? -1.111 -35.094 -15.719 1 97.12 243 ASN B O 1
ATOM 6800 N N . PRO B 1 244 ? -1.905 -33.094 -16.219 1 95.19 244 PRO B N 1
ATOM 6801 C CA . PRO B 1 244 ? -2.758 -33.656 -17.281 1 95.19 244 PRO B CA 1
ATOM 6802 C C . PRO B 1 244 ? -1.957 -34.219 -18.453 1 95.19 244 PRO B C 1
ATOM 6804 O O . PRO B 1 244 ? -2.479 -35 -19.234 1 95.19 244 PRO B O 1
ATOM 6807 N N . VAL B 1 245 ? -0.719 -33.844 -18.578 1 94.75 245 VAL B N 1
ATOM 6808 C CA . VAL B 1 245 ? 0.125 -34.281 -19.688 1 94.75 245 VAL B CA 1
ATOM 6809 C C . VAL B 1 245 ? 0.847 -35.562 -19.297 1 94.75 245 VAL B C 1
ATOM 6811 O O . VAL B 1 245 ? 1.148 -36.406 -20.156 1 94.75 245 VAL B O 1
ATOM 6814 N N . SER B 1 246 ? 1.131 -35.688 -18.047 1 95.5 246 SER B N 1
ATOM 6815 C CA . SER B 1 246 ? 1.844 -36.844 -17.531 1 95.5 246 SER B CA 1
ATOM 6816 C C . SER B 1 246 ? 1.388 -37.219 -16.109 1 95.5 246 SER B C 1
ATOM 6818 O O . SER B 1 246 ? 1.654 -36.469 -15.172 1 95.5 246 SER B O 1
ATOM 6820 N N . GLU B 1 247 ? 0.879 -38.344 -15.938 1 93.81 247 GLU B N 1
ATOM 6821 C CA . GLU B 1 247 ? 0.341 -38.781 -14.648 1 93.81 247 GLU B CA 1
ATOM 6822 C C . GLU B 1 247 ? 1.451 -38.938 -13.609 1 93.81 247 GLU B C 1
ATOM 6824 O O . GLU B 1 247 ? 1.191 -38.906 -12.406 1 93.81 247 GLU B O 1
ATOM 6829 N N . LYS B 1 248 ? 2.623 -39.031 -14.094 1 95.06 248 LYS B N 1
ATOM 6830 C CA . LYS B 1 248 ? 3.764 -39.25 -13.203 1 95.06 248 LYS B CA 1
ATOM 6831 C C . LYS B 1 248 ? 4.258 -37.938 -12.617 1 95.06 248 LYS B C 1
ATOM 6833 O O . LYS B 1 248 ? 5.043 -37.938 -11.672 1 95.06 248 LYS B O 1
ATOM 6838 N N . HIS B 1 249 ? 3.781 -36.875 -13.102 1 97.75 249 HIS B N 1
ATOM 6839 C CA . HIS B 1 249 ? 4.32 -35.594 -12.727 1 97.75 249 HIS B CA 1
ATOM 6840 C C . HIS B 1 249 ? 3.287 -34.75 -11.969 1 97.75 249 HIS B C 1
ATOM 6842 O O . HIS B 1 249 ? 2.084 -35 -12.078 1 97.75 249 HIS B O 1
ATOM 6848 N N . GLU B 1 250 ? 3.758 -33.844 -11.148 1 97.69 250 GLU B N 1
ATOM 6849 C CA . GLU B 1 250 ? 2.916 -32.938 -10.352 1 97.69 250 GLU B CA 1
ATOM 6850 C C . GLU B 1 250 ? 2.305 -31.844 -11.219 1 97.69 250 GLU B C 1
ATOM 6852 O O . GLU B 1 250 ? 2.893 -31.438 -12.227 1 97.69 250 GLU B O 1
ATOM 6857 N N . PRO B 1 251 ? 1.181 -31.359 -10.867 1 97.94 251 PRO B N 1
ATOM 6858 C CA . PRO B 1 251 ? 0.479 -30.359 -11.664 1 97.94 251 PRO B CA 1
ATOM 6859 C C . PRO B 1 251 ? 0.922 -28.938 -11.336 1 97.94 251 PRO B C 1
ATOM 6861 O O . PRO B 1 251 ? 0.577 -27.984 -12.055 1 97.94 251 PRO B O 1
ATOM 6864 N N . GLY B 1 252 ? 1.721 -28.719 -10.297 1 97.38 252 GLY B N 1
ATOM 6865 C CA . GLY B 1 252 ? 2.004 -27.375 -9.805 1 97.38 252 GLY B CA 1
ATOM 6866 C C . GLY B 1 252 ? 0.934 -26.844 -8.867 1 97.38 252 GLY B C 1
ATOM 6867 O O . GLY B 1 252 ? -0.132 -27.453 -8.727 1 97.38 252 GLY B O 1
ATOM 6868 N N . GLY B 1 253 ? 1.157 -25.703 -8.234 1 94.81 253 GLY B N 1
ATOM 6869 C CA . GLY B 1 253 ? 0.264 -25.078 -7.273 1 94.81 253 GLY B CA 1
ATOM 6870 C C . GLY B 1 253 ? 0.727 -23.703 -6.832 1 94.81 253 GLY B C 1
ATOM 6871 O O . GLY B 1 253 ? 1.801 -23.25 -7.234 1 94.81 253 GLY B O 1
ATOM 6872 N N . SER B 1 254 ? -0.29 -22.969 -6.125 1 95.94 254 SER B N 1
ATOM 6873 C CA . SER B 1 254 ? -1.396 -23.609 -5.426 1 95.94 254 SER B CA 1
ATOM 6874 C C . SER B 1 254 ? -2.695 -23.5 -6.215 1 95.94 254 SER B C 1
ATOM 6876 O O . SER B 1 254 ? -3.738 -24 -5.785 1 95.94 254 SER B O 1
ATOM 6878 N N . SER B 1 255 ? -2.764 -22.828 -7.344 1 98.56 255 SER B N 1
ATOM 6879 C CA . SER B 1 255 ? -3.963 -22.844 -8.172 1 98.56 255 SER B CA 1
ATOM 6880 C C . SER B 1 255 ? -4.008 -24.109 -9.039 1 98.56 255 SER B C 1
ATOM 6882 O O . SER B 1 255 ? -4.207 -24.016 -10.258 1 98.56 255 SER B O 1
ATOM 6884 N N . THR B 1 256 ? -3.949 -25.172 -8.414 1 98.44 256 THR B N 1
ATOM 6885 C CA . THR B 1 256 ? -3.758 -26.484 -9.031 1 98.44 256 THR B CA 1
ATOM 6886 C C . THR B 1 256 ? -4.965 -26.875 -9.875 1 98.44 256 THR B C 1
ATOM 6888 O O . THR B 1 256 ? -4.824 -27.203 -11.055 1 98.44 256 THR B O 1
ATOM 6891 N N . GLY B 1 257 ? -6.121 -26.844 -9.242 1 98.62 257 GLY B N 1
ATOM 6892 C CA . GLY B 1 257 ? -7.34 -27.219 -9.938 1 98.62 257 GLY B CA 1
ATOM 6893 C C . GLY B 1 257 ? -7.609 -26.359 -11.164 1 98.62 257 GLY B C 1
ATOM 6894 O O . GLY B 1 257 ? -8.117 -26.859 -12.172 1 98.62 257 GLY B O 1
ATOM 6895 N N . GLU B 1 258 ? -7.293 -25.062 -11.086 1 98.69 258 GLU B N 1
ATOM 6896 C CA . GLU B 1 258 ? -7.465 -24.172 -12.234 1 98.69 258 GLU B CA 1
ATOM 6897 C C . GLU B 1 258 ? -6.617 -24.641 -13.422 1 98.69 258 GLU B C 1
ATOM 6899 O O . GLU B 1 258 ? -7.109 -24.703 -14.547 1 98.69 258 GLU B O 1
ATOM 6904 N N . GLY B 1 259 ? -5.352 -24.969 -13.094 1 98.31 259 GLY B N 1
ATOM 6905 C CA . GLY B 1 259 ? -4.453 -25.406 -14.148 1 98.31 259 GLY B CA 1
ATOM 6906 C C . GLY B 1 259 ? -4.934 -26.656 -14.859 1 98.31 259 GLY B C 1
ATOM 6907 O O . GLY B 1 259 ? -4.953 -26.703 -16.094 1 98.31 259 GLY B O 1
ATOM 6908 N N . LEU B 1 260 ? -5.418 -27.609 -14.125 1 96.94 260 LEU B N 1
ATOM 6909 C CA . LEU B 1 260 ? -5.875 -28.891 -14.656 1 96.94 260 LEU B CA 1
ATOM 6910 C C . LEU B 1 260 ? -7.137 -28.719 -15.492 1 96.94 260 LEU B C 1
ATOM 6912 O O . LEU B 1 260 ? -7.211 -29.203 -16.625 1 96.94 260 LEU B O 1
ATOM 6916 N N . LEU B 1 261 ? -8.008 -28.016 -14.859 1 98.5 261 LEU B N 1
ATOM 6917 C CA . LEU B 1 261 ? -9.328 -27.906 -15.469 1 98.5 261 LEU B CA 1
ATOM 6918 C C . LEU B 1 261 ? -9.258 -27.172 -16.797 1 98.5 261 LEU B C 1
ATOM 6920 O O . LEU B 1 261 ? -9.836 -27.609 -17.797 1 98.5 261 LEU B O 1
ATOM 6924 N N . ILE B 1 262 ? -8.555 -26.109 -16.859 1 98.56 262 ILE B N 1
ATOM 6925 C CA . ILE B 1 262 ? -8.469 -25.281 -18.047 1 98.56 262 ILE B CA 1
ATOM 6926 C C . ILE B 1 262 ? -7.688 -26.016 -19.141 1 98.56 262 ILE B C 1
ATOM 6928 O O . ILE B 1 262 ? -8.086 -26 -20.312 1 98.56 262 ILE B O 1
ATOM 6932 N N . ARG B 1 263 ? -6.582 -26.672 -18.797 1 98 263 ARG B N 1
ATOM 6933 C CA . ARG B 1 263 ? -5.781 -27.406 -19.75 1 98 263 ARG B CA 1
ATOM 6934 C C . ARG B 1 263 ? -6.625 -28.469 -20.453 1 98 263 ARG B C 1
ATOM 6936 O O . ARG B 1 263 ? -6.445 -28.719 -21.656 1 98 263 ARG B O 1
ATOM 6943 N N . GLN B 1 264 ? -7.559 -29.062 -19.766 1 97.44 264 GLN B N 1
ATOM 6944 C CA . GLN B 1 264 ? -8.359 -30.172 -20.281 1 97.44 264 GLN B CA 1
ATOM 6945 C C . GLN B 1 264 ? -9.633 -29.656 -20.953 1 97.44 264 GLN B C 1
ATOM 6947 O O . GLN B 1 264 ? -10.453 -30.453 -21.422 1 97.44 264 GLN B O 1
ATOM 6952 N N . GLY B 1 265 ? -9.82 -28.375 -20.953 1 97.5 265 GLY B N 1
ATOM 6953 C CA . GLY B 1 265 ? -10.938 -27.766 -21.656 1 97.5 265 GLY B CA 1
ATOM 6954 C C . GLY B 1 265 ? -12.188 -27.656 -20.812 1 97.5 265 GLY B C 1
ATOM 6955 O O . GLY B 1 265 ? -13.273 -27.375 -21.328 1 97.5 265 GLY B O 1
ATOM 6956 N N . GLY B 1 266 ? -12.055 -27.828 -19.531 1 98.25 266 GLY B N 1
ATOM 6957 C CA . GLY B 1 266 ? -13.203 -27.828 -18.641 1 98.25 266 GLY B CA 1
ATOM 6958 C C . GLY B 1 266 ? -13.672 -26.438 -18.266 1 98.25 266 GLY B C 1
ATOM 6959 O O . GLY B 1 266 ? -14.758 -26.266 -17.719 1 98.25 266 GLY B O 1
ATOM 6960 N N . SER B 1 267 ? -12.883 -25.438 -18.516 1 98.69 267 SER B N 1
ATOM 6961 C CA . SER B 1 267 ? -13.234 -24.031 -18.312 1 98.69 267 SER B CA 1
ATOM 6962 C C . SER B 1 267 ? -12.594 -23.141 -19.375 1 98.69 267 SER B C 1
ATOM 6964 O O . SER B 1 2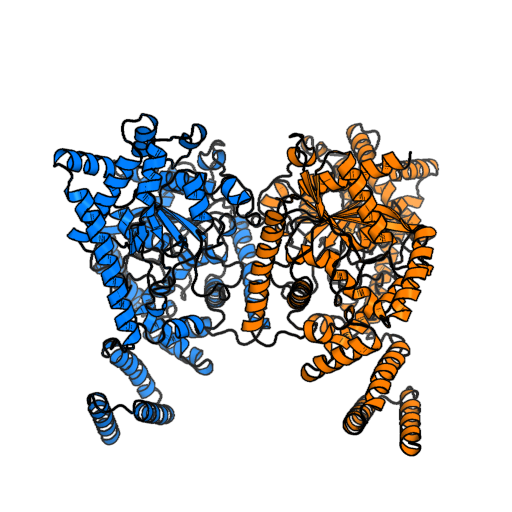67 ? -11.438 -23.344 -19.75 1 98.69 267 SER B O 1
ATOM 6966 N N . PRO B 1 268 ? -13.344 -22.188 -19.922 1 98.31 268 PRO B N 1
ATOM 6967 C CA . PRO B 1 268 ? -12.727 -21.297 -20.906 1 98.31 268 PRO B CA 1
ATOM 6968 C C . PRO B 1 268 ? -11.688 -20.359 -20.281 1 98.31 268 PRO B C 1
ATOM 6970 O O . PRO B 1 268 ? -10.734 -19.969 -20.953 1 98.31 268 PRO B O 1
ATOM 6973 N N . VAL B 1 269 ? -11.891 -20 -19.047 1 98.62 269 VAL B N 1
ATOM 6974 C CA . VAL B 1 269 ? -10.992 -19.156 -18.281 1 98.62 269 VAL B CA 1
ATOM 6975 C C . VAL B 1 269 ? -11.258 -19.328 -16.781 1 98.62 269 VAL B C 1
ATOM 6977 O O . VAL B 1 269 ? -12.32 -19.828 -16.391 1 98.62 269 VAL B O 1
ATOM 6980 N N . GLY B 1 270 ? -10.297 -19.016 -15.977 1 98.81 270 GLY B N 1
ATOM 6981 C CA . GLY B 1 270 ? -10.461 -19.156 -14.539 1 98.81 270 GLY B CA 1
ATOM 6982 C C . GLY B 1 270 ? -9.695 -18.109 -13.75 1 98.81 270 GLY B C 1
ATOM 6983 O O . GLY B 1 270 ? -8.953 -17.312 -14.328 1 98.81 270 GLY B O 1
ATOM 6984 N N . ILE B 1 271 ? -9.953 -18.062 -12.406 1 98.88 271 ILE B N 1
ATOM 6985 C CA . ILE B 1 271 ? -9.305 -17.109 -11.508 1 98.88 271 ILE B CA 1
ATOM 6986 C C . ILE B 1 271 ? -8.57 -17.859 -10.406 1 98.88 271 ILE B C 1
ATOM 6988 O O . ILE B 1 271 ? -9.164 -18.688 -9.703 1 98.88 271 ILE B O 1
ATOM 6992 N N . GLY B 1 272 ? -7.297 -17.594 -10.312 1 98.75 272 GLY B N 1
ATOM 6993 C CA . GLY B 1 272 ? -6.477 -18.141 -9.25 1 98.75 272 GLY B CA 1
ATOM 6994 C C . GLY B 1 272 ? -5.93 -17.094 -8.305 1 98.75 272 GLY B C 1
ATOM 6995 O O . GLY B 1 272 ? -6.355 -15.93 -8.344 1 98.75 272 GLY B O 1
ATOM 6996 N N . THR B 1 273 ? -5.109 -17.547 -7.336 1 98.12 273 THR B N 1
ATOM 6997 C CA . THR B 1 273 ? -4.383 -16.672 -6.422 1 98.12 273 THR B CA 1
ATOM 6998 C C . THR B 1 273 ? -2.889 -16.984 -6.449 1 98.12 273 THR B C 1
ATOM 7000 O O . THR B 1 273 ? -2.486 -18.094 -6.805 1 98.12 273 THR B O 1
ATOM 7003 N N . ASP B 1 274 ? -2.076 -15.992 -6.121 1 98.06 274 ASP B N 1
ATOM 7004 C CA . ASP B 1 274 ? -0.628 -16.109 -6.25 1 98.06 274 ASP B CA 1
ATOM 7005 C C . ASP B 1 274 ? 0.09 -15.352 -5.141 1 98.06 274 ASP B C 1
ATOM 7007 O O . ASP B 1 274 ? 0.081 -14.117 -5.125 1 98.06 274 ASP B O 1
ATOM 7011 N N . LEU B 1 275 ? 0.68 -16.094 -4.27 1 96.06 275 LEU B N 1
ATOM 7012 C CA . LEU B 1 275 ? 1.463 -15.508 -3.188 1 96.06 275 LEU B CA 1
ATOM 7013 C C . LEU B 1 275 ? 2.957 -15.656 -3.455 1 96.06 275 LEU B C 1
ATOM 7015 O O . LEU B 1 275 ? 3.75 -14.789 -3.074 1 96.06 275 LEU B O 1
ATOM 7019 N N . LEU B 1 276 ? 3.291 -16.797 -4.066 1 96.81 276 LEU B N 1
ATOM 7020 C CA . LEU B 1 276 ? 4.688 -17.125 -4.336 1 96.81 276 LEU B CA 1
ATOM 7021 C C . LEU B 1 276 ? 4.84 -17.734 -5.727 1 96.81 276 LEU B C 1
ATOM 7023 O O . LEU B 1 276 ? 5.836 -18.406 -6.008 1 96.81 276 LEU B O 1
ATOM 7027 N N . GLY B 1 277 ? 3.852 -17.578 -6.555 1 98.19 277 GLY B N 1
ATOM 7028 C CA . GLY B 1 277 ? 3.893 -18.172 -7.879 1 98.19 277 GLY B CA 1
ATOM 7029 C C . GLY B 1 277 ? 2.707 -19.062 -8.164 1 98.19 277 GLY B C 1
ATOM 7030 O O . GLY B 1 277 ? 2.611 -19.656 -9.25 1 98.19 277 GLY B O 1
ATOM 7031 N N . SER B 1 278 ? 1.756 -19.031 -7.395 1 98.19 278 SER B N 1
ATOM 7032 C CA . SER B 1 278 ? 0.704 -20.047 -7.371 1 98.19 278 SER B CA 1
ATOM 7033 C C . SER B 1 278 ? -0.214 -19.922 -8.586 1 98.19 278 SER B C 1
ATOM 7035 O O . SER B 1 278 ? -1.052 -20.781 -8.828 1 98.19 278 SER B O 1
ATOM 7037 N N . ILE B 1 279 ? -0.14 -18.938 -9.297 1 98.88 279 ILE B N 1
ATOM 7038 C CA . ILE B 1 279 ? -0.816 -18.859 -10.586 1 98.88 279 ILE B CA 1
ATOM 7039 C C . ILE B 1 279 ? 0.142 -19.297 -11.695 1 98.88 279 ILE B C 1
ATOM 7041 O O . ILE B 1 279 ? -0.21 -20.125 -12.539 1 98.88 279 ILE B O 1
ATOM 7045 N N . ARG B 1 280 ? 1.319 -18.844 -11.625 1 98.88 280 ARG B N 1
ATOM 7046 C CA . ARG B 1 280 ? 2.303 -19 -12.695 1 98.88 280 ARG B CA 1
ATOM 7047 C C . ARG B 1 280 ? 2.863 -20.406 -12.719 1 98.88 280 ARG B C 1
ATOM 7049 O O . ARG B 1 280 ? 3.066 -20.984 -13.797 1 98.88 280 ARG B O 1
ATOM 7056 N N . ILE B 1 281 ? 3.041 -21.031 -11.562 1 98.81 281 ILE B N 1
ATOM 7057 C CA . ILE B 1 281 ? 3.652 -22.359 -11.477 1 98.81 281 ILE B CA 1
ATOM 7058 C C . ILE B 1 281 ? 2.719 -23.391 -12.094 1 98.81 281 ILE B C 1
ATOM 7060 O O . ILE B 1 281 ? 3.098 -24.109 -13.023 1 98.81 281 ILE B O 1
ATOM 7064 N N . PRO B 1 282 ? 1.489 -23.469 -11.641 1 98.69 282 PRO B N 1
ATOM 7065 C CA . PRO B 1 282 ? 0.628 -24.469 -12.281 1 98.69 282 PRO B CA 1
ATOM 7066 C C . PRO B 1 282 ? 0.343 -24.156 -13.75 1 98.69 282 PRO B C 1
ATOM 7068 O O . PRO B 1 282 ? 0.135 -25.062 -14.555 1 98.69 282 PRO B O 1
ATOM 7071 N N . SER B 1 283 ? 0.336 -22.891 -14.086 1 98.88 283 SER B N 1
ATOM 7072 C CA . SER B 1 283 ? 0.197 -22.547 -15.5 1 98.88 283 SER B CA 1
ATOM 7073 C C . SER B 1 283 ? 1.358 -23.094 -16.312 1 98.88 283 SER B C 1
ATOM 7075 O O . SER B 1 283 ? 1.15 -23.688 -17.375 1 98.88 283 SER B O 1
ATOM 7077 N N . ALA B 1 284 ? 2.527 -22.938 -15.836 1 98.75 284 ALA B N 1
ATOM 7078 C CA . ALA B 1 284 ? 3.723 -23.422 -16.516 1 98.75 284 ALA B CA 1
ATOM 7079 C C . ALA B 1 284 ? 3.723 -24.938 -16.594 1 98.75 284 ALA B C 1
ATOM 7081 O O . ALA B 1 284 ? 4.023 -25.516 -17.641 1 98.75 284 ALA B O 1
ATOM 7082 N N . PHE B 1 285 ? 3.418 -25.609 -15.5 1 98.69 285 PHE B N 1
ATOM 7083 C CA . PHE B 1 285 ? 3.461 -27.062 -15.422 1 98.69 285 PHE B CA 1
ATOM 7084 C C . PHE B 1 285 ? 2.414 -27.688 -16.344 1 98.69 285 PHE B C 1
ATOM 7086 O O . PHE B 1 285 ? 2.664 -28.734 -16.953 1 98.69 285 PHE B O 1
ATOM 7093 N N . CYS B 1 286 ? 1.242 -27.031 -16.453 1 98.25 286 CYS B N 1
ATOM 7094 C CA . CYS B 1 286 ? 0.134 -27.609 -17.203 1 98.25 286 CYS B CA 1
ATOM 7095 C C . CYS B 1 286 ? 0.128 -27.094 -18.641 1 98.25 286 CYS B C 1
ATOM 7097 O O . CYS B 1 286 ? -0.642 -27.562 -19.469 1 98.25 286 CYS B O 1
ATOM 7099 N N . GLY B 1 287 ? 0.953 -26.141 -18.938 1 98.06 287 GLY B N 1
ATOM 7100 C CA . GLY B 1 287 ? 1.063 -25.656 -20.297 1 98.06 287 GLY B CA 1
ATOM 7101 C C . GLY B 1 287 ? -0.051 -24.688 -20.672 1 98.06 287 GLY B C 1
ATOM 7102 O O . GLY B 1 287 ? -0.582 -24.766 -21.797 1 98.06 287 GLY B O 1
ATOM 7103 N N . ILE B 1 288 ? -0.47 -23.828 -19.766 1 98.44 288 ILE B N 1
ATOM 7104 C CA . ILE B 1 288 ? -1.442 -22.781 -20.047 1 98.44 288 ILE B CA 1
ATOM 7105 C C . ILE B 1 288 ? -0.873 -21.422 -19.641 1 98.44 288 ILE B C 1
ATOM 7107 O O . ILE B 1 288 ? 0.253 -21.344 -19.141 1 98.44 288 ILE B O 1
ATOM 7111 N N . CYS B 1 289 ? -1.604 -20.359 -19.906 1 98.81 289 CYS B N 1
ATOM 7112 C CA . CYS B 1 289 ? -1.185 -19.016 -19.531 1 98.81 289 CYS B CA 1
ATOM 7113 C C . CYS B 1 289 ? -1.707 -18.641 -18.156 1 98.81 289 CYS B C 1
ATOM 7115 O O . CYS B 1 289 ? -2.781 -19.078 -17.75 1 98.81 289 CYS B O 1
ATOM 7117 N N . GLY B 1 290 ? -0.97 -17.938 -17.406 1 98.94 290 GLY B N 1
ATOM 7118 C CA . GLY B 1 290 ? -1.361 -17.359 -16.125 1 98.94 290 GLY B CA 1
ATOM 7119 C C . GLY B 1 290 ? -0.784 -15.977 -15.898 1 98.94 290 GLY B C 1
ATOM 7120 O O . GLY B 1 290 ? 0.316 -15.672 -16.359 1 98.94 290 GLY B O 1
ATOM 7121 N N . PHE B 1 291 ? -1.503 -15.133 -15.203 1 98.94 291 PHE B N 1
ATOM 7122 C CA . PHE B 1 291 ? -1.065 -13.758 -14.984 1 98.94 291 PHE B CA 1
ATOM 7123 C C . PHE B 1 291 ? -1.291 -13.344 -13.539 1 98.94 291 PHE B C 1
ATOM 7125 O O . PHE B 1 291 ? -2.408 -13.438 -13.023 1 98.94 291 PHE B O 1
ATOM 7132 N N . LYS B 1 292 ? -0.255 -13 -12.852 1 98.88 292 LYS B N 1
ATOM 7133 C CA . LYS B 1 292 ? -0.284 -12.359 -11.547 1 98.88 292 LYS B CA 1
ATOM 7134 C C . LYS B 1 292 ? -0.188 -10.844 -11.672 1 98.88 292 LYS B C 1
ATOM 7136 O O . LYS B 1 292 ? 0.909 -10.289 -11.789 1 98.88 292 LYS B O 1
ATOM 7141 N N . PRO B 1 293 ? -1.265 -10.125 -11.578 1 98.75 293 PRO B N 1
ATOM 7142 C CA . PRO B 1 293 ? -1.204 -8.664 -11.68 1 98.75 293 PRO B CA 1
ATOM 7143 C C . PRO B 1 293 ? -0.49 -8.016 -10.5 1 98.75 293 PRO B C 1
ATOM 7145 O O . PRO B 1 293 ? -0.105 -8.703 -9.555 1 98.75 293 PRO B O 1
ATOM 7148 N N . THR B 1 294 ? -0.114 -6.719 -10.695 1 98.5 294 THR B N 1
ATOM 7149 C CA . THR B 1 294 ? 0.186 -5.957 -9.484 1 98.5 294 THR B CA 1
ATOM 7150 C C . THR B 1 294 ? -0.875 -6.203 -8.414 1 98.5 294 THR B C 1
ATOM 7152 O O . THR B 1 294 ? -2.059 -5.938 -8.641 1 98.5 294 THR B O 1
ATOM 7155 N N . ALA B 1 295 ? -0.448 -6.719 -7.309 1 97.5 295 ALA B N 1
ATOM 7156 C CA . ALA B 1 295 ? -1.389 -7.246 -6.32 1 97.5 295 ALA B CA 1
ATOM 7157 C C . ALA B 1 295 ? -2.312 -6.148 -5.805 1 97.5 295 ALA B C 1
ATOM 7159 O O . ALA B 1 295 ? -3.49 -6.391 -5.531 1 97.5 295 ALA B O 1
ATOM 7160 N N . THR B 1 296 ? -1.852 -4.953 -5.711 1 96.06 296 THR B N 1
ATOM 7161 C CA . THR B 1 296 ? -2.609 -3.861 -5.113 1 96.06 296 THR B CA 1
ATOM 7162 C C . THR B 1 296 ? -3.693 -3.367 -6.066 1 96.06 296 THR B C 1
ATOM 7164 O O . THR B 1 296 ? -4.562 -2.586 -5.672 1 96.06 296 THR B O 1
ATOM 7167 N N . ARG B 1 297 ? -3.725 -3.832 -7.285 1 97.75 297 ARG B N 1
ATOM 7168 C CA . ARG B 1 297 ? -4.703 -3.371 -8.266 1 97.75 297 ARG B CA 1
ATOM 7169 C C . ARG B 1 297 ? -5.988 -4.188 -8.18 1 97.75 297 ARG B C 1
ATOM 7171 O O . ARG B 1 297 ? -6.98 -3.863 -8.836 1 97.75 297 ARG B O 1
ATOM 7178 N N . ILE B 1 298 ? -6.004 -5.23 -7.352 1 98.25 298 ILE B N 1
ATOM 7179 C CA . ILE B 1 298 ? -7.188 -6.074 -7.207 1 98.25 298 ILE B CA 1
ATOM 7180 C C . ILE B 1 298 ? -7.512 -6.258 -5.73 1 98.25 298 ILE B C 1
ATOM 7182 O O . ILE B 1 298 ? -6.613 -6.465 -4.91 1 98.25 298 ILE B O 1
ATOM 7186 N N . SER B 1 299 ? -8.766 -6.199 -5.406 1 97.75 299 SER B N 1
ATOM 7187 C CA . SER B 1 299 ? -9.227 -6.336 -4.027 1 97.75 299 SER B CA 1
ATOM 7188 C C . SER B 1 299 ? -8.969 -7.742 -3.498 1 97.75 299 SER B C 1
ATOM 7190 O O . SER B 1 299 ? -9.117 -8.727 -4.227 1 97.75 299 SER B O 1
ATOM 7192 N N . THR B 1 300 ? -8.664 -7.82 -2.227 1 95.31 300 THR B N 1
ATOM 7193 C CA . THR B 1 300 ? -8.516 -9.117 -1.584 1 95.31 300 THR B CA 1
ATOM 7194 C C . THR B 1 300 ? -9.578 -9.312 -0.501 1 95.31 300 THR B C 1
ATOM 7196 O O . THR B 1 300 ? -9.469 -10.219 0.327 1 95.31 300 THR B O 1
ATOM 7199 N N . ILE B 1 301 ? -10.523 -8.359 -0.446 1 95.5 301 ILE B N 1
ATOM 7200 C CA . ILE B 1 301 ? -11.617 -8.516 0.511 1 95.5 301 ILE B CA 1
ATOM 7201 C C . ILE B 1 301 ? -12.375 -9.812 0.223 1 95.5 301 ILE B C 1
ATOM 7203 O O . ILE B 1 301 ? -12.891 -10 -0.88 1 95.5 301 ILE B O 1
ATOM 7207 N N . GLY B 1 302 ? -12.406 -10.672 1.152 1 95.5 302 GLY B N 1
ATOM 7208 C CA . GLY B 1 302 ? -13.094 -11.945 1.016 1 95.5 302 GLY B CA 1
ATOM 7209 C C . GLY B 1 302 ? -12.211 -13.047 0.47 1 95.5 302 GLY B C 1
ATOM 7210 O O . GLY B 1 302 ? -12.648 -14.195 0.342 1 95.5 302 GLY B O 1
ATOM 7211 N N . VAL B 1 303 ? -10.977 -12.805 0.087 1 96.5 303 VAL B N 1
ATOM 7212 C CA . VAL B 1 303 ? -10.039 -13.836 -0.334 1 96.5 303 VAL B CA 1
ATOM 7213 C C . VAL B 1 303 ? -9.43 -14.508 0.893 1 96.5 303 VAL B C 1
ATOM 7215 O O . VAL B 1 303 ? -8.875 -13.836 1.771 1 96.5 303 VAL B O 1
ATOM 7218 N N . VAL B 1 304 ? -9.516 -15.719 0.929 1 91.88 304 VAL B N 1
ATOM 7219 C CA . VAL B 1 304 ? -9.078 -16.484 2.092 1 91.88 304 VAL B CA 1
ATOM 7220 C C . VAL B 1 304 ? -7.602 -16.859 1.942 1 91.88 304 VAL B C 1
ATOM 7222 O O . VAL B 1 304 ? -7.145 -17.188 0.844 1 91.88 304 VAL B O 1
ATOM 7225 N N . ASP B 1 305 ? -6.898 -16.672 2.982 1 82.19 305 ASP B N 1
ATOM 7226 C CA . ASP B 1 305 ? -5.527 -17.156 3.064 1 82.19 305 ASP B CA 1
ATOM 7227 C C . ASP B 1 305 ? -5.277 -17.875 4.391 1 82.19 305 ASP B C 1
ATOM 7229 O O . ASP B 1 305 ? -6.203 -18.062 5.184 1 82.19 305 ASP B O 1
ATOM 7233 N N . LEU B 1 306 ? -4.152 -18.5 4.52 1 80.31 306 LEU B N 1
ATOM 7234 C CA . LEU B 1 306 ? -3.805 -19.25 5.715 1 80.31 306 LEU B CA 1
ATOM 7235 C C . LEU B 1 306 ? -4.012 -18.406 6.973 1 80.31 306 LEU B C 1
ATOM 7237 O O . LEU B 1 306 ? -4.715 -18.828 7.895 1 80.31 306 LEU B O 1
ATOM 7241 N N . ASP B 1 307 ? -3.41 -17.281 7.043 1 82.5 307 ASP B N 1
ATOM 7242 C CA . ASP B 1 307 ? -3.518 -16.25 8.07 1 82.5 307 ASP B CA 1
ATOM 7243 C C . ASP B 1 307 ? -3.131 -14.875 7.527 1 82.5 307 ASP B C 1
ATOM 7245 O O . ASP B 1 307 ? -1.954 -14.617 7.262 1 82.5 307 ASP B O 1
ATOM 7249 N N . PRO B 1 308 ? -4.191 -14.133 7.438 1 75.25 308 PRO B N 1
ATOM 7250 C CA . PRO B 1 308 ? -3.906 -12.828 6.848 1 75.25 308 PRO B CA 1
ATOM 7251 C C . PRO B 1 308 ? -2.855 -12.047 7.633 1 75.25 308 PRO B C 1
ATOM 7253 O O . PRO B 1 308 ? -2.279 -11.086 7.113 1 75.25 308 PRO B O 1
ATOM 7256 N N . ARG B 1 309 ? -2.477 -12.508 8.836 1 83.5 309 ARG B N 1
ATOM 7257 C CA . ARG B 1 309 ? -1.494 -11.828 9.672 1 83.5 309 ARG B CA 1
ATOM 7258 C C . ARG B 1 309 ? -0.084 -12.328 9.375 1 83.5 309 ARG B C 1
ATOM 7260 O O . ARG B 1 309 ? 0.899 -11.688 9.758 1 83.5 309 ARG B O 1
ATOM 7267 N N . ASN B 1 310 ? -0.002 -13.297 8.633 1 78.56 310 ASN B N 1
ATOM 7268 C CA . ASN B 1 310 ? 1.286 -13.977 8.562 1 78.56 310 ASN B CA 1
ATOM 7269 C C . ASN B 1 310 ? 2.035 -13.633 7.281 1 78.56 310 ASN B C 1
ATOM 7271 O O . ASN B 1 310 ? 2.885 -14.406 6.828 1 78.56 310 ASN B O 1
ATOM 7275 N N . VAL B 1 311 ? 1.715 -12.633 6.633 1 82.25 311 VAL B N 1
ATOM 7276 C CA . VAL B 1 311 ? 2.432 -12.141 5.457 1 82.25 311 VAL B CA 1
ATOM 7277 C C . VAL B 1 311 ? 2.795 -10.672 5.645 1 82.25 311 VAL B C 1
ATOM 7279 O O . VAL B 1 311 ? 1.925 -9.844 5.918 1 82.25 311 VAL B O 1
ATOM 7282 N N . LEU B 1 312 ? 4.086 -10.414 5.531 1 88.25 312 LEU B N 1
ATOM 7283 C CA . LEU B 1 312 ? 4.559 -9.062 5.801 1 88.25 312 LEU B CA 1
ATOM 7284 C C . LEU B 1 312 ? 4.508 -8.211 4.539 1 88.25 312 LEU B C 1
ATOM 7286 O O . LEU B 1 312 ? 4.953 -8.641 3.471 1 88.25 312 LEU B O 1
ATOM 7290 N N . PRO B 1 313 ? 3.932 -7.027 4.68 1 86.75 313 PRO B N 1
ATOM 7291 C CA . PRO B 1 313 ? 4.016 -6.109 3.541 1 86.75 313 PRO B CA 1
ATOM 7292 C C . PRO B 1 313 ? 5.457 -5.801 3.139 1 86.75 313 PRO B C 1
ATOM 7294 O O . PRO B 1 313 ? 6.359 -5.832 3.982 1 86.75 313 PRO B O 1
ATOM 7297 N N . PRO B 1 314 ? 5.645 -5.59 1.838 1 85.94 314 PRO B N 1
ATOM 7298 C CA . PRO B 1 314 ? 4.633 -5.387 0.8 1 85.94 314 PRO B CA 1
ATOM 7299 C C . PRO B 1 314 ? 4.133 -6.699 0.2 1 85.94 314 PRO B C 1
ATOM 7301 O O . PRO B 1 314 ? 3.299 -6.688 -0.709 1 85.94 314 PRO B O 1
ATOM 7304 N N . PHE B 1 315 ? 4.598 -7.766 0.709 1 88.25 315 PHE B N 1
ATOM 7305 C CA . PHE B 1 315 ? 4.125 -9.062 0.234 1 88.25 315 PHE B CA 1
ATOM 7306 C C . PHE B 1 315 ? 2.621 -9.195 0.439 1 88.25 315 PHE B C 1
ATOM 7308 O O . PHE B 1 315 ? 2.092 -8.805 1.479 1 88.25 315 PHE B O 1
ATOM 7315 N N . ARG B 1 316 ? 1.927 -9.617 -0.607 1 91.12 316 ARG B N 1
ATOM 7316 C CA . ARG B 1 316 ? 0.484 -9.82 -0.524 1 91.12 316 ARG B CA 1
ATOM 7317 C C . ARG B 1 316 ? 0.013 -10.836 -1.565 1 91.12 316 ARG B C 1
ATOM 7319 O O . ARG B 1 316 ? 0.68 -11.039 -2.58 1 91.12 316 ARG B O 1
ATOM 7326 N N . VAL B 1 317 ? -1.08 -11.406 -1.303 1 95.12 317 VAL B N 1
ATOM 7327 C CA . VAL B 1 317 ? -1.674 -12.344 -2.252 1 95.12 317 VAL B CA 1
ATOM 7328 C C . VAL B 1 317 ? -2.25 -11.578 -3.441 1 95.12 317 VAL B C 1
ATOM 7330 O O . VAL B 1 317 ? -2.861 -10.523 -3.27 1 95.12 317 VAL B O 1
ATOM 7333 N N . ALA B 1 318 ? -1.961 -12.078 -4.594 1 97.44 318 ALA B N 1
ATOM 7334 C CA . ALA B 1 318 ? -2.521 -11.523 -5.82 1 97.44 318 ALA B CA 1
ATOM 7335 C C . ALA B 1 318 ? -3.592 -12.438 -6.402 1 97.44 318 ALA B C 1
ATOM 7337 O O . ALA B 1 318 ? -3.473 -13.664 -6.336 1 97.44 318 ALA B O 1
ATOM 7338 N N . VAL B 1 319 ? -4.664 -11.867 -6.887 1 98.62 319 VAL B N 1
ATOM 7339 C CA . VAL B 1 319 ? -5.703 -12.578 -7.629 1 98.62 319 VAL B CA 1
ATOM 7340 C C . VAL B 1 319 ? -5.535 -12.328 -9.125 1 98.62 319 VAL B C 1
ATOM 7342 O O . VAL B 1 319 ? -5.312 -11.188 -9.547 1 98.62 319 VAL B O 1
ATOM 7345 N N . GLY B 1 320 ? -5.57 -13.367 -9.914 1 98.81 320 GLY B N 1
ATOM 7346 C CA . GLY B 1 320 ? -5.355 -13.172 -11.336 1 98.81 320 GLY B CA 1
ATOM 7347 C C . GLY B 1 320 ? -5.926 -14.289 -12.188 1 98.81 320 GLY B C 1
ATOM 7348 O O . GLY B 1 320 ? -6.363 -15.312 -11.664 1 98.81 320 GLY B O 1
ATOM 7349 N N . PRO B 1 321 ? -5.902 -14.094 -13.5 1 98.94 321 PRO B N 1
ATOM 7350 C CA . PRO B 1 321 ? -6.551 -15.023 -14.43 1 98.94 321 PRO B CA 1
ATOM 7351 C C . PRO B 1 321 ? -5.609 -16.125 -14.906 1 98.94 321 PRO B C 1
ATOM 7353 O O . PRO B 1 321 ? -4.391 -15.953 -14.891 1 98.94 321 PRO B O 1
ATOM 7356 N N . MET B 1 322 ? -6.199 -17.203 -15.273 1 98.88 322 MET B N 1
ATOM 7357 C CA . MET B 1 322 ? -5.574 -18.328 -15.961 1 98.88 322 MET B CA 1
ATOM 7358 C C . MET B 1 322 ? -6.391 -18.734 -17.188 1 98.88 322 MET B C 1
ATOM 7360 O O . MET B 1 322 ? -7.625 -18.703 -17.156 1 98.88 322 MET B O 1
ATOM 7364 N N . GLY B 1 323 ? -5.746 -19.062 -18.234 1 98.75 323 GLY B N 1
ATOM 7365 C CA . GLY B 1 323 ? -6.395 -19.453 -19.484 1 98.75 323 GLY B CA 1
ATOM 7366 C C . GLY B 1 323 ? -5.438 -20.047 -20.484 1 98.75 323 GLY B C 1
ATOM 7367 O O . GLY B 1 323 ? -4.23 -20.125 -20.234 1 98.75 323 GLY B O 1
ATOM 7368 N N . LYS B 1 324 ? -5.957 -20.484 -21.625 1 97.5 324 LYS B N 1
ATOM 7369 C CA . LYS B 1 324 ? -5.137 -21.125 -22.641 1 97.5 324 LYS B CA 1
ATOM 7370 C C . LYS B 1 324 ? -4.414 -20.078 -23.5 1 97.5 324 LYS B C 1
ATOM 7372 O O . LYS B 1 324 ? -3.328 -20.344 -24.016 1 97.5 324 LYS B O 1
ATOM 7377 N N . ARG B 1 325 ? -5.078 -18.938 -23.672 1 97.81 325 ARG B N 1
ATOM 7378 C CA . ARG B 1 325 ? -4.496 -17.891 -24.484 1 97.81 325 ARG B CA 1
ATOM 7379 C C . ARG B 1 325 ? -4.355 -16.594 -23.688 1 97.81 325 ARG B C 1
ATOM 7381 O O . ARG B 1 325 ? -5.156 -16.312 -22.797 1 97.81 325 ARG B O 1
ATOM 7388 N N . VAL B 1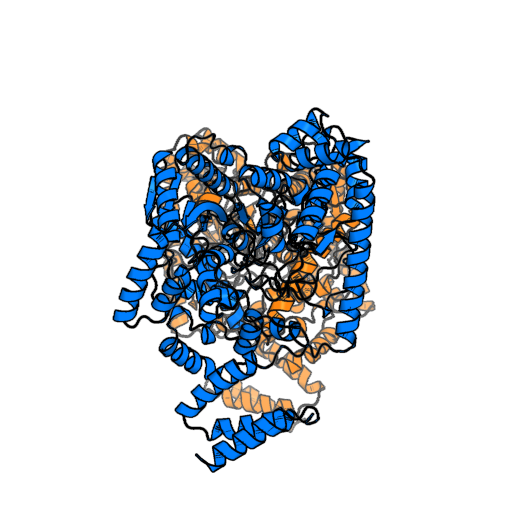 326 ? -3.35 -15.812 -24.047 1 98.56 326 VAL B N 1
ATOM 7389 C CA . VAL B 1 326 ? -3.104 -14.547 -23.375 1 98.56 326 VAL B CA 1
ATOM 7390 C C . VAL B 1 326 ? -4.316 -13.625 -23.531 1 98.56 326 VAL B C 1
ATOM 7392 O O . VAL B 1 326 ? -4.699 -12.922 -22.609 1 98.56 326 VAL B O 1
ATOM 7395 N N . VAL B 1 327 ? -4.992 -13.648 -24.703 1 98.19 327 VAL B N 1
ATOM 7396 C CA . VAL B 1 327 ? -6.125 -12.781 -24.984 1 98.19 327 VAL B CA 1
ATOM 7397 C C . VAL B 1 327 ? -7.277 -13.102 -24.031 1 98.19 327 VAL B C 1
ATOM 7399 O O . VAL B 1 327 ? -8.07 -12.227 -23.688 1 98.19 327 VAL B O 1
ATOM 7402 N N . ASP B 1 328 ? -7.371 -14.352 -23.594 1 98.38 328 ASP B N 1
ATOM 7403 C CA . ASP B 1 328 ? -8.391 -14.734 -22.625 1 98.38 328 ASP B CA 1
ATOM 7404 C C . ASP B 1 328 ? -8.141 -14.07 -21.281 1 98.38 328 ASP B C 1
ATOM 7406 O O . ASP B 1 328 ? -9.078 -13.656 -20.594 1 98.38 328 ASP B O 1
ATOM 7410 N N . LEU B 1 329 ? -6.855 -14.008 -20.875 1 98.81 329 LEU B N 1
ATOM 7411 C CA . LEU B 1 329 ? -6.477 -13.336 -19.641 1 98.81 329 LEU B CA 1
ATOM 7412 C C . LEU B 1 329 ? -6.809 -11.852 -19.703 1 98.81 329 LEU B C 1
ATOM 7414 O O . LEU B 1 329 ? -7.262 -11.273 -18.703 1 98.81 329 LEU B O 1
ATOM 7418 N N . VAL B 1 330 ? -6.539 -11.273 -20.859 1 98.56 330 VAL B N 1
ATOM 7419 C CA . VAL B 1 330 ? -6.773 -9.844 -21.078 1 98.56 330 VAL B CA 1
ATOM 7420 C C . VAL B 1 330 ? -8.25 -9.531 -20.859 1 98.56 330 VAL B C 1
ATOM 7422 O O . VAL B 1 330 ? -8.594 -8.523 -20.234 1 98.56 330 VAL B O 1
ATOM 7425 N N . ARG B 1 331 ? -9.141 -10.352 -21.312 1 97.69 331 ARG B N 1
ATOM 7426 C CA . ARG B 1 331 ? -10.57 -10.148 -21.141 1 97.69 331 ARG B CA 1
ATOM 7427 C C . ARG B 1 331 ? -10.938 -10.117 -19.656 1 97.69 331 ARG B C 1
ATOM 7429 O O . ARG B 1 331 ? -11.758 -9.289 -19.234 1 97.69 331 ARG B O 1
ATOM 7436 N N . VAL B 1 332 ? -10.367 -11.008 -18.922 1 98.56 332 VAL B N 1
ATOM 7437 C CA . VAL B 1 332 ? -10.625 -11.039 -17.484 1 98.56 332 VAL B CA 1
ATOM 7438 C C . VAL B 1 332 ? -10.102 -9.766 -16.828 1 98.56 332 VAL B C 1
ATOM 7440 O O . VAL B 1 332 ? -10.781 -9.156 -16 1 98.56 332 VAL B O 1
ATOM 7443 N N . MET B 1 333 ? -8.867 -9.336 -17.203 1 98.69 333 MET B N 1
ATOM 7444 C CA . MET B 1 333 ? -8.258 -8.156 -16.609 1 98.69 333 MET B CA 1
ATOM 7445 C C . MET B 1 333 ? -9.055 -6.898 -16.938 1 98.69 333 MET B C 1
ATOM 7447 O O . MET B 1 333 ? -9.156 -5.98 -16.125 1 98.69 333 MET B O 1
ATOM 7451 N N . GLN B 1 334 ? -9.625 -6.855 -18.156 1 97.94 334 GLN B N 1
ATOM 7452 C CA . GLN B 1 334 ? -10.469 -5.73 -18.547 1 97.94 334 GLN B CA 1
ATOM 7453 C C . GLN B 1 334 ? -11.68 -5.609 -17.625 1 97.94 334 GLN B C 1
ATOM 7455 O O . GLN B 1 334 ? -12.117 -4.5 -17.312 1 97.94 334 GLN B O 1
ATOM 7460 N N . VAL B 1 335 ? -12.227 -6.695 -17.203 1 97.19 335 VAL B N 1
ATOM 7461 C CA . VAL B 1 335 ? -13.375 -6.715 -16.312 1 97.19 335 VAL B CA 1
ATOM 7462 C C . VAL B 1 335 ? -12.945 -6.316 -14.898 1 97.19 335 VAL B C 1
ATOM 7464 O O . VAL B 1 335 ? -13.641 -5.555 -14.219 1 97.19 335 VAL B O 1
ATOM 7467 N N . LEU B 1 336 ? -11.758 -6.801 -14.461 1 98.06 336 LEU B N 1
ATOM 7468 C CA . LEU B 1 336 ? -11.32 -6.598 -13.078 1 98.06 336 LEU B CA 1
ATOM 7469 C C . LEU B 1 336 ? -10.766 -5.191 -12.891 1 98.06 336 LEU B C 1
ATOM 7471 O O . LEU B 1 336 ? -10.797 -4.652 -11.781 1 98.06 336 LEU B O 1
ATOM 7475 N N . PHE B 1 337 ? -10.156 -4.613 -13.977 1 96.88 337 PHE B N 1
ATOM 7476 C CA . PHE B 1 337 ? -9.609 -3.264 -13.914 1 96.88 337 PHE B CA 1
ATOM 7477 C C . PHE B 1 337 ? -10.656 -2.24 -14.344 1 96.88 337 PHE B C 1
ATOM 7479 O O . PHE B 1 337 ? -10.406 -1.438 -15.25 1 96.88 337 PHE B O 1
ATOM 7486 N N . GLU B 1 338 ? -11.805 -2.285 -13.75 1 91.56 338 GLU B N 1
ATOM 7487 C CA . GLU B 1 338 ? -12.883 -1.362 -14.094 1 91.56 338 GLU B CA 1
ATOM 7488 C C . GLU B 1 338 ? -13.5 -0.741 -12.844 1 91.56 338 GLU B C 1
ATOM 7490 O O . GLU B 1 338 ? -13.172 -1.131 -11.727 1 91.56 338 GLU B O 1
ATOM 7495 N N . SER B 1 339 ? -14.469 0.18 -13.055 1 88.88 339 SER B N 1
ATOM 7496 C CA . SER B 1 339 ? -15.023 1.031 -12.016 1 88.88 339 SER B CA 1
ATOM 7497 C C . SER B 1 339 ? -15.703 0.2 -10.922 1 88.88 339 SER B C 1
ATOM 7499 O O . SER B 1 339 ? -15.672 0.566 -9.75 1 88.88 339 SER B O 1
ATOM 7501 N N . SER B 1 340 ? -16.266 -0.93 -11.281 1 93.62 340 SER B N 1
ATOM 7502 C CA . SER B 1 340 ? -16.938 -1.759 -10.281 1 93.62 340 SER B CA 1
ATOM 7503 C C . SER B 1 340 ? -15.977 -2.191 -9.18 1 93.62 340 SER B C 1
ATOM 7505 O O . SER B 1 340 ? -16.344 -2.225 -8.008 1 93.62 340 SER B O 1
ATOM 7507 N N . MET B 1 341 ? -14.781 -2.518 -9.562 1 95.81 341 MET B N 1
ATOM 7508 C CA . MET B 1 341 ? -13.75 -2.91 -8.602 1 95.81 341 MET B CA 1
ATOM 7509 C C . MET B 1 341 ? -13.453 -1.778 -7.625 1 95.81 341 MET B C 1
ATOM 7511 O O . MET B 1 341 ? -13.469 -1.985 -6.41 1 95.81 341 MET B O 1
ATOM 7515 N N . PHE B 1 342 ? -13.305 -0.552 -8.094 1 95.38 342 PHE B N 1
ATOM 7516 C CA . PHE B 1 342 ? -12.914 0.59 -7.281 1 95.38 342 PHE B CA 1
ATOM 7517 C C . PHE B 1 342 ? -14.078 1.062 -6.414 1 95.38 342 PHE B C 1
ATOM 7519 O O . PHE B 1 342 ? -13.875 1.539 -5.297 1 95.38 342 PHE B O 1
ATOM 7526 N N . ASP B 1 343 ? -15.266 0.907 -6.941 1 94.75 343 ASP B N 1
ATOM 7527 C CA . ASP B 1 343 ? -16.453 1.289 -6.191 1 94.75 343 ASP B CA 1
ATOM 7528 C C . ASP B 1 343 ? -16.688 0.353 -5.008 1 94.75 343 ASP B C 1
ATOM 7530 O O . ASP B 1 343 ? -17.078 0.796 -3.924 1 94.75 343 ASP B O 1
ATOM 7534 N N . MET B 1 344 ? -16.406 -0.903 -5.277 1 96.31 344 MET B N 1
ATOM 7535 C CA . MET B 1 344 ? -16.703 -1.903 -4.25 1 96.31 344 MET B CA 1
ATOM 7536 C C . MET B 1 344 ? -15.57 -1.962 -3.223 1 96.31 344 MET B C 1
ATOM 7538 O O . MET B 1 344 ? -15.781 -2.414 -2.094 1 96.31 344 MET B O 1
ATOM 7542 N N . ASP B 1 345 ? -14.414 -1.546 -3.568 1 97 345 ASP B N 1
ATOM 7543 C CA . ASP B 1 345 ? -13.273 -1.444 -2.662 1 97 345 ASP B CA 1
ATOM 7544 C C . ASP B 1 345 ? -12.477 -0.165 -2.918 1 97 345 ASP B C 1
ATOM 7546 O O . ASP B 1 345 ? -11.516 -0.169 -3.689 1 97 345 ASP B O 1
ATOM 7550 N N . PRO B 1 346 ? -12.75 0.851 -2.176 1 96.75 346 PRO B N 1
ATOM 7551 C CA . PRO B 1 346 ? -12.148 2.16 -2.426 1 96.75 346 PRO B CA 1
ATOM 7552 C C . PRO B 1 346 ? -10.648 2.189 -2.111 1 96.75 346 PRO B C 1
ATOM 7554 O O . PRO B 1 346 ? -9.969 3.166 -2.426 1 96.75 346 PRO B O 1
ATOM 7557 N N . ILE B 1 347 ? -10.094 1.14 -1.527 1 95.94 347 ILE B N 1
ATOM 7558 C CA . ILE B 1 347 ? -8.68 1.087 -1.189 1 95.94 347 ILE B CA 1
ATOM 7559 C C . ILE B 1 347 ? -7.867 0.698 -2.424 1 95.94 347 ILE B C 1
ATOM 7561 O O . ILE B 1 347 ? -6.656 0.934 -2.48 1 95.94 347 ILE B O 1
ATOM 7565 N N . VAL B 1 348 ? -8.492 0.095 -3.406 1 97.56 348 VAL B N 1
ATOM 7566 C CA . VAL B 1 348 ? -7.836 -0.269 -4.656 1 97.56 348 VAL B CA 1
ATOM 7567 C C . VAL B 1 348 ? -7.633 0.977 -5.516 1 97.56 348 VAL B C 1
ATOM 7569 O O . VAL B 1 348 ? -8.586 1.714 -5.789 1 97.56 348 VAL B O 1
ATOM 7572 N N . PRO B 1 349 ? -6.34 1.284 -5.945 1 97.56 349 PRO B N 1
ATOM 7573 C CA . PRO B 1 349 ? -6.145 2.443 -6.816 1 97.56 349 PRO B CA 1
ATOM 7574 C C . PRO B 1 349 ? -6.992 2.377 -8.086 1 97.56 349 PRO B C 1
ATOM 7576 O O . PRO B 1 349 ? -6.984 1.361 -8.789 1 97.56 349 PRO B O 1
ATOM 7579 N N . PRO B 1 350 ? -7.723 3.418 -8.383 1 97.25 350 PRO B N 1
ATOM 7580 C CA . PRO B 1 350 ? -8.633 3.4 -9.531 1 97.25 350 PRO B CA 1
ATOM 7581 C C . PRO B 1 350 ? -7.906 3.607 -10.859 1 97.25 350 PRO B C 1
ATOM 7583 O O . PRO B 1 350 ? -8.031 4.668 -11.477 1 97.25 350 PRO B O 1
ATOM 7586 N N . ILE B 1 351 ? -7.203 2.625 -11.312 1 97.31 351 ILE B N 1
ATOM 7587 C CA . ILE B 1 351 ? -6.465 2.623 -12.57 1 97.31 351 ILE B CA 1
ATOM 7588 C C . ILE B 1 351 ? -7.145 1.685 -13.57 1 97.31 351 ILE B C 1
ATOM 7590 O O . ILE B 1 351 ? -6.93 0.471 -13.531 1 97.31 351 ILE B O 1
ATOM 7594 N N . PRO B 1 352 ? -7.891 2.203 -14.5 1 96.94 352 PRO B N 1
ATOM 7595 C CA . PRO B 1 352 ? -8.547 1.351 -15.492 1 96.94 352 PRO B CA 1
ATOM 7596 C C . PRO B 1 352 ? -7.559 0.634 -16.406 1 96.94 352 PRO B C 1
ATOM 7598 O O . PRO B 1 352 ? -6.395 1.033 -16.5 1 96.94 352 PRO B O 1
ATOM 7601 N N . PHE B 1 353 ? -8.07 -0.411 -17.031 1 97.88 353 PHE B N 1
ATOM 7602 C CA . PHE B 1 353 ? -7.246 -1.156 -17.984 1 97.88 353 PHE B CA 1
ATOM 7603 C C . PHE B 1 353 ? -6.75 -0.249 -19.094 1 97.88 353 PHE B C 1
ATOM 7605 O O . PHE B 1 353 ? -7.547 0.441 -19.75 1 97.88 353 PHE B O 1
ATOM 7612 N N . LYS B 1 354 ? -5.469 -0.24 -19.359 1 97.12 354 LYS B N 1
ATOM 7613 C CA . LYS B 1 354 ? -4.859 0.604 -20.375 1 97.12 354 LYS B CA 1
ATOM 7614 C C . LYS B 1 354 ? -4.77 -0.127 -21.719 1 97.12 354 LYS B C 1
ATOM 7616 O O . LYS B 1 354 ? -3.701 -0.617 -22.094 1 97.12 354 LYS B O 1
ATOM 7621 N N . SER B 1 355 ? -5.812 -0.086 -22.453 1 97.19 355 SER B N 1
ATOM 7622 C CA . SER B 1 355 ? -5.906 -0.793 -23.719 1 97.19 355 SER B CA 1
ATOM 7623 C C . SER B 1 355 ? -4.832 -0.32 -24.703 1 97.19 355 SER B C 1
ATOM 7625 O O . SER B 1 355 ? -4.27 -1.121 -25.453 1 97.19 355 SER B O 1
ATOM 7627 N N . ASP B 1 356 ? -4.488 0.987 -24.672 1 96.5 356 ASP B N 1
ATOM 7628 C CA . ASP B 1 356 ? -3.494 1.543 -25.578 1 96.5 356 ASP B CA 1
ATOM 7629 C C . ASP B 1 356 ? -2.121 0.919 -25.344 1 96.5 356 ASP B C 1
ATOM 7631 O O . ASP B 1 356 ? -1.375 0.659 -26.281 1 96.5 356 ASP B O 1
ATOM 7635 N N . MET B 1 357 ? -1.846 0.732 -24.125 1 96.19 357 MET B N 1
ATOM 7636 C CA . MET B 1 357 ? -0.565 0.126 -23.781 1 96.19 357 MET B CA 1
ATOM 7637 C C . MET B 1 357 ? -0.516 -1.334 -24.219 1 96.19 357 MET B C 1
ATOM 7639 O O . MET B 1 357 ? 0.479 -1.782 -24.781 1 96.19 357 MET B O 1
ATOM 7643 N N . TYR B 1 358 ? -1.585 -2.113 -23.969 1 97.81 358 TYR B N 1
ATOM 7644 C CA . TYR B 1 358 ? -1.651 -3.518 -24.344 1 97.81 358 TYR B CA 1
ATOM 7645 C C . TYR B 1 358 ? -1.546 -3.674 -25.859 1 97.81 358 TYR B C 1
ATOM 7647 O O . TYR B 1 358 ? -0.875 -4.586 -26.344 1 97.81 358 TYR B O 1
ATOM 7655 N N . GLU B 1 359 ? -2.168 -2.768 -26.578 1 96.31 359 GLU B N 1
ATOM 7656 C CA . GLU B 1 359 ? -2.25 -2.867 -28.031 1 96.31 359 GLU B CA 1
ATOM 7657 C C . GLU B 1 359 ? -1.026 -2.238 -28.688 1 96.31 359 GLU B C 1
ATOM 7659 O O . GLU B 1 359 ? -0.937 -2.193 -29.922 1 96.31 359 GLU B O 1
ATOM 7664 N N . ALA B 1 360 ? -0.108 -1.726 -27.906 1 94.62 360 ALA B N 1
ATOM 7665 C CA . ALA B 1 360 ? 1.097 -1.093 -28.438 1 94.62 360 ALA B CA 1
ATOM 7666 C C . ALA B 1 360 ? 0.745 -0.011 -29.453 1 94.62 360 ALA B C 1
ATOM 7668 O O . ALA B 1 360 ? 1.294 0.015 -30.562 1 94.62 360 ALA B O 1
ATOM 7669 N N . LYS B 1 361 ? -0.136 0.83 -29.109 1 90.62 361 LYS B N 1
ATOM 7670 C CA . LYS B 1 361 ? -0.586 1.855 -30.047 1 90.62 361 LYS B CA 1
ATOM 7671 C C . LYS B 1 361 ? 0.532 2.846 -30.359 1 90.62 361 LYS B C 1
ATOM 7673 O O . LYS B 1 361 ? 0.586 3.404 -31.453 1 90.62 361 LYS B O 1
ATOM 7678 N N . ASP B 1 362 ? 1.405 3.062 -29.406 1 86.44 362 ASP B N 1
ATOM 7679 C CA . ASP B 1 362 ? 2.512 3.99 -29.609 1 86.44 362 ASP B CA 1
ATOM 7680 C C . ASP B 1 362 ? 3.592 3.361 -30.484 1 86.44 362 ASP B C 1
ATOM 7682 O O . ASP B 1 362 ? 4.516 4.047 -30.938 1 86.44 362 ASP B O 1
ATOM 7686 N N . ARG B 1 363 ? 3.51 2.154 -30.781 1 84.25 363 ARG B N 1
ATOM 7687 C CA . ARG B 1 363 ? 4.402 1.403 -31.656 1 84.25 363 ARG B CA 1
ATOM 7688 C C . ARG B 1 363 ? 5.848 1.508 -31.188 1 84.25 363 ARG B C 1
ATOM 7690 O O . ARG B 1 363 ? 6.777 1.429 -32 1 84.25 363 ARG B O 1
ATOM 7697 N N . LYS B 1 364 ? 5.992 1.698 -29.953 1 88.56 364 LYS B N 1
ATOM 7698 C CA . LYS B 1 364 ? 7.34 1.85 -29.406 1 88.56 364 LYS B CA 1
ATOM 7699 C C . LYS B 1 364 ? 7.961 0.492 -29.094 1 88.56 364 LYS B C 1
ATOM 7701 O O . LYS B 1 364 ? 7.285 -0.403 -28.594 1 88.56 364 LYS B O 1
ATOM 7706 N N . SER B 1 365 ? 9.219 0.345 -29.516 1 96.44 365 SER B N 1
ATOM 7707 C CA . SER B 1 365 ? 9.984 -0.824 -29.109 1 96.44 365 SER B CA 1
ATOM 7708 C C . SER B 1 365 ? 10.305 -0.776 -27.609 1 96.44 365 SER B C 1
ATOM 7710 O O . SER B 1 365 ? 10.523 0.3 -27.047 1 96.44 365 SER B O 1
ATOM 7712 N N . LEU B 1 366 ? 10.344 -1.926 -27.062 1 98 366 LEU B N 1
ATOM 7713 C CA . LEU B 1 366 ? 10.633 -2.029 -25.641 1 98 366 LEU B CA 1
ATOM 7714 C C . LEU B 1 366 ? 12.094 -2.398 -25.406 1 98 366 LEU B C 1
ATOM 7716 O O . LEU B 1 366 ? 12.734 -2.994 -26.266 1 98 366 LEU B O 1
ATOM 7720 N N . VAL B 1 367 ? 12.594 -1.975 -24.312 1 98.62 367 VAL B N 1
ATOM 7721 C CA . VAL B 1 367 ? 13.852 -2.512 -23.812 1 98.62 367 VAL B CA 1
ATOM 7722 C C . VAL B 1 367 ? 13.57 -3.686 -22.875 1 98.62 367 VAL B C 1
ATOM 7724 O O . VAL B 1 367 ? 12.977 -3.51 -21.812 1 98.62 367 VAL B O 1
ATOM 7727 N N . ILE B 1 368 ? 14.039 -4.852 -23.25 1 98.81 368 ILE B N 1
ATOM 7728 C CA . ILE B 1 368 ? 13.688 -6.086 -22.547 1 98.81 368 ILE B CA 1
ATOM 7729 C C . ILE B 1 368 ? 14.938 -6.688 -21.906 1 98.81 368 ILE B C 1
ATOM 7731 O O . ILE B 1 368 ? 15.922 -6.973 -22.609 1 98.81 368 ILE B O 1
ATOM 7735 N N . GLY B 1 369 ? 14.93 -6.762 -20.578 1 98.88 369 GLY B N 1
ATOM 7736 C CA . GLY B 1 369 ? 15.945 -7.547 -19.906 1 98.88 369 GLY B CA 1
ATOM 7737 C C . GLY B 1 369 ? 15.641 -9.031 -19.875 1 98.88 369 GLY B C 1
ATOM 7738 O O . GLY B 1 369 ? 14.477 -9.43 -19.875 1 98.88 369 GLY B O 1
ATOM 7739 N N . TYR B 1 370 ? 16.688 -9.875 -19.844 1 98.88 370 TYR B N 1
ATOM 7740 C CA . TYR B 1 370 ? 16.406 -11.297 -19.734 1 98.88 370 TYR B CA 1
ATOM 7741 C C . TYR B 1 370 ? 17.5 -12 -18.938 1 98.88 370 TYR B C 1
ATOM 7743 O O . TYR B 1 370 ? 18.625 -11.516 -18.859 1 98.88 370 TYR B O 1
ATOM 7751 N N . TYR B 1 371 ? 17.141 -13.039 -18.266 1 98.81 371 TYR B N 1
ATOM 7752 C CA . TYR B 1 371 ? 18.047 -14.023 -17.703 1 98.81 371 TYR B CA 1
ATOM 7753 C C . TYR B 1 371 ? 17.469 -15.43 -17.797 1 98.81 371 TYR B C 1
ATOM 7755 O O . TYR B 1 371 ? 16.25 -15.602 -17.766 1 98.81 371 TYR B O 1
ATOM 7763 N N . ASP B 1 372 ? 18.312 -16.391 -17.953 1 98.44 372 ASP B N 1
ATOM 7764 C CA . ASP B 1 372 ? 17.828 -17.75 -18.094 1 98.44 372 ASP B CA 1
ATOM 7765 C C . ASP B 1 372 ? 18.094 -18.578 -16.844 1 98.44 372 ASP B C 1
ATOM 7767 O O . ASP B 1 372 ? 17.641 -19.719 -16.719 1 98.44 372 ASP B O 1
ATOM 7771 N N . THR B 1 373 ? 18.844 -18.016 -15.914 1 98.25 373 THR B N 1
ATOM 7772 C CA . THR B 1 373 ? 19.125 -18.609 -14.609 1 98.25 373 THR B CA 1
ATOM 7773 C C . THR B 1 373 ? 19.594 -17.547 -13.617 1 98.25 373 THR B C 1
ATOM 7775 O O . THR B 1 373 ? 19.922 -16.422 -14.016 1 98.25 373 THR B O 1
ATOM 7778 N N . ILE B 1 374 ? 19.406 -17.766 -12.375 1 97.62 374 ILE B N 1
ATOM 7779 C CA . ILE B 1 374 ? 20.031 -16.938 -11.352 1 97.62 374 ILE B CA 1
ATOM 7780 C C . ILE B 1 374 ? 21.391 -17.5 -10.977 1 97.62 374 ILE B C 1
ATOM 7782 O O . ILE B 1 374 ? 21.484 -18.547 -10.336 1 97.62 374 ILE B O 1
ATOM 7786 N N . ASP B 1 375 ? 22.359 -16.75 -11.359 1 93.62 375 ASP B N 1
ATOM 7787 C CA . ASP B 1 375 ? 23.719 -17.25 -11.219 1 93.62 375 ASP B CA 1
ATOM 7788 C C . ASP B 1 375 ? 24.234 -17.047 -9.797 1 93.62 375 ASP B C 1
ATOM 7790 O O . ASP B 1 375 ? 25 -16.109 -9.531 1 93.62 375 ASP B O 1
ATOM 7794 N N . ASP B 1 376 ? 23.891 -17.875 -8.93 1 94.19 376 ASP B N 1
ATOM 7795 C CA . ASP B 1 376 ? 24.281 -17.953 -7.527 1 94.19 376 ASP B CA 1
ATOM 7796 C C . ASP B 1 376 ? 24.375 -19.406 -7.062 1 94.19 376 ASP B C 1
ATOM 7798 O O . ASP B 1 376 ? 23.438 -20.172 -7.234 1 94.19 376 ASP B O 1
ATOM 7802 N N . PRO B 1 377 ? 25.531 -19.781 -6.492 1 91.19 377 PRO B N 1
ATOM 7803 C CA . PRO B 1 377 ? 25.734 -21.188 -6.113 1 91.19 377 PRO B CA 1
ATOM 7804 C C . PRO B 1 377 ? 24.719 -21.656 -5.066 1 91.19 377 PRO B C 1
ATOM 7806 O O . PRO B 1 377 ? 24.516 -22.875 -4.91 1 91.19 377 PRO B O 1
ATOM 7809 N N . SER B 1 378 ? 24.141 -20.75 -4.363 1 94.69 378 SER B N 1
ATOM 7810 C CA . SER B 1 378 ? 23.203 -21.109 -3.309 1 94.69 378 SER B CA 1
ATOM 7811 C C . SER B 1 378 ? 21.766 -21.156 -3.832 1 94.69 378 SER B C 1
ATOM 7813 O O . SER B 1 378 ? 20.828 -21.422 -3.078 1 94.69 378 SER B O 1
ATOM 7815 N N . ILE B 1 379 ? 21.594 -20.922 -5.129 1 96.88 379 ILE B N 1
ATOM 7816 C CA . ILE B 1 379 ? 20.281 -20.922 -5.75 1 96.88 379 ILE B CA 1
ATOM 7817 C C . ILE B 1 379 ? 20.219 -22.016 -6.828 1 96.88 379 ILE B C 1
ATOM 7819 O O . ILE B 1 379 ? 21.172 -22.203 -7.582 1 96.88 379 ILE B O 1
ATOM 7823 N N . ALA B 1 380 ? 19.109 -22.703 -6.828 1 97.25 380 ALA B N 1
ATOM 7824 C CA . ALA B 1 380 ? 18.922 -23.75 -7.832 1 97.25 380 ALA B CA 1
ATOM 7825 C C . ALA B 1 380 ? 19.016 -23.172 -9.242 1 97.25 380 ALA B C 1
ATOM 7827 O O . ALA B 1 380 ? 18.312 -22.219 -9.594 1 97.25 380 ALA B O 1
ATOM 7828 N N . GLN B 1 381 ? 19.875 -23.766 -10.039 1 97.44 381 GLN B N 1
ATOM 7829 C CA . GLN B 1 381 ? 20.016 -23.328 -11.422 1 97.44 381 GLN B CA 1
ATOM 7830 C C . GLN B 1 381 ? 19 -24.016 -12.328 1 97.44 381 GLN B C 1
ATOM 7832 O O . GLN B 1 381 ? 18.484 -25.078 -11.992 1 97.44 381 GLN B O 1
ATOM 7837 N N . THR B 1 382 ? 18.766 -23.391 -13.453 1 98.5 382 THR B N 1
ATOM 7838 C CA . THR B 1 382 ? 17.766 -23.938 -14.359 1 98.5 382 THR B CA 1
ATOM 7839 C C . THR B 1 382 ? 18.359 -25.031 -15.234 1 98.5 382 THR B C 1
ATOM 7841 O O . THR B 1 382 ? 19.578 -25.125 -15.375 1 98.5 382 THR B O 1
ATOM 7844 N N . VAL B 1 383 ? 17.547 -25.875 -15.812 1 98.56 383 VAL B N 1
ATOM 7845 C CA . VAL B 1 383 ? 17.953 -26.984 -16.656 1 98.56 383 VAL B CA 1
ATOM 7846 C C . VAL B 1 383 ? 17.969 -26.562 -18.125 1 98.56 383 VAL B C 1
ATOM 7848 O O . VAL B 1 383 ? 17.406 -25.516 -18.469 1 98.56 383 VAL B O 1
ATOM 7851 N N . PRO B 1 384 ? 18.484 -27.344 -19 1 98.56 384 PRO B N 1
ATOM 7852 C CA . PRO B 1 384 ? 18.656 -26.969 -20.406 1 98.56 384 PRO B CA 1
ATOM 7853 C C . PRO B 1 384 ? 17.344 -26.641 -21.094 1 98.56 384 PRO B C 1
ATOM 7855 O O . PRO B 1 384 ? 17.266 -25.688 -21.859 1 98.56 384 PRO B O 1
ATOM 7858 N N . SER B 1 385 ? 16.344 -27.422 -20.875 1 98.75 385 SER B N 1
ATOM 7859 C CA . SER B 1 385 ? 15.055 -27.203 -21.531 1 98.75 385 SER B CA 1
ATOM 7860 C C . SER B 1 385 ? 14.508 -25.812 -21.219 1 98.75 385 SER B C 1
ATOM 7862 O O . SER B 1 385 ? 13.992 -25.125 -22.094 1 98.75 385 SER B O 1
ATOM 7864 N N . VAL B 1 386 ? 14.617 -25.391 -19.953 1 98.81 386 VAL B N 1
ATOM 7865 C CA . VAL B 1 386 ? 14.133 -24.094 -19.5 1 98.81 386 VAL B CA 1
ATOM 7866 C C . VAL B 1 386 ? 14.969 -22.969 -20.125 1 98.81 386 VAL B C 1
ATOM 7868 O O . VAL B 1 386 ? 14.43 -21.953 -20.562 1 98.81 386 VAL B O 1
ATOM 7871 N N . ARG B 1 387 ? 16.266 -23.172 -20.203 1 98.56 387 ARG B N 1
ATOM 7872 C CA . ARG B 1 387 ? 17.156 -22.203 -20.828 1 98.56 387 ARG B CA 1
ATOM 7873 C C . ARG B 1 387 ? 16.828 -22.031 -22.297 1 98.56 387 ARG B C 1
ATOM 7875 O O . ARG B 1 387 ? 16.844 -20.922 -22.828 1 98.56 387 ARG B O 1
ATOM 7882 N N . ARG B 1 388 ? 16.594 -23.094 -22.891 1 98.44 388 ARG B N 1
ATOM 7883 C CA . ARG B 1 388 ? 16.219 -23.062 -24.312 1 98.44 388 ARG B CA 1
ATOM 7884 C C . ARG B 1 388 ? 14.922 -22.297 -24.516 1 98.44 388 ARG B C 1
ATOM 7886 O O . ARG B 1 388 ? 14.781 -21.547 -25.484 1 98.44 388 ARG B O 1
ATOM 7893 N N . ALA B 1 389 ? 13.961 -22.516 -23.656 1 98.44 389 ALA B N 1
ATOM 7894 C CA . ALA B 1 389 ? 12.695 -21.797 -23.766 1 98.44 389 ALA B CA 1
ATOM 7895 C C . ALA B 1 389 ? 12.906 -20.281 -23.656 1 98.44 389 ALA B C 1
ATOM 7897 O O . ALA B 1 389 ? 12.312 -19.516 -24.406 1 98.44 389 ALA B O 1
ATOM 7898 N N . VAL B 1 390 ? 13.727 -19.844 -22.719 1 98.75 390 VAL B N 1
ATOM 7899 C CA . VAL B 1 390 ? 14.016 -18.422 -22.562 1 98.75 390 VAL B CA 1
ATOM 7900 C C . VAL B 1 390 ? 14.727 -17.891 -23.812 1 98.75 390 VAL B C 1
ATOM 7902 O O . VAL B 1 390 ? 14.398 -16.812 -24.297 1 98.75 390 VAL B O 1
ATOM 7905 N N . ALA B 1 391 ? 15.664 -18.672 -24.312 1 98.56 391 ALA B N 1
ATOM 7906 C CA . ALA B 1 391 ? 16.375 -18.266 -25.531 1 98.56 391 ALA B CA 1
ATOM 7907 C C . ALA B 1 391 ? 15.414 -18.094 -26.703 1 98.56 391 ALA B C 1
ATOM 7909 O O . ALA B 1 391 ? 15.562 -17.172 -27.5 1 98.56 391 ALA B O 1
ATOM 7910 N N . ARG B 1 392 ? 14.539 -18.984 -26.781 1 98.06 392 ARG B N 1
ATOM 7911 C CA . ARG B 1 392 ? 13.547 -18.922 -27.859 1 98.06 392 ARG B CA 1
ATOM 7912 C C . ARG B 1 392 ? 12.688 -17.656 -27.719 1 98.06 392 ARG B C 1
ATOM 7914 O O . ARG B 1 392 ? 12.383 -17 -28.719 1 98.06 392 ARG B O 1
ATOM 7921 N N . ALA B 1 393 ? 12.25 -17.359 -26.531 1 98.69 393 ALA B N 1
ATOM 7922 C CA . ALA B 1 393 ? 11.469 -16.141 -26.297 1 98.69 393 ALA B CA 1
ATOM 7923 C C . ALA B 1 393 ? 12.266 -14.898 -26.703 1 98.69 393 ALA B C 1
ATOM 7925 O O . ALA B 1 393 ? 11.711 -13.969 -27.297 1 98.69 393 ALA B O 1
ATOM 7926 N N . VAL B 1 394 ? 13.5 -14.883 -26.344 1 98.56 394 VAL B N 1
ATOM 7927 C CA . VAL B 1 394 ? 14.383 -13.766 -26.672 1 98.56 394 VAL B CA 1
ATOM 7928 C C . VAL B 1 394 ? 14.453 -13.594 -28.188 1 98.56 394 VAL B C 1
ATOM 7930 O O . VAL B 1 394 ? 14.383 -12.469 -28.688 1 98.56 394 VAL B O 1
ATOM 7933 N N . GLU B 1 395 ? 14.586 -14.664 -28.875 1 98 395 GLU B N 1
ATOM 7934 C CA . GLU B 1 395 ? 14.641 -14.617 -30.344 1 98 395 GLU B CA 1
ATOM 7935 C C . GLU B 1 395 ? 13.352 -14.031 -30.922 1 98 395 GLU B C 1
ATOM 7937 O O . GLU B 1 395 ? 13.391 -13.211 -31.828 1 98 395 GLU B O 1
ATOM 7942 N N . ILE B 1 396 ? 12.289 -14.469 -30.391 1 97.94 396 ILE B N 1
ATOM 7943 C CA . ILE B 1 396 ? 10.984 -14.023 -30.875 1 97.94 396 ILE B CA 1
ATOM 7944 C C . ILE B 1 396 ? 10.867 -12.508 -30.719 1 97.94 396 ILE B C 1
ATOM 7946 O O . ILE B 1 396 ? 10.453 -11.812 -31.641 1 97.94 396 ILE B O 1
ATOM 7950 N N . VAL B 1 397 ? 11.234 -11.977 -29.547 1 98 397 VAL B N 1
ATOM 7951 C CA . VAL B 1 397 ? 11.008 -10.555 -29.266 1 98 397 VAL B CA 1
ATOM 7952 C C . VAL B 1 397 ? 12.039 -9.719 -30.016 1 98 397 VAL B C 1
ATOM 7954 O O . VAL B 1 397 ? 11.758 -8.586 -30.422 1 98 397 VAL B O 1
ATOM 7957 N N . LYS B 1 398 ? 13.227 -10.242 -30.219 1 97.69 398 LYS B N 1
ATOM 7958 C CA . LYS B 1 398 ? 14.203 -9.562 -31.062 1 97.69 398 LYS B CA 1
ATOM 7959 C C . LYS B 1 398 ? 13.68 -9.414 -32.5 1 97.69 398 LYS B C 1
ATOM 7961 O O . LYS B 1 398 ? 13.812 -8.344 -33.094 1 97.69 398 LYS B O 1
ATOM 7966 N N . ASN B 1 399 ? 13.141 -10.445 -32.969 1 96.06 399 ASN B N 1
ATOM 7967 C CA . ASN B 1 399 ? 12.594 -10.438 -34.312 1 96.06 399 ASN B CA 1
ATOM 7968 C C . ASN B 1 399 ? 11.414 -9.484 -34.438 1 96.06 399 ASN B C 1
ATOM 7970 O O . ASN B 1 399 ? 11.125 -8.984 -35.531 1 96.06 399 ASN B O 1
ATOM 7974 N N . ALA B 1 400 ? 10.766 -9.281 -33.344 1 95.25 400 ALA B N 1
ATOM 7975 C CA . ALA B 1 400 ? 9.633 -8.359 -33.312 1 95.25 400 ALA B CA 1
ATOM 7976 C C . ALA B 1 400 ? 10.102 -6.914 -33.219 1 95.25 400 ALA B C 1
ATOM 7978 O O . ALA B 1 400 ? 9.289 -5.988 -33.25 1 95.25 400 ALA B O 1
ATOM 7979 N N . GLY B 1 401 ? 11.359 -6.656 -33.031 1 96.56 401 GLY B N 1
ATOM 7980 C CA . GLY B 1 401 ? 11.906 -5.312 -33.094 1 96.56 401 GLY B CA 1
ATOM 7981 C C . GLY B 1 401 ? 12.273 -4.73 -31.75 1 96.56 401 GLY B C 1
ATOM 7982 O O . GLY B 1 401 ? 12.664 -3.564 -31.656 1 96.56 401 GLY B O 1
ATOM 7983 N N . HIS B 1 402 ? 12.203 -5.504 -30.703 1 98.31 402 HIS B N 1
ATOM 7984 C CA . HIS B 1 402 ? 12.531 -5.012 -29.375 1 98.31 402 HIS B CA 1
ATOM 7985 C C . HIS B 1 402 ? 14.039 -5.07 -29.125 1 98.31 402 HIS B C 1
ATOM 7987 O O . HIS B 1 402 ? 14.758 -5.773 -29.844 1 98.31 402 HIS B O 1
ATOM 7993 N N . HIS B 1 403 ? 14.516 -4.23 -28.203 1 98.25 403 HIS B N 1
ATOM 7994 C CA . HIS B 1 403 ? 15.898 -4.27 -27.75 1 98.25 403 HIS B CA 1
ATOM 7995 C C . HIS B 1 403 ? 16.047 -5.188 -26.531 1 98.25 403 HIS B C 1
ATOM 7997 O O . HIS B 1 403 ? 15.367 -4.996 -25.516 1 98.25 403 HIS B O 1
ATOM 8003 N N . VAL B 1 404 ? 16.922 -6.191 -26.656 1 98.56 404 VAL B N 1
ATOM 8004 C CA . VAL B 1 404 ? 17.047 -7.18 -25.594 1 98.56 404 VAL B CA 1
ATOM 8005 C C . VAL B 1 404 ? 18.438 -7.082 -24.969 1 98.56 404 VAL B C 1
ATOM 8007 O O . VAL B 1 404 ? 19.453 -7.051 -25.672 1 98.56 404 VAL B O 1
ATOM 8010 N N . ILE B 1 405 ? 18.5 -7.012 -23.656 1 98.31 405 ILE B N 1
ATOM 8011 C CA . ILE B 1 405 ? 19.766 -6.871 -22.938 1 98.31 405 ILE B CA 1
ATOM 8012 C C . ILE B 1 405 ? 19.828 -7.883 -21.781 1 98.31 405 ILE B C 1
ATOM 8014 O O . ILE B 1 405 ? 18.812 -8.141 -21.125 1 98.31 405 ILE B O 1
ATOM 8018 N N . PRO B 1 406 ? 21.016 -8.5 -21.516 1 98.38 406 PRO B N 1
ATOM 8019 C CA . PRO B 1 406 ? 21.141 -9.383 -20.344 1 98.38 406 PRO B CA 1
ATOM 8020 C C . PRO B 1 406 ? 20.922 -8.656 -19.031 1 98.38 406 PRO B C 1
ATOM 8022 O O . PRO B 1 406 ? 21.344 -7.512 -18.875 1 98.38 406 PRO B O 1
ATOM 8025 N N . PHE B 1 407 ? 20.266 -9.289 -18.109 1 98.56 407 PHE B N 1
ATOM 8026 C CA . PHE B 1 407 ? 19.969 -8.742 -16.797 1 98.56 407 PHE B CA 1
ATOM 8027 C C . PHE B 1 407 ? 20.203 -9.789 -15.719 1 98.56 407 PHE B C 1
ATOM 8029 O O . PHE B 1 407 ? 19.969 -10.984 -15.938 1 98.56 407 PHE B O 1
ATOM 8036 N N . SER B 1 408 ? 20.703 -9.375 -14.562 1 97.75 408 SER B N 1
ATOM 8037 C CA . SER B 1 408 ? 20.859 -10.234 -13.398 1 97.75 408 SER B CA 1
ATOM 8038 C C . SER B 1 408 ? 20.172 -9.633 -12.172 1 97.75 408 SER B C 1
ATOM 8040 O O . SER B 1 408 ? 20.469 -8.5 -11.781 1 97.75 408 SER B O 1
ATOM 8042 N N . PRO B 1 409 ? 19.281 -10.375 -11.562 1 97.94 409 PRO B N 1
ATOM 8043 C CA . PRO B 1 409 ? 18.688 -9.867 -10.32 1 97.94 409 PRO B CA 1
ATOM 8044 C C . PRO B 1 409 ? 19.734 -9.562 -9.25 1 97.94 409 PRO B C 1
ATOM 8046 O O . PRO B 1 409 ? 20.641 -10.367 -9.023 1 97.94 409 PRO B O 1
ATOM 8049 N N . PRO B 1 410 ? 19.594 -8.445 -8.602 1 97.88 410 PRO B N 1
ATOM 8050 C CA . PRO B 1 410 ? 20.594 -8.094 -7.605 1 97.88 410 PRO B CA 1
ATOM 8051 C C . PRO B 1 410 ? 20.469 -8.906 -6.316 1 97.88 410 PRO B C 1
ATOM 8053 O O . PRO B 1 410 ? 19.359 -9.188 -5.871 1 97.88 410 PRO B O 1
ATOM 8056 N N . ARG B 1 411 ? 21.531 -9.375 -5.719 1 97.06 411 ARG B N 1
ATOM 8057 C CA . ARG B 1 411 ? 21.656 -10.047 -4.426 1 97.06 411 ARG B CA 1
ATOM 8058 C C . ARG B 1 411 ? 20.547 -11.086 -4.238 1 97.06 411 ARG B C 1
ATOM 8060 O O . ARG B 1 411 ? 19.812 -11.039 -3.252 1 97.06 411 ARG B O 1
ATOM 8067 N N . PRO B 1 412 ? 20.516 -12.039 -5.086 1 97 412 PRO B N 1
ATOM 8068 C CA . PRO B 1 412 ? 19.391 -12.977 -5.078 1 97 412 PRO B CA 1
ATOM 8069 C C . PRO B 1 412 ? 19.297 -13.781 -3.783 1 97 412 PRO B C 1
ATOM 8071 O O . PRO B 1 412 ? 18.203 -14.117 -3.338 1 97 412 PRO B O 1
ATOM 8074 N N . LEU B 1 413 ? 20.391 -14.117 -3.133 1 96.88 413 LEU B N 1
ATOM 8075 C CA . LEU B 1 413 ? 20.344 -14.875 -1.886 1 96.88 413 LEU B CA 1
ATOM 8076 C C . LEU B 1 413 ? 19.719 -14.047 -0.773 1 96.88 413 LEU B C 1
ATOM 8078 O O . LEU B 1 413 ? 18.922 -14.562 0.019 1 96.88 413 LEU B O 1
ATOM 8082 N N . ASP B 1 414 ? 20.062 -12.758 -0.688 1 96.81 414 ASP B N 1
ATOM 8083 C CA . ASP B 1 414 ? 19.422 -11.859 0.268 1 96.81 414 ASP B CA 1
ATOM 8084 C C . ASP B 1 414 ? 17.922 -11.773 0.027 1 96.81 414 ASP B C 1
ATOM 8086 O O . ASP B 1 414 ? 17.125 -11.758 0.976 1 96.81 414 ASP B O 1
ATOM 8090 N N . ALA B 1 415 ? 17.562 -11.711 -1.263 1 97.62 415 ALA B N 1
ATOM 8091 C CA . ALA B 1 415 ? 16.156 -11.672 -1.625 1 97.62 415 ALA B CA 1
ATOM 8092 C C . ALA B 1 415 ? 15.43 -12.93 -1.147 1 97.62 415 ALA B C 1
ATOM 8094 O O . ALA B 1 415 ? 14.32 -12.844 -0.611 1 97.62 415 ALA B O 1
ATOM 8095 N N . LEU B 1 416 ? 16.047 -14.055 -1.355 1 97.69 416 LEU B N 1
ATOM 8096 C CA . LEU B 1 416 ? 15.453 -15.32 -0.928 1 97.69 416 LEU B CA 1
ATOM 8097 C C . LEU B 1 416 ? 15.227 -15.328 0.579 1 97.69 416 LEU B C 1
ATOM 8099 O O . LEU B 1 416 ? 14.156 -15.742 1.045 1 97.69 416 LEU B O 1
ATOM 8103 N N . GLN B 1 417 ? 16.203 -14.93 1.285 1 96.69 417 GLN B N 1
ATOM 8104 C CA . GLN B 1 417 ? 16.078 -14.867 2.738 1 96.69 417 GLN B CA 1
ATOM 8105 C C . GLN B 1 417 ? 14.93 -13.945 3.154 1 96.69 417 GLN B C 1
ATOM 8107 O O . GLN B 1 417 ? 14.141 -14.289 4.039 1 96.69 417 GLN B O 1
ATOM 8112 N N . LEU B 1 418 ? 14.867 -12.773 2.574 1 97.06 418 LEU B N 1
ATOM 8113 C CA . LEU B 1 418 ? 13.812 -11.812 2.881 1 97.06 418 LEU B CA 1
ATOM 8114 C C . LEU B 1 418 ? 12.445 -12.398 2.562 1 97.06 418 LEU B C 1
ATOM 8116 O O . LEU B 1 418 ? 11.492 -12.234 3.336 1 97.06 418 LEU B O 1
ATOM 8120 N N . ILE B 1 419 ? 12.336 -13.094 1.46 1 97 419 ILE B N 1
ATOM 8121 C CA . ILE B 1 419 ? 11.078 -13.695 1.026 1 97 419 ILE B CA 1
ATOM 8122 C C . ILE B 1 419 ? 10.625 -14.734 2.049 1 97 419 ILE B C 1
ATOM 8124 O O . ILE B 1 419 ? 9.484 -14.695 2.52 1 97 419 ILE B O 1
ATOM 8128 N N . LEU B 1 420 ? 11.508 -15.594 2.41 1 95.5 420 LEU B N 1
ATOM 8129 C CA . LEU B 1 420 ? 11.164 -16.672 3.328 1 95.5 420 LEU B CA 1
ATOM 8130 C C . LEU B 1 420 ? 10.75 -16.125 4.688 1 95.5 420 LEU B C 1
ATOM 8132 O O . LEU B 1 420 ? 9.812 -16.641 5.309 1 95.5 420 LEU B O 1
ATOM 8136 N N . ARG B 1 421 ? 11.383 -15.094 5.078 1 94.56 421 ARG B N 1
ATOM 8137 C CA . ARG B 1 421 ? 11.047 -14.477 6.355 1 94.56 421 ARG B CA 1
ATOM 8138 C C . ARG B 1 421 ? 9.727 -13.719 6.266 1 94.56 421 ARG B C 1
ATOM 8140 O O . ARG B 1 421 ? 8.969 -13.672 7.234 1 94.56 421 ARG B O 1
ATOM 8147 N N . ALA B 1 422 ? 9.469 -13.141 5.176 1 94.75 422 ALA B N 1
ATOM 8148 C CA . ALA B 1 422 ? 8.273 -12.328 4.992 1 94.75 422 ALA B CA 1
ATOM 8149 C C . ALA B 1 422 ? 7.023 -13.195 4.91 1 94.75 422 ALA B C 1
ATOM 8151 O O . ALA B 1 422 ? 5.949 -12.797 5.355 1 94.75 422 ALA B O 1
ATOM 8152 N N . VAL B 1 423 ? 7.113 -14.383 4.371 1 93.19 423 VAL B N 1
ATOM 8153 C CA . VAL B 1 423 ? 5.941 -15.227 4.172 1 93.19 423 VAL B CA 1
ATOM 8154 C C . VAL B 1 423 ? 5.762 -16.156 5.371 1 93.19 423 VAL B C 1
ATOM 8156 O O . VAL B 1 423 ? 4.703 -16.766 5.535 1 93.19 423 VAL B O 1
ATOM 8159 N N . ASN B 1 424 ? 6.781 -16.234 6.191 1 91.75 424 ASN B N 1
ATOM 8160 C CA . ASN B 1 424 ? 6.727 -17.078 7.387 1 91.75 424 ASN B CA 1
ATOM 8161 C C . ASN B 1 424 ? 7.402 -16.391 8.578 1 91.75 424 ASN B C 1
ATOM 8163 O O . ASN B 1 424 ? 8.344 -16.938 9.156 1 91.75 424 ASN B O 1
ATOM 8167 N N . PRO B 1 425 ? 6.828 -15.273 8.961 1 93.19 425 PRO B N 1
ATOM 8168 C CA . PRO B 1 425 ? 7.504 -14.57 10.047 1 93.19 425 PRO B CA 1
ATOM 8169 C C . PRO B 1 425 ? 7.5 -15.359 11.359 1 93.19 425 PRO B C 1
ATOM 8171 O O . PRO B 1 425 ? 8.359 -15.148 12.211 1 93.19 425 PRO B O 1
ATOM 8174 N N . ASP B 1 426 ? 6.582 -16.328 11.531 1 92.5 426 ASP B N 1
ATOM 8175 C CA . ASP B 1 426 ? 6.508 -17.109 12.758 1 92.5 426 ASP B CA 1
ATOM 8176 C C . ASP B 1 426 ? 7.266 -18.438 12.602 1 92.5 426 ASP B C 1
ATOM 8178 O O . ASP B 1 426 ? 7.117 -19.344 13.422 1 92.5 426 ASP B O 1
ATOM 8182 N N . GLY B 1 427 ? 7.984 -18.578 11.492 1 91.06 427 GLY B N 1
ATOM 8183 C CA . GLY B 1 427 ? 8.781 -19.766 11.266 1 91.06 427 GLY B CA 1
ATOM 8184 C C . GLY B 1 427 ? 7.949 -20.984 10.914 1 91.06 427 GLY B C 1
ATOM 8185 O O . GLY B 1 427 ? 8.367 -22.125 11.148 1 91.06 427 GLY B O 1
ATOM 8186 N N . GLY B 1 428 ? 6.75 -20.75 10.523 1 92.38 428 GLY B N 1
ATOM 8187 C CA . GLY B 1 428 ? 5.898 -21.859 10.102 1 92.38 428 GLY B CA 1
ATOM 8188 C C . GLY B 1 428 ? 5.012 -22.391 11.203 1 92.38 428 GLY B C 1
ATOM 8189 O O . GLY B 1 428 ? 4.285 -23.359 11.008 1 92.38 428 GLY B O 1
ATOM 8190 N N . GLN B 1 429 ? 4.934 -21.734 12.305 1 91.62 429 GLN B N 1
ATOM 8191 C CA . GLN B 1 429 ? 4.172 -22.219 13.453 1 91.62 429 GLN B CA 1
ATOM 8192 C C . GLN B 1 429 ? 2.676 -22.25 13.141 1 91.62 429 GLN B C 1
ATOM 8194 O O . GLN B 1 429 ? 1.971 -23.172 13.547 1 91.62 429 GLN B O 1
ATOM 8199 N N . THR B 1 430 ? 2.217 -21.266 12.484 1 92.12 430 THR B N 1
ATOM 8200 C CA . THR B 1 430 ? 0.81 -21.234 12.094 1 92.12 430 THR B CA 1
ATOM 8201 C C . THR B 1 430 ? 0.482 -22.406 11.172 1 92.12 430 THR B C 1
ATOM 8203 O O . THR B 1 430 ? -0.524 -23.094 11.367 1 92.12 430 THR B O 1
ATOM 8206 N N . ALA B 1 431 ? 1.288 -22.625 10.203 1 92.5 431 ALA B N 1
ATOM 8207 C CA . ALA B 1 431 ? 1.099 -23.766 9.305 1 92.5 431 ALA B CA 1
ATOM 8208 C C . ALA B 1 431 ? 1.097 -25.078 10.07 1 92.5 431 ALA B C 1
ATOM 8210 O O . ALA B 1 431 ? 0.275 -25.969 9.797 1 92.5 431 ALA B O 1
ATOM 8211 N N . LEU B 1 432 ? 2.021 -25.172 10.984 1 93 432 LEU B N 1
ATOM 8212 C CA . LEU B 1 432 ? 2.119 -26.391 11.781 1 93 432 LEU B CA 1
ATOM 8213 C C . LEU B 1 432 ? 0.833 -26.625 12.57 1 93 432 LEU B C 1
ATOM 8215 O O . LEU B 1 432 ? 0.33 -27.75 12.617 1 93 432 LEU B O 1
ATOM 8219 N N . ARG B 1 433 ? 0.343 -25.578 13.156 1 92.94 433 ARG B N 1
ATOM 8220 C CA . ARG B 1 433 ? -0.9 -25.688 13.914 1 92.94 433 ARG B CA 1
ATOM 8221 C C . ARG B 1 433 ? -2.055 -26.109 13.016 1 92.94 433 ARG B C 1
ATOM 8223 O O . ARG B 1 433 ? -2.869 -26.953 13.398 1 92.94 433 ARG B O 1
ATOM 8230 N N . LEU B 1 434 ? -2.057 -25.656 11.859 1 92.62 434 LEU B N 1
ATOM 8231 C CA . LEU B 1 434 ? -3.137 -25.938 10.93 1 92.62 434 LEU B CA 1
ATOM 8232 C C . LEU B 1 434 ? -3.021 -27.375 10.398 1 92.62 434 LEU B C 1
ATOM 8234 O O . LEU B 1 434 ? -4.031 -28 10.094 1 92.62 434 LEU B O 1
ATOM 8238 N N . LEU B 1 435 ? -1.857 -27.859 10.32 1 94 435 LEU B N 1
ATOM 8239 C CA . LEU B 1 435 ? -1.622 -29.188 9.766 1 94 435 LEU B CA 1
ATOM 8240 C C . LEU B 1 435 ? -1.854 -30.266 10.82 1 94 435 LEU B C 1
ATOM 8242 O O . LEU B 1 435 ? -1.924 -31.453 10.492 1 94 435 LEU B O 1
ATOM 8246 N N . SER B 1 436 ? -2.02 -29.797 12.055 1 92.56 436 SER B N 1
ATOM 8247 C CA . SER B 1 436 ? -2.221 -30.766 13.125 1 92.56 436 SER B CA 1
ATOM 8248 C C . SER B 1 436 ? -3.463 -31.625 12.883 1 92.56 436 SER B C 1
ATOM 8250 O O . SER B 1 436 ? -4.531 -31.094 12.562 1 92.56 436 SER B O 1
ATOM 8252 N N . ASN B 1 437 ? -3.365 -32.906 12.969 1 90.5 437 ASN B N 1
ATOM 8253 C CA . ASN B 1 437 ? -4.441 -33.875 12.805 1 90.5 437 ASN B CA 1
ATOM 8254 C C . ASN B 1 437 ? -4.984 -33.875 11.383 1 90.5 437 ASN B C 1
ATOM 8256 O O . ASN B 1 437 ? -6.195 -34.031 11.172 1 90.5 437 ASN B O 1
ATOM 8260 N N . GLU B 1 438 ? -4.184 -33.562 10.414 1 94 438 GLU B N 1
ATOM 8261 C CA . GLU B 1 438 ? -4.504 -33.625 8.992 1 94 438 GLU B CA 1
ATOM 8262 C C . GLU B 1 438 ? -3.625 -34.625 8.266 1 94 438 GLU B C 1
ATOM 8264 O O . GLU B 1 438 ? -2.473 -34.844 8.648 1 94 438 GLU B O 1
ATOM 8269 N N . PRO B 1 439 ? -4.164 -35.312 7.262 1 92.25 439 PRO B N 1
ATOM 8270 C CA . PRO B 1 439 ? -3.248 -36.062 6.387 1 92.25 439 PRO B CA 1
ATOM 8271 C C . PRO B 1 439 ? -2.229 -35.156 5.703 1 92.25 439 PRO B C 1
ATOM 8273 O O . PRO B 1 439 ? -2.562 -34.031 5.312 1 92.25 439 PRO B O 1
ATOM 8276 N N . LEU B 1 440 ? -0.999 -35.656 5.609 1 93.19 440 LEU B N 1
ATOM 8277 C CA . LEU B 1 440 ? 0.061 -34.812 5.074 1 93.19 440 LEU B CA 1
ATOM 8278 C C . LEU B 1 440 ? 0.646 -35.406 3.799 1 93.19 440 LEU B C 1
ATOM 8280 O O . LEU B 1 440 ? 0.7 -36.625 3.646 1 93.19 440 LEU B O 1
ATOM 8284 N N . SER B 1 441 ? 1.007 -34.562 2.887 1 90.31 441 SER B N 1
ATOM 8285 C CA . SER B 1 441 ? 1.849 -34.938 1.755 1 90.31 441 SER B CA 1
ATOM 8286 C C . SER B 1 441 ? 3.326 -34.875 2.127 1 90.31 441 SER B C 1
ATOM 8288 O O . SER B 1 441 ? 3.68 -34.5 3.244 1 90.31 441 SER B O 1
ATOM 8290 N N . ASP B 1 442 ? 4.172 -35.281 1.159 1 86.62 442 ASP B N 1
ATOM 8291 C CA . ASP B 1 442 ? 5.609 -35.188 1.383 1 86.62 442 ASP B CA 1
ATOM 8292 C C . ASP B 1 442 ? 6.059 -33.75 1.639 1 86.62 442 ASP B C 1
ATOM 8294 O O . ASP B 1 442 ? 6.898 -33.5 2.506 1 86.62 442 ASP B O 1
ATOM 8298 N N . GLN B 1 443 ? 5.488 -32.844 0.935 1 91.12 443 GLN B N 1
ATOM 8299 C CA . GLN B 1 443 ? 5.883 -31.438 1.085 1 91.12 443 GLN B CA 1
ATOM 8300 C C . GLN B 1 443 ? 5.418 -30.875 2.426 1 91.12 443 GLN B C 1
ATOM 8302 O O . GLN B 1 443 ? 6.168 -30.172 3.1 1 91.12 443 GLN B O 1
ATOM 8307 N N . THR B 1 444 ? 4.176 -31.172 2.797 1 93.38 444 THR B N 1
ATOM 8308 C CA . THR B 1 444 ? 3.686 -30.641 4.062 1 93.38 444 THR B CA 1
ATOM 8309 C C . THR B 1 444 ? 4.344 -31.344 5.242 1 93.38 444 THR B C 1
ATOM 8311 O O . THR B 1 444 ? 4.531 -30.75 6.305 1 93.38 444 THR B O 1
ATOM 8314 N N . GLN B 1 445 ? 4.715 -32.594 5.031 1 91.06 445 GLN B N 1
ATOM 8315 C CA . GLN B 1 445 ? 5.5 -33.281 6.047 1 91.06 445 GLN B CA 1
ATOM 8316 C C . GLN B 1 445 ? 6.871 -32.625 6.227 1 91.06 445 GLN B C 1
ATOM 8318 O O . GLN B 1 445 ? 7.348 -32.469 7.352 1 91.06 445 GLN B O 1
ATOM 8323 N N . ALA B 1 446 ? 7.445 -32.344 5.113 1 88.62 446 ALA B N 1
ATOM 8324 C CA . ALA B 1 446 ? 8.727 -31.656 5.164 1 88.62 446 ALA B CA 1
ATOM 8325 C C . ALA B 1 446 ? 8.602 -30.312 5.887 1 88.62 446 ALA B C 1
ATOM 8327 O O . ALA B 1 446 ? 9.492 -29.922 6.641 1 88.62 446 ALA B O 1
ATOM 8328 N N . MET B 1 447 ? 7.543 -29.641 5.637 1 89.44 447 MET B N 1
ATOM 8329 C CA . MET B 1 447 ? 7.277 -28.375 6.312 1 89.44 447 MET B CA 1
ATOM 8330 C C . MET B 1 447 ? 7.176 -28.578 7.824 1 89.44 447 MET B C 1
ATOM 8332 O O . MET B 1 447 ? 7.762 -27.812 8.594 1 89.44 447 MET B O 1
ATOM 8336 N N . ARG B 1 448 ? 6.426 -29.516 8.203 1 90.88 448 ARG B N 1
ATOM 8337 C CA . ARG B 1 448 ? 6.281 -29.812 9.617 1 90.88 448 ARG B CA 1
ATOM 8338 C C . ARG B 1 448 ? 7.633 -30.109 10.258 1 90.88 448 ARG B C 1
ATOM 8340 O O . ARG B 1 448 ? 7.941 -29.578 11.336 1 90.88 448 ARG B O 1
ATOM 8347 N N . SER B 1 449 ? 8.422 -30.844 9.578 1 88.06 449 SER B N 1
ATOM 8348 C CA . SER B 1 449 ? 9.734 -31.203 10.094 1 88.06 449 SER B CA 1
ATOM 8349 C C . SER B 1 449 ? 10.641 -29.984 10.211 1 88.06 449 SER B C 1
ATOM 8351 O O . SER B 1 449 ? 11.383 -29.859 11.188 1 88.06 449 SER B O 1
ATOM 8353 N N . ALA B 1 450 ? 10.586 -29.203 9.258 1 87.31 450 ALA B N 1
ATOM 8354 C CA . ALA B 1 450 ? 11.43 -28.016 9.234 1 87.31 450 ALA B CA 1
ATOM 8355 C C . ALA B 1 450 ? 11.086 -27.078 10.383 1 87.31 450 ALA B C 1
ATOM 8357 O O . ALA B 1 450 ? 11.977 -26.453 10.969 1 87.31 450 ALA B O 1
ATOM 8358 N N . VAL B 1 451 ? 9.875 -26.938 10.711 1 89.81 451 VAL B N 1
ATOM 8359 C CA . VAL B 1 451 ? 9.398 -26.016 11.727 1 89.81 451 VAL B CA 1
ATOM 8360 C C . VAL B 1 451 ? 9.789 -26.516 13.109 1 89.81 451 VAL B C 1
ATOM 8362 O O . VAL B 1 451 ? 10.023 -25.719 14.023 1 89.81 451 VAL B O 1
ATOM 8365 N N . THR B 1 452 ? 9.945 -27.766 13.281 1 89.12 452 THR B N 1
ATOM 8366 C CA . THR B 1 452 ? 10.156 -28.359 14.602 1 89.12 452 THR B CA 1
ATOM 8367 C C . THR B 1 452 ? 11.633 -28.344 14.969 1 89.12 452 THR B C 1
ATOM 8369 O O . THR B 1 452 ? 12 -28.641 16.109 1 89.12 452 THR B O 1
ATOM 8372 N N . VAL B 1 453 ? 12.414 -27.922 14.016 1 90.12 453 VAL B N 1
ATOM 8373 C CA . VAL B 1 453 ? 13.844 -27.828 14.305 1 90.12 453 VAL B CA 1
ATOM 8374 C C . VAL B 1 453 ? 14.102 -26.703 15.297 1 90.12 453 VAL B C 1
ATOM 8376 O O . VAL B 1 453 ? 13.695 -25.562 15.07 1 90.12 453 VAL B O 1
ATOM 8379 N N . PRO B 1 454 ? 14.828 -27.031 16.375 1 90.94 454 PRO B N 1
ATOM 8380 C CA . PRO B 1 454 ? 15.156 -25.953 17.328 1 90.94 454 PRO B CA 1
ATOM 8381 C C . PRO B 1 454 ? 16.062 -24.891 16.719 1 90.94 454 PRO B C 1
ATOM 8383 O O . PRO B 1 454 ? 16.953 -25.203 15.93 1 90.94 454 PRO B O 1
ATOM 8386 N N . ASP B 1 455 ? 15.891 -23.688 17.109 1 90 455 ASP B N 1
ATOM 8387 C CA . ASP B 1 455 ? 16.594 -22.531 16.547 1 90 455 ASP B CA 1
ATOM 8388 C C . ASP B 1 455 ? 18.109 -22.719 16.641 1 90 455 ASP B C 1
ATOM 8390 O O . ASP B 1 455 ? 18.828 -22.406 15.703 1 90 455 ASP B O 1
ATOM 8394 N N . GLY B 1 456 ? 18.594 -23.156 17.734 1 91.19 456 GLY B N 1
ATOM 8395 C CA . GLY B 1 456 ? 20.016 -23.297 17.969 1 91.19 456 GLY B CA 1
ATOM 8396 C C . GLY B 1 456 ? 20.672 -24.344 17.078 1 91.19 456 GLY B C 1
ATOM 8397 O O . GLY B 1 456 ? 21.891 -24.344 16.922 1 91.19 456 GLY B O 1
ATOM 8398 N N . LEU B 1 457 ? 19.875 -25.219 16.422 1 93.88 457 LEU B N 1
ATOM 8399 C CA . LEU B 1 457 ? 20.406 -26.328 15.641 1 93.88 457 LEU B CA 1
ATOM 8400 C C . LEU B 1 457 ? 20.281 -26.047 14.148 1 93.88 457 LEU B C 1
ATOM 8402 O O . LEU B 1 457 ? 20.734 -26.844 13.32 1 93.88 457 LEU B O 1
ATOM 8406 N N . ARG B 1 458 ? 19.703 -25.031 13.742 1 93.81 458 ARG B N 1
ATOM 8407 C CA . ARG B 1 458 ? 19.422 -24.734 12.344 1 93.81 458 ARG B CA 1
ATOM 8408 C C . ARG B 1 458 ? 20.719 -24.516 11.555 1 93.81 458 ARG B C 1
ATOM 8410 O O . ARG B 1 458 ? 20.812 -24.906 10.391 1 93.81 458 ARG B O 1
ATOM 8417 N N . GLY B 1 459 ? 21.641 -23.906 12.18 1 93.31 459 GLY B N 1
ATOM 8418 C CA . GLY B 1 459 ? 22.922 -23.75 11.523 1 93.31 459 GLY B CA 1
ATOM 8419 C C . GLY B 1 459 ? 23.609 -25.062 11.227 1 93.31 459 GLY B C 1
ATOM 8420 O O . GLY B 1 459 ? 24.156 -25.266 10.141 1 93.31 459 GLY B O 1
ATOM 8421 N N . LEU B 1 460 ? 23.562 -25.906 12.172 1 94.06 460 LEU B N 1
ATOM 8422 C CA . LEU B 1 460 ? 24.141 -27.234 12.016 1 94.06 460 LEU B CA 1
ATOM 8423 C C . LEU B 1 460 ? 23.406 -28.031 10.938 1 94.06 460 LEU B C 1
ATOM 8425 O O . LEU B 1 460 ? 24.047 -28.719 10.125 1 94.06 460 LEU B O 1
ATOM 8429 N N . LEU B 1 461 ? 22.188 -27.938 10.992 1 93.31 461 LEU B N 1
ATOM 8430 C CA . LEU B 1 461 ? 21.391 -28.625 9.977 1 93.31 461 LEU B CA 1
ATOM 8431 C C . LEU B 1 461 ? 21.734 -28.109 8.586 1 93.31 461 LEU B C 1
ATOM 8433 O O . LEU B 1 461 ? 21.859 -28.891 7.641 1 93.31 461 LEU B O 1
ATOM 8437 N N . ASP B 1 462 ? 21.844 -26.828 8.461 1 95.31 462 ASP B N 1
ATOM 8438 C CA . ASP B 1 462 ? 22.219 -26.25 7.176 1 95.31 462 ASP B CA 1
ATOM 8439 C C . ASP B 1 462 ? 23.578 -26.766 6.711 1 95.31 462 ASP B C 1
ATOM 8441 O O . ASP B 1 462 ? 23.766 -27.047 5.527 1 95.31 462 ASP B O 1
ATOM 8445 N N . GLY B 1 463 ? 24.484 -26.812 7.625 1 94.31 463 GLY B N 1
ATOM 8446 C CA . GLY B 1 463 ? 25.781 -27.375 7.289 1 94.31 463 GLY B CA 1
ATOM 8447 C C . GLY B 1 463 ? 25.703 -28.797 6.766 1 94.31 463 GLY B C 1
ATOM 8448 O O . GLY B 1 463 ? 26.344 -29.125 5.766 1 94.31 463 GLY B O 1
ATOM 8449 N N . MET B 1 464 ? 24.922 -29.609 7.344 1 93.75 464 MET B N 1
ATOM 8450 C CA . MET B 1 464 ? 24.734 -31 6.941 1 93.75 464 MET B CA 1
ATOM 8451 C C . MET B 1 464 ? 24.062 -31.078 5.57 1 93.75 464 MET B C 1
ATOM 8453 O O . MET B 1 464 ? 24.5 -31.859 4.715 1 93.75 464 MET B O 1
ATOM 8457 N N . VAL B 1 465 ? 23.062 -30.328 5.43 1 93.88 465 VAL B N 1
ATOM 8458 C CA . VAL B 1 465 ? 22.328 -30.344 4.172 1 93.88 465 VAL B CA 1
ATOM 8459 C C . VAL B 1 465 ? 23.219 -29.859 3.037 1 93.88 465 VAL B C 1
ATOM 8461 O O . VAL B 1 465 ? 23.172 -30.391 1.93 1 93.88 465 VAL B O 1
ATOM 8464 N N . ARG B 1 466 ? 24 -28.844 3.332 1 94.44 466 ARG B N 1
ATOM 8465 C CA . ARG B 1 466 ? 24.938 -28.344 2.33 1 94.44 466 ARG B CA 1
ATOM 8466 C C . ARG B 1 466 ? 25.906 -29.438 1.892 1 94.44 466 ARG B C 1
ATOM 8468 O O . ARG B 1 466 ? 26.234 -29.547 0.706 1 94.44 466 ARG B O 1
ATOM 8475 N N . ASN B 1 467 ? 26.312 -30.188 2.811 1 92.5 467 ASN B N 1
ATOM 8476 C CA . ASN B 1 467 ? 27.312 -31.203 2.535 1 92.5 467 ASN B CA 1
ATOM 8477 C C . ASN B 1 467 ? 26.703 -32.438 1.874 1 92.5 467 ASN B C 1
ATOM 8479 O O . ASN B 1 467 ? 27.344 -33.062 1.034 1 92.5 467 ASN B O 1
ATOM 8483 N N . HIS B 1 468 ? 25.516 -32.781 2.146 1 92.31 468 HIS B N 1
ATOM 8484 C CA . HIS B 1 468 ? 24.953 -34.062 1.702 1 92.31 468 HIS B CA 1
ATOM 8485 C C . HIS B 1 468 ? 24.031 -33.844 0.506 1 92.31 468 HIS B C 1
ATOM 8487 O O . HIS B 1 468 ? 23.828 -34.781 -0.29 1 92.31 468 HIS B O 1
ATOM 8493 N N . VAL B 1 469 ? 23.391 -32.781 0.402 1 94 469 VAL B N 1
ATOM 8494 C CA . VAL B 1 469 ? 22.438 -32.5 -0.67 1 94 469 VAL B CA 1
ATOM 8495 C C . VAL B 1 469 ? 22.969 -31.391 -1.572 1 94 469 VAL B C 1
ATOM 8497 O O . VAL B 1 469 ? 23.078 -31.578 -2.787 1 94 469 VAL B O 1
ATOM 8500 N N . GLY B 1 470 ? 23.344 -30.297 -1.008 1 95.12 470 GLY B N 1
ATOM 8501 C CA . GLY B 1 470 ? 23.859 -29.156 -1.748 1 95.12 470 GLY B CA 1
ATOM 8502 C C . GLY B 1 470 ? 23.406 -27.828 -1.183 1 95.12 470 GLY B C 1
ATOM 8503 O O . GLY B 1 470 ? 22.438 -27.766 -0.41 1 95.12 470 GLY B O 1
ATOM 8504 N N . ALA B 1 471 ? 24.016 -26.766 -1.638 1 94.69 471 ALA B N 1
ATOM 8505 C CA . ALA B 1 471 ? 23.859 -25.422 -1.081 1 94.69 471 ALA B CA 1
ATOM 8506 C C . ALA B 1 471 ? 22.438 -24.906 -1.288 1 94.69 471 ALA B C 1
ATOM 8508 O O . ALA B 1 471 ? 21.859 -24.297 -0.391 1 94.69 471 ALA B O 1
ATOM 8509 N N . PRO B 1 472 ? 21.828 -25.188 -2.439 1 96.38 472 PRO B N 1
ATOM 8510 C CA . PRO B 1 472 ? 20.5 -24.609 -2.674 1 96.38 472 PRO B CA 1
ATOM 8511 C C . PRO B 1 472 ? 19.453 -25.172 -1.719 1 96.38 472 PRO B C 1
ATOM 8513 O O . PRO B 1 472 ? 18.375 -24.578 -1.56 1 96.38 472 PRO B O 1
ATOM 8516 N N . ALA B 1 473 ? 19.703 -26.25 -1.049 1 94.88 473 ALA B N 1
ATOM 8517 C CA . ALA B 1 473 ? 18.734 -26.906 -0.182 1 94.88 473 ALA B CA 1
ATOM 8518 C C . ALA B 1 473 ? 18.859 -26.422 1.258 1 94.88 473 ALA B C 1
ATOM 8520 O O . ALA B 1 473 ? 18 -26.719 2.096 1 94.88 473 ALA B O 1
ATOM 8521 N N . ALA B 1 474 ? 19.844 -25.641 1.617 1 94.19 474 ALA B N 1
ATOM 8522 C CA . ALA B 1 474 ? 20.125 -25.25 2.992 1 94.19 474 ALA B CA 1
ATOM 8523 C C . ALA B 1 474 ? 19.312 -24.016 3.383 1 94.19 474 ALA B C 1
ATOM 8525 O O . ALA B 1 474 ? 19.812 -22.875 3.281 1 94.19 474 ALA B O 1
ATOM 8526 N N . TRP B 1 475 ? 18.094 -24.266 3.885 1 93.19 475 TRP B N 1
ATOM 8527 C CA . TRP B 1 475 ? 17.156 -23.172 4.133 1 93.19 475 TRP B CA 1
ATOM 8528 C C . TRP B 1 475 ? 16.844 -23.062 5.621 1 93.19 475 TRP B C 1
ATOM 8530 O O . TRP B 1 475 ? 16.094 -22.156 6.035 1 93.19 475 TRP B O 1
ATOM 8540 N N . ALA B 1 476 ? 17.406 -23.844 6.453 1 92.69 476 ALA B N 1
ATOM 8541 C CA . ALA B 1 476 ? 16.969 -23.969 7.84 1 92.69 476 ALA B CA 1
ATOM 8542 C C . ALA B 1 476 ? 17.094 -22.625 8.57 1 92.69 476 ALA B C 1
ATOM 8544 O O . ALA B 1 476 ? 16.156 -22.188 9.242 1 92.69 476 ALA B O 1
ATOM 8545 N N . LYS B 1 477 ? 18.188 -21.984 8.453 1 92.44 477 LYS B N 1
ATOM 8546 C CA . LYS B 1 477 ? 18.406 -20.703 9.141 1 92.44 477 LYS B CA 1
ATOM 8547 C C . LYS B 1 477 ? 17.531 -19.609 8.547 1 92.44 477 LYS B C 1
ATOM 8549 O O . LYS B 1 477 ? 17.047 -18.734 9.273 1 92.44 477 LYS B O 1
ATOM 8554 N N . MET B 1 478 ? 17.359 -19.656 7.27 1 92.62 478 MET B N 1
ATOM 8555 C CA . MET B 1 478 ? 16.562 -18.641 6.598 1 92.62 478 MET B CA 1
ATOM 8556 C C . MET B 1 478 ? 15.094 -18.734 7.027 1 92.62 478 MET B C 1
ATOM 8558 O O . MET B 1 478 ? 14.375 -17.734 7.004 1 92.62 478 MET B O 1
ATOM 8562 N N . MET B 1 479 ? 14.688 -19.859 7.469 1 91.06 479 MET B N 1
ATOM 8563 C CA . MET B 1 479 ? 13.297 -20.109 7.832 1 91.06 479 MET B CA 1
ATOM 8564 C C . MET B 1 479 ? 13.086 -19.906 9.328 1 91.06 479 MET B C 1
ATOM 8566 O O . MET B 1 479 ? 11.992 -20.172 9.844 1 91.06 479 MET B O 1
ATOM 8570 N N . GLN B 1 480 ? 14.094 -19.484 9.969 1 91.94 480 GLN B N 1
ATOM 8571 C CA . GLN B 1 480 ? 13.977 -19.266 11.414 1 91.94 480 GLN B CA 1
ATOM 8572 C C . GLN B 1 480 ? 12.93 -18.203 11.727 1 91.94 480 GLN B C 1
ATOM 8574 O O . GLN B 1 480 ? 12.844 -17.188 11.031 1 91.94 480 GLN B O 1
ATOM 8579 N N . LYS B 1 481 ? 12.133 -18.469 12.758 1 92.19 481 LYS B N 1
ATOM 8580 C CA . LYS B 1 481 ? 11.102 -17.516 13.164 1 92.19 481 LYS B CA 1
ATOM 8581 C C . LYS B 1 481 ? 11.719 -16.219 13.656 1 92.19 481 LYS B C 1
ATOM 8583 O O . LYS B 1 481 ? 12.836 -16.203 14.172 1 92.19 481 LYS B O 1
ATOM 8588 N N . LEU B 1 482 ? 11.016 -15.141 13.492 1 93.25 482 LEU B N 1
ATOM 8589 C CA . LEU B 1 482 ? 11.391 -13.852 14.062 1 93.25 482 LEU B CA 1
ATOM 8590 C C . LEU B 1 482 ? 10.969 -13.766 15.523 1 93.25 482 LEU B C 1
ATOM 8592 O O . LEU B 1 482 ? 9.773 -13.859 15.836 1 93.25 482 LEU B O 1
ATOM 8596 N N . ASN B 1 483 ? 11.883 -13.508 16.375 1 91.5 483 ASN B N 1
ATOM 8597 C CA . ASN B 1 483 ? 11.609 -13.617 17.797 1 91.5 483 ASN B CA 1
ATOM 8598 C C . ASN B 1 483 ? 11.336 -12.25 18.422 1 91.5 483 ASN B C 1
ATOM 8600 O O . ASN B 1 483 ? 10.773 -12.164 19.516 1 91.5 483 ASN B O 1
ATOM 8604 N N . ARG B 1 484 ? 11.734 -11.203 17.797 1 93.69 484 ARG B N 1
ATOM 8605 C CA . ARG B 1 484 ? 11.547 -9.859 18.328 1 93.69 484 ARG B CA 1
ATOM 8606 C C . ARG B 1 484 ? 10.805 -8.969 17.344 1 93.69 484 ARG B C 1
ATOM 8608 O O . ARG B 1 484 ? 10.984 -9.102 16.125 1 93.69 484 ARG B O 1
ATOM 8615 N N . PRO B 1 485 ? 9.961 -7.984 17.906 1 93.12 485 PRO B N 1
ATOM 8616 C CA . PRO B 1 485 ? 9.258 -7.047 17.016 1 93.12 485 PRO B CA 1
ATOM 8617 C C . PRO B 1 485 ? 10.203 -6.273 16.109 1 93.12 485 PRO B C 1
ATOM 8619 O O . PRO B 1 485 ? 9.883 -6.051 14.93 1 93.12 485 PRO B O 1
ATOM 8622 N N . ARG B 1 486 ? 11.344 -5.977 16.578 1 91.75 486 ARG B N 1
ATOM 8623 C CA . ARG B 1 486 ? 12.297 -5.203 15.805 1 91.75 486 ARG B CA 1
ATOM 8624 C C . ARG B 1 486 ? 12.766 -5.977 14.578 1 91.75 486 ARG B C 1
ATOM 8626 O O . ARG B 1 486 ? 13.039 -5.387 13.531 1 91.75 486 ARG B O 1
ATOM 8633 N N . ASP B 1 487 ? 12.82 -7.277 14.711 1 93.5 487 ASP B N 1
ATOM 8634 C CA . ASP B 1 487 ? 13.234 -8.102 13.578 1 93.5 487 ASP B CA 1
ATOM 8635 C C . ASP B 1 487 ? 12.188 -8.078 12.469 1 93.5 487 ASP B C 1
ATOM 8637 O O . ASP B 1 487 ? 12.523 -8.07 11.281 1 93.5 487 ASP B O 1
ATOM 8641 N N . LEU B 1 488 ? 10.977 -8.102 12.938 1 94.06 488 LEU B N 1
ATOM 8642 C CA . LEU B 1 488 ? 9.891 -8.008 11.977 1 94.06 488 LEU B CA 1
ATOM 8643 C C . LEU B 1 488 ? 9.938 -6.676 11.234 1 94.06 488 LEU B C 1
ATOM 8645 O O . LEU B 1 488 ? 9.789 -6.637 10.008 1 94.06 488 LEU B O 1
ATOM 8649 N N . LEU B 1 489 ? 10.148 -5.625 11.953 1 93.25 489 LEU B N 1
ATOM 8650 C CA . LEU B 1 489 ? 10.242 -4.285 11.383 1 93.25 489 LEU B CA 1
ATOM 8651 C C . LEU B 1 489 ? 11.406 -4.191 10.406 1 93.25 489 LEU B C 1
ATOM 8653 O O . LEU B 1 489 ? 11.289 -3.568 9.352 1 93.25 489 LEU B O 1
ATOM 8657 N N . GLU B 1 490 ? 12.453 -4.812 10.711 1 94 490 GLU B N 1
ATOM 8658 C CA . GLU B 1 490 ? 13.648 -4.797 9.875 1 94 490 GLU B CA 1
ATOM 8659 C C . GLU B 1 490 ? 13.406 -5.527 8.555 1 94 490 GLU B C 1
ATOM 8661 O O . GLU B 1 490 ? 13.836 -5.07 7.496 1 94 490 GLU B O 1
ATOM 8666 N N . VAL B 1 491 ? 12.711 -6.637 8.617 1 95.38 491 VAL B N 1
ATOM 8667 C CA . VAL B 1 491 ? 12.422 -7.395 7.402 1 95.38 491 VAL B CA 1
ATOM 8668 C C . VAL B 1 491 ? 11.539 -6.559 6.473 1 95.38 491 VAL B C 1
ATOM 8670 O O . VAL B 1 491 ? 11.805 -6.477 5.27 1 95.38 491 VAL B O 1
ATOM 8673 N N . MET B 1 492 ? 10.562 -5.938 7.016 1 94.31 492 MET B N 1
ATOM 8674 C CA . MET B 1 492 ? 9.68 -5.09 6.219 1 94.31 492 MET B CA 1
ATOM 8675 C C . MET B 1 492 ? 10.469 -3.951 5.57 1 94.31 492 MET B C 1
ATOM 8677 O O . MET B 1 492 ? 10.281 -3.66 4.387 1 94.31 492 MET B O 1
ATOM 8681 N N . HIS B 1 493 ? 11.32 -3.393 6.348 1 93.75 493 HIS B N 1
ATOM 8682 C CA . HIS B 1 493 ? 12.141 -2.293 5.852 1 93.75 493 HIS B CA 1
ATOM 8683 C C . HIS B 1 493 ? 13.078 -2.762 4.742 1 93.75 493 HIS B C 1
ATOM 8685 O O . HIS B 1 493 ? 13.188 -2.113 3.699 1 93.75 493 HIS B O 1
ATOM 8691 N N . GLN B 1 494 ? 13.695 -3.875 4.938 1 95.88 494 GLN B N 1
ATOM 8692 C CA . GLN B 1 494 ? 14.656 -4.395 3.969 1 95.88 494 GLN B CA 1
ATOM 8693 C C . GLN B 1 494 ? 13.969 -4.777 2.66 1 95.88 494 GLN B C 1
ATOM 8695 O O . GLN B 1 494 ? 14.555 -4.637 1.583 1 95.88 494 GLN B O 1
ATOM 8700 N N . LEU B 1 495 ? 12.758 -5.215 2.754 1 95.94 495 LEU B N 1
ATOM 8701 C CA . LEU B 1 495 ? 12.008 -5.531 1.542 1 95.94 495 LEU B CA 1
ATOM 8702 C C . LEU B 1 495 ? 11.742 -4.273 0.725 1 95.94 495 LEU B C 1
ATOM 8704 O O . LEU B 1 495 ? 11.852 -4.289 -0.503 1 95.94 495 LEU B O 1
ATOM 8708 N N . ARG B 1 496 ? 11.422 -3.205 1.376 1 94.06 496 ARG B N 1
ATOM 8709 C CA . ARG B 1 496 ? 11.203 -1.939 0.681 1 94.06 496 ARG B CA 1
ATOM 8710 C C . ARG B 1 496 ? 12.492 -1.449 0.023 1 94.06 496 ARG B C 1
ATOM 8712 O O . ARG B 1 496 ? 12.469 -0.979 -1.116 1 94.06 496 ARG B O 1
ATOM 8719 N N . VAL B 1 497 ? 13.547 -1.572 0.756 1 94.75 497 VAL B N 1
ATOM 8720 C CA . VAL B 1 497 ? 14.844 -1.151 0.241 1 94.75 497 VAL B CA 1
ATOM 8721 C C . VAL B 1 497 ? 15.219 -2 -0.971 1 94.75 497 VAL B C 1
ATOM 8723 O O . VAL B 1 497 ? 15.695 -1.476 -1.982 1 94.75 497 VAL B O 1
ATOM 8726 N N . TYR B 1 498 ? 15.008 -3.283 -0.878 1 97.44 498 TYR B N 1
ATOM 8727 C CA . TYR B 1 498 ? 15.359 -4.191 -1.966 1 97.44 498 TYR B CA 1
ATOM 8728 C C . TYR B 1 498 ? 14.531 -3.891 -3.211 1 97.44 498 TYR B C 1
ATOM 8730 O O . TYR B 1 498 ? 15.039 -3.939 -4.332 1 97.44 498 TYR B O 1
ATOM 8738 N N . ARG B 1 499 ? 13.266 -3.67 -3.02 1 97 499 ARG B N 1
ATOM 8739 C CA . ARG B 1 499 ? 12.406 -3.316 -4.145 1 97 499 ARG B CA 1
ATOM 8740 C C . ARG B 1 499 ? 12.953 -2.107 -4.895 1 97 499 ARG B C 1
ATOM 8742 O O . ARG B 1 499 ? 13 -2.102 -6.125 1 97 499 ARG B O 1
ATOM 8749 N N . ARG B 1 500 ? 13.398 -1.11 -4.199 1 95.44 500 ARG B N 1
ATOM 8750 C CA . ARG B 1 500 ? 13.984 0.08 -4.805 1 95.44 500 ARG B CA 1
ATOM 8751 C C . ARG B 1 500 ? 15.281 -0.258 -5.527 1 95.44 500 ARG B C 1
ATOM 8753 O O . ARG B 1 500 ? 15.531 0.231 -6.633 1 95.44 500 ARG B O 1
ATOM 8760 N N . GLU B 1 501 ? 16.062 -1.045 -4.867 1 97.25 501 GLU B N 1
ATOM 8761 C CA . GLU B 1 501 ? 17.328 -1.463 -5.461 1 97.25 501 GLU B CA 1
ATOM 8762 C C . GLU B 1 501 ? 17.109 -2.205 -6.777 1 97.25 501 GLU B C 1
ATOM 8764 O O . GLU B 1 501 ? 17.844 -2.004 -7.742 1 97.25 501 GLU B O 1
ATOM 8769 N N . PHE B 1 502 ? 16.156 -3.08 -6.812 1 98.44 502 PHE B N 1
ATOM 8770 C CA . PHE B 1 502 ? 15.844 -3.852 -8.008 1 98.44 502 PHE B CA 1
ATOM 8771 C C . PHE B 1 502 ? 15.438 -2.934 -9.156 1 98.44 502 PHE B C 1
ATOM 8773 O O . PHE B 1 502 ? 15.914 -3.082 -10.281 1 98.44 502 PHE B O 1
ATOM 8780 N N . LEU B 1 503 ? 14.57 -1.979 -8.859 1 98.06 503 LEU B N 1
ATOM 8781 C CA . LEU B 1 503 ? 14.117 -1.021 -9.859 1 98.06 503 LEU B CA 1
ATOM 8782 C C . LEU B 1 503 ? 15.281 -0.175 -10.367 1 98.06 503 LEU B C 1
ATOM 8784 O O . LEU B 1 503 ? 15.375 0.102 -11.562 1 98.06 503 LEU B O 1
ATOM 8788 N N . GLN B 1 504 ? 16.141 0.242 -9.477 1 97.12 504 GLN B N 1
ATOM 8789 C CA . GLN B 1 504 ? 17.312 1.006 -9.867 1 97.12 504 GLN B CA 1
ATOM 8790 C C . GLN B 1 504 ? 18.234 0.184 -10.773 1 97.12 504 GLN B C 1
ATOM 8792 O O . GLN B 1 504 ? 18.812 0.715 -11.719 1 97.12 504 GLN B O 1
ATOM 8797 N N . SER B 1 505 ? 18.375 -1.109 -10.453 1 98.25 505 SER B N 1
ATOM 8798 C CA . SER B 1 505 ? 19.188 -1.996 -11.281 1 98.25 505 SER B CA 1
ATOM 8799 C C . SER B 1 505 ? 18.625 -2.1 -12.695 1 98.25 505 SER B C 1
ATOM 8801 O O . SER B 1 505 ? 19.391 -2.102 -13.664 1 98.25 505 SER B O 1
ATOM 8803 N N . MET B 1 506 ? 17.344 -2.217 -12.852 1 98.31 506 MET B N 1
ATOM 8804 C CA . MET B 1 506 ? 16.719 -2.25 -14.164 1 98.31 506 MET B CA 1
ATOM 8805 C C . MET B 1 506 ? 17 -0.963 -14.938 1 98.31 506 MET B C 1
ATOM 8807 O O . MET B 1 506 ? 17.281 -1.001 -16.141 1 98.31 506 MET B O 1
ATOM 8811 N N . GLU B 1 507 ? 16.875 0.138 -14.188 1 96.88 507 GLU B N 1
ATOM 8812 C CA . GLU B 1 507 ? 17.109 1.442 -14.797 1 96.88 507 GLU B CA 1
ATOM 8813 C C . GLU B 1 507 ? 18.578 1.588 -15.234 1 96.88 507 GLU B C 1
ATOM 8815 O O . GLU B 1 507 ? 18.844 1.988 -16.375 1 96.88 507 GLU B O 1
ATOM 8820 N N . GLN B 1 508 ? 19.516 1.217 -14.43 1 97.19 508 GLN B N 1
ATOM 8821 C CA . GLN B 1 508 ? 20.938 1.433 -14.664 1 97.19 508 GLN B CA 1
ATOM 8822 C C . GLN B 1 508 ? 21.469 0.488 -15.734 1 97.19 508 GLN B C 1
ATOM 8824 O O . GLN B 1 508 ? 22.438 0.813 -16.438 1 97.19 508 GLN B O 1
ATOM 8829 N N . THR B 1 509 ? 20.859 -0.692 -15.758 1 97.62 509 THR B N 1
ATOM 8830 C CA . THR B 1 509 ? 21.312 -1.654 -16.75 1 97.62 509 THR B CA 1
ATOM 8831 C C . THR B 1 509 ? 20.984 -1.169 -18.172 1 97.62 509 THR B C 1
ATOM 8833 O O . THR B 1 509 ? 21.75 -1.403 -19.109 1 97.62 509 THR B O 1
ATOM 8836 N N . GLY B 1 510 ? 19.906 -0.447 -18.422 1 97.12 510 GLY B N 1
ATOM 8837 C CA . GLY B 1 510 ? 19.562 0.062 -19.734 1 97.12 510 GLY B CA 1
ATOM 8838 C C . GLY B 1 510 ? 18.109 0.522 -19.844 1 97.12 510 GLY B C 1
ATOM 8839 O O . GLY B 1 510 ? 17.453 0.287 -20.844 1 97.12 510 GLY B O 1
ATOM 8840 N N . HIS B 1 511 ? 17.609 1.046 -18.781 1 96.38 511 HIS B N 1
ATOM 8841 C CA . HIS B 1 511 ? 16.234 1.515 -18.766 1 96.38 511 HIS B CA 1
ATOM 8842 C C . HIS B 1 511 ? 15.273 0.407 -19.188 1 96.38 511 HIS B C 1
ATOM 8844 O O . HIS B 1 511 ? 14.453 0.597 -20.094 1 96.38 511 HIS B O 1
ATOM 8850 N N . ILE B 1 512 ? 15.352 -0.725 -18.547 1 98.31 512 ILE B N 1
ATOM 8851 C CA . ILE B 1 512 ? 14.602 -1.93 -18.891 1 98.31 512 ILE B CA 1
ATOM 8852 C C . ILE B 1 512 ? 13.125 -1.722 -18.594 1 98.31 512 ILE B C 1
ATOM 8854 O O . ILE B 1 512 ? 12.758 -1.274 -17.5 1 98.31 512 ILE B O 1
ATOM 8858 N N . ASP B 1 513 ? 12.25 -2.096 -19.531 1 98 513 ASP B N 1
ATOM 8859 C CA . ASP B 1 513 ? 10.797 -1.981 -19.391 1 98 513 ASP B CA 1
ATOM 8860 C C . ASP B 1 513 ? 10.203 -3.256 -18.797 1 98 513 ASP B C 1
ATOM 8862 O O . ASP B 1 513 ? 9.328 -3.191 -17.938 1 98 513 ASP B O 1
ATOM 8866 N N . VAL B 1 514 ? 10.633 -4.348 -19.297 1 98.5 514 VAL B N 1
ATOM 8867 C CA . VAL B 1 514 ? 10.07 -5.652 -18.953 1 98.5 514 VAL B CA 1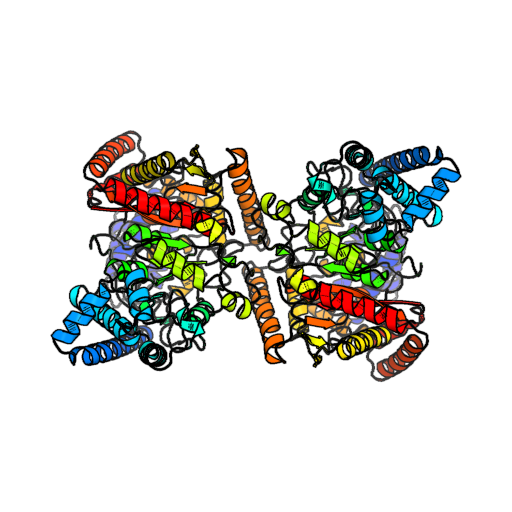
ATOM 8868 C C . VAL B 1 514 ? 11.18 -6.703 -18.938 1 98.5 514 VAL B C 1
ATOM 8870 O O . VAL B 1 514 ? 12.242 -6.508 -19.531 1 98.5 514 VAL B O 1
ATOM 8873 N N . LEU B 1 515 ? 10.914 -7.781 -18.219 1 98.94 515 LEU B N 1
ATOM 8874 C CA . LEU B 1 515 ? 11.883 -8.867 -18.125 1 98.94 515 LEU B CA 1
ATOM 8875 C C . LEU B 1 515 ? 11.312 -10.156 -18.719 1 98.94 515 LEU B C 1
ATOM 8877 O O . LEU B 1 515 ? 10.102 -10.398 -18.641 1 98.94 515 LEU B O 1
ATOM 8881 N N . ILE B 1 516 ? 12.156 -10.969 -19.297 1 98.94 516 ILE B N 1
ATOM 8882 C CA . ILE B 1 516 ? 11.898 -12.359 -19.656 1 98.94 516 ILE B CA 1
ATOM 8883 C C . ILE B 1 516 ? 12.781 -13.281 -18.812 1 98.94 516 ILE B C 1
ATOM 8885 O O . ILE B 1 516 ? 14 -13.125 -18.797 1 98.94 516 ILE B O 1
ATOM 8889 N N . CYS B 1 517 ? 12.18 -14.203 -18.141 1 98.94 517 CYS B N 1
ATOM 8890 C CA . CYS B 1 517 ? 12.945 -15.062 -17.25 1 98.94 517 CYS B CA 1
ATOM 8891 C C . CYS B 1 517 ? 12.219 -16.375 -17 1 98.94 517 CYS B C 1
ATOM 8893 O O . CYS B 1 517 ? 11.125 -16.594 -17.531 1 98.94 517 CYS B O 1
ATOM 8895 N N . PRO B 1 518 ? 12.812 -17.312 -16.312 1 98.88 518 PRO B N 1
ATOM 8896 C CA . PRO B 1 518 ? 12.156 -18.609 -16.031 1 98.88 518 PRO B CA 1
ATOM 8897 C C . PRO B 1 518 ? 11.008 -18.484 -15.047 1 98.88 518 PRO B C 1
ATOM 8899 O O . PRO B 1 518 ? 11.055 -17.641 -14.141 1 98.88 518 PRO B O 1
ATOM 8902 N N . VAL B 1 519 ? 9.984 -19.297 -15.164 1 98.81 519 VAL B N 1
ATOM 8903 C CA . VAL B 1 519 ? 8.945 -19.438 -14.156 1 98.81 519 VAL B CA 1
ATOM 8904 C C . VAL B 1 519 ? 9.438 -20.312 -13.016 1 98.81 519 VAL B C 1
ATOM 8906 O O . VAL B 1 519 ? 9.141 -20.062 -11.844 1 98.81 519 VAL B O 1
ATOM 8909 N N . TRP B 1 520 ? 10.109 -21.312 -13.359 1 98.25 520 TRP B N 1
ATOM 8910 C CA . TRP B 1 520 ? 10.641 -22.344 -12.484 1 98.25 520 TRP B CA 1
ATOM 8911 C C . TRP B 1 520 ? 11.977 -22.875 -13.008 1 98.25 520 TRP B C 1
ATOM 8913 O O . TRP B 1 520 ? 12.383 -22.547 -14.125 1 98.25 520 TRP B O 1
ATOM 8923 N N . ALA B 1 521 ? 12.695 -23.672 -12.227 1 98.25 521 ALA B N 1
ATOM 8924 C CA . ALA B 1 521 ? 14.047 -24.094 -12.602 1 98.25 521 ALA B CA 1
ATOM 8925 C C . ALA B 1 521 ? 14.008 -25.266 -13.578 1 98.25 521 ALA B C 1
ATOM 8927 O O . ALA B 1 521 ? 14.984 -25.516 -14.281 1 98.25 521 ALA B O 1
ATOM 8928 N N . TYR B 1 522 ? 12.977 -25.984 -13.633 1 98.38 522 TYR B N 1
ATOM 8929 C CA . TYR B 1 522 ? 12.805 -27.172 -14.469 1 98.38 522 TYR B CA 1
ATOM 8930 C C . TYR B 1 522 ? 11.328 -27.438 -14.75 1 98.38 522 TYR B C 1
ATOM 8932 O O . TYR B 1 522 ? 10.453 -26.797 -14.156 1 98.38 522 TYR B O 1
ATOM 8940 N N . PRO B 1 523 ? 10.977 -28.281 -15.727 1 98.19 523 PRO B N 1
ATOM 8941 C CA . PRO B 1 523 ? 9.57 -28.62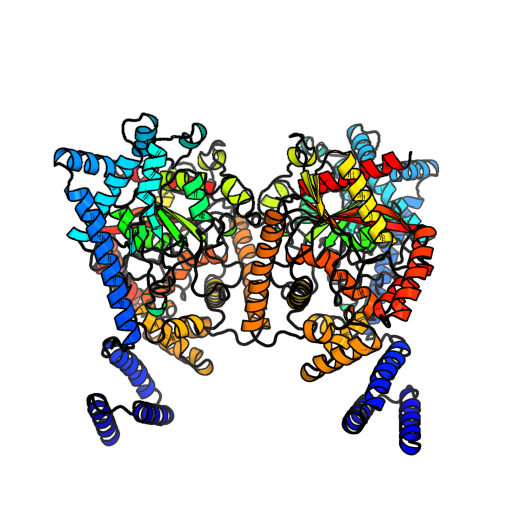5 -15.961 1 98.19 523 PRO B CA 1
ATOM 8942 C C . PRO B 1 523 ? 8.938 -29.359 -14.781 1 98.19 523 PRO B C 1
ATOM 8944 O O . PRO B 1 523 ? 9.609 -29.609 -13.781 1 98.19 523 PRO B O 1
ATOM 8947 N N . ALA B 1 524 ? 7.602 -29.672 -14.906 1 98.5 524 ALA B N 1
ATOM 8948 C CA . ALA B 1 524 ? 6.891 -30.375 -13.836 1 98.5 524 ALA B CA 1
ATOM 8949 C C . ALA B 1 524 ? 7.703 -31.547 -13.312 1 98.5 524 ALA B C 1
ATOM 8951 O O . ALA B 1 524 ? 8.234 -32.344 -14.094 1 98.5 524 ALA B O 1
ATOM 8952 N N . TYR B 1 525 ? 7.895 -31.688 -12.07 1 97.19 525 TYR B N 1
ATOM 8953 C CA . TYR B 1 525 ? 8.703 -32.75 -11.484 1 97.19 525 TYR B CA 1
ATOM 8954 C C . TYR B 1 525 ? 7.84 -33.969 -11.141 1 97.19 525 TYR B C 1
ATOM 8956 O O . TYR B 1 525 ? 6.613 -33.844 -11.07 1 97.19 525 TYR B O 1
ATOM 8964 N N . GLU B 1 526 ? 8.469 -35.031 -10.906 1 96.69 526 GLU B N 1
ATOM 8965 C CA . GLU B 1 526 ? 7.797 -36.312 -10.625 1 96.69 526 GLU B CA 1
ATOM 8966 C C . GLU B 1 526 ? 7.188 -36.312 -9.227 1 96.69 526 GLU B C 1
ATOM 8968 O O . GLU B 1 526 ? 7.668 -35.594 -8.336 1 96.69 526 GLU B O 1
ATOM 8973 N N . LYS B 1 527 ? 6.156 -37.094 -9.109 1 94.19 527 LYS B N 1
ATOM 8974 C CA . LYS B 1 527 ? 5.578 -37.312 -7.789 1 94.19 527 LYS B CA 1
ATOM 8975 C C . LYS B 1 527 ? 6.625 -37.875 -6.824 1 94.19 527 LYS B C 1
ATOM 8977 O O . LYS B 1 527 ? 7.523 -38.625 -7.23 1 94.19 527 LYS B O 1
ATOM 8982 N N . ASN B 1 528 ? 6.598 -37.438 -5.609 1 88 528 ASN B N 1
ATOM 8983 C CA . ASN B 1 528 ? 7.453 -37.906 -4.52 1 88 528 ASN B CA 1
ATOM 8984 C C . ASN B 1 528 ? 8.852 -37.281 -4.609 1 88 528 ASN B C 1
ATOM 8986 O O . ASN B 1 528 ? 9.781 -37.781 -3.967 1 88 528 ASN B O 1
ATOM 8990 N N . THR B 1 529 ? 9.062 -36.344 -5.473 1 94.06 529 THR B N 1
ATOM 8991 C CA . THR B 1 529 ? 10.305 -35.562 -5.441 1 94.06 529 THR B CA 1
ATOM 8992 C C . THR B 1 529 ? 10.516 -34.938 -4.062 1 94.06 529 THR B C 1
ATOM 8994 O O . THR B 1 529 ? 9.633 -34.281 -3.535 1 94.06 529 THR B O 1
ATOM 8997 N N . PRO B 1 530 ? 11.734 -35.156 -3.502 1 91.81 530 PRO B N 1
ATOM 8998 C CA . PRO B 1 530 ? 11.977 -34.562 -2.18 1 91.81 530 PRO B CA 1
ATOM 8999 C C . PRO B 1 530 ? 11.883 -33.062 -2.178 1 91.81 530 PRO B C 1
ATOM 9001 O O . PRO B 1 530 ? 12.258 -32.406 -3.158 1 91.81 530 PRO B O 1
ATOM 9004 N N . SER B 1 531 ? 11.5 -32.5 -1.054 1 91.88 531 SER B N 1
ATOM 9005 C CA . SER B 1 531 ? 11.258 -31.062 -0.906 1 91.88 531 SER B CA 1
ATOM 9006 C C . SER B 1 531 ? 12.547 -30.266 -1.094 1 91.88 531 SER B C 1
ATOM 9008 O O . SER B 1 531 ? 12.5 -29.109 -1.499 1 91.88 531 SER B O 1
ATOM 9010 N N . PHE B 1 532 ? 13.695 -30.906 -0.927 1 92.31 532 PHE B N 1
ATOM 9011 C CA . PHE B 1 532 ? 14.992 -30.266 -1.112 1 92.31 532 PHE B CA 1
ATOM 9012 C C . PHE B 1 532 ? 15.18 -29.828 -2.562 1 92.31 532 PHE B C 1
ATOM 9014 O O . PHE B 1 532 ? 16.031 -28.984 -2.861 1 92.31 532 PHE B O 1
ATOM 9021 N N . TYR B 1 533 ? 14.398 -30.484 -3.385 1 94.38 533 TYR B N 1
ATOM 9022 C CA . TYR B 1 533 ? 14.523 -30.172 -4.805 1 94.38 533 TYR B CA 1
ATOM 9023 C C . TYR B 1 533 ? 13.297 -29.406 -5.305 1 94.38 533 TYR B C 1
ATOM 9025 O O . TYR B 1 533 ? 13.391 -28.641 -6.258 1 94.38 533 TYR B O 1
ATOM 9033 N N . SER B 1 534 ? 12.148 -29.594 -4.645 1 95.12 534 SER B N 1
ATOM 9034 C CA . SER B 1 534 ? 10.914 -29.016 -5.156 1 95.12 534 SER B CA 1
ATOM 9035 C C . SER B 1 534 ? 10.68 -27.609 -4.594 1 95.12 534 SER B C 1
ATOM 9037 O O . SER B 1 534 ? 9.953 -26.812 -5.184 1 95.12 534 SER B O 1
ATOM 9039 N N . ASN B 1 535 ? 11.312 -27.188 -3.514 1 94.06 535 ASN B N 1
ATOM 9040 C CA . ASN B 1 535 ? 11.023 -25.922 -2.863 1 94.06 535 ASN B CA 1
ATOM 9041 C C . ASN B 1 535 ? 11.945 -24.812 -3.365 1 94.06 535 ASN B C 1
ATOM 9043 O O . ASN B 1 535 ? 11.492 -23.688 -3.623 1 94.06 535 ASN B O 1
ATOM 9047 N N . PRO B 1 536 ? 13.227 -25.062 -3.566 1 95.56 536 PRO B N 1
ATOM 9048 C CA . PRO B 1 536 ? 14.188 -24 -3.816 1 95.56 536 PRO B CA 1
ATOM 9049 C C . PRO B 1 536 ? 13.859 -23.188 -5.066 1 95.56 536 PRO B C 1
ATOM 9051 O O . PRO B 1 536 ? 14.031 -21.969 -5.074 1 95.56 536 PRO B O 1
ATOM 9054 N N . PRO B 1 537 ? 13.281 -23.766 -6.105 1 97.5 537 PRO B N 1
ATOM 9055 C CA . PRO B 1 537 ? 13.023 -22.984 -7.32 1 97.5 537 PRO B CA 1
ATOM 9056 C C . PRO B 1 537 ? 11.977 -21.891 -7.109 1 97.5 537 PRO B C 1
ATOM 9058 O O . PRO B 1 537 ? 11.758 -21.062 -7.996 1 97.5 537 PRO B O 1
ATOM 9061 N N . MET B 1 538 ? 11.367 -21.812 -5.965 1 96.44 538 MET B N 1
ATOM 9062 C CA . MET B 1 538 ? 10.312 -20.844 -5.688 1 96.44 538 MET B CA 1
ATOM 9063 C C . MET B 1 538 ? 10.828 -19.422 -5.828 1 96.44 538 MET B C 1
ATOM 9065 O O . MET B 1 538 ? 10.039 -18.484 -6.027 1 96.44 538 MET B O 1
ATOM 9069 N N . ILE B 1 539 ? 12.156 -19.188 -5.789 1 98 539 ILE B N 1
ATOM 9070 C CA . ILE B 1 539 ? 12.75 -17.859 -5.883 1 98 539 ILE B CA 1
ATOM 9071 C C . ILE B 1 539 ? 12.445 -17.25 -7.25 1 98 539 ILE B C 1
ATOM 9073 O O . ILE B 1 539 ? 12.32 -16.031 -7.379 1 98 539 ILE B O 1
ATOM 9077 N N . TYR B 1 540 ? 12.227 -18.062 -8.297 1 98.75 540 TYR B N 1
ATOM 9078 C CA . TYR B 1 540 ? 12.031 -17.562 -9.656 1 98.75 540 TYR B CA 1
ATOM 9079 C C . TYR B 1 540 ? 10.672 -16.875 -9.797 1 98.75 540 TYR B C 1
ATOM 9081 O O . TYR B 1 540 ? 10.484 -16.031 -10.672 1 98.75 540 TYR B O 1
ATOM 9089 N N . THR B 1 541 ? 9.711 -17.203 -8.969 1 98.56 541 THR B N 1
ATOM 9090 C CA . THR B 1 541 ? 8.406 -16.547 -8.969 1 98.56 541 THR B CA 1
ATOM 9091 C C . THR B 1 541 ? 8.266 -15.641 -7.746 1 98.56 541 THR B C 1
ATOM 9093 O O . THR B 1 541 ? 7.867 -14.477 -7.867 1 98.56 541 THR B O 1
ATOM 9096 N N . GLY B 1 542 ? 8.711 -16.156 -6.602 1 98.12 542 GLY B N 1
ATOM 9097 C CA . GLY B 1 542 ? 8.539 -15.445 -5.344 1 98.12 542 GLY B CA 1
ATOM 9098 C C . GLY B 1 542 ? 9.188 -14.078 -5.332 1 98.12 542 GLY B C 1
ATOM 9099 O O . GLY B 1 542 ? 8.711 -13.164 -4.656 1 98.12 542 GLY B O 1
ATOM 9100 N N . LEU B 1 543 ? 10.258 -13.969 -6.098 1 98.38 543 LEU B N 1
ATOM 9101 C CA . LEU B 1 543 ? 10.961 -12.695 -6.191 1 98.38 543 LEU B CA 1
ATOM 9102 C C . LEU B 1 543 ? 10.023 -11.578 -6.637 1 98.38 543 LEU B C 1
ATOM 9104 O O . LEU B 1 543 ? 10.023 -10.492 -6.059 1 98.38 543 LEU B O 1
ATOM 9108 N N . TYR B 1 544 ? 9.203 -11.82 -7.547 1 98.69 544 TYR B N 1
ATOM 9109 C CA . TYR B 1 544 ? 8.367 -10.781 -8.141 1 98.69 544 TYR B CA 1
ATOM 9110 C C . TYR B 1 544 ? 7.094 -10.578 -7.332 1 98.69 544 TYR B C 1
ATOM 9112 O O . TYR B 1 544 ? 6.422 -9.547 -7.473 1 98.69 544 TYR B O 1
ATOM 9120 N N . ASN B 1 545 ? 6.727 -11.547 -6.457 1 98.06 545 ASN B N 1
ATOM 9121 C CA . ASN B 1 545 ? 5.719 -11.297 -5.434 1 98.06 545 ASN B CA 1
ATOM 9122 C C . ASN B 1 545 ? 6.238 -10.344 -4.359 1 98.06 545 ASN B C 1
ATOM 9124 O O . ASN B 1 545 ? 5.531 -9.422 -3.949 1 98.06 545 ASN B O 1
ATOM 9128 N N . ALA B 1 546 ? 7.512 -10.609 -3.998 1 97.38 546 ALA B N 1
ATOM 9129 C CA . ALA B 1 546 ? 8.125 -9.758 -2.979 1 97.38 546 ALA B CA 1
ATOM 9130 C C . ALA B 1 546 ? 8.195 -8.305 -3.441 1 97.38 546 ALA B C 1
ATOM 9132 O O . ALA B 1 546 ? 8.109 -7.383 -2.627 1 97.38 546 ALA B O 1
ATOM 9133 N N . LEU B 1 547 ? 8.305 -8.141 -4.691 1 97.75 547 LEU B N 1
ATOM 9134 C CA . LEU B 1 547 ? 8.461 -6.812 -5.277 1 97.75 547 LEU B CA 1
ATOM 9135 C C . LEU B 1 547 ? 7.105 -6.246 -5.691 1 97.75 547 LEU B C 1
ATOM 9137 O O . LEU B 1 547 ? 7.004 -5.066 -6.035 1 97.75 547 LEU B O 1
ATOM 9141 N N . ASP B 1 548 ? 6.059 -7.062 -5.699 1 97.5 548 ASP B N 1
ATOM 9142 C CA . ASP B 1 548 ? 4.715 -6.773 -6.191 1 97.5 548 ASP B CA 1
ATOM 9143 C C . ASP B 1 548 ? 4.75 -6.352 -7.66 1 97.5 548 ASP B C 1
ATOM 9145 O O . ASP B 1 548 ? 4.09 -5.387 -8.047 1 97.5 548 ASP B O 1
ATOM 9149 N N . PHE B 1 549 ? 5.598 -7.012 -8.43 1 98.69 549 PHE B N 1
ATOM 9150 C CA . PHE B 1 549 ? 5.652 -6.832 -9.875 1 98.69 549 PHE B CA 1
ATOM 9151 C C . PHE B 1 549 ? 4.605 -7.699 -10.57 1 98.69 549 PHE B C 1
ATOM 9153 O O . PHE B 1 549 ? 4.391 -8.844 -10.18 1 98.69 549 PHE B O 1
ATOM 9160 N N . PRO B 1 550 ? 3.908 -7.102 -11.562 1 98.81 550 PRO B N 1
ATOM 9161 C CA . PRO B 1 550 ? 3.111 -8.008 -12.391 1 98.81 550 PRO B CA 1
ATOM 9162 C C . PRO B 1 550 ? 3.969 -9 -13.18 1 98.81 550 PRO B C 1
ATOM 9164 O O . PRO B 1 550 ? 5.062 -8.648 -13.633 1 98.81 550 PRO B O 1
ATOM 9167 N N . ALA B 1 551 ? 3.477 -10.211 -13.25 1 98.94 551 ALA B N 1
ATOM 9168 C CA . ALA B 1 551 ? 4.219 -11.273 -13.93 1 98.94 551 ALA B CA 1
ATOM 9169 C C . ALA B 1 551 ? 3.273 -12.328 -14.5 1 98.94 551 ALA B C 1
ATOM 9171 O O . ALA B 1 551 ? 2.256 -12.656 -13.883 1 98.94 551 ALA B O 1
ATOM 9172 N N . GLY B 1 552 ? 3.609 -12.805 -15.688 1 98.88 552 GLY B N 1
ATOM 9173 C CA . GLY B 1 552 ? 2.783 -13.82 -16.312 1 98.88 552 GLY B CA 1
ATOM 9174 C C . GLY B 1 552 ? 3.59 -14.953 -16.922 1 98.88 552 GLY B C 1
ATOM 9175 O O . GLY B 1 552 ? 4.777 -14.797 -17.203 1 98.88 552 GLY B O 1
ATOM 9176 N N . SER B 1 553 ? 2.986 -16.078 -17 1 98.81 553 SER B N 1
ATOM 9177 C CA . SER B 1 553 ? 3.549 -17.281 -17.609 1 98.81 553 SER B CA 1
ATOM 9178 C C . SER B 1 553 ? 2.908 -17.562 -18.969 1 98.81 553 SER B C 1
ATOM 9180 O O . SER B 1 553 ? 1.683 -17.531 -19.094 1 98.81 553 SER B O 1
ATOM 9182 N N . VAL B 1 554 ? 3.725 -17.812 -19.953 1 98.38 554 VAL B N 1
ATOM 9183 C CA . VAL B 1 554 ? 3.244 -18.141 -21.297 1 98.38 554 VAL B CA 1
ATOM 9184 C C . VAL B 1 554 ? 3.9 -19.438 -21.766 1 98.38 554 VAL B C 1
ATOM 9186 O O . VAL B 1 554 ? 5.121 -19.578 -21.703 1 98.38 554 VAL B O 1
ATOM 9189 N N . PRO B 1 555 ? 3.105 -20.359 -22.203 1 97.62 555 PRO B N 1
ATOM 9190 C CA . PRO B 1 555 ? 3.682 -21.609 -22.719 1 97.62 555 PRO B CA 1
ATOM 9191 C C . PRO B 1 555 ? 4.555 -21.391 -23.953 1 97.62 555 PRO B C 1
ATOM 9193 O O . PRO B 1 555 ? 4.203 -20.594 -24.828 1 97.62 555 PRO B O 1
ATOM 9196 N N . LEU B 1 556 ? 5.625 -22.062 -23.969 1 97.19 556 LEU B N 1
ATOM 9197 C CA . LEU B 1 556 ? 6.531 -21.938 -25.109 1 97.19 556 LEU B CA 1
ATOM 9198 C C . LEU B 1 556 ? 7.246 -23.25 -25.375 1 97.19 556 LEU B C 1
ATOM 9200 O O . LEU B 1 556 ? 8.391 -23.438 -24.969 1 97.19 556 LEU B O 1
ATOM 9204 N N . GLY B 1 557 ? 6.605 -24.125 -26.062 1 95.12 557 GLY B N 1
ATOM 9205 C CA . GLY B 1 557 ? 7.18 -25.406 -26.469 1 95.12 557 GLY B CA 1
ATOM 9206 C C . GLY B 1 557 ? 7.066 -26.484 -25.422 1 95.12 557 GLY B C 1
ATOM 9207 O O . GLY B 1 557 ? 6.312 -26.344 -24.453 1 95.12 557 GLY B O 1
ATOM 9208 N N . GLN B 1 558 ? 7.777 -27.656 -25.688 1 97.62 558 GLN B N 1
ATOM 9209 C CA . GLN B 1 558 ? 7.848 -28.828 -24.828 1 97.62 558 GLN B CA 1
ATOM 9210 C C . GLN B 1 558 ? 9.281 -29.328 -24.688 1 97.62 558 GLN B C 1
ATOM 9212 O O . GLN B 1 558 ? 10.148 -28.969 -25.5 1 97.62 558 GLN B O 1
ATOM 9217 N N . VAL B 1 559 ? 9.484 -30.094 -23.672 1 98.56 559 VAL B N 1
ATOM 9218 C CA . VAL B 1 559 ? 10.797 -30.703 -23.5 1 98.56 559 VAL B CA 1
ATOM 9219 C C . VAL B 1 559 ? 11.094 -31.656 -24.656 1 98.56 559 VAL B C 1
ATOM 9221 O O . VAL B 1 559 ? 10.258 -32.5 -25.016 1 98.56 559 VAL B O 1
ATOM 9224 N N . THR B 1 560 ? 12.297 -31.531 -25.219 1 98.31 560 THR B N 1
ATOM 9225 C CA . THR B 1 560 ? 12.688 -32.344 -26.344 1 98.31 560 THR B CA 1
ATOM 9226 C C . THR B 1 560 ? 13.633 -33.469 -25.906 1 98.31 560 THR B C 1
ATOM 9228 O O . THR B 1 560 ? 14.117 -33.469 -24.766 1 98.31 560 THR B O 1
ATOM 9231 N N . ARG B 1 561 ? 13.844 -34.375 -26.828 1 98.06 561 ARG B N 1
ATOM 9232 C CA . ARG B 1 561 ? 14.812 -35.438 -26.547 1 98.06 561 ARG B CA 1
ATOM 9233 C C . ARG B 1 561 ? 16.219 -34.875 -26.391 1 98.06 561 ARG B C 1
ATOM 9235 O O . ARG B 1 561 ? 17.016 -35.344 -25.594 1 98.06 561 ARG B O 1
ATOM 9242 N N . GLU B 1 562 ? 16.484 -33.875 -27.172 1 98.25 562 GLU B N 1
ATOM 9243 C CA . GLU B 1 562 ? 17.781 -33.219 -27.078 1 98.25 562 GLU B CA 1
ATOM 9244 C C . GLU B 1 562 ? 17.969 -32.562 -25.703 1 98.25 562 GLU B C 1
ATOM 9246 O O . GLU B 1 562 ? 19.078 -32.594 -25.156 1 98.25 562 GLU B O 1
ATOM 9251 N N . ASP B 1 563 ? 16.938 -31.969 -25.203 1 98.56 563 ASP B N 1
ATOM 9252 C CA . ASP B 1 563 ? 16.984 -31.406 -23.859 1 98.56 563 ASP B CA 1
ATOM 9253 C C . ASP B 1 563 ? 17.375 -32.469 -22.828 1 98.56 563 ASP B C 1
ATOM 9255 O O . ASP B 1 563 ? 18.172 -32.188 -21.938 1 98.56 563 ASP B O 1
ATOM 9259 N N . VAL B 1 564 ? 16.734 -33.625 -22.938 1 98.31 564 VAL B N 1
ATOM 9260 C CA . VAL B 1 564 ? 16.953 -34.719 -22 1 98.31 564 VAL B CA 1
ATOM 9261 C C . VAL B 1 564 ? 18.406 -35.188 -22.094 1 98.31 564 VAL B C 1
ATOM 9263 O O . VAL B 1 564 ? 19.062 -35.406 -21.078 1 98.31 564 VAL B O 1
ATOM 9266 N N . GLU B 1 565 ? 18.906 -35.281 -23.312 1 98.25 565 GLU B N 1
ATOM 9267 C CA . GLU B 1 565 ? 20.281 -35.75 -23.516 1 98.25 565 GLU B CA 1
ATOM 9268 C C . GLU B 1 565 ? 21.281 -34.75 -22.969 1 98.25 565 GLU B C 1
ATOM 9270 O O . GLU B 1 565 ? 22.281 -35.125 -22.375 1 98.25 565 GLU B O 1
ATOM 9275 N N . GLN B 1 566 ? 21.031 -33.562 -23.234 1 98.38 566 GLN B N 1
ATOM 9276 C CA . GLN B 1 566 ? 21.891 -32.5 -22.719 1 98.38 566 GLN B CA 1
ATOM 9277 C C . GLN B 1 566 ? 21.922 -32.531 -21.188 1 98.38 566 GLN B C 1
ATOM 9279 O O . GLN B 1 566 ? 22.953 -32.281 -20.578 1 98.38 566 GLN B O 1
ATOM 9284 N N . SER B 1 567 ? 20.766 -32.719 -20.578 1 98.38 567 SER B N 1
ATOM 9285 C CA . SER B 1 567 ? 20.688 -32.781 -19.125 1 98.38 567 SER B CA 1
ATOM 9286 C C . SER B 1 567 ? 21.5 -33.969 -18.594 1 98.38 567 SER B C 1
ATOM 9288 O O . SER B 1 567 ? 22.141 -33.844 -17.547 1 98.38 567 SER B O 1
ATOM 9290 N N . LYS B 1 568 ? 21.5 -35.031 -19.297 1 97.75 568 LYS B N 1
ATOM 9291 C CA . LYS B 1 568 ? 22.281 -36.188 -18.891 1 97.75 568 LYS B CA 1
ATOM 9292 C C . LYS B 1 568 ? 23.766 -35.906 -18.922 1 97.75 568 LYS B C 1
ATOM 9294 O O . LYS B 1 568 ? 24.5 -36.281 -18.016 1 97.75 568 LYS B O 1
ATOM 9299 N N . GLU B 1 569 ? 24.172 -35.25 -19.938 1 98 569 GLU B N 1
ATOM 9300 C CA . GLU B 1 569 ? 25.578 -34.875 -20.062 1 98 569 GLU B CA 1
ATOM 9301 C C . GLU B 1 569 ? 26.016 -33.906 -18.969 1 98 569 GLU B C 1
ATOM 9303 O O . GLU B 1 569 ? 27.078 -34.094 -18.375 1 98 569 GLU B O 1
ATOM 9308 N N . LEU B 1 570 ? 25.172 -33 -18.75 1 97.75 570 LEU B N 1
ATOM 9309 C CA . LEU B 1 570 ? 25.484 -32.031 -17.719 1 97.75 570 LEU B CA 1
ATOM 9310 C C . LEU B 1 570 ? 25.484 -32.656 -16.328 1 97.75 570 LEU B C 1
ATOM 9312 O O . LEU B 1 570 ? 26.25 -32.281 -15.453 1 97.75 570 LEU B O 1
ATOM 9316 N N . ALA B 1 571 ? 24.562 -33.594 -16.109 1 97.81 571 ALA B N 1
ATOM 9317 C CA . ALA B 1 571 ? 24.531 -34.344 -14.852 1 97.81 571 ALA B CA 1
ATOM 9318 C C . ALA B 1 571 ? 25.875 -35 -14.578 1 97.81 571 ALA B C 1
ATOM 9320 O O . ALA B 1 571 ? 26.375 -34.969 -13.453 1 97.81 571 ALA B O 1
ATOM 9321 N N . LYS B 1 572 ? 26.484 -35.531 -15.617 1 97.38 572 LYS B N 1
ATOM 9322 C CA . LYS B 1 572 ? 27.797 -36.188 -15.492 1 97.38 572 LYS B CA 1
ATOM 9323 C C . LYS B 1 572 ? 28.875 -35.156 -15.125 1 97.38 572 LYS B C 1
ATOM 9325 O O . LYS B 1 572 ? 29.734 -35.438 -14.305 1 97.38 572 LYS B O 1
ATOM 9330 N N . GLU B 1 573 ? 28.781 -34.062 -15.703 1 97.12 573 GLU B N 1
ATOM 9331 C CA . GLU B 1 573 ? 29.75 -33 -15.438 1 97.12 573 GLU B CA 1
ATOM 9332 C C . GLU B 1 573 ? 29.656 -32.531 -13.992 1 97.12 573 GLU B C 1
ATOM 9334 O O . GLU B 1 573 ? 30.688 -32.312 -13.328 1 97.12 573 GLU B O 1
ATOM 9339 N N . HIS B 1 574 ? 28.469 -32.281 -13.562 1 96.38 574 HIS B N 1
ATOM 9340 C CA . HIS B 1 574 ? 28.266 -31.844 -12.18 1 96.38 574 HIS B CA 1
ATOM 9341 C C . HIS B 1 574 ? 28.688 -32.938 -11.203 1 96.38 574 HIS B C 1
ATOM 9343 O O . HIS B 1 574 ? 29.172 -32.656 -10.109 1 96.38 574 HIS B O 1
ATOM 9349 N N . GLY B 1 575 ? 28.422 -34.125 -11.594 1 94.81 575 GLY B N 1
ATOM 9350 C CA . GLY B 1 575 ? 28.891 -35.25 -10.789 1 94.81 575 GLY B CA 1
ATOM 9351 C C . GLY B 1 575 ? 30.391 -35.25 -10.609 1 94.81 575 GLY B C 1
ATOM 9352 O O . GLY B 1 575 ? 30.891 -35.438 -9.492 1 94.81 575 GLY B O 1
ATOM 9353 N N . LYS B 1 576 ? 31.125 -35 -11.648 1 96.38 576 LYS B N 1
ATOM 9354 C CA . LYS B 1 576 ? 32.594 -34.938 -11.594 1 96.38 576 LYS B CA 1
ATOM 9355 C C . LYS B 1 576 ? 33.062 -33.781 -10.703 1 96.38 576 LYS B C 1
ATOM 9357 O O . LYS B 1 576 ? 34.062 -33.875 -10.023 1 96.38 576 LYS B O 1
ATOM 9362 N N . ALA B 1 577 ? 32.312 -32.812 -10.719 1 94.88 577 ALA B N 1
ATOM 9363 C CA . ALA B 1 577 ? 32.656 -31.609 -9.938 1 94.88 577 ALA B CA 1
ATOM 9364 C C . ALA B 1 577 ? 32.156 -31.734 -8.5 1 94.88 577 ALA B C 1
ATOM 9366 O O . ALA B 1 577 ? 32.281 -30.812 -7.707 1 94.88 577 ALA B O 1
ATOM 9367 N N . LYS B 1 578 ? 31.5 -32.781 -8.133 1 93.56 578 LYS B N 1
ATOM 9368 C CA . LYS B 1 578 ? 30.984 -33.094 -6.801 1 93.56 578 LYS B CA 1
ATOM 9369 C C . LYS B 1 578 ? 29.875 -32.156 -6.395 1 93.56 578 LYS B C 1
ATOM 9371 O O . LYS B 1 578 ? 29.75 -31.797 -5.219 1 93.56 578 LYS B O 1
ATOM 9376 N N . ASP B 1 5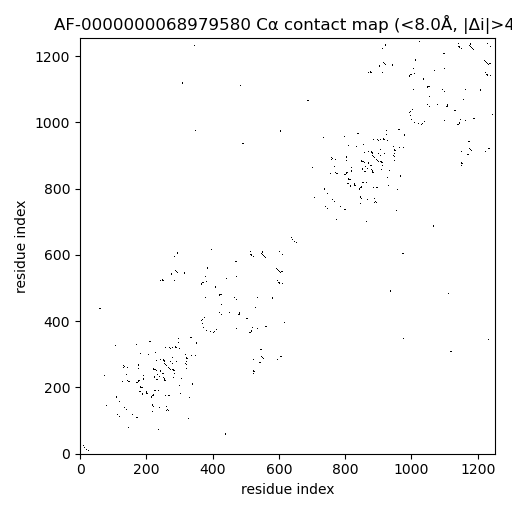79 ? 29.234 -31.609 -7.398 1 95.31 579 ASP B N 1
ATOM 9377 C CA . ASP B 1 579 ? 27.984 -30.859 -7.195 1 95.31 579 ASP B CA 1
ATOM 9378 C C . ASP B 1 579 ? 26.781 -31.797 -7.191 1 95.31 579 ASP B C 1
ATOM 9380 O O . ASP B 1 579 ? 26.078 -31.906 -8.195 1 95.31 579 ASP B O 1
ATOM 9384 N N . ARG B 1 580 ? 26.438 -32.344 -6.059 1 94.5 580 ARG B N 1
ATOM 9385 C CA . ARG B 1 580 ? 25.422 -33.375 -5.918 1 94.5 580 ARG B CA 1
ATOM 9386 C C . ARG B 1 580 ? 24.031 -32.812 -6.195 1 94.5 580 ARG B C 1
ATOM 9388 O O . ARG B 1 580 ? 23.172 -33.531 -6.742 1 94.5 580 ARG B O 1
ATOM 9395 N N . TYR B 1 581 ? 23.812 -31.625 -5.777 1 96.69 581 TYR B N 1
ATOM 9396 C CA . TYR B 1 581 ? 22.484 -31.016 -5.941 1 96.69 581 TYR B CA 1
ATOM 9397 C C . TYR B 1 581 ? 22.109 -30.953 -7.414 1 96.69 581 TYR B C 1
ATOM 9399 O O . TYR B 1 581 ? 21.047 -31.438 -7.812 1 96.69 581 TYR B O 1
ATOM 9407 N N . HIS B 1 582 ? 22.969 -30.391 -8.227 1 97.31 582 HIS B N 1
ATOM 9408 C CA . HIS B 1 582 ? 22.625 -30.188 -9.633 1 97.31 582 HIS B CA 1
ATOM 9409 C C . HIS B 1 582 ? 22.766 -31.484 -10.422 1 97.31 582 HIS B C 1
ATOM 9411 O O . HIS B 1 582 ? 22.062 -31.688 -11.422 1 97.31 582 HIS B O 1
ATOM 9417 N N . GLU B 1 583 ? 23.672 -32.375 -9.938 1 97.38 583 GLU B N 1
ATOM 9418 C CA . GLU B 1 583 ? 23.688 -33.719 -10.539 1 97.38 583 GLU B CA 1
ATOM 9419 C C . GLU B 1 583 ? 22.312 -34.375 -10.438 1 97.38 583 GLU B C 1
ATOM 9421 O O . GLU B 1 583 ? 21.812 -34.906 -11.43 1 97.38 583 GLU B O 1
ATOM 9426 N N . HIS B 1 584 ? 21.75 -34.312 -9.297 1 96.38 584 HIS B N 1
ATOM 9427 C CA . HIS B 1 584 ? 20.438 -34.906 -9.078 1 96.38 584 HIS B CA 1
ATOM 9428 C C . HIS B 1 584 ? 19.359 -34.188 -9.859 1 96.38 584 HIS B C 1
ATOM 9430 O O . HIS B 1 584 ? 18.5 -34.844 -10.492 1 96.38 584 HIS B O 1
ATOM 9436 N N . LEU B 1 585 ? 19.344 -32.906 -9.766 1 96.56 585 LEU B N 1
ATOM 9437 C CA . LEU B 1 585 ? 18.344 -32.094 -10.453 1 96.56 585 LEU B CA 1
ATOM 9438 C C . LEU B 1 585 ? 18.328 -32.406 -11.945 1 96.56 585 LEU B C 1
ATOM 9440 O O . LEU B 1 585 ? 17.266 -32.531 -12.547 1 96.56 585 LEU B O 1
ATOM 9444 N N . LEU B 1 586 ? 19.469 -32.531 -12.531 1 97.88 586 LEU B N 1
ATOM 9445 C CA . LEU B 1 586 ? 19.594 -32.812 -13.961 1 97.88 586 LEU B CA 1
ATOM 9446 C C . LEU B 1 586 ? 19.203 -34.25 -14.258 1 97.88 586 LEU B C 1
ATOM 9448 O O . LEU B 1 586 ? 18.609 -34.531 -15.305 1 97.88 586 LEU B O 1
ATOM 9452 N N . THR B 1 587 ? 19.516 -35.156 -13.391 1 96.88 587 THR B N 1
ATOM 9453 C CA . THR B 1 587 ? 19.141 -36.531 -13.555 1 96.88 587 THR B CA 1
ATOM 9454 C C . THR B 1 587 ? 17.625 -36.688 -13.555 1 96.88 587 THR B C 1
ATOM 9456 O O . THR B 1 587 ? 17.062 -37.5 -14.297 1 96.88 587 THR B O 1
ATOM 9459 N N . MET B 1 588 ? 16.953 -35.906 -12.781 1 95.56 588 MET B N 1
ATOM 9460 C CA . MET B 1 588 ? 15.492 -35.938 -12.672 1 95.56 588 MET B CA 1
ATOM 9461 C C . MET B 1 588 ? 14.844 -35.594 -14.008 1 95.56 588 MET B C 1
ATOM 9463 O O . MET B 1 588 ? 13.656 -35.875 -14.219 1 95.56 588 MET B O 1
ATOM 9467 N N . GLN B 1 589 ? 15.602 -35.031 -14.953 1 97.25 589 GLN B N 1
ATOM 9468 C CA . GLN B 1 589 ? 15.039 -34.594 -16.234 1 97.25 589 GLN B CA 1
ATOM 9469 C C . GLN B 1 589 ? 14.898 -35.75 -17.203 1 97.25 589 GLN B C 1
ATOM 9471 O O . GLN B 1 589 ? 14.312 -35.625 -18.281 1 97.25 589 GLN B O 1
ATOM 9476 N N . SER B 1 590 ? 15.336 -36.938 -16.859 1 96 590 SER B N 1
ATOM 9477 C CA . SER B 1 590 ? 15.328 -38.094 -17.75 1 96 590 SER B CA 1
ATOM 9478 C C . SER B 1 590 ? 13.906 -38.438 -18.172 1 96 590 SER B C 1
ATOM 9480 O O . SER B 1 590 ? 13.703 -39 -19.25 1 96 590 SER B O 1
ATOM 9482 N N . GLU B 1 591 ? 12.883 -38.156 -17.391 1 94.25 591 GLU B N 1
ATOM 9483 C CA . GLU B 1 591 ? 11.5 -38.5 -17.688 1 94.25 591 GLU B CA 1
ATOM 9484 C C . GLU B 1 591 ? 10.672 -37.281 -18.047 1 94.25 591 GLU B C 1
ATOM 9486 O O . GLU B 1 591 ? 9.438 -37.312 -17.969 1 94.25 591 GLU B O 1
ATOM 9491 N N . SER B 1 592 ? 11.32 -36.25 -18.438 1 97.44 592 SER B N 1
ATOM 9492 C CA . SER B 1 592 ? 10.609 -35 -18.609 1 97.44 592 SER B CA 1
ATOM 9493 C C . SER B 1 592 ? 10.18 -34.781 -20.062 1 97.44 592 SER B C 1
ATOM 9495 O O . SER B 1 592 ? 9.5 -33.812 -20.375 1 97.44 592 SER B O 1
ATOM 9497 N N . PHE B 1 593 ? 10.508 -35.719 -20.969 1 97.56 593 PHE B N 1
ATOM 9498 C CA . PHE B 1 593 ? 10.211 -35.562 -22.391 1 97.56 593 PHE B CA 1
ATOM 9499 C C . PHE B 1 593 ? 8.734 -35.281 -22.609 1 97.56 593 PHE B C 1
ATOM 9501 O O . PHE B 1 593 ? 7.875 -35.969 -22.047 1 97.56 593 PHE B O 1
ATOM 9508 N N . GLY B 1 594 ? 8.438 -34.281 -23.359 1 97.5 594 GLY B N 1
ATOM 9509 C CA . GLY B 1 594 ? 7.07 -34 -23.766 1 97.5 594 GLY B CA 1
ATOM 9510 C C . GLY B 1 594 ? 6.348 -33.062 -22.812 1 97.5 594 GLY B C 1
ATOM 9511 O O . GLY B 1 594 ? 5.293 -32.531 -23.141 1 97.5 594 GLY B O 1
ATOM 9512 N N . LEU B 1 595 ? 6.902 -32.75 -21.656 1 98.38 595 LEU B N 1
ATOM 9513 C CA . LEU B 1 595 ? 6.277 -31.844 -20.688 1 98.38 595 LEU B CA 1
ATOM 9514 C C . LEU B 1 595 ? 6.293 -30.406 -21.203 1 98.38 595 LEU B C 1
ATOM 9516 O O . LEU B 1 595 ? 7.211 -30.016 -21.922 1 98.38 595 LEU B O 1
ATOM 9520 N N . PRO B 1 596 ? 5.297 -29.641 -20.859 1 98.12 596 PRO B N 1
ATOM 9521 C CA . PRO B 1 596 ? 5.23 -28.25 -21.297 1 98.12 596 PRO B CA 1
ATOM 9522 C C . PRO B 1 596 ? 6.355 -27.391 -20.719 1 98.12 596 PRO B C 1
ATOM 9524 O O . PRO B 1 596 ? 6.809 -27.625 -19.609 1 98.12 596 PRO B O 1
ATOM 9527 N N . LEU B 1 597 ? 6.785 -26.469 -21.5 1 98.31 597 LEU B N 1
ATOM 9528 C CA . LEU B 1 597 ? 7.691 -25.406 -21.062 1 98.31 597 LEU B CA 1
ATOM 9529 C C . LEU B 1 597 ? 7 -24.047 -21.125 1 98.31 597 LEU B C 1
ATOM 9531 O O . LEU B 1 597 ? 6.047 -23.859 -21.875 1 98.31 597 LEU B O 1
ATOM 9535 N N . ALA B 1 598 ? 7.434 -23.125 -20.266 1 98.5 598 ALA B N 1
ATOM 9536 C CA . ALA B 1 598 ? 6.871 -21.781 -20.219 1 98.5 598 ALA B CA 1
ATOM 9537 C C . ALA B 1 598 ? 7.949 -20.75 -19.906 1 98.5 598 ALA B C 1
ATOM 9539 O O . ALA B 1 598 ? 9.016 -21.094 -19.391 1 98.5 598 ALA B O 1
ATOM 9540 N N . VAL B 1 599 ? 7.723 -19.562 -20.266 1 98.75 599 VAL B N 1
ATOM 9541 C CA . VAL B 1 599 ? 8.57 -18.438 -19.859 1 98.75 599 VAL B CA 1
ATOM 9542 C C . VAL B 1 599 ? 7.738 -17.422 -19.078 1 98.75 599 VAL B C 1
ATOM 9544 O O . VAL B 1 599 ? 6.512 -17.391 -19.203 1 98.75 599 VAL B O 1
ATOM 9547 N N . GLN B 1 600 ? 8.438 -16.688 -18.297 1 98.94 600 GLN B N 1
ATOM 9548 C CA . GLN B 1 600 ? 7.828 -15.656 -17.453 1 98.94 600 GLN B CA 1
ATOM 9549 C C . GLN B 1 600 ? 8.141 -14.258 -17.984 1 98.94 600 GLN B C 1
ATOM 9551 O O . GLN B 1 600 ? 9.273 -13.984 -18.391 1 98.94 600 GLN B O 1
ATOM 9556 N N . VAL B 1 601 ? 7.129 -13.453 -18.094 1 98.94 601 VAL B N 1
ATOM 9557 C CA . VAL B 1 601 ? 7.273 -12.031 -18.406 1 98.94 601 VAL B CA 1
ATOM 9558 C C . VAL B 1 601 ? 6.949 -11.195 -17.188 1 98.94 601 VAL B C 1
ATOM 9560 O O . VAL B 1 601 ? 5.914 -11.391 -16.547 1 98.94 601 VAL B O 1
ATOM 9563 N N . VAL B 1 602 ? 7.879 -10.266 -16.828 1 98.94 602 VAL B N 1
ATOM 9564 C CA . VAL B 1 602 ? 7.738 -9.484 -15.609 1 98.94 602 VAL B CA 1
ATOM 9565 C C . VAL B 1 602 ? 7.848 -8 -15.922 1 98.94 602 VAL B C 1
ATOM 9567 O O . VAL B 1 602 ? 8.695 -7.59 -16.719 1 98.94 602 VAL B O 1
ATOM 9570 N N . GLY B 1 603 ? 6.953 -7.207 -15.43 1 98.75 603 GLY B N 1
ATOM 9571 C CA . GLY B 1 603 ? 7.016 -5.766 -15.609 1 98.75 603 GLY B CA 1
ATOM 9572 C C . GLY B 1 603 ? 7.074 -5.008 -14.297 1 98.75 603 GLY B C 1
ATOM 9573 O O . GLY B 1 603 ? 7.023 -5.609 -13.219 1 98.75 603 GLY B O 1
ATOM 9574 N N . LYS B 1 604 ? 7.305 -3.717 -14.352 1 98.25 604 LYS B N 1
ATOM 9575 C CA . LYS B 1 604 ? 7.277 -2.846 -13.18 1 98.25 604 LYS B CA 1
ATOM 9576 C C . LYS B 1 604 ? 5.871 -2.744 -12.609 1 98.25 604 LYS B C 1
ATOM 9578 O O . LYS B 1 604 ? 4.895 -3.094 -13.273 1 98.25 604 LYS B O 1
ATOM 9583 N N . PRO B 1 605 ? 5.754 -2.312 -11.328 1 97.81 605 PRO B N 1
ATOM 9584 C CA . PRO B 1 605 ? 4.418 -2.15 -10.742 1 97.81 605 PRO B CA 1
ATOM 9585 C C . PRO B 1 605 ? 3.51 -1.262 -11.594 1 97.81 605 PRO B C 1
ATOM 9587 O O . PRO B 1 605 ? 3.965 -0.257 -12.141 1 97.81 605 PRO B O 1
ATOM 9590 N N . TYR B 1 606 ? 2.264 -1.733 -11.812 1 97.88 606 TYR B N 1
ATOM 9591 C CA . TYR B 1 606 ? 1.19 -1.005 -12.477 1 97.88 606 TYR B CA 1
ATOM 9592 C C . TYR B 1 606 ? 1.402 -0.979 -13.984 1 97.88 606 TYR B C 1
ATOM 9594 O O . TYR B 1 606 ? 0.711 -0.254 -14.703 1 97.88 606 TYR B O 1
ATOM 9602 N N . GLN B 1 607 ? 2.4 -1.723 -14.445 1 97.94 607 GLN B N 1
ATOM 9603 C CA . GLN B 1 607 ? 2.594 -1.904 -15.883 1 97.94 607 GLN B CA 1
ATOM 9604 C C . GLN B 1 607 ? 2.074 -3.264 -16.344 1 97.94 607 GLN B C 1
ATOM 9606 O O . GLN B 1 607 ? 2.762 -3.984 -17.062 1 97.94 607 GLN B O 1
ATOM 9611 N N . ASP B 1 608 ? 0.951 -3.562 -15.82 1 98.81 608 ASP B N 1
ATOM 9612 C CA . ASP B 1 608 ? 0.333 -4.863 -16.062 1 98.81 608 ASP B CA 1
ATOM 9613 C C . ASP B 1 608 ? 0.075 -5.086 -17.547 1 98.81 608 ASP B C 1
ATOM 9615 O O . ASP B 1 608 ? 0.373 -6.156 -18.078 1 98.81 608 ASP B O 1
ATOM 9619 N N . GLU B 1 609 ? -0.435 -4.082 -18.219 1 98.75 609 GLU B N 1
ATOM 9620 C CA . GLU B 1 609 ? -0.809 -4.191 -19.625 1 98.75 609 GLU B CA 1
ATOM 9621 C C . GLU B 1 609 ? 0.421 -4.375 -20.5 1 98.75 609 GLU B C 1
ATOM 9623 O O . GLU B 1 609 ? 0.358 -5.055 -21.531 1 98.75 609 GLU B O 1
ATOM 9628 N N . MET B 1 610 ? 1.526 -3.832 -20.094 1 98.38 610 MET B N 1
ATOM 9629 C CA . MET B 1 610 ? 2.771 -4.02 -20.844 1 98.38 610 MET B CA 1
ATOM 9630 C C . MET B 1 610 ? 3.225 -5.477 -20.781 1 98.38 610 MET B C 1
ATOM 9632 O O . MET B 1 610 ? 3.723 -6.02 -21.766 1 98.38 610 MET B O 1
ATOM 9636 N N . VAL B 1 611 ? 3.078 -6.07 -19.609 1 98.81 611 VAL B N 1
ATOM 9637 C CA . VAL B 1 611 ? 3.416 -7.48 -19.438 1 98.81 611 VAL B CA 1
ATOM 9638 C C . VAL B 1 611 ? 2.523 -8.336 -20.328 1 98.81 611 VAL B C 1
ATOM 9640 O O . VAL B 1 611 ? 3.01 -9.219 -21.047 1 98.81 611 VAL B O 1
ATOM 9643 N N . LEU B 1 612 ? 1.245 -8.039 -20.297 1 98.88 612 LEU B N 1
ATOM 9644 C CA . LEU B 1 612 ? 0.293 -8.781 -21.109 1 98.88 612 LEU B CA 1
ATOM 9645 C C . LEU B 1 612 ? 0.605 -8.609 -22.594 1 98.88 612 LEU B C 1
ATOM 9647 O O . LEU B 1 612 ? 0.474 -9.555 -23.375 1 98.88 612 LEU B O 1
ATOM 9651 N N . ARG B 1 613 ? 1.003 -7.402 -22.969 1 98.62 613 ARG B N 1
ATOM 9652 C CA . ARG B 1 613 ? 1.405 -7.121 -24.344 1 98.62 613 ARG B CA 1
ATOM 9653 C C . ARG B 1 613 ? 2.529 -8.055 -24.781 1 98.62 613 ARG B C 1
ATOM 9655 O O . ARG B 1 613 ? 2.43 -8.703 -25.812 1 98.62 613 ARG B O 1
ATOM 9662 N N . LEU B 1 614 ? 3.543 -8.094 -23.984 1 98.62 614 LEU B N 1
ATOM 9663 C CA . LEU B 1 614 ? 4.703 -8.891 -24.375 1 98.62 614 LEU B CA 1
ATOM 9664 C C . LEU B 1 614 ? 4.371 -10.375 -24.344 1 98.62 614 LEU B C 1
ATOM 9666 O O . LEU B 1 614 ? 4.859 -11.148 -25.172 1 98.62 614 LEU B O 1
ATOM 9670 N N . MET B 1 615 ? 3.627 -10.844 -23.359 1 98.75 615 MET B N 1
ATOM 9671 C CA . MET B 1 615 ? 3.16 -12.227 -23.328 1 98.75 615 MET B CA 1
ATOM 9672 C C . MET B 1 615 ? 2.459 -12.594 -24.625 1 98.75 615 MET B C 1
ATOM 9674 O O . MET B 1 615 ? 2.701 -13.664 -25.188 1 98.75 615 MET B O 1
ATOM 9678 N N . HIS B 1 616 ? 1.588 -11.711 -25.047 1 98.38 616 HIS B N 1
ATOM 9679 C CA . HIS B 1 616 ? 0.824 -11.938 -26.266 1 98.38 616 HIS B CA 1
ATOM 9680 C C . HIS B 1 616 ? 1.742 -12.039 -27.484 1 98.38 616 HIS B C 1
ATOM 9682 O O . HIS B 1 616 ? 1.571 -12.922 -28.328 1 98.38 616 HIS B O 1
ATOM 9688 N N . GLU B 1 617 ? 2.715 -11.141 -27.578 1 97.5 617 GLU B N 1
ATOM 9689 C CA . GLU B 1 617 ? 3.672 -11.156 -28.672 1 97.5 617 GLU B CA 1
ATOM 9690 C C . GLU B 1 617 ? 4.457 -12.461 -28.703 1 97.5 617 GLU B C 1
ATOM 9692 O O . GLU B 1 617 ? 4.707 -13.023 -29.781 1 97.5 617 GLU B O 1
ATOM 9697 N N . ILE B 1 618 ? 4.828 -12.953 -27.562 1 98.31 618 ILE B N 1
ATOM 9698 C CA . ILE B 1 618 ? 5.578 -14.195 -27.469 1 98.31 618 ILE B CA 1
ATOM 9699 C C . ILE B 1 618 ? 4.699 -15.367 -27.922 1 98.31 618 ILE B C 1
ATOM 9701 O O . ILE B 1 618 ? 5.145 -16.234 -28.672 1 98.31 618 ILE B O 1
ATOM 9705 N N . GLN B 1 619 ? 3.469 -15.375 -27.406 1 97.31 619 GLN B N 1
ATOM 9706 C CA . GLN B 1 619 ? 2.562 -16.453 -27.781 1 97.31 619 GLN B CA 1
ATOM 9707 C C . GLN B 1 619 ? 2.33 -16.5 -29.281 1 97.31 619 GLN B C 1
ATOM 9709 O O . GLN B 1 619 ? 2.383 -17.562 -29.906 1 97.31 619 GLN B O 1
ATOM 9714 N N . ILE B 1 620 ? 2.131 -15.336 -29.922 1 95.25 620 ILE B N 1
ATOM 9715 C CA . ILE B 1 620 ? 1.897 -15.242 -31.359 1 95.25 620 ILE B CA 1
ATOM 9716 C C . ILE B 1 620 ? 3.156 -15.664 -32.125 1 95.25 620 ILE B C 1
ATOM 9718 O O . ILE B 1 620 ? 3.08 -16.406 -33.094 1 95.25 620 ILE B O 1
ATOM 9722 N N . GLY B 1 621 ? 4.23 -15.18 -31.641 1 93.56 621 GLY B N 1
ATOM 9723 C CA . GLY B 1 621 ? 5.488 -15.523 -32.281 1 93.56 621 GLY B CA 1
ATOM 9724 C C . GLY B 1 621 ? 5.801 -17.016 -32.219 1 93.56 621 GLY B C 1
ATOM 9725 O O . GLY B 1 621 ? 6.457 -17.547 -33.125 1 93.56 621 GLY B O 1
ATOM 9726 N N . SER B 1 622 ? 5.387 -17.656 -31.188 1 89.56 622 SER B N 1
ATOM 9727 C CA . SER B 1 622 ? 5.637 -19.078 -31.016 1 89.56 622 SER B CA 1
ATOM 9728 C C . SER B 1 622 ? 4.785 -19.906 -31.969 1 89.56 622 SER B C 1
ATOM 9730 O O . SER B 1 622 ? 5.168 -21.016 -32.344 1 89.56 622 SER B O 1
ATOM 9732 N N . GLU B 1 623 ? 3.609 -19.516 -32.219 1 80.81 623 GLU B N 1
ATOM 9733 C CA . GLU B 1 623 ? 2.711 -20.219 -33.125 1 80.81 623 GLU B CA 1
ATOM 9734 C C . GLU B 1 623 ? 3.145 -20.047 -34.594 1 80.81 623 GLU B C 1
ATOM 9736 O O . GLU B 1 623 ? 2.967 -20.938 -35.406 1 80.81 623 GLU B O 1
ATOM 9741 N N . LEU B 1 624 ? 3.621 -18.875 -34.812 1 55.25 624 LEU B N 1
ATOM 9742 C CA . LEU B 1 624 ? 4.078 -18.609 -36.156 1 55.25 624 LEU B CA 1
ATOM 9743 C C . LEU B 1 624 ? 5.309 -19.453 -36.5 1 55.25 624 LEU B C 1
ATOM 9745 O O . LEU B 1 624 ? 5.477 -19.875 -37.625 1 55.25 624 LEU B O 1
ATOM 9749 N N . ASN B 1 625 ? 6.086 -19.688 -35.594 1 44.47 625 ASN B N 1
ATOM 9750 C CA . ASN B 1 625 ? 7.297 -20.469 -35.844 1 44.47 625 ASN B CA 1
ATOM 9751 C C . ASN B 1 625 ? 7 -21.953 -35.906 1 44.47 625 ASN B C 1
ATOM 9753 O O . ASN B 1 625 ? 7.836 -22.75 -36.344 1 44.47 625 ASN B O 1
ATOM 9757 N N . LYS B 1 626 ? 5.879 -22.438 -35.406 1 46.03 626 LYS B N 1
ATOM 9758 C CA . LYS B 1 626 ? 5.465 -23.828 -35.562 1 46.03 626 LYS B CA 1
ATOM 9759 C C . LYS B 1 626 ? 4.906 -24.094 -36.969 1 46.03 626 LYS B C 1
ATOM 9761 O O . LYS B 1 626 ? 4.859 -25.234 -37.406 1 46.03 626 LYS B O 1
ATOM 9766 N N . ARG B 1 627 ? 4.438 -23.062 -37.688 1 36.22 627 ARG B N 1
ATOM 9767 C CA . ARG B 1 627 ? 4.035 -23.234 -39.094 1 36.22 627 ARG B CA 1
ATOM 9768 C C . ARG B 1 627 ? 5.227 -23.047 -40.031 1 36.22 627 ARG B C 1
ATOM 9770 O O . ARG B 1 627 ? 6.082 -22.203 -39.781 1 36.22 627 ARG B O 1
#

Radius of gyration: 33.95 Å; Cα contacts (8 Å, |Δi|>4): 2560; chains: 2; bounding box: 66×107×100 Å

Solvent-accessible surface area (backbone atoms only — not comparable to full-atom values): 62410 Å² total; per-residue (Å²): 111,66,69,58,47,48,50,49,48,48,51,50,52,45,69,66,36,89,80,61,75,62,60,63,60,55,50,50,52,52,54,57,48,58,74,68,50,54,78,72,54,51,54,52,46,55,50,42,49,51,48,50,56,63,64,48,58,72,69,64,61,41,49,73,67,52,49,50,52,49,51,54,51,51,49,50,45,50,51,54,51,46,53,56,50,55,62,58,63,72,50,49,71,67,54,48,51,50,24,55,54,57,44,69,46,49,66,68,53,47,46,49,26,44,74,71,61,75,40,45,23,41,55,51,41,50,13,28,54,50,39,37,52,49,40,33,72,73,66,61,51,32,32,51,60,43,75,40,77,63,26,59,60,53,22,43,45,51,52,76,55,64,52,83,80,39,68,73,34,76,37,38,40,36,48,28,34,32,32,33,45,53,28,38,54,74,38,54,54,40,47,41,39,72,88,38,61,90,53,49,32,90,48,57,8,53,62,54,51,41,39,46,72,37,36,26,30,60,37,33,31,14,34,37,5,41,64,51,76,32,47,43,27,48,17,85,78,73,45,66,38,46,15,83,90,38,79,63,20,25,19,18,15,16,24,23,11,52,26,35,19,36,64,72,48,33,30,72,32,29,39,30,44,29,60,48,29,10,34,34,39,2,10,23,31,44,44,20,19,11,37,36,42,27,30,67,58,48,73,60,59,51,48,60,64,87,49,85,56,46,45,40,58,78,35,53,67,13,66,24,35,30,19,77,42,56,70,55,32,49,39,52,45,49,62,53,26,32,67,62,43,29,71,75,34,50,83,26,63,82,62,60,59,51,60,55,57,37,66,45,68,81,68,68,68,49,33,32,26,32,36,52,56,58,95,42,85,59,40,58,60,44,39,57,49,46,34,49,33,36,52,50,48,51,50,44,43,44,72,72,59,32,47,76,43,87,46,75,79,73,62,55,67,62,50,46,39,50,47,44,30,31,62,24,40,64,20,42,50,66,58,43,62,67,47,57,75,48,83,64,50,74,58,54,43,49,49,45,54,60,47,68,53,55,77,91,48,20,60,58,49,24,53,49,34,33,72,75,46,19,47,38,50,43,47,48,59,46,41,46,49,50,78,37,38,66,54,51,32,48,51,37,46,49,46,55,52,47,41,51,50,49,54,50,48,37,44,72,73,64,56,44,57,34,36,40,30,44,49,48,32,55,61,53,48,53,66,86,60,55,54,65,68,68,51,47,34,40,54,55,29,26,52,38,28,52,56,33,25,11,36,30,20,36,47,47,64,54,34,40,70,65,32,34,52,51,22,48,55,48,16,51,52,28,46,74,68,68,36,55,40,59,18,48,59,28,51,64,37,70,78,36,61,66,39,29,27,35,30,20,31,34,19,49,44,82,33,41,39,50,30,52,28,51,46,39,52,45,49,54,45,56,55,54,69,74,99,111,66,67,58,49,49,51,50,50,48,51,51,53,46,69,68,37,90,81,61,76,63,62,62,60,55,51,51,51,53,55,56,48,59,74,68,49,56,79,72,54,51,54,52,47,56,50,42,50,50,49,50,56,62,65,47,56,71,68,62,62,40,50,72,66,53,50,50,53,49,50,52,49,50,49,52,46,51,51,54,50,47,52,56,49,54,63,57,62,72,49,49,71,68,52,48,52,50,24,54,54,58,43,68,48,50,67,69,51,48,45,51,27,44,76,70,62,76,41,45,23,41,54,50,40,50,14,30,54,50,39,36,53,51,40,33,70,74,66,61,50,35,33,49,60,43,74,41,77,64,27,59,60,53,22,43,46,52,54,76,55,65,52,83,80,43,68,72,32,77,38,38,39,35,49,27,34,32,33,33,44,53,28,39,54,73,38,53,55,41,48,39,38,73,87,38,60,90,52,50,31,91,47,56,10,53,63,52,50,40,38,47,74,39,36,26,30,61,37,32,28,15,34,36,6,40,64,51,75,32,47,42,27,47,17,85,78,72,46,66,39,46,17,82,89,40,78,63,20,25,20,18,14,15,25,24,11,50,26,35,18,37,63,74,46,32,30,70,30,29,37,32,43,27,60,49,29,9,33,35,39,1,10,24,32,43,46,20,19,13,34,37,43,25,29,67,57,49,72,58,61,51,49,61,65,89,48,85,54,45,45,41,56,77,34,53,67,13,66,26,35,32,19,76,42,56,68,56,34,50,40,52,46,50,60,54,26,33,68,63,41,28,71,76,35,50,81,26,65,84,62,60,59,52,60,56,55,36,65,45,69,81,67,69,68,48,33,32,26,32,36,55,57,59,97,42,84,59,42,58,59,44,40,57,49,47,33,49,35,38,51,50,49,51,52,44,44,46,73,71,58,32,47,76,44,86,48,75,80,72,63,56,68,61,50,46,38,50,47,45,30,30,61,24,39,64,19,42,50,67,59,45,60,67,48,57,75,49,81,62,50,74,58,56,45,50,49,47,55,60,46,69,52,55,77,90,48,21,60,58,49,24,53,50,35,31,73,75,46,19,49,38,48,42,47,49,58,46,41,46,50,50,77,39,38,66,52,51,32,47,50,37,46,50,47,56,51,48,41,52,50,48,54,49,48,37,44,73,74,62,56,42,56,33,35,40,30,44,49,47,29,55,63,52,48,51,67,86,62,55,54,66,68,68,50,48,34,41,53,55,29,26,52,38,27,53,54,35,25,11,34,30,19,37,48,47,65,53,33,40,70,65,34,34,52,50,22,47,53,47,16,54,53,28,47,75,69,68,36,55,41,58,17,49,59,27,52,65,38,71,79,36,63,66,39,30,27,35,32,20,29,33,18,49,43,82,33,42,38,51,30,52,28,51,45,38,52,47,48,52,46,53,55,54,68,73,101

Sequence (1254 aa):
MDQLSERLECARRKLKDPNYHKLSEVEGIVKELWFSLSFREAFVIIKVDYTIGRMSQPKMLSSPSVNKKLLDKKCELSSRFTFFENKLKQLTDDERGKLSGIARLSLDQLSAGIQNNSVTPLEVLHAFQSKVIEIQKNSGNSGICEFISEAEDEARQLTENPRSDDKKSPLYGIPVSVKELLSIRGYDCTIGLIKLIGQPKSEDCVVIRVLRKAGAVPFVLTATSQLALTTNGFNPIFGNMHNPVSEKHEPGGSSTGEGLLIRQGGSPVGIGTDLLGSIRIPSAFCGICGFKPTATRISTIGVVDLDPRNVLPPFRVAVGPMGKRVVDLVRVMQVLFESSMFDMDPIVPPIPFKSDMYEAKDRKSLVIGYYDTIDDPSIAQTVPSVRRAVARAVEIVKNAGHHVIPFSPPRPLDALQLILRAVNPDGGQTALRLLSNEPLSDQTQAMRSAVTVPDGLRGLLDGMVRNHVGAPAAWAKMMQKLNRPRDLLEVMHQLRVYRREFLQSMEQTGHIDVLICPVWAYPAYEKNTPSFYSNPPMIYTGLYNALDFPAGSVPLGQVTREDVEQSKELAKEHGKAKDRYHEHLLTMQSESFGLPLAVQVVGKPYQDEMVLRLMHEIQIGSELNKRMDQLSERLECARRKLKDPNYHKLSEVEGIVKELWFSLSFREAFVIIKVDYTIGRMSQPKMLSSPSVNKKLLDKKCELSSRFTFFENKLKQLTDDERGKLSGIARLSLDQLSAGIQNNSVTPLEVLHAFQSKVIEIQKNSGNSGICEFISEAEDEARQLTENPRSDDKKSPLYGIPVSVKELLSIRGYDCTIGLIKLIGQPKSEDCVVIRVLRKAGAVPFVLTATSQLALTTNGFNPIFGNMHNPVSEKHEPGGSSTGEGLLIRQGGSPVGIGTDLLGSIRIPSAFCGICGFKPTATRISTIGVVDLDPRNVLPPFRVAVGPMGKRVVDLVRVMQVLFESSMFDMDPIVPPIPFKSDMYEAKDRKSLVIGYYDTIDDPSIAQTVPSVRRAVARAVEIVKNAGHHVIPFSPPRPLDALQLILRAVNPDGGQTALRLLSNEPLSDQTQAMRSAVTVPDGLRGLLDGMVRNHVGAPAAWAKMMQKLNRPRDLLEVMHQLRVYRREFLQSMEQTGHIDVLICPVWAYPAYEKNTPSFYSNPPMIYTGLYNALDFPAGSVPLGQVTREDVEQSKELAKEHGKAKDRYHEHLLTMQSESFGLPLAVQVVGKPYQDEMVLRLMHEIQIGSELNKR

Foldseek 3Di:
DVVVVVVVVVLVVLVVPPPNPPVVVVVVVVVVCVVPDDPVVVVVVVVCCVVVVVPPPPPLVQPPVLVVLLVVLVVVQVVQLVVLVVVLVPDDPVLLVVLCVLLPDALVRNLVCCVVVVDALLSPLNSLSVLLNVVCVPPVALQFSHWDPCLNVLRVCCRVPPDPVLSPASQASFEAEEELLFADAPDWNQQLFSVRRPPHDHHGFLLVVLCSVSRYGHTTYGYFARLQPAFFQDHPRSDRHDAPQDRQFGQTAGSRSQLRNQLSSSHSKYKDKDQLQRFFGNCFQNFWKWKFALQLQADCGRRDHLDPPFAFPPRDMTMAMIHRALVSRVSSLQSRLAPSRCVVPVSRPNGHDDVCLLVVVVVDAFEEEEDAFAPDQLFQAAAQQSSVLLVLLVVLSVVVPHHYDYAHQPPLVVLVLLLLCRNGQQLCVSVLVSCPSHDDFLQSVVSNVLSPDDQVCLVVVLVVCCQPARNNLSCSNSSDHNDDPVVSVVSNVVLVVSLVVRCVRCCVRPHHFKYKYFSFRYHGFGPPPHCSQRPRRSSRRNSCSSNSWMKMKHWADAQAPVSLVVLQVVLVVCVVVVRNNSVVVSPRCNPRGGGIGIMMMTGHHPSSSNSSSSSNSSNVSRVVVVD/DVVVVVVVVVLVVLVVPPPNPPVVVVVVVVVVCVVPDDPVVVVVVVVCCVVVVVPPDLPLVQPPVLVVLLVVLVVVQVVQLVVLVVVLVPDDPVLLVVLCVLLPDALVRNLVCCVVVVDALLSNLNSLSVLLNVCCVPPVALQFSHWDPCLNVLRVCCRVPPDPVLSPASAASFEAEEELLFADAPDWNQQLFSVRRPPHDHHGFLLVVLCSVSRYGHTTYGYFAHLQPAFFQDHPRSDRHDAPQDRQFGQTAGSRSQLRNQLSSSHSKYKDKDQLQRFFGNCFQNFWKWKFALQLQADCGRRDHLDPPFAFPPRDMTMAMIHRALVSRVSSLQSRLAPSRCVVPVSRPNGHDDVCLLVVVVVDAFEEEEDAFAPDQLFQAAAPQSSVLLVLLVVLSVVVPHHYDYAHQPPLVVLVLLLLCRNGQQLCVSVLVSCPSHRDFLQSVVSNVLSPDDQVCLVVVLVVCCQPARNNLSCSNSSDHNDDPVVSVVSNVVLVVSLVVRCVRCCVRPHHFKYKYFSFRYHGFGGPPHCSQRPRRSSRRNSCSSNSWMKMKHWADADAPVSLVVLQVVLVVCVVVVRNNSVVVSPRCNPRGGGIGIMMMTGHHPSSSNSSSSSNSSNVSRVVVVD

pLDDT: mean 89.28, std 17.31, range [31.36, 98.94]